Protein AF-A0A9D8SFH2-F1 (afdb_monomer_lite)

pLDDT: mean 76.09, std 24.06, range [21.73, 98.94]

Sequence (805 aa):
MVLLSCTTLFPWQAMAEDDLGEYIYNFTYDGSKYFDAIVLTPGQETEVGVTREFEAYEKKSFQEQALVYLGDITGKPKWDSPIILLAPADVKDFNASAYSPVDKVTANTEYGNYFIGSGVQDNNGEPIASITIDSAVDGYRWYADEYPILPLNGLDSDYPGAVVHEMVHAMGVGAYNIISINNVDVFPVEYNLKFTDGLYDALGRKLTTLTATGGYLPVESITKEEYVNLKNDNSLVSDDVFYVIKYEDVGTNGGVYFSGTNVQSVLGIGTKIAWPDEVDVEPVPGIPINCYEGDYLELSHLELQNSLMSHQMYRNWCTLMEAELALLQDIGYVVEREKFFGQSIYASGATSLNISDLANGSGASWNSNTDRAIGLHIYGSNNNVTLENGANITANGSYSMGVRVDGVGNDLTIASNININVGNEPTDKYNYGISVNYGKGHNVTISSGASVVAQGKESIGAIFDFGSNELSDAVEYRGSYIRGAYSDDAGSFENNEEELFGNELTDSGGPLGGALVENFIVNGTLQGEKAIYISPNTLVKTINVMDGATVEGDIISEWNPEGVEYFYTRDYGGENPYRGLNPNIPAGANLDNYRTNLNLAGNRTFTDNIIGPYGLIMNVNSGKLTTANASTEDSSYINVHSVNVGDGATYTVNNVLMANNGYGAINVMGNGSLALAEDTTNNSVGTILIAFNNEDGDGHITSGIINNDGAVNFQNGELALKPDGVYFEENTKVKILKKANDNDNGITDGEKFSGIWFVDMNGEKAQVAESDNDSYKITKTLTMTAEQGSGSESNFVSITTERSF

Structure (mmCIF, N/CA/C/O backbone):
data_AF-A0A9D8SFH2-F1
#
_entry.id   AF-A0A9D8SFH2-F1
#
loop_
_atom_site.group_PDB
_atom_site.id
_atom_site.type_symbol
_atom_site.label_atom_id
_atom_site.label_alt_id
_atom_site.label_comp_id
_atom_site.label_asym_id
_atom_site.label_entity_id
_atom_site.label_seq_id
_atom_site.pdbx_PDB_ins_code
_atom_site.Cartn_x
_atom_site.Cartn_y
_atom_site.Cartn_z
_atom_site.occupancy
_atom_site.B_iso_or_equiv
_atom_site.auth_seq_id
_atom_site.auth_comp_id
_atom_site.auth_asym_id
_atom_site.auth_atom_id
_atom_site.pdbx_PDB_model_num
ATOM 1 N N . MET A 1 1 ? -12.380 4.582 -20.769 1.00 24.84 1 MET A N 1
ATOM 2 C CA . MET A 1 1 ? -11.343 3.531 -20.699 1.00 24.84 1 MET A CA 1
ATOM 3 C C . MET A 1 1 ? -10.009 4.257 -20.675 1.00 24.84 1 MET A C 1
ATOM 5 O O . MET A 1 1 ? -9.545 4.660 -21.731 1.00 24.84 1 MET A O 1
ATOM 9 N N . VAL A 1 2 ? -9.516 4.559 -19.470 1.00 28.27 2 VAL A N 1
ATOM 10 C CA . VAL A 1 2 ? -8.232 5.239 -19.238 1.00 28.27 2 VAL A CA 1
ATOM 11 C C . VAL A 1 2 ? -7.153 4.223 -19.591 1.00 28.27 2 VAL A C 1
ATOM 13 O O . VAL A 1 2 ? -7.011 3.206 -18.914 1.00 28.27 2 VAL A O 1
ATOM 16 N N . LEU A 1 3 ? -6.510 4.411 -20.736 1.00 30.50 3 LEU A N 1
ATOM 17 C CA . LEU A 1 3 ? -5.452 3.535 -21.223 1.00 30.50 3 LEU A CA 1
ATOM 18 C C . LEU A 1 3 ? -4.159 4.328 -21.091 1.00 30.50 3 LEU A C 1
ATOM 20 O O . LEU A 1 3 ? -3.872 5.181 -21.922 1.00 30.50 3 LEU A O 1
ATOM 24 N N . LEU A 1 4 ? -3.401 4.053 -20.029 1.00 39.53 4 LEU A N 1
ATOM 25 C CA . LEU A 1 4 ? -2.047 4.576 -19.869 1.00 39.53 4 LEU A CA 1
ATOM 26 C C . LEU A 1 4 ? -1.181 3.987 -20.985 1.00 39.53 4 LEU A C 1
ATOM 28 O O . LEU A 1 4 ? -0.683 2.867 -20.846 1.00 39.53 4 LEU A O 1
ATOM 32 N N . SER A 1 5 ? -1.066 4.702 -22.105 1.00 33.62 5 SER A N 1
ATOM 33 C CA . SER A 1 5 ? -0.175 4.315 -23.192 1.00 33.62 5 SER A CA 1
ATOM 34 C C . SER A 1 5 ? 1.212 4.876 -22.945 1.00 33.62 5 SER A C 1
ATOM 36 O O . SER A 1 5 ? 1.412 6.087 -23.065 1.00 33.62 5 SER A O 1
ATOM 38 N N . CYS A 1 6 ? 2.167 4.004 -22.626 1.00 39.44 6 CYS A N 1
ATOM 39 C CA . CYS A 1 6 ? 3.556 4.400 -22.384 1.00 39.44 6 CYS A CA 1
ATOM 40 C C . CYS A 1 6 ? 4.473 4.085 -23.592 1.00 39.44 6 CYS A C 1
ATOM 42 O O . CYS A 1 6 ? 5.663 4.397 -23.596 1.00 39.44 6 CYS A O 1
ATOM 44 N N . THR A 1 7 ? 3.927 3.506 -24.672 1.00 34.44 7 THR A N 1
ATOM 45 C CA . THR A 1 7 ? 4.724 2.939 -25.779 1.00 34.44 7 THR A CA 1
ATOM 46 C C . THR A 1 7 ? 4.850 3.802 -27.033 1.00 34.44 7 THR A C 1
ATOM 48 O O . THR A 1 7 ? 5.344 3.322 -28.062 1.00 34.44 7 THR A O 1
ATOM 51 N N . THR A 1 8 ? 4.452 5.077 -27.023 1.00 32.34 8 THR A N 1
ATOM 52 C CA . THR A 1 8 ? 4.737 5.936 -28.181 1.00 32.34 8 THR A CA 1
ATOM 53 C C . THR A 1 8 ? 6.206 6.354 -28.174 1.00 32.34 8 THR A C 1
ATOM 55 O O . THR A 1 8 ? 6.606 7.329 -27.544 1.00 32.34 8 THR A O 1
ATOM 58 N N . LEU A 1 9 ? 7.013 5.572 -28.898 1.00 32.22 9 LEU A N 1
ATOM 59 C CA . LEU A 1 9 ? 8.356 5.915 -29.363 1.00 32.22 9 LEU A CA 1
ATOM 60 C C . LEU A 1 9 ? 8.371 7.355 -29.896 1.00 32.22 9 LEU A C 1
ATOM 62 O O . LEU A 1 9 ? 7.790 7.596 -30.949 1.00 32.22 9 LEU A O 1
ATOM 66 N N . PHE A 1 10 ? 9.091 8.259 -29.224 1.00 34.38 10 PHE A N 1
ATOM 67 C CA . PHE A 1 10 ? 9.448 9.585 -29.738 1.00 34.38 10 PHE A CA 1
ATOM 68 C C . PHE A 1 10 ? 10.603 9.479 -30.756 1.00 34.38 10 PHE A C 1
ATOM 70 O O . PHE A 1 10 ? 11.765 9.324 -30.358 1.00 34.38 10 PHE A O 1
ATOM 77 N N . PRO A 1 11 ? 10.391 9.624 -32.075 1.00 30.23 11 PRO A N 1
ATOM 78 C CA . PRO A 1 11 ? 11.449 10.052 -32.974 1.00 30.23 11 PRO A CA 1
ATOM 79 C C . PRO A 1 11 ? 11.669 11.562 -32.813 1.00 30.23 11 PRO A C 1
ATOM 81 O O . PRO A 1 11 ? 10.985 12.384 -33.417 1.00 30.23 11 PRO A O 1
ATOM 84 N N . TRP A 1 12 ? 12.690 11.937 -32.041 1.00 38.16 12 TRP A N 1
ATOM 85 C CA . TRP A 1 12 ? 13.155 13.322 -31.938 1.00 38.16 12 TRP A CA 1
ATOM 86 C C . TRP A 1 12 ? 13.510 13.882 -33.333 1.00 38.16 12 TRP A C 1
ATOM 88 O O . TRP A 1 12 ? 14.560 13.569 -33.902 1.00 38.16 12 TRP A O 1
ATOM 98 N N . GLN A 1 13 ? 12.636 14.712 -33.911 1.00 35.03 13 GLN A N 1
ATOM 99 C CA . GLN A 1 13 ? 13.021 15.671 -34.944 1.00 35.03 13 GLN A CA 1
ATOM 100 C C . GLN A 1 13 ? 13.340 16.986 -34.243 1.00 35.03 13 GLN A C 1
ATOM 102 O O . GLN A 1 13 ? 12.445 17.643 -33.724 1.00 35.03 13 GLN A O 1
ATOM 107 N N . ALA A 1 14 ? 14.631 17.324 -34.223 1.00 35.25 14 ALA A N 1
ATOM 108 C CA . ALA A 1 14 ? 15.198 18.543 -33.660 1.00 35.25 14 ALA A CA 1
ATOM 109 C C . ALA A 1 14 ? 14.273 19.761 -33.839 1.00 35.25 14 ALA A C 1
ATOM 111 O O . ALA A 1 14 ? 14.109 20.277 -34.951 1.00 35.25 14 ALA A O 1
ATOM 112 N N . MET A 1 15 ? 13.674 20.218 -32.739 1.00 38.62 15 MET A N 1
ATOM 113 C CA . MET A 1 15 ? 13.058 21.540 -32.683 1.00 38.62 15 MET A CA 1
ATOM 114 C C . MET A 1 15 ? 14.183 22.571 -32.824 1.00 38.62 15 MET A C 1
ATOM 116 O O . MET A 1 15 ? 15.246 22.424 -32.226 1.00 38.62 15 MET A O 1
ATOM 120 N N . ALA A 1 16 ? 13.994 23.581 -33.673 1.00 38.38 16 ALA A N 1
ATOM 121 C CA . ALA A 1 16 ? 15.014 24.599 -33.902 1.00 38.38 16 ALA A CA 1
ATOM 122 C C . ALA A 1 16 ? 15.282 25.405 -32.613 1.00 38.38 16 ALA A C 1
ATOM 124 O O . ALA A 1 16 ? 14.338 25.816 -31.942 1.00 38.38 16 ALA A O 1
ATOM 125 N N . GLU A 1 17 ? 16.564 25.670 -32.322 1.00 41.47 17 GLU A N 1
ATOM 126 C CA . GLU A 1 17 ? 17.086 26.424 -31.158 1.00 41.47 17 GLU A CA 1
ATOM 127 C C . GLU A 1 17 ? 16.397 27.783 -30.899 1.00 41.47 17 GLU A C 1
ATOM 129 O O . GLU A 1 17 ? 16.482 28.322 -29.796 1.00 41.47 17 GLU A O 1
ATOM 134 N N . ASP A 1 18 ? 15.714 28.349 -31.896 1.00 40.22 18 ASP A N 1
ATOM 135 C CA . ASP A 1 18 ? 15.265 29.742 -31.890 1.00 40.22 18 ASP A CA 1
ATOM 136 C C . ASP A 1 18 ? 13.994 30.013 -31.043 1.00 40.22 18 ASP A C 1
ATOM 138 O O . ASP A 1 18 ? 13.703 31.181 -30.784 1.00 40.22 18 ASP A O 1
ATOM 142 N N . ASP A 1 19 ? 13.287 28.981 -30.546 1.00 44.19 19 ASP A N 1
ATOM 143 C CA . ASP A 1 19 ? 12.035 29.121 -29.761 1.00 44.19 19 ASP A CA 1
ATOM 144 C C . ASP A 1 19 ? 12.124 28.639 -28.285 1.00 44.19 19 ASP A C 1
ATOM 146 O O . ASP A 1 19 ? 11.138 28.690 -27.550 1.00 44.19 19 ASP A O 1
ATOM 150 N N . LEU A 1 20 ? 13.296 28.208 -27.791 1.00 49.44 20 LEU A N 1
ATOM 151 C CA . LEU A 1 20 ? 13.468 27.609 -26.443 1.00 49.44 20 LEU A CA 1
ATOM 152 C C . LEU A 1 20 ? 13.637 28.637 -25.292 1.00 49.44 20 LEU A C 1
ATOM 154 O O . LEU A 1 20 ? 13.919 28.279 -24.147 1.00 49.44 20 LEU A O 1
ATOM 158 N N . GLY A 1 21 ? 13.517 29.934 -25.589 1.00 43.09 21 GLY A N 1
ATOM 159 C CA . GLY A 1 21 ? 14.156 31.006 -24.818 1.00 43.09 21 GLY A CA 1
ATOM 160 C C . GLY A 1 21 ? 13.431 31.617 -23.609 1.00 43.09 21 GLY A C 1
ATOM 161 O O . GLY A 1 21 ? 14.044 32.469 -22.967 1.00 43.09 21 GLY A O 1
ATOM 162 N N . GLU A 1 22 ? 12.188 31.257 -23.255 1.00 48.84 22 GLU A N 1
ATOM 163 C CA . GLU A 1 22 ? 11.445 32.004 -22.206 1.00 48.84 22 GLU A CA 1
ATOM 164 C C . GLU A 1 22 ? 10.964 31.225 -20.963 1.00 48.84 22 GLU A C 1
ATOM 166 O O . GLU A 1 22 ? 10.490 31.862 -20.022 1.00 48.84 22 GLU A O 1
ATOM 171 N N . TYR A 1 23 ? 11.173 29.905 -20.845 1.00 62.06 23 TYR A N 1
ATOM 172 C CA . TYR A 1 23 ? 10.651 29.133 -19.696 1.00 62.06 23 TYR A CA 1
ATOM 173 C C . TYR A 1 23 ? 11.607 28.051 -19.166 1.00 62.06 23 TYR A C 1
ATOM 175 O O . TYR A 1 23 ? 11.234 26.886 -19.035 1.00 62.06 23 TYR A O 1
ATOM 183 N N . ILE A 1 24 ? 12.844 28.438 -18.822 1.00 71.25 24 ILE A N 1
ATOM 184 C CA . ILE A 1 24 ? 13.760 27.559 -18.074 1.00 71.25 24 ILE A CA 1
ATOM 185 C C . ILE A 1 24 ? 13.422 27.618 -16.581 1.00 71.25 24 ILE A C 1
ATOM 187 O O . ILE A 1 24 ? 13.571 28.660 -15.932 1.00 71.25 24 ILE A O 1
ATOM 191 N N . TYR A 1 25 ? 13.018 26.484 -16.019 1.00 75.44 25 TYR A N 1
ATOM 192 C CA . TYR A 1 25 ? 12.816 26.307 -14.586 1.00 75.44 25 TYR A CA 1
ATOM 193 C C . TYR A 1 25 ? 13.999 25.588 -13.959 1.00 75.44 25 TYR A C 1
ATOM 195 O O . TYR A 1 25 ? 14.426 24.537 -14.421 1.00 75.44 25 TYR A O 1
ATOM 203 N N . ASN A 1 26 ? 14.516 26.170 -12.880 1.00 78.56 26 ASN A N 1
ATOM 204 C CA . ASN A 1 26 ? 15.574 25.557 -12.091 1.00 78.56 26 ASN A CA 1
ATOM 205 C C . ASN A 1 26 ? 14.905 24.746 -10.983 1.00 78.56 26 ASN A C 1
ATOM 207 O O . ASN A 1 26 ? 14.332 25.333 -10.060 1.00 78.56 26 ASN A O 1
ATOM 211 N N . PHE A 1 27 ? 14.987 23.423 -11.060 1.00 77.38 27 PHE A N 1
ATOM 212 C CA . PHE A 1 27 ? 14.502 22.550 -10.001 1.00 77.38 27 PHE A CA 1
ATOM 213 C C . PHE A 1 27 ? 15.630 22.258 -9.018 1.00 77.38 27 PHE A C 1
ATOM 215 O O . PHE A 1 27 ? 16.783 22.066 -9.409 1.00 77.38 27 PHE A O 1
ATOM 222 N N . THR A 1 28 ? 15.320 22.263 -7.723 1.00 76.75 28 THR A N 1
ATOM 223 C CA . THR A 1 28 ? 16.318 22.116 -6.657 1.00 76.75 28 THR A CA 1
ATOM 224 C C . THR A 1 28 ? 15.928 21.029 -5.671 1.00 76.75 28 THR A C 1
ATOM 226 O O . THR A 1 28 ? 14.774 20.978 -5.261 1.00 76.75 28 THR A O 1
ATOM 229 N N . TYR A 1 29 ? 16.912 20.256 -5.219 1.00 80.38 29 TYR A N 1
ATOM 230 C CA . TYR A 1 29 ? 16.804 19.269 -4.149 1.00 80.38 29 TYR A CA 1
ATOM 231 C C . TYR A 1 29 ? 17.853 19.583 -3.073 1.00 80.38 29 TYR A C 1
ATOM 233 O O . TYR A 1 29 ? 19.031 19.793 -3.390 1.00 80.38 29 TYR A O 1
ATOM 241 N N . ASP A 1 30 ? 17.432 19.672 -1.806 1.00 78.00 30 ASP A N 1
ATOM 242 C CA . ASP A 1 30 ? 18.300 20.040 -0.671 1.00 78.00 30 ASP A CA 1
ATOM 243 C C . ASP A 1 30 ? 19.113 21.333 -0.945 1.00 78.00 30 ASP A C 1
ATOM 245 O O . ASP A 1 30 ? 20.346 21.396 -0.878 1.00 78.00 30 ASP A O 1
ATOM 249 N N . GLY A 1 31 ? 18.406 22.369 -1.414 1.00 75.19 31 GLY A N 1
ATOM 250 C CA . GLY A 1 31 ? 18.967 23.689 -1.733 1.00 75.19 31 GLY A CA 1
ATOM 251 C C . GLY A 1 31 ? 19.983 23.723 -2.885 1.00 75.19 31 GLY A C 1
ATOM 252 O O . GLY A 1 31 ? 20.558 24.776 -3.159 1.00 75.19 31 GLY A O 1
ATOM 253 N N . SER A 1 32 ? 20.225 22.597 -3.559 1.00 74.94 32 SER A N 1
ATOM 254 C CA . SER A 1 32 ? 21.150 22.464 -4.690 1.00 74.94 32 SER A CA 1
ATOM 255 C C . SER A 1 32 ? 20.369 22.205 -5.973 1.00 74.94 32 SER A C 1
ATOM 257 O O . SER A 1 32 ? 19.292 21.617 -5.919 1.00 74.94 32 SER A O 1
ATOM 259 N N . LYS A 1 33 ? 20.889 22.626 -7.131 1.00 76.44 33 LYS A N 1
ATOM 260 C CA . LYS A 1 33 ? 20.223 22.350 -8.411 1.00 76.44 33 LYS A CA 1
ATOM 261 C C . LYS A 1 33 ? 20.142 20.834 -8.640 1.00 76.44 33 LYS A C 1
ATOM 263 O O . LYS A 1 33 ? 21.126 20.125 -8.441 1.00 76.44 33 LYS A O 1
ATOM 268 N N . TYR A 1 34 ? 18.952 20.370 -9.004 1.00 80.81 34 TYR A N 1
ATOM 269 C CA . TYR A 1 34 ? 18.651 18.989 -9.354 1.00 80.81 34 TYR A CA 1
ATOM 270 C C . TYR A 1 34 ? 18.726 18.851 -10.879 1.00 80.81 34 TYR A C 1
ATOM 272 O O . TYR A 1 34 ? 19.696 18.293 -11.380 1.00 80.81 34 TYR A O 1
ATOM 280 N N . PHE A 1 35 ? 17.837 19.512 -11.622 1.00 81.56 35 PHE A N 1
ATOM 281 C CA . PHE A 1 35 ? 17.909 19.660 -13.081 1.00 81.56 35 PHE A CA 1
ATOM 282 C C . PHE A 1 35 ? 17.368 21.025 -13.532 1.00 81.56 35 PHE A C 1
ATOM 284 O O . PHE A 1 35 ? 16.713 21.733 -12.761 1.00 81.56 35 PHE A O 1
ATOM 291 N N . ASP A 1 36 ? 17.642 21.384 -14.782 1.00 83.19 36 ASP A N 1
ATOM 292 C CA . ASP A 1 36 ? 16.937 22.448 -15.492 1.00 83.19 36 ASP A CA 1
ATOM 293 C C . ASP A 1 36 ? 15.816 21.837 -16.332 1.00 83.19 36 ASP A C 1
ATOM 295 O O . ASP A 1 36 ? 15.985 20.774 -16.922 1.00 83.19 36 ASP A O 1
ATOM 299 N N . ALA A 1 37 ? 14.659 22.486 -16.385 1.00 82.56 37 ALA A N 1
ATOM 300 C CA . ALA A 1 37 ? 13.592 22.073 -17.284 1.00 82.56 37 ALA A CA 1
ATOM 301 C C . ALA A 1 37 ? 13.240 23.181 -18.254 1.00 82.56 37 ALA A C 1
ATOM 303 O O . ALA A 1 37 ? 13.034 24.323 -17.842 1.00 82.56 37 ALA A O 1
ATOM 304 N N . ILE A 1 38 ? 13.099 22.818 -19.518 1.00 82.06 38 ILE A N 1
ATOM 305 C CA . ILE A 1 38 ? 12.474 23.660 -20.525 1.00 82.06 38 ILE A CA 1
ATOM 306 C C . ILE A 1 38 ? 11.001 23.266 -20.566 1.00 82.06 38 ILE A C 1
ATOM 308 O O . ILE A 1 38 ? 10.680 22.121 -20.876 1.00 82.06 38 ILE A O 1
ATOM 312 N N . VAL A 1 39 ? 10.105 24.194 -20.230 1.00 80.25 39 VAL A N 1
ATOM 313 C CA . VAL A 1 39 ? 8.662 23.980 -20.409 1.00 80.25 39 VAL A CA 1
ATOM 314 C C . VAL A 1 39 ? 8.261 24.483 -21.789 1.00 80.25 39 VAL A C 1
ATOM 316 O O . VAL A 1 39 ? 8.528 25.639 -22.124 1.00 80.25 39 VAL A O 1
ATOM 319 N N . LEU A 1 40 ? 7.635 23.616 -22.585 1.00 75.00 40 LEU A N 1
ATOM 320 C CA . LEU A 1 40 ? 7.153 23.987 -23.913 1.00 75.00 40 LEU A CA 1
ATOM 321 C C . LEU A 1 40 ? 6.071 25.070 -23.828 1.00 75.00 40 LEU A C 1
ATOM 323 O O . LEU A 1 40 ? 5.231 25.075 -22.927 1.00 75.00 40 LEU A O 1
ATOM 327 N N . THR A 1 41 ? 6.094 25.999 -24.784 1.00 74.19 41 THR A N 1
ATOM 328 C CA . THR A 1 41 ? 5.122 27.100 -24.830 1.00 74.19 41 THR A CA 1
ATOM 329 C C . THR A 1 41 ? 3.759 26.592 -25.294 1.00 74.19 41 THR A C 1
ATOM 331 O O . THR A 1 41 ? 3.730 25.705 -26.146 1.00 74.19 41 THR A O 1
ATOM 334 N N . PRO A 1 42 ? 2.636 27.135 -24.789 1.00 80.19 42 PRO A N 1
ATOM 335 C CA . PRO A 1 42 ? 1.300 26.737 -25.230 1.00 80.19 42 PRO A CA 1
ATOM 336 C C . PRO A 1 42 ? 1.100 26.939 -26.736 1.00 80.19 42 PRO A C 1
ATOM 338 O O . PRO A 1 42 ? 1.522 27.955 -27.294 1.00 80.19 42 PRO A O 1
ATOM 341 N N . GLY A 1 43 ? 0.394 26.015 -27.387 1.00 73.56 43 GLY A N 1
ATOM 342 C CA . GLY A 1 43 ? 0.117 26.077 -28.824 1.00 73.56 43 GLY A CA 1
ATOM 343 C C . GLY A 1 43 ? 1.197 25.459 -29.718 1.00 73.56 43 GLY A C 1
ATOM 344 O O . GLY A 1 43 ? 1.075 25.544 -30.940 1.00 73.56 43 GLY A O 1
ATOM 345 N N . GLN A 1 44 ? 2.233 24.844 -29.142 1.00 72.81 44 GLN A N 1
ATOM 346 C CA . GLN A 1 44 ? 3.203 24.030 -29.875 1.00 72.81 44 GLN A CA 1
ATOM 347 C C . GLN A 1 44 ? 2.627 22.630 -30.117 1.00 72.81 44 GLN A C 1
ATOM 349 O O . GLN A 1 44 ? 2.008 22.043 -29.233 1.00 72.81 44 GLN A O 1
ATOM 354 N N . GLU A 1 45 ? 2.808 22.097 -31.324 1.00 68.56 45 GLU A N 1
ATOM 355 C CA . GLU A 1 45 ? 2.432 20.715 -31.632 1.00 68.56 45 GLU A CA 1
ATOM 356 C C . GLU A 1 45 ? 3.486 19.752 -31.066 1.00 68.56 45 GLU A C 1
ATOM 358 O O . GLU A 1 45 ? 4.682 19.912 -31.318 1.00 68.56 45 GLU A O 1
ATOM 363 N N . THR A 1 46 ? 3.032 18.752 -30.315 1.00 63.25 46 THR A N 1
ATOM 364 C CA . THR A 1 46 ? 3.794 17.564 -29.909 1.00 63.25 46 THR A CA 1
ATOM 365 C C . THR A 1 46 ? 3.175 16.324 -30.560 1.00 63.25 46 THR A C 1
ATOM 367 O O . THR A 1 46 ? 2.141 16.411 -31.223 1.00 63.25 46 THR A O 1
ATOM 370 N N . GLU A 1 47 ? 3.792 15.152 -30.395 1.00 56.06 47 GLU A N 1
ATOM 371 C CA . GLU A 1 47 ? 3.225 13.893 -30.908 1.00 56.06 47 GLU A CA 1
ATOM 372 C C . GLU A 1 47 ? 1.928 13.485 -30.200 1.00 56.06 47 GLU A C 1
ATOM 374 O O . GLU A 1 47 ? 1.083 12.823 -30.799 1.00 56.06 47 GLU A O 1
ATOM 379 N N . VAL A 1 48 ? 1.763 13.915 -28.948 1.00 56.88 48 VAL A N 1
ATOM 380 C CA . VAL A 1 48 ? 0.632 13.549 -28.087 1.00 56.88 48 VAL A CA 1
ATOM 381 C C . VAL A 1 48 ? -0.506 14.560 -28.229 1.00 56.88 48 VAL A C 1
ATOM 383 O O . VAL A 1 48 ? -1.677 14.199 -28.199 1.00 56.88 48 VAL A O 1
ATOM 386 N N . GLY A 1 49 ? -0.190 15.833 -28.482 1.00 66.62 49 GLY A N 1
ATOM 387 C CA . GLY A 1 49 ? -1.200 16.852 -28.726 1.00 66.62 49 GLY A CA 1
ATOM 388 C C . GLY A 1 49 ? -0.633 18.260 -28.807 1.00 66.62 49 GLY A C 1
ATOM 389 O O . GLY A 1 49 ? 0.558 18.479 -29.002 1.00 66.62 49 GLY A O 1
ATOM 390 N N . VAL A 1 50 ? -1.506 19.249 -28.661 1.00 75.56 50 VAL A N 1
ATOM 391 C CA . VAL A 1 50 ? -1.078 20.646 -28.571 1.00 75.56 50 VAL A CA 1
ATOM 392 C C . VAL A 1 50 ? -0.743 20.957 -27.117 1.00 75.56 50 VAL A C 1
ATOM 394 O O . VAL A 1 50 ? -1.498 20.600 -26.208 1.00 75.56 50 VAL A O 1
ATOM 397 N N . THR A 1 51 ? 0.387 21.617 -26.888 1.00 80.44 51 THR A N 1
ATOM 398 C CA . THR A 1 51 ? 0.795 22.037 -25.549 1.00 80.44 51 THR A CA 1
ATOM 399 C C . THR A 1 51 ? -0.159 23.078 -24.969 1.00 80.44 51 THR A C 1
ATOM 401 O O . THR A 1 51 ? -0.678 23.953 -25.673 1.00 80.44 51 THR A O 1
ATOM 404 N N . ARG A 1 52 ? -0.344 23.025 -23.651 1.00 86.31 52 ARG A N 1
ATOM 405 C CA . ARG A 1 52 ? -1.149 23.973 -22.872 1.00 86.31 52 ARG A CA 1
ATOM 406 C C . ARG A 1 52 ? -0.293 24.749 -21.876 1.00 86.31 52 ARG A C 1
ATOM 408 O O . ARG A 1 52 ? 0.904 24.517 -21.738 1.00 86.31 52 ARG A O 1
ATOM 415 N N . GLU A 1 53 ? -0.911 25.683 -21.160 1.00 83.56 53 GLU A N 1
ATOM 416 C CA . GLU A 1 53 ? -0.266 26.271 -19.987 1.00 83.56 53 GLU A CA 1
ATOM 417 C C . GLU A 1 53 ? -0.203 25.250 -18.845 1.00 83.56 53 GLU A C 1
ATOM 419 O O . GLU A 1 53 ? -1.162 24.525 -18.571 1.00 83.56 53 GLU A O 1
ATOM 424 N N . PHE A 1 54 ? 0.947 25.218 -18.174 1.00 80.38 54 PHE A N 1
ATOM 425 C CA . PHE A 1 54 ? 1.141 24.466 -16.941 1.00 80.38 54 PHE A CA 1
ATOM 426 C C . PHE A 1 54 ? 0.348 25.141 -15.818 1.00 80.38 54 PHE A C 1
ATOM 428 O O . PHE A 1 54 ? 0.569 26.328 -15.541 1.00 80.38 54 PHE A O 1
ATOM 435 N N . GLU A 1 55 ? 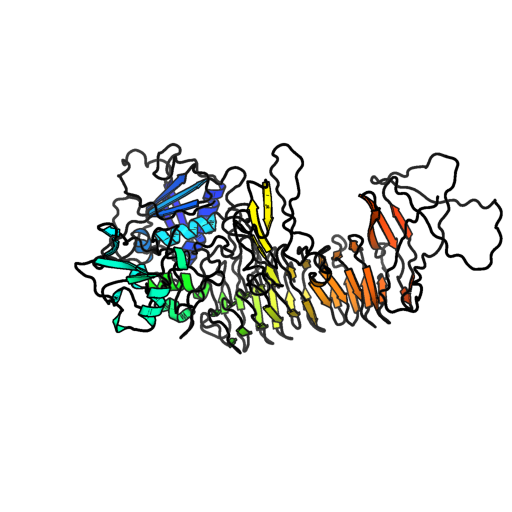-0.553 24.424 -15.147 1.00 84.75 55 GLU A N 1
ATOM 436 C CA . GLU A 1 55 ? -1.327 25.032 -14.070 1.00 84.75 55 GLU A CA 1
ATOM 437 C C . GLU A 1 55 ? -0.437 25.266 -12.839 1.00 84.75 55 GLU A C 1
ATOM 439 O O . GLU A 1 55 ? 0.504 24.527 -12.542 1.00 84.75 55 GLU A O 1
ATOM 444 N N . ALA A 1 56 ? -0.701 26.344 -12.095 1.00 84.31 56 ALA A N 1
ATOM 445 C CA . ALA A 1 56 ? 0.191 26.755 -11.009 1.00 84.31 56 ALA A CA 1
ATOM 446 C C . ALA A 1 56 ? 0.327 25.692 -9.899 1.00 84.31 56 ALA A C 1
ATOM 448 O O . ALA A 1 56 ? 1.398 25.576 -9.299 1.00 84.31 56 ALA A O 1
ATOM 449 N N . TYR A 1 57 ? -0.740 24.934 -9.626 1.00 86.50 57 TYR A N 1
ATOM 450 C CA . TYR A 1 57 ? -0.739 23.884 -8.605 1.00 86.50 57 TYR A CA 1
ATOM 451 C C . TYR A 1 57 ? -0.039 22.609 -9.092 1.00 86.50 57 TYR A C 1
ATOM 453 O O . TYR A 1 57 ? 0.769 22.069 -8.343 1.00 86.50 57 TYR A O 1
ATOM 461 N N . GLU A 1 58 ? -0.243 22.198 -10.350 1.00 87.69 58 GLU A N 1
ATOM 462 C CA . GLU A 1 58 ? 0.492 21.091 -10.981 1.00 87.69 58 GLU A CA 1
ATOM 463 C C . GLU A 1 58 ? 1.995 21.358 -10.877 1.00 87.69 58 GLU A C 1
ATOM 465 O O . GLU A 1 58 ? 2.786 20.502 -10.485 1.00 87.69 58 GLU A O 1
ATOM 470 N N . LYS A 1 59 ? 2.410 22.596 -11.184 1.00 83.31 59 LYS A N 1
ATOM 471 C CA . LYS A 1 59 ? 3.828 22.966 -11.194 1.00 83.31 59 LYS A CA 1
ATOM 472 C C . LYS A 1 59 ? 4.431 22.885 -9.802 1.00 83.31 59 LYS A C 1
ATOM 474 O O . LYS A 1 59 ? 5.569 22.448 -9.629 1.00 83.31 59 LYS A O 1
ATOM 479 N N . LYS A 1 60 ? 3.666 23.346 -8.814 1.00 86.81 60 LYS A N 1
ATOM 480 C CA . LYS A 1 60 ? 4.047 23.283 -7.410 1.00 86.81 60 LYS A CA 1
ATOM 481 C C . LYS A 1 60 ? 4.166 21.828 -6.951 1.00 86.81 60 LYS A C 1
ATOM 483 O O . LYS A 1 60 ? 5.192 21.487 -6.377 1.00 86.81 60 LYS A O 1
ATOM 488 N N . SER A 1 61 ? 3.173 20.983 -7.234 1.00 89.88 61 SER A N 1
ATOM 489 C CA . SER A 1 61 ? 3.193 19.560 -6.867 1.00 89.88 61 SER A CA 1
ATOM 490 C C . SER A 1 61 ? 4.354 18.821 -7.537 1.00 89.88 61 SER A C 1
ATOM 492 O O . SER A 1 61 ? 5.118 18.143 -6.851 1.00 89.88 61 SER A O 1
ATOM 494 N N . PHE A 1 62 ? 4.599 19.063 -8.829 1.00 87.69 62 PHE A N 1
ATOM 495 C CA . PHE A 1 62 ? 5.772 18.537 -9.532 1.00 87.69 62 PHE A CA 1
ATOM 496 C C . PHE A 1 62 ? 7.064 18.877 -8.769 1.00 87.69 62 PHE A C 1
ATOM 498 O O . PHE A 1 62 ? 7.842 17.991 -8.419 1.00 87.69 62 PHE A O 1
ATOM 505 N N . GLN A 1 63 ? 7.266 20.160 -8.442 1.00 85.12 63 GLN A N 1
ATOM 506 C CA . GLN A 1 63 ? 8.478 20.641 -7.777 1.00 85.12 63 GLN A CA 1
ATOM 507 C C . GLN A 1 63 ? 8.638 20.152 -6.333 1.00 85.12 63 GLN A C 1
ATOM 509 O O . GLN A 1 63 ? 9.739 19.785 -5.931 1.00 85.12 63 GLN A O 1
ATOM 514 N N . GLU A 1 64 ? 7.577 20.244 -5.537 1.00 88.50 64 GLU A N 1
ATOM 515 C CA . GLU A 1 64 ? 7.631 20.104 -4.079 1.00 88.50 64 GLU A CA 1
ATOM 516 C C . GLU A 1 64 ? 7.301 18.684 -3.602 1.00 88.50 64 GLU A C 1
ATOM 518 O O . GLU A 1 64 ? 7.572 18.367 -2.446 1.00 88.50 64 GLU A O 1
ATOM 523 N N . GLN A 1 65 ? 6.737 17.828 -4.462 1.00 92.06 65 GLN A N 1
ATOM 524 C CA . GLN A 1 65 ? 6.319 16.470 -4.102 1.00 92.06 65 GLN A CA 1
ATOM 525 C C . GLN A 1 65 ? 7.045 15.423 -4.955 1.00 92.06 65 GLN A C 1
ATOM 527 O O . GLN A 1 65 ? 7.936 14.749 -4.437 1.00 92.06 65 GLN A O 1
ATOM 532 N N . ALA A 1 66 ? 6.733 15.326 -6.254 1.00 91.75 66 ALA A N 1
ATOM 533 C CA . ALA A 1 66 ? 7.283 14.291 -7.137 1.00 91.75 66 ALA A CA 1
ATOM 534 C C . ALA A 1 66 ? 8.822 14.326 -7.188 1.00 91.75 66 ALA A C 1
ATOM 536 O O . ALA A 1 66 ? 9.497 13.321 -6.951 1.00 91.75 66 ALA A O 1
ATOM 537 N N . LEU A 1 67 ? 9.401 15.510 -7.418 1.00 87.62 67 LEU A N 1
ATOM 538 C CA . LEU A 1 67 ? 10.856 15.656 -7.502 1.00 87.62 67 LEU A CA 1
ATOM 539 C C . LEU A 1 67 ? 11.576 15.538 -6.166 1.00 87.62 67 LEU A C 1
ATOM 541 O O . LEU A 1 67 ? 12.713 15.071 -6.136 1.00 87.62 67 LEU A O 1
ATOM 545 N N . VAL A 1 68 ? 10.951 15.979 -5.073 1.00 90.44 68 VAL A N 1
ATOM 546 C CA . VAL A 1 68 ? 11.535 15.814 -3.737 1.00 90.44 68 VAL A CA 1
ATOM 547 C C . VAL A 1 68 ? 11.641 14.329 -3.416 1.00 90.44 68 VAL A C 1
ATOM 549 O O . VAL A 1 68 ? 12.715 13.878 -3.031 1.00 90.44 68 VAL A O 1
ATOM 552 N N . TYR A 1 69 ? 10.582 13.562 -3.687 1.00 94.44 69 TYR A N 1
ATOM 553 C CA . TYR A 1 69 ? 10.572 12.116 -3.491 1.00 94.44 69 TYR A CA 1
ATOM 554 C C . TYR A 1 69 ? 11.632 11.394 -4.336 1.00 94.44 69 TYR A C 1
ATOM 556 O O . TYR A 1 69 ? 12.421 10.615 -3.803 1.00 94.44 69 TYR A O 1
ATOM 564 N N . LEU A 1 70 ? 11.715 11.691 -5.638 1.00 92.94 70 LEU A N 1
ATOM 565 C CA . LEU A 1 70 ? 12.762 11.122 -6.495 1.00 92.94 70 LEU A CA 1
ATOM 566 C C . LEU A 1 70 ? 14.163 11.526 -6.023 1.00 92.94 70 LEU A C 1
ATOM 568 O O . LEU A 1 70 ? 15.060 10.688 -5.977 1.00 92.94 70 LEU A O 1
ATOM 572 N N . GLY A 1 71 ? 14.341 12.784 -5.612 1.00 91.06 71 GLY A N 1
ATOM 573 C CA . GLY A 1 71 ? 15.594 13.280 -5.052 1.00 91.06 71 GLY A CA 1
ATOM 574 C C . GLY A 1 71 ? 15.999 12.573 -3.757 1.00 91.06 71 GLY A C 1
ATOM 575 O O . GLY A 1 71 ? 17.185 12.301 -3.574 1.00 91.06 71 GLY A O 1
ATOM 576 N N . ASP A 1 72 ? 15.045 12.211 -2.894 1.00 92.12 72 ASP A N 1
ATOM 577 C CA . ASP A 1 72 ? 15.302 11.412 -1.688 1.00 92.12 72 ASP A CA 1
ATOM 578 C C . ASP A 1 72 ? 15.781 9.991 -2.025 1.00 92.12 72 ASP A C 1
ATOM 580 O O . ASP A 1 72 ? 16.588 9.420 -1.286 1.00 92.12 72 ASP A O 1
ATOM 584 N N . ILE A 1 73 ? 15.330 9.428 -3.152 1.00 94.19 73 ILE A N 1
ATOM 585 C CA . ILE A 1 73 ? 15.730 8.097 -3.629 1.00 94.19 73 ILE A CA 1
ATOM 586 C C . ILE A 1 73 ? 17.109 8.130 -4.287 1.00 94.19 73 ILE A C 1
ATOM 588 O O . ILE A 1 73 ? 17.977 7.315 -3.964 1.00 94.19 73 ILE A O 1
ATOM 592 N N . THR A 1 74 ? 17.313 9.032 -5.247 1.00 90.56 74 THR A N 1
ATOM 593 C CA . THR A 1 74 ? 18.509 9.029 -6.103 1.00 90.56 74 THR A CA 1
ATOM 594 C C . THR A 1 74 ? 19.642 9.887 -5.551 1.00 90.56 74 THR A C 1
ATOM 596 O O . THR A 1 74 ? 20.793 9.758 -5.979 1.00 90.56 74 THR A O 1
ATOM 599 N N . GLY A 1 75 ? 19.329 10.806 -4.637 1.00 87.94 75 GLY A N 1
ATOM 600 C CA . GLY A 1 75 ? 20.204 11.912 -4.284 1.00 87.94 75 GLY A CA 1
ATOM 601 C C . GLY A 1 75 ? 20.458 12.844 -5.471 1.00 87.94 75 GLY A C 1
ATOM 602 O O . GLY A 1 75 ? 19.813 12.778 -6.517 1.00 87.94 75 GLY A O 1
ATOM 603 N N . LYS A 1 76 ? 21.450 13.725 -5.318 1.00 83.00 76 LYS A N 1
ATOM 604 C CA . LYS A 1 76 ? 21.848 14.683 -6.361 1.00 83.00 76 LYS A CA 1
ATOM 605 C C . LYS A 1 76 ? 22.487 13.955 -7.561 1.00 83.00 76 LYS A C 1
ATOM 607 O O . LYS A 1 76 ? 23.246 13.002 -7.333 1.00 83.00 76 LYS A O 1
ATOM 612 N N . PRO A 1 77 ? 22.273 14.436 -8.803 1.00 83.00 77 PRO A N 1
ATOM 613 C CA . PRO A 1 77 ? 22.995 13.936 -9.969 1.00 83.00 77 PRO A CA 1
ATOM 614 C C . PRO A 1 77 ? 24.514 13.973 -9.758 1.00 83.00 77 PRO A C 1
ATOM 616 O O . PRO A 1 77 ? 25.045 14.826 -9.041 1.00 83.00 77 PRO A O 1
ATOM 619 N N . LYS A 1 78 ? 25.236 13.034 -10.376 1.00 85.00 78 LYS A N 1
ATOM 620 C CA . LYS A 1 78 ? 26.705 12.943 -10.277 1.00 85.00 78 LYS A CA 1
ATOM 621 C C . LYS A 1 78 ? 27.418 13.983 -11.132 1.00 85.00 78 LYS A C 1
ATOM 623 O O . LYS A 1 78 ? 28.582 14.285 -10.864 1.00 85.00 78 LYS A O 1
ATOM 628 N N . TRP A 1 79 ? 26.739 14.502 -12.146 1.00 80.25 79 TRP A N 1
ATOM 629 C CA . TRP A 1 79 ? 27.228 15.546 -13.038 1.00 80.25 79 TRP A CA 1
ATOM 630 C C . TRP A 1 79 ? 26.370 16.799 -12.929 1.00 80.25 79 TRP A C 1
ATOM 632 O O . TRP A 1 79 ? 25.349 16.796 -12.241 1.00 80.25 79 TRP A O 1
ATOM 642 N N . ASP A 1 80 ? 26.808 17.873 -13.587 1.00 76.81 80 ASP A N 1
ATOM 643 C CA . ASP A 1 80 ? 26.038 19.113 -13.642 1.00 76.81 80 ASP A CA 1
ATOM 644 C C . ASP A 1 80 ? 24.608 18.825 -14.111 1.00 76.81 80 ASP A C 1
ATOM 646 O O . ASP A 1 80 ? 24.388 18.028 -15.021 1.00 76.81 80 ASP A O 1
ATOM 650 N N . SER A 1 81 ? 23.657 19.451 -13.424 1.00 70.94 81 SER A N 1
ATOM 651 C CA . SER A 1 81 ? 22.217 19.268 -13.571 1.00 70.94 81 SER A CA 1
ATOM 652 C C . SER A 1 81 ? 21.772 19.097 -15.028 1.00 70.94 81 SER A C 1
ATOM 654 O O . SER A 1 81 ? 22.004 20.011 -15.824 1.00 70.94 81 SER A O 1
ATOM 656 N N . PRO A 1 82 ? 21.130 17.966 -15.381 1.00 80.31 82 PRO A N 1
ATOM 657 C CA . PRO A 1 82 ? 20.684 17.737 -16.747 1.00 80.31 82 PRO A CA 1
ATOM 658 C C . PRO A 1 82 ? 19.587 18.723 -17.148 1.00 80.31 82 PRO A C 1
ATOM 660 O O . PRO A 1 82 ? 18.954 19.333 -16.287 1.00 80.31 82 PRO A O 1
ATOM 663 N N . ILE A 1 83 ? 19.349 18.862 -18.451 1.00 83.38 83 ILE A N 1
ATOM 664 C CA . ILE A 1 83 ? 18.178 19.570 -18.973 1.00 83.38 83 ILE A CA 1
ATOM 665 C C . ILE A 1 83 ? 17.123 18.524 -19.335 1.00 83.38 83 ILE A C 1
ATOM 667 O O . ILE A 1 83 ? 17.445 17.544 -20.005 1.00 83.38 83 ILE A O 1
ATOM 671 N N . ILE A 1 84 ? 15.876 18.718 -18.913 1.00 86.12 84 ILE A N 1
ATOM 672 C CA . ILE A 1 84 ? 14.732 17.919 -19.373 1.00 86.12 84 ILE A CA 1
ATOM 673 C C . ILE A 1 84 ? 13.685 18.804 -20.047 1.00 86.12 84 ILE A C 1
ATOM 675 O O . ILE A 1 84 ? 13.621 20.011 -19.810 1.00 86.12 84 ILE A O 1
ATOM 679 N N . LEU A 1 85 ? 12.848 18.202 -20.880 1.00 85.19 85 LEU A N 1
ATOM 680 C CA . LEU A 1 85 ? 11.700 18.846 -21.499 1.00 85.19 85 LEU A CA 1
ATOM 681 C C . LEU A 1 85 ? 10.431 18.503 -20.717 1.00 85.19 85 LEU A C 1
ATOM 683 O O . LEU A 1 85 ? 10.185 17.336 -20.426 1.00 85.19 85 LEU A O 1
ATOM 687 N N . LEU A 1 86 ? 9.615 19.508 -20.408 1.00 85.75 86 LEU A N 1
ATOM 688 C CA . LEU A 1 86 ? 8.291 19.334 -19.816 1.00 85.75 86 LEU A CA 1
ATOM 689 C C . LEU A 1 86 ? 7.230 19.849 -20.788 1.00 85.75 86 LEU A C 1
ATOM 691 O O . LEU A 1 86 ? 7.259 21.013 -21.196 1.00 85.75 86 LEU A O 1
ATOM 695 N N . ALA A 1 87 ? 6.292 18.982 -21.145 1.00 84.50 87 ALA A N 1
ATOM 696 C CA . ALA A 1 87 ? 5.272 19.241 -22.148 1.00 84.50 87 ALA A CA 1
ATOM 697 C C . ALA A 1 87 ? 3.871 18.974 -21.572 1.00 84.50 87 ALA A C 1
ATOM 699 O O . ALA A 1 87 ? 3.339 17.879 -21.736 1.00 84.50 87 ALA A O 1
ATOM 700 N N . PRO A 1 88 ? 3.239 19.942 -20.889 1.00 86.50 88 PRO A N 1
ATOM 701 C CA . PRO A 1 88 ? 1.832 19.803 -20.530 1.00 86.50 88 PRO A CA 1
ATOM 702 C C . PRO A 1 88 ? 0.981 19.809 -21.811 1.00 86.50 88 PRO A C 1
ATOM 704 O O . PRO A 1 88 ? 1.052 20.759 -22.595 1.00 86.50 88 PRO A O 1
ATOM 707 N N . ALA A 1 89 ? 0.184 18.768 -22.037 1.00 84.00 89 ALA A N 1
ATOM 708 C CA . ALA A 1 89 ? -0.642 18.585 -23.228 1.00 84.00 89 ALA A CA 1
ATOM 709 C C . ALA A 1 89 ? -2.136 18.804 -22.929 1.00 84.00 89 ALA A C 1
ATOM 711 O O . ALA A 1 89 ? -2.617 18.585 -21.813 1.00 84.00 89 ALA A O 1
ATOM 712 N N . ASP A 1 90 ? -2.893 19.263 -23.930 1.00 83.81 90 ASP A N 1
ATOM 713 C CA . ASP A 1 90 ? -4.348 19.478 -23.815 1.00 83.81 90 ASP A CA 1
ATOM 714 C C . ASP A 1 90 ? -5.185 18.197 -24.036 1.00 83.81 90 ASP A C 1
ATOM 716 O O . ASP A 1 90 ? -6.416 18.242 -24.062 1.00 83.81 90 ASP A O 1
ATOM 720 N N . VAL A 1 91 ? -4.531 17.039 -24.181 1.00 83.06 91 VAL A N 1
ATOM 721 C CA . VAL A 1 91 ? -5.187 15.722 -24.246 1.00 83.06 91 VAL A CA 1
ATOM 722 C C . VAL A 1 91 ? -5.897 15.446 -22.922 1.00 83.06 91 VAL A C 1
ATOM 724 O O . VAL A 1 91 ? -5.355 15.749 -21.868 1.00 83.06 91 VAL A O 1
ATOM 727 N N . LYS A 1 92 ? -7.123 14.924 -22.959 1.00 82.81 92 LYS A N 1
ATOM 728 C CA . LYS A 1 92 ? -7.961 14.677 -21.775 1.00 82.81 92 LYS A CA 1
ATOM 729 C C . LYS A 1 92 ? -7.915 13.188 -21.429 1.00 82.81 92 LYS A C 1
ATOM 731 O O . LYS A 1 92 ? -8.752 12.453 -21.943 1.00 82.81 92 LYS A O 1
ATOM 736 N N . ASP A 1 93 ? -6.960 12.760 -20.600 1.00 74.31 93 ASP A N 1
ATOM 737 C CA . ASP A 1 93 ? -6.777 11.320 -20.311 1.00 74.31 93 ASP A CA 1
ATOM 738 C C . ASP A 1 93 ? -6.182 10.970 -18.934 1.00 74.31 93 ASP A C 1
ATOM 740 O O . ASP A 1 93 ? -5.994 9.800 -18.637 1.00 74.31 93 ASP A O 1
ATOM 744 N N . PHE A 1 94 ? -5.872 11.941 -18.062 1.00 75.12 94 PHE A N 1
ATOM 745 C CA . PHE A 1 94 ? -5.181 11.643 -16.788 1.00 75.12 94 PHE A CA 1
ATOM 746 C C . PHE A 1 94 ? -3.894 10.822 -16.935 1.00 75.12 94 PHE A C 1
ATOM 748 O O . PHE A 1 94 ? -3.504 10.075 -16.041 1.00 75.12 94 PHE A O 1
ATOM 755 N N . ASN A 1 95 ? -3.217 10.985 -18.065 1.00 79.12 95 ASN A N 1
ATOM 756 C CA . ASN A 1 95 ? -2.027 10.229 -18.382 1.00 79.12 95 ASN A CA 1
ATOM 757 C C . ASN A 1 95 ? -0.781 11.122 -18.319 1.00 79.12 95 ASN A C 1
ATOM 759 O O . ASN A 1 95 ? -0.840 12.355 -18.411 1.00 79.12 95 ASN A O 1
ATOM 763 N N . ALA A 1 96 ? 0.367 10.490 -18.159 1.00 85.62 96 ALA A N 1
ATOM 764 C CA . ALA A 1 96 ? 1.657 11.099 -18.386 1.00 85.62 96 ALA A CA 1
ATOM 765 C C . ALA A 1 96 ? 2.507 10.116 -19.195 1.00 85.62 96 ALA A C 1
ATOM 767 O O . ALA A 1 96 ? 2.217 8.933 -19.277 1.00 85.62 96 ALA A O 1
ATOM 768 N N . SER A 1 97 ? 3.559 10.614 -19.827 1.00 85.62 97 SER A N 1
ATOM 769 C CA . SER A 1 97 ? 4.525 9.758 -20.515 1.00 85.62 97 SER A CA 1
ATOM 770 C C . SER A 1 97 ? 5.913 10.326 -20.307 1.00 85.62 97 SER A C 1
ATOM 772 O O . SER A 1 97 ? 6.075 11.551 -20.388 1.00 85.62 97 SER A O 1
ATOM 774 N N . ALA A 1 98 ? 6.923 9.485 -20.122 1.00 88.56 98 ALA A N 1
ATOM 775 C CA . ALA A 1 98 ? 8.303 9.934 -20.208 1.00 88.56 98 ALA A CA 1
ATOM 776 C C . ALA A 1 98 ? 9.148 9.125 -21.184 1.00 88.56 98 ALA A C 1
ATOM 778 O O . ALA A 1 98 ? 9.011 7.920 -21.360 1.00 88.56 98 ALA A O 1
ATOM 779 N N . TYR A 1 99 ? 10.108 9.822 -21.781 1.00 86.25 99 TYR A N 1
ATOM 780 C CA . TYR A 1 99 ? 11.093 9.233 -22.666 1.00 86.25 99 TYR A CA 1
ATOM 781 C C . TYR A 1 99 ? 12.480 9.764 -22.337 1.00 86.25 99 TYR A C 1
ATOM 783 O O . TYR A 1 99 ? 12.671 10.956 -22.094 1.00 86.25 99 TYR A O 1
ATOM 791 N N . SER A 1 100 ? 13.471 8.880 -22.377 1.00 88.81 100 SER A N 1
ATOM 792 C CA . SER A 1 100 ? 14.879 9.253 -22.381 1.00 88.81 100 SER A CA 1
ATOM 793 C C . SER A 1 100 ? 15.626 8.365 -23.377 1.00 88.81 100 SER A C 1
ATOM 795 O O . SER A 1 100 ? 15.441 7.144 -23.349 1.00 88.81 100 SER A O 1
ATOM 797 N N . PRO A 1 101 ? 16.465 8.934 -24.263 1.00 86.94 101 PRO A N 1
ATOM 798 C CA . PRO A 1 101 ? 17.220 8.144 -25.224 1.00 86.94 101 PRO A CA 1
ATOM 799 C C . PRO A 1 101 ? 18.095 7.087 -24.548 1.00 86.94 101 PRO A C 1
ATOM 801 O O . PRO A 1 101 ? 18.654 7.301 -23.473 1.00 86.94 101 PRO A O 1
ATOM 804 N N . VAL A 1 102 ? 18.250 5.942 -25.209 1.00 86.38 102 VAL A N 1
ATOM 805 C CA . VAL A 1 102 ? 19.134 4.869 -24.745 1.00 86.38 102 VAL A CA 1
ATOM 806 C C . VAL A 1 102 ? 20.577 5.151 -25.159 1.00 86.38 102 VAL A C 1
ATOM 808 O O . VAL A 1 102 ? 20.905 5.170 -26.349 1.00 86.38 102 VAL A O 1
ATOM 811 N N . ASP A 1 103 ? 21.471 5.240 -24.176 1.00 86.19 103 ASP A N 1
ATOM 812 C CA . ASP A 1 103 ? 22.910 5.184 -24.397 1.00 86.19 103 ASP A CA 1
ATOM 813 C C . ASP A 1 103 ? 23.374 3.720 -24.441 1.00 86.19 103 ASP A C 1
ATOM 815 O O . ASP A 1 103 ? 23.528 3.012 -23.439 1.00 86.19 103 ASP A O 1
ATOM 819 N N . LYS A 1 104 ? 23.652 3.277 -25.665 1.00 82.19 104 LYS A N 1
ATOM 820 C CA . LYS A 1 104 ? 24.111 1.922 -25.981 1.00 82.19 104 LYS A CA 1
ATOM 821 C C . LYS A 1 104 ? 25.459 1.562 -25.353 1.00 82.19 104 LYS A C 1
ATOM 823 O O . LYS A 1 104 ? 25.775 0.380 -25.259 1.00 82.19 104 LYS A O 1
ATOM 828 N N . VAL A 1 105 ? 26.279 2.542 -24.968 1.00 83.69 105 VAL A N 1
ATOM 829 C CA . VAL A 1 105 ? 27.600 2.297 -24.367 1.00 83.69 105 VAL A CA 1
ATOM 830 C C . VAL A 1 105 ? 27.466 1.951 -22.889 1.00 83.69 105 VAL A C 1
ATOM 832 O O . VAL A 1 105 ? 28.186 1.093 -22.379 1.00 83.69 105 VAL A O 1
ATOM 835 N N . THR A 1 106 ? 26.557 2.626 -22.197 1.00 86.38 106 THR A N 1
ATOM 836 C CA . THR A 1 106 ? 26.322 2.461 -20.757 1.00 86.38 106 THR A CA 1
ATOM 837 C C . THR A 1 106 ? 25.208 1.471 -20.439 1.00 86.38 106 THR A C 1
ATOM 839 O O . THR A 1 106 ? 25.059 1.106 -19.268 1.00 86.38 106 THR A O 1
ATOM 842 N N . ALA A 1 107 ? 24.477 1.007 -21.463 1.00 88.88 107 ALA A N 1
ATOM 843 C CA . ALA A 1 107 ? 23.336 0.102 -21.337 1.00 88.88 107 ALA A CA 1
ATOM 844 C C . ALA A 1 107 ? 22.223 0.692 -20.449 1.00 88.88 107 ALA A C 1
ATOM 846 O O . ALA A 1 107 ? 21.585 -0.024 -19.675 1.00 88.88 107 ALA A O 1
ATOM 847 N N . ASN A 1 108 ? 22.026 2.011 -20.516 1.00 90.88 108 ASN A N 1
ATOM 848 C CA . ASN A 1 108 ? 21.026 2.727 -19.730 1.00 90.88 108 ASN A CA 1
ATOM 849 C C . ASN A 1 108 ? 20.493 3.953 -20.488 1.00 90.88 108 ASN A C 1
ATOM 851 O O . ASN A 1 108 ? 21.023 4.311 -21.539 1.00 90.88 108 ASN A O 1
ATOM 855 N N . THR A 1 109 ? 19.465 4.607 -19.956 1.00 91.06 109 THR A N 1
ATOM 856 C CA . THR A 1 109 ? 18.969 5.878 -20.495 1.00 91.06 109 THR A CA 1
ATOM 857 C C . THR A 1 109 ? 19.939 7.028 -20.220 1.00 91.06 109 THR A C 1
ATOM 859 O O . THR A 1 109 ? 20.670 7.027 -19.224 1.00 91.06 109 THR A O 1
ATOM 862 N N . GLU A 1 110 ? 19.940 8.041 -21.087 1.00 89.25 110 GLU A N 1
ATOM 863 C CA . GLU A 1 110 ? 20.720 9.266 -20.896 1.00 89.25 110 GLU A CA 1
ATOM 864 C C . GLU A 1 110 ? 20.361 9.959 -19.578 1.00 89.25 110 GLU A C 1
ATOM 866 O O . GLU A 1 110 ? 21.258 10.346 -18.833 1.00 89.25 110 GLU A O 1
ATOM 871 N N . TYR A 1 111 ? 19.077 10.031 -19.223 1.00 89.50 111 TYR A N 1
ATOM 872 C CA . TYR A 1 111 ? 18.639 10.581 -17.941 1.00 89.50 111 TYR A CA 1
ATOM 873 C C . TYR A 1 111 ? 19.185 9.784 -16.760 1.00 89.50 111 TYR A C 1
ATOM 875 O O . TYR A 1 111 ? 19.787 10.359 -15.850 1.00 89.50 111 TYR A O 1
ATOM 883 N N . GLY A 1 112 ? 19.070 8.455 -16.798 1.00 91.50 112 GLY A N 1
ATOM 884 C CA . GLY A 1 112 ? 19.570 7.615 -15.718 1.00 91.50 112 GLY A CA 1
ATOM 885 C C . GLY A 1 112 ? 21.083 7.718 -15.531 1.00 91.50 112 GLY A C 1
ATOM 886 O O . GLY A 1 112 ? 21.577 7.753 -14.401 1.00 91.50 112 GLY A O 1
ATOM 887 N N . ASN A 1 113 ? 21.827 7.862 -16.627 1.00 90.31 113 ASN A N 1
ATOM 888 C CA . ASN A 1 113 ? 23.278 8.039 -16.639 1.00 90.31 113 ASN A CA 1
ATOM 889 C C . ASN A 1 113 ? 23.783 9.224 -15.803 1.00 90.31 113 ASN A C 1
ATOM 891 O O . ASN A 1 113 ? 24.822 9.095 -15.146 1.00 90.31 113 ASN A O 1
ATOM 895 N N . TYR A 1 114 ? 23.029 10.325 -15.727 1.00 88.44 114 TYR A N 1
ATOM 896 C CA . TYR A 1 114 ? 23.385 11.479 -14.890 1.00 88.44 114 TYR A CA 1
ATOM 897 C C . TYR A 1 114 ? 23.342 11.168 -13.387 1.00 88.44 114 TYR A C 1
ATOM 899 O O . TYR A 1 114 ? 24.111 11.748 -12.615 1.00 88.44 114 TYR A O 1
ATOM 907 N N . PHE A 1 115 ? 22.495 10.234 -12.952 1.00 88.44 115 PHE A N 1
ATOM 908 C CA . PHE A 1 115 ? 22.363 9.851 -11.540 1.00 88.44 115 PHE A CA 1
ATOM 909 C C . PHE A 1 115 ? 23.322 8.739 -11.128 1.00 88.44 115 PHE A C 1
ATOM 911 O O . PHE A 1 115 ? 23.832 8.736 -10.004 1.00 88.44 115 PHE A O 1
ATOM 918 N N . ILE A 1 116 ? 23.614 7.811 -12.037 1.00 90.19 116 ILE A N 1
ATOM 919 C CA . ILE A 1 116 ? 24.546 6.711 -11.765 1.00 90.19 116 ILE A CA 1
ATOM 920 C C . ILE A 1 116 ? 26.007 7.092 -12.058 1.00 90.19 116 ILE A C 1
ATOM 922 O O . ILE A 1 116 ? 26.926 6.457 -11.541 1.00 90.19 116 ILE A O 1
ATOM 926 N N . GLY A 1 117 ? 26.238 8.157 -12.835 1.00 85.19 117 GLY A N 1
ATOM 927 C CA . GLY A 1 117 ? 27.567 8.672 -13.170 1.00 85.19 117 GLY A CA 1
ATOM 928 C C . GLY A 1 117 ? 28.312 7.834 -14.213 1.00 85.19 117 GLY A C 1
ATOM 929 O O . GLY A 1 117 ? 29.531 7.676 -14.109 1.00 85.19 117 GLY A O 1
ATOM 930 N N . SER A 1 118 ? 27.602 7.281 -15.200 1.00 80.44 118 SER A N 1
ATOM 931 C CA . SER A 1 118 ? 28.179 6.520 -16.321 1.00 80.44 118 SER A CA 1
ATOM 932 C C . SER A 1 118 ? 27.807 7.145 -17.658 1.00 80.44 118 SER A C 1
ATOM 934 O O . SER A 1 118 ? 26.657 7.506 -17.822 1.00 80.44 118 SER A O 1
ATOM 936 N N . GLY A 1 119 ? 28.737 7.273 -18.614 1.00 73.31 119 GLY A N 1
ATOM 937 C CA . GLY A 1 119 ? 28.461 7.871 -19.939 1.00 73.31 119 GLY A CA 1
ATOM 938 C C . GLY A 1 119 ? 29.187 9.195 -20.201 1.00 73.31 119 GLY A C 1
ATOM 939 O O . GLY A 1 119 ? 30.161 9.519 -19.516 1.00 73.31 119 GLY A O 1
ATOM 940 N N . VAL A 1 120 ? 28.749 9.935 -21.225 1.00 64.62 120 VAL A N 1
ATOM 941 C CA . VAL A 1 120 ? 29.318 11.236 -21.622 1.00 64.62 120 VAL A CA 1
ATOM 942 C C . VAL A 1 120 ? 28.495 12.368 -20.999 1.00 64.62 120 VAL A C 1
ATOM 944 O O . VAL A 1 120 ? 27.278 12.354 -21.065 1.00 64.62 120 VAL A O 1
ATOM 947 N N . GLN A 1 121 ? 29.174 13.350 -20.400 1.00 66.81 121 GLN A N 1
ATOM 948 C CA . GLN A 1 121 ? 28.566 14.497 -19.703 1.00 66.81 121 GLN A CA 1
ATOM 949 C C . GLN A 1 121 ? 27.955 15.554 -20.654 1.00 66.81 121 GLN A C 1
ATOM 951 O O . GLN A 1 121 ? 27.247 16.454 -20.206 1.00 66.81 121 GLN A O 1
ATOM 956 N N . ASP A 1 122 ? 28.295 15.505 -21.944 1.00 60.22 122 ASP A N 1
ATOM 957 C CA . ASP A 1 122 ? 28.088 16.599 -22.896 1.00 60.22 122 ASP A CA 1
ATOM 958 C C . ASP A 1 122 ? 26.954 16.310 -23.884 1.00 60.22 122 ASP A C 1
ATOM 960 O O . ASP A 1 122 ? 27.165 15.649 -24.902 1.00 60.22 122 ASP A O 1
ATOM 964 N N . ASN A 1 123 ? 25.778 16.870 -23.593 1.00 64.06 123 ASN A N 1
ATOM 965 C CA . ASN A 1 123 ? 24.638 16.907 -24.509 1.00 64.06 123 ASN A CA 1
ATOM 966 C C . ASN A 1 123 ? 24.508 18.257 -25.242 1.00 64.06 123 ASN A C 1
ATOM 968 O O . ASN A 1 123 ? 23.453 18.561 -25.781 1.00 64.06 123 ASN A O 1
ATOM 972 N N . ASN A 1 124 ? 25.554 19.097 -25.278 1.00 67.56 124 ASN A N 1
ATOM 973 C CA . ASN A 1 124 ? 25.558 20.412 -25.945 1.00 67.56 124 ASN A CA 1
ATOM 974 C C . ASN A 1 124 ? 24.411 21.374 -25.546 1.00 67.56 124 ASN A C 1
ATOM 976 O O . ASN A 1 124 ? 24.171 22.352 -26.247 1.00 67.56 124 ASN A O 1
ATOM 980 N N . GLY A 1 125 ? 23.731 21.139 -24.418 1.00 69.69 125 GLY A N 1
ATOM 981 C CA . GLY A 1 125 ? 22.561 21.919 -23.991 1.00 69.69 125 GLY A CA 1
ATOM 982 C C . GLY A 1 125 ? 21.205 21.356 -24.438 1.00 69.69 125 GLY A C 1
ATOM 983 O O . GLY A 1 125 ? 20.188 21.982 -24.153 1.00 69.69 125 GLY A O 1
ATOM 984 N N . GLU A 1 126 ? 21.174 20.188 -25.083 1.00 76.69 126 GLU A N 1
ATOM 985 C CA . GLU A 1 126 ? 19.938 19.506 -25.478 1.00 76.69 126 GLU A CA 1
ATOM 986 C C . GLU A 1 126 ? 19.262 18.798 -24.288 1.00 76.69 126 GLU A C 1
ATOM 988 O O . GLU A 1 126 ? 19.959 18.261 -23.415 1.00 76.69 126 GLU A O 1
ATOM 993 N N . PRO A 1 127 ? 17.915 18.750 -24.243 1.00 82.38 127 PRO A N 1
ATOM 994 C CA . PRO A 1 127 ? 17.186 17.946 -23.270 1.00 82.38 127 PRO A CA 1
ATOM 995 C C . PRO A 1 127 ? 17.511 16.452 -23.382 1.00 82.38 127 PRO A C 1
ATOM 997 O O . PRO A 1 127 ? 17.539 15.892 -24.474 1.00 82.38 127 PRO A O 1
ATOM 1000 N N . ILE A 1 128 ? 17.697 15.792 -22.240 1.00 84.81 128 ILE A N 1
ATOM 1001 C CA . ILE A 1 128 ? 18.111 14.376 -22.153 1.00 84.81 128 ILE A CA 1
ATOM 1002 C C . ILE A 1 128 ? 16.949 13.432 -21.802 1.00 84.81 128 ILE A C 1
ATOM 1004 O O . ILE A 1 128 ? 17.091 12.208 -21.756 1.00 84.81 128 ILE A O 1
ATOM 1008 N N . ALA A 1 129 ? 15.801 14.022 -21.487 1.00 88.25 129 ALA A N 1
ATOM 1009 C CA . ALA A 1 129 ? 14.526 13.358 -21.288 1.00 88.25 129 ALA A CA 1
ATOM 1010 C C . ALA A 1 129 ? 13.391 14.330 -21.606 1.00 88.25 129 ALA A C 1
ATOM 1012 O O . ALA A 1 129 ? 13.564 15.549 -21.515 1.00 88.25 129 ALA A O 1
ATOM 1013 N N . SER A 1 130 ? 12.228 13.782 -21.926 1.00 86.12 130 SER A N 1
ATOM 1014 C CA . SER A 1 130 ? 10.974 14.510 -22.075 1.00 86.12 130 SER A CA 1
ATOM 1015 C C . SER A 1 130 ? 9.898 13.867 -21.221 1.00 86.12 130 SER A C 1
ATOM 1017 O O . SER A 1 130 ? 9.799 12.645 -21.194 1.00 86.12 130 SER A O 1
ATOM 1019 N N . ILE A 1 131 ? 9.093 14.692 -20.558 1.00 87.00 131 ILE A N 1
ATOM 1020 C CA . ILE A 1 131 ? 7.904 14.268 -19.823 1.00 87.00 131 ILE A CA 1
ATOM 1021 C C . ILE A 1 131 ? 6.717 15.029 -20.406 1.00 87.00 131 ILE A C 1
ATOM 1023 O O . ILE A 1 131 ? 6.699 16.265 -20.386 1.00 87.00 131 ILE A O 1
ATOM 1027 N N . THR A 1 132 ? 5.741 14.293 -20.924 1.00 86.38 132 THR A N 1
ATOM 1028 C CA . THR A 1 132 ? 4.436 14.831 -21.311 1.00 86.38 132 THR A CA 1
ATOM 1029 C C . THR A 1 132 ? 3.456 14.576 -20.183 1.00 86.38 132 THR A C 1
ATOM 1031 O O . THR A 1 132 ? 3.464 13.495 -19.603 1.00 86.38 132 THR A O 1
ATOM 1034 N N . ILE A 1 133 ? 2.633 15.570 -19.865 1.00 87.12 133 ILE A N 1
ATOM 1035 C CA . ILE A 1 133 ? 1.599 15.449 -18.838 1.00 87.12 133 ILE A CA 1
ATOM 1036 C C . ILE A 1 133 ? 0.284 15.894 -19.450 1.00 87.12 133 ILE A C 1
ATOM 1038 O O . ILE A 1 133 ? 0.133 17.063 -19.819 1.00 87.12 133 ILE A O 1
ATOM 1042 N N . ASP A 1 134 ? -0.662 14.977 -19.556 1.00 87.25 134 ASP A N 1
ATOM 1043 C CA . ASP A 1 134 ? -1.951 15.271 -20.148 1.00 87.25 134 ASP A CA 1
ATOM 1044 C C . ASP A 1 134 ? -2.798 16.135 -19.211 1.00 87.25 134 ASP A C 1
ATOM 1046 O O . ASP A 1 134 ? -2.499 16.396 -18.039 1.00 87.25 134 ASP A O 1
ATOM 1050 N N . SER A 1 135 ? -3.870 16.677 -19.758 1.00 84.75 135 SER A N 1
ATOM 1051 C CA . SER A 1 135 ? -4.889 17.328 -18.958 1.00 84.75 135 SER A CA 1
ATOM 1052 C C . SER A 1 135 ? -5.756 16.297 -18.252 1.00 84.75 135 SER A C 1
ATOM 1054 O O . SER A 1 135 ? -6.029 15.208 -18.764 1.00 84.75 135 SER A O 1
ATOM 1056 N N . ALA A 1 136 ? -6.292 16.719 -17.113 1.00 80.62 136 ALA A N 1
ATOM 1057 C CA . ALA A 1 136 ? -7.404 16.037 -16.482 1.00 80.62 136 ALA A CA 1
ATOM 1058 C C . ALA A 1 136 ? -8.583 15.867 -17.452 1.00 80.62 136 ALA A C 1
ATOM 1060 O O . ALA A 1 136 ? -8.857 16.766 -18.258 1.00 80.62 136 ALA A O 1
ATOM 1061 N N . VAL A 1 137 ? -9.288 14.735 -17.360 1.00 77.12 137 VAL A N 1
ATOM 1062 C CA . VAL A 1 137 ? -10.495 14.503 -18.165 1.00 77.12 137 VAL A CA 1
ATOM 1063 C C . VAL A 1 137 ? -11.607 15.490 -17.793 1.00 77.12 137 VAL A C 1
ATOM 1065 O O . VAL A 1 137 ? -11.658 16.013 -16.674 1.00 77.12 137 VAL A O 1
ATOM 1068 N N . ASP A 1 138 ? -12.509 15.769 -18.736 1.00 72.69 138 ASP A N 1
ATOM 1069 C CA . ASP A 1 138 ? -13.591 16.733 -18.529 1.00 72.69 138 ASP A CA 1
ATOM 1070 C C . ASP A 1 138 ? -14.422 16.378 -17.287 1.00 72.69 138 ASP A C 1
ATOM 1072 O O . ASP A 1 138 ? -14.977 15.291 -17.169 1.00 72.69 138 ASP A O 1
ATOM 1076 N N . GLY A 1 139 ? -14.539 17.329 -16.359 1.00 69.62 139 GLY A N 1
ATOM 1077 C CA . GLY A 1 139 ? -15.290 17.136 -15.115 1.00 69.62 139 GLY A CA 1
ATOM 1078 C C . GLY A 1 139 ? -14.432 16.819 -13.891 1.00 69.62 139 GLY A C 1
ATOM 1079 O O . GLY A 1 139 ? -14.897 17.092 -12.783 1.00 69.62 139 GLY A O 1
ATOM 1080 N N . TYR A 1 140 ? -13.170 16.436 -14.072 1.00 76.56 140 TYR A N 1
ATOM 1081 C CA . TYR A 1 140 ? -12.252 16.059 -12.995 1.00 76.56 140 TYR A CA 1
ATOM 1082 C C . TYR A 1 140 ? -11.004 16.960 -12.963 1.00 76.56 140 TYR A C 1
ATOM 1084 O O . TYR A 1 140 ? -10.878 17.888 -13.773 1.00 76.56 140 TYR A O 1
ATOM 1092 N N . ARG A 1 141 ? -10.112 16.753 -11.988 1.00 83.38 141 ARG A N 1
ATOM 1093 C CA . ARG A 1 141 ? -8.833 17.467 -11.849 1.00 83.38 141 ARG A CA 1
ATOM 1094 C C . ARG A 1 141 ? -7.698 16.511 -11.509 1.00 83.38 141 ARG A C 1
ATOM 1096 O O . ARG A 1 141 ? -7.913 15.382 -11.089 1.00 83.38 141 ARG A O 1
ATOM 1103 N N . TRP A 1 142 ? -6.476 16.991 -11.687 1.00 89.88 142 TRP A N 1
ATOM 11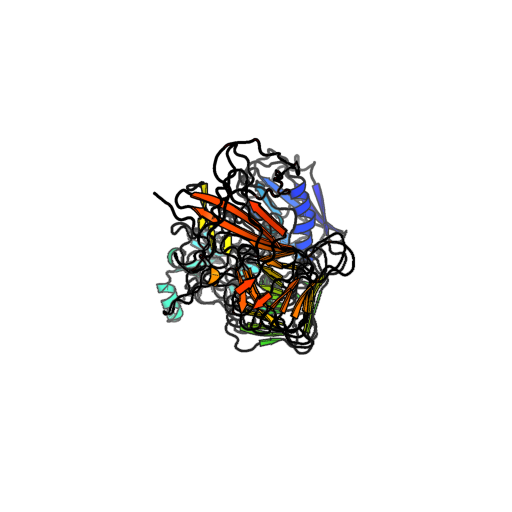04 C CA . TRP A 1 142 ? -5.299 16.372 -11.098 1.00 89.88 142 TRP A CA 1
ATOM 1105 C C . TRP A 1 142 ? -5.295 16.636 -9.587 1.00 89.88 142 TRP A C 1
ATOM 1107 O O . TRP A 1 142 ? -5.354 17.793 -9.159 1.00 89.88 142 TRP A O 1
ATOM 1117 N N . TYR A 1 143 ? -5.221 15.582 -8.778 1.00 92.12 143 TYR A N 1
ATOM 1118 C CA . TYR A 1 143 ? -4.987 15.698 -7.344 1.00 92.12 143 TYR A CA 1
ATOM 1119 C C . TYR A 1 143 ? -3.510 15.998 -7.106 1.00 92.12 143 TYR A C 1
ATOM 1121 O O . TYR A 1 143 ? -2.642 15.212 -7.469 1.00 92.12 143 TYR A O 1
ATOM 1129 N N . ALA A 1 144 ? -3.221 17.159 -6.522 1.00 92.31 144 ALA A N 1
ATOM 1130 C CA . ALA A 1 144 ? -1.852 17.648 -6.336 1.00 92.31 144 ALA A CA 1
ATOM 1131 C C . ALA A 1 144 ? -1.632 18.285 -4.950 1.00 92.31 144 ALA A C 1
ATOM 1133 O O . ALA A 1 144 ? -0.628 18.967 -4.711 1.00 92.31 144 ALA A O 1
ATOM 1134 N N . ASP A 1 145 ? -2.582 18.094 -4.032 1.00 89.88 145 ASP A N 1
ATOM 1135 C CA . ASP A 1 145 ? -2.558 18.720 -2.710 1.00 89.88 145 ASP A CA 1
ATOM 1136 C C . ASP A 1 145 ? -1.546 18.035 -1.786 1.00 89.88 145 ASP A C 1
ATOM 1138 O O . ASP A 1 145 ? -0.749 18.707 -1.119 1.00 89.88 145 ASP A O 1
ATOM 1142 N N . GLU A 1 146 ? -1.532 16.703 -1.790 1.00 90.06 146 GLU A N 1
ATOM 1143 C CA . GLU A 1 146 ? -0.642 15.879 -0.981 1.00 90.06 146 GLU A CA 1
ATOM 1144 C C . GLU A 1 146 ? -0.090 14.697 -1.774 1.00 90.06 146 GLU A C 1
ATOM 1146 O O . GLU A 1 146 ? -0.568 14.387 -2.855 1.00 90.06 146 GLU A O 1
ATOM 1151 N N . TYR A 1 147 ? 0.935 14.043 -1.227 1.00 93.44 147 TYR A N 1
ATOM 1152 C CA . TYR A 1 147 ? 1.541 12.865 -1.845 1.00 93.44 147 TYR A CA 1
ATOM 1153 C C . TYR A 1 147 ? 1.895 11.828 -0.770 1.00 93.44 147 TYR A C 1
ATOM 1155 O O . TYR A 1 147 ? 3.072 11.686 -0.431 1.00 93.44 147 TYR A O 1
ATOM 1163 N N . PRO A 1 148 ? 0.903 11.210 -0.112 1.00 93.50 148 PRO A N 1
ATOM 1164 C CA . PRO A 1 148 ? 1.108 10.146 0.875 1.00 93.50 148 PRO A CA 1
ATOM 1165 C C . PRO A 1 148 ? 1.555 8.822 0.228 1.00 93.50 148 PRO A C 1
ATOM 1167 O O . PRO A 1 148 ? 1.636 8.713 -0.986 1.00 93.50 148 PRO A O 1
ATOM 1170 N N . ILE A 1 149 ? 1.843 7.792 1.035 1.00 95.06 149 ILE A N 1
ATOM 1171 C CA . ILE A 1 149 ? 2.030 6.416 0.525 1.00 95.06 149 ILE A CA 1
ATOM 1172 C C . ILE A 1 149 ? 0.689 5.836 0.044 1.00 95.06 149 ILE A C 1
ATOM 1174 O O . ILE A 1 149 ? 0.624 5.205 -1.010 1.00 95.06 149 ILE A O 1
ATOM 1178 N N . LEU A 1 150 ? -0.357 6.008 0.863 1.00 93.88 150 LEU A N 1
ATOM 1179 C CA . LEU A 1 150 ? -1.713 5.539 0.595 1.00 93.88 150 LEU A CA 1
ATOM 1180 C C . LEU A 1 150 ? -2.500 6.670 -0.089 1.00 93.88 150 LEU A C 1
ATOM 1182 O O . LEU A 1 150 ? -2.649 7.711 0.550 1.00 93.88 150 LEU A O 1
ATOM 1186 N N . PRO A 1 151 ? -2.983 6.498 -1.329 1.00 93.12 151 PRO A N 1
ATOM 1187 C CA . PRO A 1 151 ? -3.719 7.529 -2.071 1.00 93.12 151 PRO A CA 1
ATOM 1188 C C . PRO A 1 151 ? -4.951 8.067 -1.331 1.00 93.12 151 PRO A C 1
ATOM 1190 O O . PRO A 1 151 ? -5.691 7.306 -0.705 1.00 93.12 151 PRO A O 1
ATOM 1193 N N . LEU A 1 152 ? -5.181 9.380 -1.466 1.00 90.12 152 LEU A N 1
ATOM 1194 C CA . LEU A 1 152 ? -6.295 10.145 -0.871 1.00 90.12 152 LEU A CA 1
ATOM 1195 C C . LEU A 1 152 ? -7.039 11.008 -1.912 1.00 90.12 152 LEU A C 1
ATOM 1197 O O . LEU A 1 152 ? -7.758 11.947 -1.567 1.00 90.12 152 LEU A O 1
ATOM 1201 N N . ASN A 1 153 ? -6.812 10.740 -3.196 1.00 90.56 153 ASN A N 1
ATOM 1202 C CA . ASN A 1 153 ? -7.233 11.571 -4.323 1.00 90.56 153 ASN A CA 1
ATOM 1203 C C . ASN A 1 153 ? -8.720 11.428 -4.690 1.00 90.56 153 ASN A C 1
ATOM 1205 O O . ASN A 1 153 ? -9.249 12.260 -5.431 1.00 90.56 153 ASN A O 1
ATOM 1209 N N . GLY A 1 154 ? -9.426 10.432 -4.148 1.00 88.12 154 GLY A N 1
ATOM 1210 C CA . GLY A 1 154 ? -10.843 10.236 -4.423 1.00 88.12 154 GLY A CA 1
ATOM 1211 C C . GLY A 1 154 ? -11.105 10.050 -5.918 1.00 88.12 154 GLY A C 1
ATOM 1212 O O . GLY A 1 154 ? -10.512 9.204 -6.578 1.00 88.12 154 GLY A O 1
ATOM 1213 N N . LEU A 1 155 ? -11.990 10.884 -6.468 1.00 84.19 155 LEU A N 1
ATOM 1214 C CA . LEU A 1 155 ? -12.360 10.861 -7.887 1.00 84.19 155 LEU A CA 1
ATOM 1215 C C . LEU A 1 155 ? -11.335 11.523 -8.821 1.00 84.19 155 LEU A C 1
ATOM 1217 O O . LEU A 1 155 ? -11.441 11.366 -10.035 1.00 84.19 155 LEU A O 1
ATOM 1221 N N . ASP A 1 156 ? -10.384 12.286 -8.299 1.00 86.88 156 ASP A N 1
ATOM 1222 C CA . ASP A 1 156 ? -9.310 12.884 -9.099 1.00 86.88 156 ASP A CA 1
ATOM 1223 C C . ASP A 1 156 ? -8.177 11.850 -9.292 1.00 86.88 156 ASP A C 1
ATOM 1225 O O . ASP A 1 156 ? -8.155 10.860 -8.575 1.00 86.88 156 ASP A O 1
ATOM 1229 N N . SER A 1 157 ? -7.251 12.022 -10.242 1.00 89.38 157 SER A N 1
ATOM 1230 C CA . SER A 1 157 ? -6.061 11.139 -10.369 1.00 89.38 157 SER A CA 1
ATOM 1231 C C . SER A 1 157 ? -4.860 11.736 -9.637 1.00 89.38 157 SER A C 1
ATOM 1233 O O . SER A 1 157 ? -4.733 12.962 -9.592 1.00 89.38 157 SER A O 1
ATOM 1235 N N . ASP A 1 158 ? -3.980 10.912 -9.068 1.00 93.12 158 ASP A N 1
ATOM 1236 C CA . ASP A 1 158 ? -2.813 11.377 -8.310 1.00 93.12 158 ASP A CA 1
ATOM 1237 C C . ASP A 1 158 ? -1.711 11.894 -9.244 1.00 93.12 158 ASP A C 1
ATOM 1239 O O . ASP A 1 158 ? -0.968 11.151 -9.878 1.00 93.12 158 ASP A O 1
ATOM 1243 N N . TYR A 1 159 ? -1.588 13.215 -9.323 1.00 93.69 159 TYR A N 1
ATOM 1244 C CA . TYR A 1 159 ? -0.597 13.876 -10.165 1.00 93.69 159 TYR A CA 1
ATOM 1245 C C . TYR A 1 159 ? 0.858 13.535 -9.811 1.00 93.69 159 TYR A C 1
ATOM 1247 O O . TYR A 1 159 ? 1.634 13.216 -10.718 1.00 93.69 159 TYR A O 1
ATOM 1255 N N . PRO A 1 160 ? 1.297 13.637 -8.539 1.00 94.31 160 PRO A N 1
ATOM 1256 C CA . PRO A 1 160 ? 2.685 13.349 -8.201 1.00 94.31 160 PRO A CA 1
ATOM 1257 C C . PRO A 1 160 ? 3.050 11.876 -8.436 1.00 94.31 160 PRO A C 1
ATOM 1259 O O . PRO A 1 160 ? 4.152 11.632 -8.930 1.00 94.31 160 PRO A O 1
ATOM 1262 N N . GLY A 1 161 ? 2.155 10.926 -8.147 1.00 94.88 161 GLY A N 1
ATOM 1263 C CA . GLY A 1 161 ? 2.328 9.503 -8.439 1.00 94.88 161 GLY A CA 1
ATOM 1264 C C . GLY A 1 161 ? 2.519 9.244 -9.927 1.00 94.88 161 GLY A C 1
ATOM 1265 O O . GLY A 1 161 ? 3.562 8.707 -10.309 1.00 94.88 161 GLY A O 1
ATOM 1266 N N . ALA A 1 162 ? 1.605 9.736 -10.768 1.00 93.19 162 ALA A N 1
ATOM 1267 C CA . ALA A 1 162 ? 1.692 9.599 -12.222 1.00 93.19 162 ALA A CA 1
ATOM 1268 C C . ALA A 1 162 ? 3.012 10.161 -12.782 1.00 93.19 162 ALA A C 1
ATOM 1270 O O . ALA A 1 162 ? 3.692 9.525 -13.584 1.00 93.19 162 ALA A O 1
ATOM 1271 N N . VAL A 1 163 ? 3.453 11.329 -12.306 1.00 92.81 163 VAL A N 1
ATOM 1272 C CA . VAL A 1 163 ? 4.751 11.897 -12.706 1.00 92.81 163 VAL A CA 1
ATOM 1273 C C . VAL A 1 163 ? 5.918 11.007 -12.273 1.00 92.81 163 VAL A C 1
ATOM 1275 O O . VAL A 1 163 ? 6.862 10.814 -13.040 1.00 92.81 163 VAL A O 1
ATOM 1278 N N . VAL A 1 164 ? 5.900 10.491 -11.042 1.00 95.62 164 VAL A N 1
ATOM 1279 C CA . VAL A 1 164 ? 6.972 9.628 -10.528 1.00 95.62 164 VAL A CA 1
ATOM 1280 C C . VAL A 1 164 ? 7.038 8.316 -11.302 1.00 95.62 164 VAL A C 1
ATOM 1282 O O . VAL A 1 164 ? 8.145 7.907 -11.651 1.00 95.62 164 VAL A O 1
ATOM 1285 N N . HIS A 1 165 ? 5.892 7.706 -11.609 1.00 95.25 165 HIS A N 1
ATOM 1286 C CA . HIS A 1 165 ? 5.784 6.513 -12.450 1.00 95.25 165 HIS A CA 1
ATOM 1287 C C . HIS A 1 165 ? 6.553 6.702 -13.764 1.00 95.25 165 HIS A C 1
ATOM 1289 O O . HIS A 1 165 ? 7.504 5.978 -14.067 1.00 95.25 165 HIS A O 1
ATOM 1295 N N . GLU A 1 166 ? 6.236 7.775 -14.482 1.00 92.88 166 GLU A N 1
ATOM 1296 C CA . GLU A 1 166 ? 6.868 8.089 -15.759 1.00 92.88 166 GLU A CA 1
ATOM 1297 C C . GLU A 1 166 ? 8.353 8.434 -15.618 1.00 92.88 166 GLU A C 1
ATOM 1299 O O . GLU A 1 166 ? 9.213 7.997 -16.385 1.00 92.88 166 GLU A O 1
ATOM 1304 N N . MET A 1 167 ? 8.733 9.179 -14.586 1.00 92.62 167 MET A N 1
ATOM 1305 C CA . MET A 1 167 ? 10.145 9.485 -14.369 1.00 92.62 167 MET A CA 1
ATOM 1306 C C . MET A 1 167 ? 10.985 8.237 -14.061 1.00 92.62 167 MET A C 1
ATOM 1308 O O . MET A 1 167 ? 12.161 8.202 -14.429 1.00 92.62 167 MET A O 1
ATOM 1312 N N . VAL A 1 168 ? 10.408 7.196 -13.453 1.00 95.62 168 VAL A N 1
ATOM 1313 C CA . VAL A 1 168 ? 11.085 5.905 -13.238 1.00 95.62 168 VAL A CA 1
ATOM 1314 C C . VAL A 1 168 ? 11.340 5.176 -14.566 1.00 95.62 168 VAL A C 1
ATOM 1316 O O . VAL A 1 168 ? 12.408 4.577 -14.742 1.00 95.62 168 VAL A O 1
ATOM 1319 N N . HIS A 1 169 ? 10.445 5.310 -15.545 1.00 94.44 169 HIS A N 1
ATOM 1320 C CA . HIS A 1 169 ? 10.690 4.878 -16.923 1.00 94.44 169 HIS A CA 1
ATOM 1321 C C . HIS A 1 169 ? 11.884 5.619 -17.544 1.00 94.44 169 HIS A C 1
ATOM 1323 O O . HIS A 1 169 ? 12.866 4.997 -17.968 1.00 94.44 169 HIS A O 1
ATOM 1329 N N . ALA A 1 170 ? 11.908 6.954 -17.464 1.00 92.50 170 ALA A N 1
ATOM 1330 C CA . ALA A 1 170 ? 13.055 7.748 -17.921 1.00 92.50 170 ALA A CA 1
ATOM 1331 C C . ALA A 1 170 ? 14.366 7.395 -17.189 1.00 92.50 170 ALA A C 1
ATOM 1333 O O . ALA A 1 170 ? 15.449 7.531 -17.760 1.00 92.50 170 ALA A O 1
ATOM 1334 N N . MET A 1 171 ? 14.301 6.900 -15.951 1.00 93.06 171 MET A N 1
ATOM 1335 C CA . MET A 1 171 ? 15.448 6.398 -15.182 1.00 93.06 171 MET A CA 1
ATOM 1336 C C . MET A 1 171 ? 16.010 5.055 -15.689 1.00 93.06 171 MET A C 1
ATOM 1338 O O . MET A 1 171 ? 17.080 4.638 -15.231 1.00 93.06 171 MET A O 1
ATOM 1342 N N . GLY A 1 172 ? 15.352 4.400 -16.647 1.00 93.56 172 GLY A N 1
ATOM 1343 C CA . GLY A 1 172 ? 15.835 3.183 -17.301 1.00 93.56 172 GLY A CA 1
ATOM 1344 C C . GLY A 1 172 ? 15.157 1.895 -16.845 1.00 93.56 172 GLY A C 1
ATOM 1345 O O . GLY A 1 172 ? 15.697 0.814 -17.085 1.00 93.56 172 GLY A O 1
ATOM 1346 N N . VAL A 1 173 ? 13.995 1.990 -16.194 1.00 95.38 173 VAL A N 1
ATOM 1347 C CA . VAL A 1 173 ? 13.120 0.841 -15.931 1.00 95.38 173 VAL A CA 1
ATOM 1348 C C . VAL A 1 173 ? 12.202 0.660 -17.136 1.00 95.38 173 VAL A C 1
ATOM 1350 O O . VAL A 1 173 ? 11.211 1.362 -17.266 1.00 95.38 173 VAL A O 1
ATOM 1353 N N . GLY A 1 174 ? 12.553 -0.249 -18.039 1.00 92.00 174 GLY A N 1
ATOM 1354 C CA . GLY A 1 174 ? 11.751 -0.528 -19.229 1.00 92.00 174 GLY A CA 1
ATOM 1355 C C . GLY A 1 174 ? 12.531 -1.274 -20.305 1.00 92.00 174 GLY A C 1
ATOM 1356 O O . GLY A 1 174 ? 13.767 -1.236 -20.344 1.00 92.00 174 GLY A O 1
ATOM 1357 N N . ALA A 1 175 ? 11.817 -1.975 -21.184 1.00 89.69 175 ALA A N 1
ATOM 1358 C CA . ALA A 1 175 ? 12.401 -2.790 -22.248 1.00 89.69 175 ALA A CA 1
ATOM 1359 C C . ALA A 1 175 ? 12.534 -2.031 -23.587 1.00 89.69 175 ALA A C 1
ATOM 1361 O O . ALA A 1 175 ? 12.264 -2.572 -24.658 1.00 89.69 175 ALA A O 1
ATOM 1362 N N . TYR A 1 176 ? 13.036 -0.788 -23.552 1.00 82.62 176 TYR A N 1
ATOM 1363 C CA . TYR A 1 176 ? 13.100 0.135 -24.707 1.00 82.62 176 TYR A CA 1
ATOM 1364 C C . TYR A 1 176 ? 13.947 -0.329 -25.903 1.00 82.62 176 TYR A C 1
ATOM 1366 O O . TYR A 1 176 ? 13.997 0.337 -26.937 1.00 82.62 176 TYR A O 1
ATOM 1374 N N . ASN A 1 177 ? 14.696 -1.419 -25.760 1.00 85.50 177 ASN A N 1
ATOM 1375 C CA . ASN A 1 177 ? 15.538 -1.966 -26.817 1.00 85.50 177 ASN A CA 1
ATOM 1376 C C . ASN A 1 177 ? 14.831 -3.031 -27.668 1.00 85.50 177 ASN A C 1
ATOM 1378 O O . ASN A 1 177 ? 15.431 -3.473 -28.649 1.00 85.50 177 ASN A O 1
ATOM 1382 N N . ILE A 1 178 ? 13.602 -3.442 -27.334 1.00 87.81 178 ILE A N 1
ATOM 1383 C CA . ILE A 1 178 ? 12.824 -4.369 -28.166 1.00 87.81 178 ILE A CA 1
ATOM 1384 C C . ILE A 1 178 ? 12.481 -3.692 -29.494 1.00 87.81 178 ILE A C 1
ATOM 1386 O O . ILE A 1 178 ? 12.045 -2.544 -29.545 1.00 87.81 178 ILE A O 1
ATOM 1390 N N . ILE A 1 179 ? 12.700 -4.412 -30.593 1.00 87.81 179 ILE A N 1
ATOM 1391 C CA . ILE A 1 179 ? 12.358 -3.959 -31.943 1.00 87.81 179 ILE A CA 1
ATOM 1392 C C . ILE A 1 179 ? 11.676 -5.083 -32.716 1.00 87.81 179 ILE A C 1
ATOM 1394 O O . ILE A 1 179 ? 11.950 -6.256 -32.475 1.00 87.81 179 ILE A O 1
ATOM 1398 N N . SER A 1 180 ? 10.866 -4.731 -33.713 1.00 88.81 180 SER A N 1
ATOM 1399 C CA . SER A 1 180 ? 10.242 -5.716 -34.598 1.00 88.81 180 SER A CA 1
ATOM 1400 C C . SER A 1 180 ? 11.019 -5.864 -35.910 1.00 88.81 180 SER A C 1
ATOM 1402 O O . SER A 1 180 ? 11.238 -4.893 -36.642 1.00 88.81 180 SER A O 1
ATOM 1404 N N . ILE A 1 181 ? 11.440 -7.089 -36.241 1.00 87.06 181 ILE A N 1
ATOM 1405 C CA . ILE A 1 181 ? 12.106 -7.436 -37.505 1.00 87.06 181 ILE A CA 1
ATOM 1406 C C . ILE A 1 181 ? 11.279 -8.505 -38.217 1.00 87.06 181 ILE A C 1
ATOM 1408 O O . ILE A 1 181 ? 11.156 -9.627 -37.743 1.00 87.06 181 ILE A O 1
ATOM 1412 N N . ASN A 1 182 ? 10.756 -8.185 -39.406 1.00 87.06 182 ASN A N 1
ATOM 1413 C CA . ASN A 1 182 ? 9.882 -9.082 -40.179 1.00 87.06 182 ASN A CA 1
ATOM 1414 C C . ASN A 1 182 ? 8.667 -9.594 -39.373 1.00 87.06 182 ASN A C 1
ATOM 1416 O O . ASN A 1 182 ? 8.304 -10.762 -39.503 1.00 87.06 182 ASN A O 1
ATOM 1420 N N . ASN A 1 183 ? 8.041 -8.715 -38.580 1.00 85.81 183 ASN A N 1
ATOM 1421 C CA . ASN A 1 183 ? 6.918 -9.018 -37.680 1.00 85.81 183 ASN A CA 1
ATOM 1422 C C . ASN A 1 183 ? 7.261 -10.021 -36.565 1.00 85.81 183 ASN A C 1
ATOM 1424 O O . ASN A 1 183 ? 6.401 -10.789 -36.141 1.00 85.81 183 ASN A O 1
ATOM 1428 N N . VAL A 1 184 ? 8.521 -10.049 -36.134 1.00 88.50 184 VAL A N 1
ATOM 1429 C CA . VAL A 1 184 ? 8.971 -10.800 -34.962 1.00 88.50 184 VAL A CA 1
ATOM 1430 C C . VAL A 1 184 ? 9.658 -9.819 -34.034 1.00 88.50 184 VAL A C 1
ATOM 1432 O O . VAL A 1 184 ? 10.596 -9.136 -34.456 1.00 88.50 184 VAL A O 1
ATOM 1435 N N . ASP A 1 185 ? 9.204 -9.761 -32.790 1.00 92.56 185 ASP A N 1
ATOM 1436 C CA . ASP A 1 185 ? 9.835 -8.937 -31.769 1.00 92.56 185 ASP A CA 1
ATOM 1437 C C . ASP A 1 185 ? 11.131 -9.597 -31.309 1.00 92.56 185 ASP A C 1
ATOM 1439 O O . ASP A 1 185 ? 11.210 -10.813 -31.113 1.00 92.56 185 ASP A O 1
ATOM 1443 N N . VAL A 1 186 ? 12.192 -8.802 -31.214 1.00 92.31 186 VAL A N 1
ATOM 1444 C CA . VAL A 1 186 ? 13.533 -9.290 -30.904 1.00 92.31 186 VAL A CA 1
ATOM 1445 C C . VAL A 1 186 ? 14.241 -8.372 -29.916 1.00 92.31 186 VAL A C 1
ATOM 1447 O O . VAL A 1 186 ? 14.153 -7.146 -30.004 1.00 92.31 186 VAL A O 1
ATOM 1450 N N . PHE A 1 187 ? 15.041 -8.972 -29.036 1.00 92.50 187 PHE A N 1
ATOM 1451 C CA . PHE A 1 187 ? 16.061 -8.267 -28.269 1.00 92.50 187 PHE A CA 1
ATOM 1452 C C . PHE A 1 187 ? 17.364 -8.181 -29.078 1.00 92.50 187 PHE A C 1
ATOM 1454 O O . PHE A 1 187 ? 17.918 -9.215 -29.473 1.00 92.50 187 PHE A O 1
ATOM 1461 N N . PRO A 1 188 ? 17.910 -6.982 -29.327 1.00 86.75 188 PRO A N 1
ATOM 1462 C CA . PRO A 1 188 ? 19.225 -6.824 -29.927 1.00 86.75 188 PRO A CA 1
ATOM 1463 C C . PRO A 1 188 ? 20.315 -7.033 -28.866 1.00 86.75 188 PRO A C 1
ATOM 1465 O O . PRO A 1 188 ? 20.596 -6.140 -28.070 1.00 86.75 188 PRO A O 1
ATOM 1468 N N . VAL A 1 189 ? 20.990 -8.186 -28.877 1.00 76.94 189 VAL A N 1
ATOM 1469 C CA . VAL A 1 189 ? 21.966 -8.531 -27.819 1.00 76.94 189 VAL A CA 1
ATOM 1470 C C . VAL A 1 189 ? 23.262 -7.725 -27.862 1.00 76.94 189 VAL A C 1
ATOM 1472 O O . VAL A 1 189 ? 24.042 -7.753 -26.915 1.00 76.94 189 VAL A O 1
ATOM 1475 N N . GLU A 1 190 ? 23.515 -6.995 -28.951 1.00 72.50 190 GLU A N 1
ATOM 1476 C CA . GLU A 1 190 ? 24.616 -6.028 -29.006 1.00 72.50 190 GLU A CA 1
ATOM 1477 C C . GLU A 1 190 ? 24.350 -4.793 -28.121 1.00 72.50 190 GLU A C 1
ATOM 1479 O O . GLU A 1 190 ? 25.292 -4.060 -27.819 1.00 72.50 190 GLU A O 1
ATOM 1484 N N . TYR A 1 191 ? 23.095 -4.570 -27.698 1.00 75.56 191 TYR A N 1
ATOM 1485 C CA . TYR A 1 191 ? 22.637 -3.366 -26.997 1.00 75.56 191 TYR A CA 1
ATOM 1486 C C . TYR A 1 191 ? 21.571 -3.687 -25.932 1.00 75.56 191 TYR A C 1
ATOM 1488 O O . TYR A 1 191 ? 20.473 -3.125 -25.950 1.00 75.56 191 TYR A O 1
ATOM 1496 N N . ASN A 1 192 ? 21.866 -4.605 -25.010 1.00 82.31 192 ASN A N 1
ATOM 1497 C CA . ASN A 1 192 ? 20.978 -4.830 -23.871 1.00 82.31 192 ASN A CA 1
ATOM 1498 C C . ASN A 1 192 ? 21.008 -3.649 -22.901 1.00 82.31 192 ASN A C 1
ATOM 1500 O O . ASN A 1 192 ? 22.059 -3.057 -22.666 1.00 82.31 192 ASN A O 1
ATOM 1504 N N . LEU A 1 193 ? 19.854 -3.351 -22.311 1.00 90.44 193 LEU A N 1
ATOM 1505 C CA . LEU A 1 193 ? 19.740 -2.470 -21.156 1.00 90.44 193 LEU A CA 1
ATOM 1506 C C . LEU A 1 193 ? 20.018 -3.256 -19.877 1.00 90.44 193 LEU A C 1
ATOM 1508 O O . LEU A 1 193 ? 19.669 -4.436 -19.786 1.00 90.44 193 LEU A O 1
ATOM 1512 N N . LYS A 1 194 ? 20.541 -2.586 -18.846 1.00 93.12 194 LYS A N 1
ATOM 1513 C CA . LYS A 1 194 ? 20.705 -3.179 -17.507 1.00 93.12 194 LYS A CA 1
ATOM 1514 C C . LYS A 1 194 ? 19.398 -3.748 -16.954 1.00 93.12 194 LYS A C 1
ATOM 1516 O O . LYS A 1 194 ? 19.424 -4.778 -16.287 1.00 93.12 194 LYS A O 1
ATOM 1521 N N . PHE A 1 195 ? 18.271 -3.103 -17.258 1.00 95.62 195 PHE A N 1
ATOM 1522 C CA . PHE A 1 195 ? 16.944 -3.620 -16.940 1.00 95.62 195 PHE A CA 1
ATOM 1523 C C . PHE A 1 195 ? 16.675 -4.955 -17.652 1.00 95.62 195 PHE A C 1
ATOM 1525 O O . PHE A 1 195 ? 16.458 -5.971 -16.994 1.00 95.62 195 PHE A O 1
ATOM 1532 N N . THR A 1 196 ? 16.798 -4.995 -18.985 1.00 94.00 196 THR A N 1
ATOM 1533 C CA . THR A 1 196 ? 16.572 -6.225 -19.767 1.00 94.00 196 THR A CA 1
ATOM 1534 C C . THR A 1 196 ? 17.542 -7.358 -19.430 1.00 94.00 196 THR A C 1
ATOM 1536 O O . THR A 1 196 ? 17.165 -8.526 -19.465 1.00 94.00 196 THR A O 1
ATOM 1539 N N . ASP A 1 197 ? 18.769 -7.040 -19.011 1.00 93.88 197 ASP A N 1
ATOM 1540 C CA . ASP A 1 197 ? 19.737 -8.035 -18.541 1.00 93.88 197 ASP A CA 1
ATOM 1541 C C . ASP A 1 197 ? 19.269 -8.778 -17.281 1.00 93.88 197 ASP A C 1
ATOM 1543 O O . ASP A 1 197 ? 19.718 -9.902 -17.024 1.00 93.88 197 ASP A O 1
ATOM 1547 N N . GLY A 1 198 ? 18.392 -8.159 -16.486 1.00 96.12 198 GLY A N 1
ATOM 1548 C CA . GLY A 1 198 ? 17.772 -8.740 -15.299 1.00 96.12 198 GLY A CA 1
ATOM 1549 C C . GLY A 1 198 ? 16.496 -9.540 -15.573 1.00 96.12 198 GLY A C 1
ATOM 1550 O O . GLY A 1 198 ? 15.980 -10.146 -14.633 1.00 96.12 198 GLY A O 1
ATOM 1551 N N . LEU A 1 199 ? 16.004 -9.581 -16.817 1.00 97.62 199 LEU A N 1
ATOM 1552 C CA . LEU A 1 199 ? 14.776 -10.295 -17.169 1.00 97.62 199 LEU A CA 1
ATOM 1553 C C . LEU A 1 199 ? 14.985 -11.806 -17.298 1.00 97.62 199 LEU A C 1
ATOM 1555 O O . LEU A 1 199 ? 16.012 -12.299 -17.782 1.00 97.62 199 LEU A O 1
ATOM 1559 N N . TYR A 1 200 ? 13.956 -12.534 -16.883 1.00 98.00 200 TYR A N 1
ATOM 1560 C CA . TYR A 1 200 ? 13.809 -13.973 -17.023 1.00 98.00 200 TYR A CA 1
ATOM 1561 C C . TYR A 1 200 ? 12.525 -14.272 -17.779 1.00 98.00 200 TYR A C 1
ATOM 1563 O O . TYR A 1 200 ? 11.487 -13.683 -17.492 1.00 98.00 200 TYR A O 1
ATOM 1571 N N . ASP A 1 201 ? 12.603 -15.196 -18.727 1.00 97.69 201 ASP A N 1
ATOM 1572 C CA . ASP A 1 201 ? 11.456 -15.602 -19.531 1.00 97.69 201 ASP A CA 1
ATOM 1573 C C . ASP A 1 201 ? 10.433 -16.426 -18.726 1.00 97.69 201 ASP A C 1
ATOM 1575 O O . ASP A 1 201 ? 10.672 -16.790 -17.570 1.00 97.69 201 ASP A O 1
ATOM 1579 N N . ALA A 1 202 ? 9.309 -16.782 -19.354 1.00 96.44 202 ALA A N 1
ATOM 1580 C CA . ALA A 1 202 ? 8.254 -17.573 -18.715 1.00 96.44 202 ALA A CA 1
ATOM 1581 C C . ALA A 1 202 ? 8.742 -18.931 -18.168 1.00 96.44 202 ALA A C 1
ATOM 1583 O O . ALA A 1 202 ? 8.159 -19.481 -17.229 1.00 96.44 202 ALA A O 1
ATOM 1584 N N . LEU A 1 203 ? 9.827 -19.483 -18.728 1.00 96.56 203 LEU A N 1
ATOM 1585 C CA . LEU A 1 203 ? 10.441 -20.743 -18.299 1.00 96.56 203 LEU A CA 1
ATOM 1586 C C . LEU A 1 203 ? 11.491 -20.557 -17.186 1.00 96.56 203 LEU A C 1
ATOM 1588 O O . LEU A 1 203 ? 12.069 -21.542 -16.721 1.00 96.56 203 LEU A O 1
ATOM 1592 N N . GLY A 1 204 ? 11.735 -19.325 -16.734 1.00 96.25 204 GLY A N 1
ATOM 1593 C CA . GLY A 1 204 ? 12.695 -19.001 -15.681 1.00 96.25 204 GLY A CA 1
ATOM 1594 C C . GLY A 1 204 ? 14.149 -18.972 -16.152 1.00 96.25 204 GLY A C 1
ATOM 1595 O O . GLY A 1 204 ? 15.062 -19.215 -15.357 1.00 96.25 204 GLY A O 1
ATOM 1596 N N . ARG A 1 205 ? 14.393 -18.687 -17.435 1.00 96.75 205 ARG A N 1
ATOM 1597 C CA . ARG A 1 205 ? 15.735 -18.576 -18.023 1.00 96.75 205 ARG A CA 1
ATOM 1598 C C . ARG A 1 205 ? 16.119 -17.112 -18.167 1.00 96.75 205 ARG A C 1
ATOM 1600 O O . ARG A 1 205 ? 15.364 -16.313 -18.711 1.00 96.75 205 ARG A O 1
ATOM 1607 N N . LYS A 1 206 ? 17.314 -16.758 -17.696 1.00 96.50 206 LYS A N 1
ATOM 1608 C CA . LYS A 1 206 ? 17.810 -15.379 -17.749 1.00 96.50 206 LYS A CA 1
ATOM 1609 C C . LYS A 1 206 ? 18.115 -14.982 -19.191 1.00 96.50 206 LYS A C 1
ATOM 1611 O O . LYS A 1 206 ? 18.843 -15.715 -19.863 1.00 96.50 206 LYS A O 1
ATOM 1616 N N . LEU A 1 207 ? 17.672 -13.802 -19.623 1.00 94.88 207 LEU A N 1
ATOM 1617 C CA . LEU A 1 207 ? 17.875 -13.293 -20.986 1.00 94.88 207 LEU A CA 1
ATOM 1618 C C . LEU A 1 207 ? 19.337 -13.411 -21.445 1.00 94.88 207 LEU A C 1
ATOM 1620 O O . LEU A 1 207 ? 19.628 -13.949 -22.509 1.00 94.88 207 LEU A O 1
ATOM 1624 N N . THR A 1 208 ? 20.280 -13.003 -20.593 1.00 93.12 208 THR A N 1
ATOM 1625 C CA . THR A 1 208 ? 21.731 -13.021 -20.876 1.00 93.12 208 THR A CA 1
ATOM 1626 C C . THR A 1 208 ? 22.366 -14.413 -20.947 1.00 93.12 208 THR A C 1
ATOM 1628 O O . THR A 1 208 ? 23.546 -14.533 -21.274 1.00 93.12 208 THR A O 1
ATOM 1631 N N . THR A 1 209 ? 21.617 -15.473 -20.636 1.00 93.75 209 THR A N 1
ATOM 1632 C CA . THR A 1 209 ? 22.079 -16.867 -20.761 1.00 93.75 209 THR A CA 1
ATOM 1633 C C . THR A 1 209 ? 21.643 -17.527 -22.067 1.00 93.75 209 THR A C 1
ATOM 1635 O O . THR A 1 209 ? 22.127 -18.613 -22.383 1.00 93.75 209 THR A O 1
ATOM 1638 N N . LEU A 1 210 ? 20.768 -16.868 -22.831 1.00 94.38 210 LEU A N 1
ATOM 1639 C CA . LEU A 1 210 ? 20.251 -17.347 -24.109 1.00 94.38 210 LEU A CA 1
ATOM 1640 C C . LEU A 1 210 ? 21.218 -17.023 -25.259 1.00 94.38 210 LEU A C 1
ATOM 1642 O O . LEU A 1 210 ? 22.040 -16.107 -25.188 1.00 94.38 210 LEU A O 1
ATOM 1646 N N . THR A 1 211 ? 21.137 -17.802 -26.336 1.00 92.94 211 THR A N 1
ATOM 1647 C CA . THR A 1 211 ? 22.023 -17.701 -27.500 1.00 92.94 211 THR A CA 1
ATOM 1648 C C . THR A 1 211 ? 21.365 -16.887 -28.604 1.00 92.94 211 THR A C 1
ATOM 1650 O O . THR A 1 211 ? 20.502 -17.380 -29.316 1.00 92.94 211 THR A O 1
ATOM 1653 N N . ALA A 1 212 ? 21.810 -15.653 -28.819 1.00 88.50 212 ALA A N 1
ATOM 1654 C CA . ALA A 1 212 ? 21.317 -14.864 -29.943 1.00 88.50 212 ALA A CA 1
ATOM 1655 C C . ALA A 1 212 ? 21.805 -15.392 -31.297 1.00 88.50 212 ALA A C 1
ATOM 1657 O O . ALA A 1 212 ? 22.990 -15.700 -31.479 1.00 88.50 212 ALA A O 1
ATOM 1658 N N . THR A 1 213 ? 20.918 -15.374 -32.289 1.00 83.81 213 THR A N 1
ATOM 1659 C CA . THR A 1 213 ? 21.242 -15.720 -33.674 1.00 83.81 213 THR A CA 1
ATOM 1660 C C . THR A 1 213 ? 21.348 -14.446 -34.505 1.00 83.81 213 THR A C 1
ATOM 1662 O O . THR A 1 213 ? 20.391 -13.697 -34.668 1.00 83.81 213 THR A O 1
ATOM 1665 N N . GLY A 1 214 ? 22.538 -14.176 -35.051 1.00 83.50 214 GLY A N 1
ATOM 1666 C CA . GLY A 1 214 ? 22.761 -12.995 -35.895 1.00 83.50 214 GLY A CA 1
ATOM 1667 C C . GLY A 1 214 ? 22.674 -11.654 -35.154 1.00 83.50 214 GLY A C 1
ATOM 1668 O O . GLY A 1 214 ? 22.371 -10.651 -35.789 1.00 83.50 214 GLY A O 1
ATOM 1669 N N . GLY A 1 215 ? 22.931 -11.641 -33.841 1.00 87.69 215 GLY A N 1
ATOM 1670 C CA . GLY A 1 215 ? 22.875 -10.434 -33.005 1.00 87.69 215 GLY A CA 1
ATOM 1671 C C . GLY A 1 215 ? 21.490 -10.124 -32.428 1.00 87.69 215 GLY A C 1
ATOM 1672 O O . GLY A 1 215 ? 21.349 -9.147 -31.696 1.00 87.69 215 GLY A O 1
ATOM 1673 N N . TYR A 1 216 ? 20.493 -10.970 -32.698 1.00 91.88 216 TYR A N 1
ATOM 1674 C CA . TYR A 1 216 ? 19.122 -10.807 -32.221 1.00 91.88 216 TYR A CA 1
ATOM 1675 C C . TYR A 1 216 ? 18.637 -12.068 -31.502 1.00 91.88 216 TYR A C 1
ATOM 1677 O O . TYR A 1 216 ? 18.958 -13.188 -31.907 1.00 91.88 216 TYR A O 1
ATOM 1685 N N . LEU A 1 217 ? 17.868 -11.874 -30.436 1.00 94.56 217 LEU A N 1
ATOM 1686 C CA . LEU A 1 217 ? 17.188 -12.923 -29.689 1.00 94.56 217 LEU A CA 1
ATOM 1687 C C . LEU A 1 217 ? 15.671 -12.747 -29.879 1.00 94.56 217 LEU A C 1
ATOM 1689 O O . LEU A 1 217 ? 15.128 -11.766 -29.373 1.00 94.56 217 LEU A O 1
ATOM 1693 N N . PRO A 1 218 ? 14.989 -13.628 -30.628 1.00 95.50 218 PRO A N 1
ATOM 1694 C CA . PRO A 1 218 ? 13.547 -13.543 -30.827 1.00 95.50 218 PRO A CA 1
ATOM 1695 C C . PRO A 1 218 ? 12.756 -13.763 -29.539 1.00 95.50 218 PRO A C 1
ATOM 1697 O O . PRO A 1 218 ? 13.125 -14.594 -28.706 1.00 95.50 218 PRO A O 1
ATOM 1700 N N . VAL A 1 219 ? 11.645 -13.039 -29.427 1.00 95.38 219 VAL A N 1
ATOM 1701 C CA . VAL A 1 219 ? 10.604 -13.256 -28.427 1.00 95.38 219 VAL A CA 1
ATOM 1702 C C . VAL A 1 219 ? 9.489 -14.075 -29.064 1.00 95.38 219 VAL A C 1
ATOM 1704 O O . VAL A 1 219 ? 8.926 -13.686 -30.086 1.00 95.38 219 VAL A O 1
ATOM 1707 N N . GLU A 1 220 ? 9.176 -15.227 -28.479 1.00 95.50 220 GLU A N 1
ATOM 1708 C CA . GLU A 1 220 ? 8.116 -16.109 -28.965 1.00 95.50 220 GLU A CA 1
ATOM 1709 C C . GLU A 1 220 ? 6.962 -16.136 -27.965 1.00 95.50 220 GLU A C 1
ATOM 1711 O O . GLU A 1 220 ? 7.126 -16.553 -26.815 1.00 95.50 220 GLU A O 1
ATOM 1716 N N . SER A 1 221 ? 5.789 -15.692 -28.425 1.00 94.62 221 SER A N 1
ATOM 1717 C CA . SER A 1 221 ? 4.536 -15.828 -27.683 1.00 94.62 221 SER A CA 1
ATOM 1718 C C . SER A 1 221 ? 3.975 -17.232 -27.874 1.00 94.62 221 SER A C 1
ATOM 1720 O O . SER A 1 221 ? 3.615 -17.614 -28.987 1.00 94.62 221 SER A O 1
ATOM 1722 N N . ILE A 1 222 ? 3.898 -17.992 -26.786 1.00 95.81 222 ILE A N 1
ATOM 1723 C CA . ILE A 1 222 ? 3.445 -19.385 -26.762 1.00 95.81 222 ILE A CA 1
ATOM 1724 C C . ILE A 1 222 ? 2.106 -19.512 -26.039 1.00 95.81 222 ILE A C 1
ATOM 1726 O O . ILE A 1 222 ? 1.789 -18.755 -25.123 1.00 95.81 222 ILE A O 1
ATOM 1730 N N . THR A 1 223 ? 1.310 -20.502 -26.426 1.00 96.19 223 THR A N 1
ATOM 1731 C CA . THR A 1 223 ? 0.099 -20.869 -25.684 1.00 96.19 223 THR A CA 1
ATOM 1732 C C . THR A 1 223 ? 0.447 -21.415 -24.297 1.00 96.19 223 THR A C 1
ATOM 1734 O O . THR A 1 223 ? 1.532 -21.953 -24.057 1.00 96.19 223 THR A O 1
ATOM 1737 N N . LYS A 1 224 ? -0.509 -21.367 -23.372 1.00 93.56 224 LYS A N 1
ATOM 1738 C CA . LYS A 1 224 ? -0.395 -21.967 -22.041 1.00 93.56 224 LYS A CA 1
ATOM 1739 C C . LYS A 1 224 ? -0.190 -23.484 -22.099 1.00 93.56 224 LYS A C 1
ATOM 1741 O O . LYS A 1 224 ? 0.521 -24.039 -21.265 1.00 93.56 224 LYS A O 1
ATOM 1746 N N . GLU A 1 225 ? -0.756 -24.162 -23.099 1.00 95.00 225 GLU A N 1
ATOM 1747 C CA . GLU A 1 225 ? -0.502 -25.590 -23.337 1.00 95.00 225 GLU A CA 1
ATOM 1748 C C . GLU A 1 225 ? 0.961 -25.843 -23.740 1.00 95.00 225 GLU A C 1
ATOM 1750 O O . GLU A 1 225 ? 1.615 -26.732 -23.189 1.00 95.00 225 GLU A O 1
ATOM 1755 N N . GLU A 1 226 ? 1.507 -25.040 -24.655 1.00 96.44 226 GLU A N 1
ATOM 1756 C CA . GLU A 1 226 ? 2.919 -25.112 -25.052 1.00 96.44 226 GLU A CA 1
ATOM 1757 C C . GLU A 1 226 ? 3.852 -24.798 -23.884 1.00 96.44 226 GLU A C 1
ATOM 1759 O O . GLU A 1 226 ? 4.812 -25.538 -23.672 1.00 96.44 226 GLU A O 1
ATOM 1764 N N . TYR A 1 227 ? 3.536 -23.785 -23.074 1.00 95.19 227 TYR A N 1
ATOM 1765 C CA . TYR A 1 227 ? 4.261 -23.475 -21.840 1.00 95.19 227 TYR A CA 1
ATOM 1766 C C . TYR A 1 227 ? 4.361 -24.696 -20.916 1.00 95.19 227 TYR A C 1
ATOM 1768 O O . TYR A 1 227 ? 5.457 -25.080 -20.493 1.00 95.19 227 TYR A O 1
ATOM 1776 N N . VAL A 1 228 ? 3.233 -25.362 -20.648 1.00 94.12 228 VAL A N 1
ATOM 1777 C CA . VAL A 1 228 ? 3.193 -26.575 -19.817 1.00 94.12 228 VAL A CA 1
ATOM 1778 C C . VAL A 1 228 ? 4.023 -27.704 -20.438 1.00 94.12 228 VAL A C 1
ATOM 1780 O O . VAL A 1 228 ? 4.728 -28.416 -19.718 1.00 94.12 228 VAL A O 1
ATOM 1783 N N . ASN A 1 229 ? 3.981 -27.877 -21.760 1.00 95.56 229 ASN A N 1
ATOM 1784 C CA . ASN A 1 229 ? 4.764 -28.901 -22.454 1.00 95.56 229 ASN A CA 1
ATOM 1785 C C . ASN A 1 229 ? 6.276 -28.625 -22.378 1.00 95.56 229 ASN A C 1
ATOM 1787 O O . ASN A 1 229 ? 7.036 -29.517 -21.997 1.00 95.56 229 ASN A O 1
ATOM 1791 N N . LEU A 1 230 ? 6.706 -27.394 -22.669 1.00 95.31 230 LEU A N 1
ATOM 1792 C CA . LEU A 1 230 ? 8.109 -26.962 -22.625 1.00 95.31 230 LEU A CA 1
ATOM 1793 C C . LEU A 1 230 ? 8.704 -27.099 -21.221 1.00 95.31 230 LEU A C 1
ATOM 1795 O O . LEU A 1 230 ? 9.830 -27.565 -21.055 1.00 95.31 230 LEU A O 1
ATOM 1799 N N . LYS A 1 231 ? 7.924 -26.760 -20.193 1.00 92.81 231 LYS A N 1
ATOM 1800 C CA . LYS A 1 231 ? 8.344 -26.891 -18.797 1.00 92.81 231 LYS A CA 1
ATOM 1801 C C . LYS A 1 231 ? 8.537 -28.344 -18.357 1.00 92.81 231 LYS A C 1
ATOM 1803 O O . LYS A 1 231 ? 9.408 -28.631 -17.536 1.00 92.81 231 LYS A O 1
ATOM 1808 N N . ASN A 1 232 ? 7.725 -29.258 -18.886 1.00 94.00 232 ASN A N 1
ATOM 1809 C CA . ASN A 1 232 ? 7.783 -30.682 -18.549 1.00 94.00 232 ASN A CA 1
ATOM 1810 C C . ASN A 1 232 ? 8.826 -31.458 -19.369 1.00 94.00 232 ASN A C 1
ATOM 1812 O O . ASN A 1 232 ? 9.304 -32.497 -18.908 1.00 94.00 232 ASN A O 1
ATOM 1816 N N . ASP A 1 233 ? 9.191 -30.972 -20.556 1.00 93.31 233 ASP A N 1
ATOM 1817 C CA . ASP A 1 233 ? 10.187 -31.592 -21.427 1.00 93.31 233 ASP A CA 1
ATOM 1818 C C . ASP A 1 233 ? 11.192 -30.559 -21.955 1.00 93.31 233 ASP A C 1
ATOM 1820 O O . ASP A 1 233 ? 11.030 -29.961 -23.019 1.00 93.31 233 ASP A O 1
ATOM 1824 N N . ASN A 1 234 ? 12.304 -30.420 -21.232 1.00 88.88 234 ASN A N 1
ATOM 1825 C CA . ASN A 1 234 ? 13.390 -29.507 -21.588 1.00 88.88 234 ASN A CA 1
ATOM 1826 C C . ASN A 1 234 ? 14.071 -29.851 -22.932 1.00 88.88 234 ASN A C 1
ATOM 1828 O O . ASN A 1 234 ? 14.912 -29.085 -23.390 1.00 88.88 234 ASN A O 1
ATOM 1832 N N . SER A 1 235 ? 13.771 -30.993 -23.568 1.00 90.75 235 SER A N 1
ATOM 1833 C CA . SER A 1 235 ? 14.274 -31.292 -24.919 1.00 90.75 235 SER A CA 1
ATOM 1834 C C . SER A 1 235 ? 13.555 -30.513 -26.025 1.00 90.75 235 SER A C 1
ATOM 1836 O O . SER A 1 235 ? 14.057 -30.455 -27.147 1.00 90.75 235 SER A O 1
ATOM 1838 N N . LEU A 1 236 ? 12.407 -29.908 -25.704 1.00 89.56 236 LEU A N 1
ATOM 1839 C CA . LEU A 1 236 ? 11.621 -29.062 -26.601 1.00 89.56 236 LEU A CA 1
ATOM 1840 C C . LEU A 1 236 ? 12.018 -27.578 -26.521 1.00 89.56 236 LEU A C 1
ATOM 1842 O O . LEU A 1 236 ? 11.626 -26.798 -27.383 1.00 89.56 236 LEU A O 1
ATOM 1846 N N . VAL A 1 237 ? 12.778 -27.190 -25.493 1.00 93.38 237 VAL A N 1
ATOM 1847 C CA . VAL A 1 237 ? 13.154 -25.800 -25.210 1.00 93.38 237 VAL A CA 1
ATOM 1848 C C . VAL A 1 237 ? 14.313 -25.375 -26.107 1.00 93.38 237 VAL A C 1
ATOM 1850 O O . VAL A 1 237 ? 15.369 -26.010 -26.095 1.00 93.38 237 VAL A O 1
ATOM 1853 N N . SER A 1 238 ? 14.132 -24.285 -26.856 1.00 93.62 238 SER A N 1
ATOM 1854 C CA . SER A 1 238 ? 15.209 -23.697 -27.653 1.00 93.62 238 SER A CA 1
ATOM 1855 C C . SER A 1 238 ? 15.981 -22.649 -26.858 1.00 93.62 238 SER A C 1
ATOM 1857 O O . SER A 1 238 ? 15.387 -21.739 -26.283 1.00 93.62 238 SER A O 1
ATOM 1859 N N . ASP A 1 239 ? 17.311 -22.741 -26.843 1.00 93.00 239 ASP A N 1
ATOM 1860 C CA . ASP A 1 239 ? 18.181 -21.783 -26.143 1.00 93.00 239 ASP A CA 1
ATOM 1861 C C . ASP A 1 239 ? 18.344 -20.450 -26.893 1.00 93.00 239 ASP A C 1
ATOM 1863 O O . ASP A 1 239 ? 18.968 -19.534 -26.365 1.00 93.00 239 ASP A O 1
ATOM 1867 N N . ASP A 1 240 ? 17.808 -20.325 -28.109 1.00 94.69 240 ASP A N 1
ATOM 1868 C CA . ASP A 1 240 ? 17.886 -19.130 -28.960 1.00 94.69 240 ASP A CA 1
ATOM 1869 C C . ASP A 1 240 ? 16.570 -18.345 -29.062 1.00 94.69 240 ASP A C 1
ATOM 1871 O O . ASP A 1 240 ? 16.417 -17.519 -29.958 1.00 94.69 240 ASP A O 1
ATOM 1875 N N . VAL A 1 241 ? 15.641 -18.577 -28.131 1.00 95.19 241 VAL A N 1
ATOM 1876 C CA . VAL A 1 241 ? 14.337 -17.906 -28.048 1.00 95.19 241 VAL A CA 1
ATOM 1877 C C . VAL A 1 241 ? 14.067 -17.466 -26.612 1.00 95.19 241 VAL A C 1
ATOM 1879 O O . VAL A 1 241 ? 14.387 -18.201 -25.677 1.00 95.19 241 VAL A O 1
ATOM 1882 N N . PHE A 1 242 ? 13.450 -16.298 -26.433 1.00 96.50 242 PHE A N 1
ATOM 1883 C CA . PHE A 1 242 ? 12.886 -15.825 -25.168 1.00 96.50 242 PHE A CA 1
ATOM 1884 C C . PHE A 1 242 ? 11.366 -16.064 -25.162 1.00 96.50 242 PHE A C 1
ATOM 1886 O O . PHE A 1 242 ? 10.660 -15.513 -26.003 1.00 96.50 242 PHE A O 1
ATOM 1893 N N . TYR A 1 243 ? 10.850 -16.893 -24.252 1.00 97.44 243 TYR A N 1
ATOM 1894 C CA . TYR A 1 243 ? 9.429 -17.272 -24.260 1.00 97.44 243 TYR A CA 1
ATOM 1895 C C . TYR A 1 243 ? 8.560 -16.372 -23.377 1.00 97.44 243 TYR A C 1
ATOM 1897 O O . TYR A 1 243 ? 8.886 -16.126 -22.214 1.00 97.44 243 TYR A O 1
ATOM 1905 N N . VAL A 1 244 ? 7.398 -15.984 -23.898 1.00 96.69 244 VAL A N 1
ATOM 1906 C CA . VAL A 1 244 ? 6.316 -15.324 -23.150 1.00 96.69 244 VAL A CA 1
ATOM 1907 C C . VAL A 1 244 ? 5.003 -16.076 -23.363 1.00 96.69 244 VAL A C 1
ATOM 1909 O O . VAL A 1 244 ? 4.769 -16.622 -24.439 1.00 96.69 244 VAL A O 1
ATOM 1912 N N . ILE A 1 245 ? 4.148 -16.162 -22.346 1.00 95.44 245 ILE A N 1
ATOM 1913 C CA . ILE A 1 245 ? 2.818 -16.772 -22.487 1.00 95.44 245 ILE A CA 1
ATOM 1914 C C . ILE A 1 245 ? 1.889 -15.742 -23.127 1.00 95.44 245 ILE A C 1
ATOM 1916 O O . ILE A 1 245 ? 1.806 -14.623 -22.636 1.00 95.44 245 ILE A O 1
ATOM 1920 N N . LYS A 1 246 ? 1.199 -16.121 -24.204 1.00 93.44 246 LYS A N 1
ATOM 1921 C CA . LYS A 1 246 ? 0.391 -15.210 -25.023 1.00 93.44 246 LYS A CA 1
ATOM 1922 C C . LYS A 1 246 ? -0.752 -14.539 -24.248 1.00 93.44 246 LYS A C 1
ATOM 1924 O O . LYS A 1 246 ? -1.388 -15.159 -23.390 1.00 93.44 246 LYS A O 1
ATOM 1929 N N . TYR A 1 247 ? -1.061 -13.308 -24.648 1.00 91.06 247 TYR A N 1
ATOM 1930 C CA . TYR A 1 247 ? -2.079 -12.459 -24.033 1.00 91.06 247 TYR A CA 1
ATOM 1931 C C . TYR A 1 247 ? -3.449 -13.139 -23.889 1.00 91.06 247 TYR A C 1
ATOM 1933 O O . TYR A 1 247 ? -4.090 -13.040 -22.847 1.00 91.06 247 TYR A O 1
ATOM 1941 N N . GLU A 1 248 ? -3.895 -13.907 -24.887 1.00 90.69 248 GLU A N 1
ATOM 1942 C CA . GLU A 1 248 ? -5.242 -14.495 -24.876 1.00 90.69 248 GLU A CA 1
ATOM 1943 C C . GLU A 1 248 ? -5.439 -15.574 -23.804 1.00 90.69 248 GLU A C 1
ATOM 1945 O O . GLU A 1 248 ? -6.581 -15.914 -23.495 1.00 90.69 248 GLU A O 1
ATOM 1950 N N . ASP A 1 249 ? -4.355 -16.135 -23.258 1.00 90.56 249 ASP A N 1
ATOM 1951 C CA . ASP A 1 249 ? -4.435 -17.179 -22.232 1.00 90.56 249 ASP A CA 1
ATOM 1952 C C . ASP A 1 249 ? -4.252 -16.637 -20.805 1.00 90.56 249 ASP A C 1
ATOM 1954 O O . ASP A 1 249 ? -4.689 -17.294 -19.857 1.00 90.56 249 ASP A O 1
ATOM 1958 N N . VAL A 1 250 ? -3.565 -15.498 -20.631 1.00 88.50 250 VAL A N 1
ATOM 1959 C CA . VAL A 1 250 ? -3.125 -15.003 -19.307 1.00 88.50 250 VAL A CA 1
ATOM 1960 C C . VAL A 1 250 ? -3.274 -13.488 -19.109 1.00 88.50 250 VAL A C 1
ATOM 1962 O O . VAL A 1 250 ? -2.822 -12.954 -18.095 1.00 88.50 250 VAL A O 1
ATOM 1965 N N . GLY A 1 251 ? -3.893 -12.785 -20.060 1.00 88.62 251 GLY A N 1
ATOM 1966 C CA . GLY A 1 251 ? -3.934 -11.326 -20.075 1.00 88.62 251 GLY A CA 1
ATOM 1967 C C . GLY A 1 251 ? -2.524 -10.748 -20.161 1.00 88.62 251 GLY A C 1
ATOM 1968 O O . GLY A 1 251 ? -1.678 -11.229 -20.911 1.00 88.62 251 GLY A O 1
ATOM 1969 N N . THR A 1 252 ? -2.233 -9.730 -19.361 1.00 88.69 252 THR A N 1
ATOM 1970 C CA . THR A 1 252 ? -0.928 -9.062 -19.399 1.00 88.69 252 THR A CA 1
ATOM 1971 C C . THR A 1 252 ? 0.194 -9.830 -18.674 1.00 88.69 252 THR A C 1
ATOM 1973 O O . THR A 1 252 ? 1.374 -9.513 -18.837 1.00 88.69 252 THR A O 1
ATOM 1976 N N . ASN A 1 253 ? -0.134 -10.905 -17.948 1.00 90.69 253 ASN A N 1
ATOM 1977 C CA . ASN A 1 253 ? 0.773 -11.647 -17.064 1.00 90.69 253 ASN A CA 1
ATOM 1978 C C . ASN A 1 253 ? 1.509 -12.795 -17.780 1.00 90.69 253 ASN A C 1
ATOM 1980 O O . ASN A 1 253 ? 1.391 -13.966 -17.420 1.00 90.69 253 ASN A O 1
ATOM 1984 N N . GLY A 1 254 ? 2.303 -12.468 -18.801 1.00 92.81 254 GLY A N 1
ATOM 1985 C CA . GLY A 1 254 ? 2.971 -13.430 -19.695 1.00 92.81 254 GLY A CA 1
ATOM 1986 C C . GLY A 1 254 ? 4.079 -14.306 -19.080 1.00 92.81 254 GLY A C 1
ATOM 1987 O O . GLY A 1 254 ? 4.774 -15.011 -19.813 1.00 92.81 254 GLY A O 1
ATOM 1988 N N . GLY A 1 255 ? 4.278 -14.293 -17.759 1.00 94.75 255 GLY A N 1
ATOM 1989 C CA . GLY A 1 255 ? 5.245 -15.154 -17.065 1.00 94.75 255 GLY A CA 1
ATOM 1990 C C . GLY A 1 255 ? 6.660 -14.577 -16.912 1.00 94.75 255 GLY A C 1
ATOM 1991 O O . GLY A 1 255 ? 7.500 -15.221 -16.283 1.00 94.75 255 GLY A O 1
ATOM 1992 N N . VAL A 1 256 ? 6.937 -13.388 -17.454 1.00 97.00 256 VAL A N 1
ATOM 1993 C CA . VAL A 1 256 ? 8.255 -12.734 -17.362 1.00 97.00 256 VAL A CA 1
ATOM 1994 C C . VAL A 1 256 ? 8.454 -12.090 -15.995 1.00 97.00 256 VAL A C 1
ATOM 1996 O O . VAL A 1 256 ? 7.522 -11.554 -15.404 1.00 97.00 256 VAL A O 1
ATOM 1999 N N . TYR A 1 257 ? 9.683 -12.110 -15.486 1.00 98.25 257 TYR A N 1
ATOM 2000 C CA . TYR A 1 257 ? 10.014 -11.440 -14.231 1.00 98.25 257 TYR A CA 1
ATOM 2001 C C . TYR A 1 257 ? 11.417 -10.833 -14.240 1.00 98.25 257 TYR A C 1
ATOM 2003 O O . TYR A 1 257 ? 12.321 -11.322 -14.920 1.00 98.25 257 TYR A O 1
ATOM 2011 N N . PHE A 1 258 ? 11.624 -9.794 -13.435 1.00 98.44 258 PHE A N 1
ATOM 2012 C CA . PHE A 1 258 ? 12.939 -9.226 -13.160 1.00 98.44 258 PHE A CA 1
ATOM 2013 C C . PHE A 1 258 ? 13.542 -9.841 -11.896 1.00 98.44 258 PHE A C 1
ATOM 2015 O O . PHE A 1 258 ? 12.886 -9.966 -10.857 1.00 98.44 258 PHE A O 1
ATOM 2022 N N . SER A 1 259 ? 14.828 -10.190 -11.945 1.00 97.88 259 SER A N 1
ATOM 2023 C CA . SER A 1 259 ? 15.562 -10.633 -10.761 1.00 97.88 259 SER A CA 1
ATOM 2024 C C . SER A 1 259 ? 17.043 -10.247 -10.812 1.00 97.88 259 SER A C 1
ATOM 2026 O O . SER A 1 259 ? 17.784 -10.608 -11.732 1.00 97.88 259 SER A O 1
ATOM 2028 N N . GLY A 1 260 ? 17.487 -9.545 -9.769 1.00 96.81 260 GLY A N 1
ATOM 2029 C CA . GLY A 1 260 ? 18.870 -9.130 -9.547 1.00 96.81 260 GLY A CA 1
ATOM 2030 C C . GLY A 1 260 ? 19.334 -9.398 -8.112 1.00 96.81 260 GLY A C 1
ATOM 2031 O O . GLY A 1 260 ? 18.638 -10.034 -7.321 1.00 96.81 260 GLY A O 1
ATOM 2032 N N . THR A 1 261 ? 20.550 -8.969 -7.773 1.00 96.56 261 THR A N 1
ATOM 2033 C CA . THR A 1 261 ? 21.157 -9.308 -6.472 1.00 96.56 261 THR A CA 1
ATOM 2034 C C . THR A 1 261 ? 20.448 -8.592 -5.323 1.00 96.56 261 THR A C 1
ATOM 2036 O O . THR A 1 261 ? 20.212 -9.198 -4.277 1.00 96.56 261 THR A O 1
ATOM 2039 N N . ASN A 1 262 ? 20.092 -7.323 -5.520 1.00 97.31 262 ASN A N 1
ATOM 2040 C CA . ASN A 1 262 ? 19.425 -6.499 -4.518 1.00 97.31 262 ASN A CA 1
ATOM 2041 C C . ASN A 1 262 ? 17.935 -6.834 -4.410 1.00 97.31 262 ASN A C 1
ATOM 2043 O O . ASN A 1 262 ? 17.400 -6.867 -3.303 1.00 97.31 262 ASN A O 1
ATOM 2047 N N . VAL A 1 263 ? 17.269 -7.146 -5.526 1.00 97.88 263 VAL A N 1
ATOM 2048 C CA . VAL A 1 263 ? 15.893 -7.669 -5.495 1.00 97.88 263 VAL A CA 1
ATOM 2049 C C . VAL A 1 263 ? 15.841 -8.962 -4.683 1.00 97.88 263 VAL A C 1
ATOM 2051 O O . VAL A 1 263 ? 15.061 -9.070 -3.740 1.00 97.88 263 VAL A O 1
ATOM 2054 N N . GLN A 1 264 ? 16.721 -9.928 -4.968 1.00 96.56 264 GLN A N 1
ATOM 2055 C CA . GLN A 1 264 ? 16.736 -11.197 -4.232 1.00 96.56 264 GLN A CA 1
ATOM 2056 C C . GLN A 1 264 ? 17.085 -11.038 -2.747 1.00 96.56 264 GLN A C 1
ATOM 2058 O O . GLN A 1 264 ? 16.606 -11.826 -1.929 1.00 96.56 264 GLN A O 1
ATOM 2063 N N . SER A 1 265 ? 17.887 -10.033 -2.374 1.00 93.94 265 SER A N 1
ATOM 2064 C CA . SER A 1 265 ? 18.189 -9.781 -0.960 1.00 93.94 265 SER A CA 1
ATOM 2065 C C . SER A 1 265 ? 16.965 -9.322 -0.166 1.00 93.94 265 SER A C 1
ATOM 2067 O O . SER A 1 265 ? 16.896 -9.621 1.024 1.00 93.94 265 SER A O 1
ATOM 2069 N N . VAL A 1 266 ? 15.989 -8.682 -0.819 1.00 94.69 266 VAL A N 1
ATOM 2070 C CA . VAL A 1 266 ? 14.745 -8.227 -0.181 1.00 94.69 266 VAL A CA 1
ATOM 2071 C C . VAL A 1 266 ? 13.601 -9.212 -0.280 1.00 94.69 266 VAL A C 1
ATOM 2073 O O . VAL A 1 266 ? 12.892 -9.403 0.705 1.00 94.69 266 VAL A O 1
ATOM 2076 N N . LEU A 1 267 ? 13.435 -9.897 -1.412 1.00 95.38 267 LEU A N 1
ATOM 2077 C CA . LEU A 1 267 ? 12.401 -10.931 -1.501 1.00 95.38 267 LEU A CA 1
ATOM 2078 C C . LEU A 1 267 ? 12.670 -12.076 -0.512 1.00 95.38 267 LEU A C 1
ATOM 2080 O O . LEU A 1 267 ? 11.737 -12.678 0.021 1.00 95.38 267 LEU A O 1
ATOM 2084 N N . GLY A 1 268 ? 13.946 -12.361 -0.244 1.00 89.88 268 GLY A N 1
ATOM 2085 C CA . GLY A 1 268 ? 14.378 -13.489 0.569 1.00 89.88 268 GLY A CA 1
ATOM 2086 C C . GLY A 1 268 ? 14.567 -14.761 -0.260 1.00 89.88 268 GLY A C 1
ATOM 2087 O O . GLY A 1 268 ? 13.982 -14.955 -1.326 1.00 89.88 268 GLY A O 1
ATOM 2088 N N . ILE A 1 269 ? 15.432 -15.649 0.233 1.00 86.44 269 ILE A N 1
ATOM 2089 C CA . ILE A 1 269 ? 15.847 -16.853 -0.497 1.00 86.44 269 ILE A CA 1
ATOM 2090 C C . ILE A 1 269 ? 14.644 -17.761 -0.770 1.00 86.44 269 ILE A C 1
ATOM 2092 O O . ILE A 1 269 ? 14.000 -18.249 0.155 1.00 86.44 269 ILE A O 1
ATOM 2096 N N . GLY A 1 270 ? 14.416 -18.063 -2.050 1.00 89.06 270 GLY A N 1
ATOM 2097 C CA . GLY A 1 270 ? 13.385 -19.007 -2.483 1.00 89.06 270 GLY A CA 1
ATOM 2098 C C . GLY A 1 270 ? 11.962 -18.448 -2.455 1.00 89.06 270 GLY A C 1
ATOM 2099 O O . GLY A 1 270 ? 11.034 -19.185 -2.788 1.00 89.06 270 GLY A O 1
ATOM 2100 N N . THR A 1 271 ? 11.788 -17.173 -2.097 1.00 95.56 271 THR A N 1
ATOM 2101 C CA . THR A 1 271 ? 10.503 -16.485 -2.194 1.00 95.56 271 THR A CA 1
ATOM 2102 C C . THR A 1 271 ? 10.061 -16.414 -3.650 1.00 95.56 271 THR A C 1
ATOM 2104 O O . THR A 1 271 ? 10.852 -16.113 -4.546 1.00 95.56 271 THR A O 1
ATOM 2107 N N . LYS A 1 272 ? 8.778 -16.695 -3.876 1.00 95.81 272 LYS A N 1
ATOM 2108 C CA . LYS A 1 272 ? 8.110 -16.504 -5.158 1.00 95.81 272 LYS A CA 1
ATOM 2109 C C . LYS A 1 272 ? 6.931 -15.562 -4.977 1.00 95.81 272 LYS A C 1
ATOM 2111 O O . LYS A 1 272 ? 6.202 -15.693 -3.995 1.00 95.81 272 LYS A O 1
ATOM 2116 N N . ILE A 1 273 ? 6.754 -14.657 -5.926 1.00 96.12 273 ILE A N 1
ATOM 2117 C CA . ILE A 1 273 ? 5.701 -13.648 -5.936 1.00 96.12 273 ILE A CA 1
ATOM 2118 C C . ILE A 1 273 ? 4.580 -14.137 -6.840 1.00 96.12 273 ILE A C 1
ATOM 2120 O O . ILE A 1 273 ? 4.829 -14.534 -7.979 1.00 96.12 273 ILE A O 1
ATOM 2124 N N . ALA A 1 274 ? 3.369 -14.189 -6.291 1.00 92.38 274 ALA A N 1
ATOM 2125 C CA . ALA A 1 274 ? 2.170 -14.457 -7.069 1.00 92.38 274 ALA A CA 1
ATOM 2126 C C . ALA A 1 274 ? 1.835 -13.241 -7.936 1.00 92.38 274 ALA A C 1
ATOM 2128 O O . ALA A 1 274 ? 2.139 -12.109 -7.560 1.00 92.38 274 ALA A O 1
ATOM 2129 N N . TRP A 1 275 ? 1.211 -13.499 -9.079 1.00 91.19 275 TRP A N 1
ATOM 2130 C CA . TRP A 1 275 ? 0.689 -12.445 -9.936 1.00 91.19 275 TRP A CA 1
ATOM 2131 C C . TRP A 1 275 ? -0.505 -11.756 -9.267 1.00 91.19 275 TRP A C 1
ATOM 2133 O O . TRP A 1 275 ? -1.191 -12.399 -8.461 1.00 91.19 275 TRP A O 1
ATOM 2143 N N . PRO A 1 276 ? -0.757 -10.478 -9.584 1.00 88.25 276 PRO A N 1
ATOM 2144 C CA . PRO A 1 276 ? -1.909 -9.764 -9.057 1.00 88.25 276 PRO A CA 1
ATOM 2145 C C . PRO A 1 276 ? -3.235 -10.460 -9.378 1.00 88.25 276 PRO A C 1
ATOM 2147 O O . PRO A 1 276 ? -3.342 -11.164 -10.383 1.00 88.25 276 PRO A O 1
ATOM 2150 N N . ASP A 1 277 ? -4.240 -10.250 -8.525 1.00 81.88 277 ASP A N 1
ATOM 2151 C CA . ASP A 1 277 ? -5.644 -10.629 -8.765 1.00 81.88 277 ASP A CA 1
ATOM 2152 C C . ASP A 1 277 ? -5.865 -12.120 -9.118 1.00 81.88 277 ASP A C 1
ATOM 2154 O O . ASP A 1 277 ? -6.806 -12.485 -9.817 1.00 81.88 277 ASP A O 1
ATOM 2158 N N . GLU A 1 278 ? -5.002 -12.994 -8.582 1.00 68.38 278 GLU A N 1
ATOM 2159 C CA . GLU A 1 278 ? -5.104 -14.463 -8.651 1.00 68.38 278 GLU A CA 1
ATOM 2160 C C . GLU A 1 278 ? -5.086 -15.058 -10.073 1.00 68.38 278 GLU A C 1
ATOM 2162 O O . GLU A 1 278 ? -5.691 -16.100 -10.337 1.00 68.38 278 GLU A O 1
ATOM 2167 N N . VAL A 1 279 ? -4.337 -14.446 -10.996 1.00 75.62 279 VAL A N 1
ATOM 2168 C CA . VAL A 1 279 ? -4.160 -15.001 -12.347 1.00 75.62 279 VAL A CA 1
ATOM 2169 C C . VAL A 1 279 ? -3.507 -16.391 -12.301 1.00 75.62 279 VAL A C 1
ATOM 2171 O O . VAL A 1 279 ? -2.539 -16.626 -11.577 1.00 75.62 279 VAL A O 1
ATOM 2174 N N . ASP A 1 280 ? -4.024 -17.322 -13.115 1.00 81.75 280 ASP A N 1
ATOM 2175 C CA . ASP A 1 280 ? -3.561 -18.715 -13.214 1.00 81.75 280 ASP A CA 1
ATOM 2176 C C . ASP A 1 280 ? -2.231 -18.828 -13.989 1.00 81.75 280 ASP A C 1
ATOM 2178 O O . ASP A 1 280 ? -2.137 -19.434 -15.064 1.00 81.75 280 ASP A O 1
ATOM 2182 N N . VAL A 1 281 ? -1.196 -18.196 -13.438 1.00 86.25 281 VAL A N 1
ATOM 2183 C CA . VAL A 1 281 ? 0.209 -18.273 -13.837 1.00 86.25 281 VAL A CA 1
ATOM 2184 C C . VAL A 1 281 ? 1.026 -18.553 -12.582 1.00 86.25 281 VAL A C 1
ATOM 2186 O O . VAL A 1 281 ? 0.758 -18.030 -11.500 1.00 86.25 281 VAL A O 1
ATOM 2189 N N . GLU A 1 282 ? 2.031 -19.420 -12.698 1.00 90.44 282 GLU A N 1
ATOM 2190 C CA . GLU A 1 282 ? 2.820 -19.793 -11.530 1.00 90.44 282 GLU A CA 1
ATOM 2191 C C . GLU A 1 282 ? 3.575 -18.596 -10.922 1.00 90.44 282 GLU A C 1
ATOM 2193 O O . GLU A 1 282 ? 4.152 -17.793 -11.661 1.00 90.44 282 GLU A O 1
ATOM 2198 N N . PRO A 1 283 ? 3.668 -18.525 -9.579 1.00 94.38 283 PRO A N 1
ATOM 2199 C CA . PRO A 1 283 ? 4.489 -17.535 -8.897 1.00 94.38 283 PRO A CA 1
ATOM 2200 C C . PRO A 1 283 ? 5.965 -17.575 -9.319 1.00 94.38 283 PRO A C 1
ATOM 2202 O O . PRO A 1 283 ? 6.572 -18.650 -9.450 1.00 94.38 283 PRO A O 1
ATOM 2205 N N . VAL A 1 284 ? 6.568 -16.394 -9.441 1.00 96.06 284 VAL A N 1
ATOM 2206 C CA . VAL A 1 284 ? 7.908 -16.184 -10.011 1.00 96.06 284 VAL A CA 1
ATOM 2207 C C . VAL A 1 284 ? 8.942 -15.776 -8.952 1.00 96.06 284 VAL A C 1
ATOM 2209 O O . VAL A 1 284 ? 8.605 -15.072 -8.003 1.00 96.06 284 VAL A O 1
ATOM 2212 N N . PRO A 1 285 ? 10.218 -16.198 -9.060 1.00 96.69 285 PRO A N 1
ATOM 2213 C CA . PRO A 1 285 ? 11.273 -15.867 -8.095 1.00 96.69 285 PRO A CA 1
ATOM 2214 C C . PRO A 1 285 ? 11.896 -14.482 -8.367 1.00 96.69 285 PRO A C 1
ATOM 2216 O O . PRO A 1 285 ? 13.114 -14.346 -8.520 1.00 96.69 285 PRO A O 1
ATOM 2219 N N . GLY A 1 286 ? 11.064 -13.448 -8.456 1.00 97.50 286 GLY A N 1
ATOM 2220 C CA . GLY A 1 286 ? 11.454 -12.081 -8.792 1.00 97.50 286 GLY A CA 1
ATOM 2221 C C . GLY A 1 286 ? 10.251 -11.142 -8.810 1.00 97.50 286 GLY A C 1
ATOM 2222 O O . GLY A 1 286 ? 9.163 -11.532 -8.394 1.00 97.50 286 GLY A O 1
ATOM 2223 N N . ILE A 1 287 ? 10.459 -9.918 -9.290 1.00 98.31 287 ILE A N 1
ATOM 2224 C CA . ILE A 1 287 ? 9.384 -8.946 -9.517 1.00 98.31 287 ILE A CA 1
ATOM 2225 C C . ILE A 1 287 ? 8.668 -9.351 -10.812 1.00 98.31 287 ILE A C 1
ATOM 2227 O O . ILE A 1 287 ? 9.342 -9.396 -11.845 1.00 98.31 287 ILE A O 1
ATOM 2231 N N . PRO A 1 288 ? 7.366 -9.690 -10.787 1.00 97.25 288 PRO A N 1
ATOM 2232 C CA . PRO A 1 288 ? 6.622 -9.998 -12.006 1.00 97.25 288 PRO A CA 1
ATOM 2233 C C . PRO A 1 288 ? 6.629 -8.795 -12.961 1.00 97.25 288 PRO A C 1
ATOM 2235 O O . PRO A 1 288 ? 6.696 -7.657 -12.506 1.00 97.25 288 PRO A O 1
ATOM 2238 N N . ILE A 1 289 ? 6.619 -9.033 -14.272 1.00 96.88 289 ILE A N 1
ATOM 2239 C CA . ILE A 1 289 ? 6.667 -7.975 -15.291 1.00 96.88 289 ILE A CA 1
ATOM 2240 C C . ILE A 1 289 ? 5.432 -8.060 -16.178 1.00 96.88 289 ILE A C 1
ATOM 2242 O O . ILE A 1 289 ? 5.120 -9.125 -16.722 1.00 96.88 289 ILE A O 1
ATOM 2246 N N . ASN A 1 290 ? 4.777 -6.918 -16.368 1.00 93.25 290 ASN A N 1
ATOM 2247 C CA . ASN A 1 290 ? 3.687 -6.776 -17.318 1.00 93.25 290 ASN A CA 1
ATOM 2248 C C . ASN A 1 290 ? 4.208 -7.015 -18.734 1.00 93.25 290 ASN A C 1
ATOM 2250 O O . ASN A 1 290 ? 5.021 -6.246 -19.248 1.00 93.25 290 ASN A O 1
ATOM 2254 N N . CYS A 1 291 ? 3.753 -8.082 -19.376 1.00 92.31 291 CYS A N 1
ATOM 2255 C CA . CYS A 1 291 ? 4.252 -8.451 -20.693 1.00 92.31 291 CYS A CA 1
ATOM 2256 C C . CYS A 1 291 ? 3.591 -7.662 -21.812 1.00 92.31 291 CYS A C 1
ATOM 2258 O O . CYS A 1 291 ? 4.251 -7.415 -22.817 1.00 92.31 291 CYS A O 1
ATOM 2260 N N . TYR A 1 292 ? 2.333 -7.258 -21.638 1.00 88.88 292 TYR A N 1
ATOM 2261 C CA . TYR A 1 292 ? 1.524 -6.736 -22.732 1.00 88.88 292 TYR A CA 1
ATOM 2262 C C . TYR A 1 292 ? 0.805 -5.440 -22.383 1.00 88.88 292 TYR A C 1
ATOM 2264 O O . TYR A 1 292 ? 0.268 -5.303 -21.287 1.00 88.88 292 TYR A O 1
ATOM 2272 N N . GLU A 1 293 ? 0.729 -4.538 -23.355 1.00 82.94 293 GLU A N 1
ATOM 2273 C CA . GLU A 1 293 ? -0.216 -3.425 -23.368 1.00 82.94 293 GLU A CA 1
ATOM 2274 C C . GLU A 1 293 ? -1.195 -3.661 -24.529 1.00 82.94 293 GLU A C 1
ATOM 2276 O O . GLU A 1 293 ? -0.840 -3.573 -25.706 1.00 82.94 293 GLU A O 1
ATOM 2281 N N . GLY A 1 294 ? -2.420 -4.086 -24.210 1.00 79.12 294 GLY A N 1
ATOM 2282 C CA . GLY A 1 294 ? -3.293 -4.705 -25.213 1.00 79.12 294 GLY A CA 1
ATOM 2283 C C . GLY A 1 294 ? -2.702 -6.024 -25.725 1.00 79.12 294 GLY A C 1
ATOM 2284 O O . GLY A 1 294 ? -2.275 -6.853 -24.928 1.00 79.12 294 GLY A O 1
ATOM 2285 N N . ASP A 1 295 ? -2.674 -6.232 -27.043 1.00 74.56 295 ASP A N 1
ATOM 2286 C CA . ASP A 1 295 ? -2.053 -7.397 -27.690 1.00 74.56 295 ASP A CA 1
ATOM 2287 C C . ASP A 1 295 ? -0.591 -7.156 -28.126 1.00 74.56 295 ASP A C 1
ATOM 2289 O O . ASP A 1 295 ? 0.016 -8.018 -28.768 1.00 74.56 295 ASP A O 1
ATOM 2293 N N . TYR A 1 296 ? -0.003 -6.012 -27.754 1.00 84.06 296 TYR A N 1
ATOM 2294 C CA . TYR A 1 296 ? 1.382 -5.651 -28.064 1.00 84.06 296 TYR A CA 1
ATOM 2295 C C . TYR A 1 296 ? 2.315 -5.977 -26.900 1.00 84.06 296 TYR A C 1
ATOM 2297 O O . TYR A 1 296 ? 1.987 -5.740 -25.739 1.00 84.06 296 TYR A O 1
ATOM 2305 N N . LEU A 1 297 ? 3.494 -6.517 -27.211 1.00 87.69 297 LEU A N 1
ATOM 2306 C CA . LEU A 1 297 ? 4.532 -6.797 -26.224 1.00 87.69 297 LEU A CA 1
ATOM 2307 C C . LEU A 1 297 ? 5.169 -5.488 -25.735 1.00 87.69 297 LEU A C 1
ATOM 2309 O O . LEU A 1 297 ? 5.650 -4.718 -26.562 1.00 87.69 297 LEU A O 1
ATOM 2313 N N . GLU A 1 298 ? 5.227 -5.292 -24.415 1.00 86.19 298 GLU A N 1
ATOM 2314 C CA . GLU A 1 298 ? 5.807 -4.089 -23.804 1.00 86.19 298 GLU A CA 1
ATOM 2315 C C . GLU A 1 298 ? 6.936 -4.371 -22.799 1.00 86.19 298 GLU A C 1
ATOM 2317 O O . GLU A 1 298 ? 8.049 -3.884 -22.965 1.00 86.19 298 GLU A O 1
ATOM 2322 N N . LEU A 1 299 ? 6.710 -5.219 -21.786 1.00 92.50 299 LEU A N 1
ATOM 2323 C CA . LEU A 1 299 ? 7.742 -5.646 -20.819 1.00 92.50 299 LEU A CA 1
ATOM 2324 C C . LEU A 1 299 ? 8.373 -4.531 -19.955 1.00 92.50 299 LEU A C 1
ATOM 2326 O O . LEU A 1 299 ? 9.491 -4.712 -19.464 1.00 92.50 299 LEU A O 1
ATOM 2330 N N . SER A 1 300 ? 7.670 -3.419 -19.719 1.00 90.44 300 SER A N 1
ATOM 2331 C CA . SER A 1 300 ? 8.229 -2.269 -18.980 1.00 90.44 300 SER A CA 1
ATOM 2332 C C . SER A 1 300 ? 7.642 -1.998 -17.591 1.00 90.44 300 SER A C 1
ATOM 2334 O O . SER A 1 300 ? 8.301 -1.315 -16.810 1.00 90.44 300 SER A O 1
ATOM 2336 N N . HIS A 1 301 ? 6.479 -2.553 -17.232 1.00 93.50 301 HIS A N 1
ATOM 2337 C CA . HIS A 1 301 ? 5.843 -2.297 -15.927 1.00 93.50 301 HIS A CA 1
ATOM 2338 C C . HIS A 1 301 ? 6.173 -3.379 -14.889 1.00 93.50 301 HIS A C 1
ATOM 2340 O O . HIS A 1 301 ? 6.309 -4.565 -15.218 1.00 93.50 301 HIS A O 1
ATOM 2346 N N . LEU A 1 302 ? 6.324 -2.957 -13.630 1.00 96.31 302 LEU A N 1
ATOM 2347 C CA . LEU A 1 302 ? 6.640 -3.820 -12.492 1.00 96.31 302 LEU A CA 1
ATOM 2348 C C . LEU A 1 302 ? 5.338 -4.269 -11.829 1.00 96.31 302 LEU A C 1
ATOM 2350 O O . LEU A 1 302 ? 4.671 -3.503 -11.146 1.00 96.31 302 LEU A O 1
ATOM 2354 N N . GLU A 1 303 ? 4.995 -5.538 -11.988 1.00 94.25 303 GLU A N 1
ATOM 2355 C CA . GLU A 1 303 ? 3.650 -6.050 -11.733 1.00 94.25 303 GLU A CA 1
ATOM 2356 C C . GLU A 1 303 ? 3.507 -6.627 -10.314 1.00 94.25 303 GLU A C 1
ATOM 2358 O O . GLU A 1 303 ? 3.057 -7.755 -10.100 1.00 94.25 303 GLU A O 1
ATOM 2363 N N . LEU A 1 304 ? 3.944 -5.849 -9.316 1.00 96.81 304 LEU A N 1
ATOM 2364 C CA . LEU A 1 304 ? 3.627 -6.104 -7.907 1.00 96.81 304 LEU A CA 1
ATOM 2365 C C . LEU A 1 304 ? 2.167 -5.707 -7.632 1.00 96.81 304 LEU A C 1
ATOM 2367 O O . LEU A 1 304 ? 1.640 -4.783 -8.247 1.00 96.81 304 LEU A O 1
ATOM 2371 N N . GLN A 1 305 ? 1.500 -6.393 -6.700 1.00 95.44 305 GLN A N 1
ATOM 2372 C CA . GLN A 1 305 ? 0.086 -6.144 -6.396 1.00 95.44 305 GLN A CA 1
ATOM 2373 C C . GLN A 1 305 ? -0.134 -4.681 -5.972 1.00 95.44 305 GLN A C 1
ATOM 2375 O O . GLN A 1 305 ? 0.415 -4.231 -4.964 1.00 95.44 305 GLN A O 1
ATOM 2380 N N . ASN A 1 306 ? -0.976 -3.980 -6.731 1.00 95.38 306 ASN A N 1
ATOM 2381 C CA . ASN A 1 306 ? -1.397 -2.588 -6.579 1.00 95.38 306 ASN A CA 1
ATOM 2382 C C . ASN A 1 306 ? -0.252 -1.558 -6.517 1.00 95.38 306 ASN A C 1
ATOM 2384 O O . ASN A 1 306 ? -0.446 -0.486 -5.934 1.00 95.38 306 ASN A O 1
ATOM 2388 N N . SER A 1 307 ? 0.945 -1.878 -7.024 1.00 96.69 307 SER A N 1
ATOM 2389 C CA . SER A 1 307 ? 2.098 -0.976 -6.920 1.00 96.69 307 SER A CA 1
ATOM 2390 C C . SER A 1 307 ? 1.994 0.214 -7.868 1.00 96.69 307 SER A C 1
ATOM 2392 O O . SER A 1 307 ? 1.303 0.151 -8.887 1.00 96.69 307 SER A O 1
ATOM 2394 N N . LEU A 1 308 ? 2.738 1.281 -7.553 1.00 96.44 308 LEU A N 1
ATOM 2395 C CA . LEU A 1 308 ? 2.822 2.470 -8.398 1.00 96.44 308 LEU A CA 1
ATOM 2396 C C . LEU A 1 308 ? 3.259 2.117 -9.824 1.00 96.44 308 LEU A C 1
ATOM 2398 O O . LEU A 1 308 ? 2.672 2.625 -10.765 1.00 96.44 308 LEU A O 1
ATOM 2402 N N . MET A 1 309 ? 4.269 1.252 -9.985 1.00 95.62 309 MET A N 1
ATOM 2403 C CA . MET A 1 309 ? 4.853 0.901 -11.291 1.00 95.62 309 MET A CA 1
ATOM 2404 C C . MET A 1 309 ? 4.122 -0.226 -12.029 1.00 95.62 309 MET A C 1
ATOM 2406 O O . MET A 1 309 ? 4.623 -0.691 -13.055 1.00 95.62 309 MET A O 1
ATOM 2410 N N . SER A 1 310 ? 2.993 -0.699 -11.506 1.00 93.88 310 SER A N 1
ATOM 2411 C CA . SER A 1 310 ? 2.194 -1.743 -12.149 1.00 93.88 310 SER A CA 1
ATOM 2412 C C . SER A 1 310 ? 1.292 -1.174 -13.238 1.00 93.88 310 SER A C 1
ATOM 2414 O O . SER A 1 310 ? 0.992 0.017 -13.228 1.00 93.88 310 SER A O 1
ATOM 2416 N N . HIS A 1 311 ? 0.804 -2.018 -14.150 1.00 87.25 311 HIS A N 1
ATOM 2417 C CA . HIS A 1 311 ? -0.253 -1.645 -15.105 1.00 87.25 311 HIS A CA 1
ATOM 2418 C C . HIS A 1 311 ? -1.652 -2.087 -14.633 1.00 87.25 311 HIS A C 1
ATOM 2420 O O . HIS A 1 311 ? -2.572 -2.288 -15.421 1.00 87.25 311 HIS A O 1
ATOM 2426 N N . GLN A 1 312 ? -1.840 -2.228 -13.318 1.00 90.56 312 GLN A N 1
ATOM 2427 C CA . GLN A 1 312 ? -3.139 -2.554 -12.727 1.00 90.56 312 GLN A CA 1
ATOM 2428 C C . GLN A 1 312 ? -4.094 -1.361 -12.747 1.00 90.56 312 GLN A C 1
ATOM 2430 O O . GLN A 1 312 ? -3.671 -0.212 -12.615 1.00 90.56 312 GLN A O 1
ATOM 2435 N N . MET A 1 313 ? -5.392 -1.662 -12.849 1.00 88.00 313 MET A N 1
ATOM 2436 C CA . MET A 1 313 ? -6.477 -0.673 -12.807 1.00 88.00 313 MET A CA 1
ATOM 2437 C C . MET A 1 313 ? -6.715 -0.113 -11.405 1.00 88.00 313 MET A C 1
ATOM 2439 O O . MET A 1 313 ? -7.218 0.997 -11.286 1.00 88.00 313 MET A O 1
ATOM 2443 N N . TYR A 1 314 ? -6.324 -0.848 -10.360 1.00 92.75 314 TYR A N 1
ATOM 2444 C CA . TYR A 1 314 ? -6.356 -0.395 -8.974 1.00 92.75 314 TYR A CA 1
ATOM 2445 C C . TYR A 1 314 ? -4.949 -0.362 -8.385 1.00 92.75 314 TYR A C 1
ATOM 2447 O O . TYR A 1 314 ? -4.282 -1.394 -8.281 1.00 92.75 314 TYR A O 1
ATOM 2455 N N . ARG A 1 315 ? -4.516 0.821 -7.951 1.00 95.06 315 ARG A N 1
ATOM 2456 C CA . ARG A 1 315 ? -3.203 1.047 -7.343 1.00 95.06 315 ARG A CA 1
ATOM 2457 C C . ARG A 1 315 ? -3.379 1.820 -6.050 1.00 95.06 315 ARG A C 1
ATOM 2459 O O . ARG A 1 315 ? -3.768 2.983 -6.057 1.00 95.06 315 ARG A O 1
ATOM 2466 N N . ASN A 1 316 ? -3.063 1.179 -4.929 1.00 95.81 316 ASN A N 1
ATOM 2467 C CA . ASN A 1 316 ? -3.121 1.798 -3.603 1.00 95.81 316 ASN A CA 1
ATOM 2468 C C . ASN A 1 316 ? -1.728 2.094 -3.028 1.00 95.81 316 ASN A C 1
ATOM 2470 O O . ASN A 1 316 ? -1.488 2.057 -1.812 1.00 95.81 316 ASN A O 1
ATOM 2474 N N . TRP A 1 317 ? -0.808 2.372 -3.944 1.00 97.19 317 TRP A N 1
ATOM 2475 C CA . TRP A 1 317 ? 0.531 2.863 -3.692 1.00 97.19 317 TRP A CA 1
ATOM 2476 C C . TRP A 1 317 ? 0.786 4.056 -4.600 1.00 97.19 317 TRP A C 1
ATOM 2478 O O . TRP A 1 317 ? 0.847 3.908 -5.814 1.00 97.19 317 TRP A O 1
ATOM 2488 N N . CYS A 1 318 ? 1.019 5.213 -3.993 1.00 94.50 318 CYS A N 1
ATOM 2489 C CA . CYS A 1 318 ? 1.531 6.385 -4.699 1.00 94.50 318 CYS A CA 1
ATOM 2490 C C . CYS A 1 318 ? 3.066 6.389 -4.761 1.00 94.50 318 CYS A C 1
ATOM 2492 O O . CYS A 1 318 ? 3.651 7.275 -5.355 1.00 94.50 318 CYS A O 1
ATOM 2494 N N . THR A 1 319 ? 3.752 5.433 -4.123 1.00 96.56 319 THR A N 1
ATOM 2495 C CA . THR A 1 319 ? 5.218 5.409 -3.972 1.00 96.56 319 THR A CA 1
ATOM 2496 C C . THR A 1 319 ? 5.798 4.051 -4.350 1.00 96.56 319 THR A C 1
ATOM 2498 O O . THR A 1 319 ? 5.099 3.042 -4.277 1.00 96.56 319 THR A O 1
ATOM 2501 N N . LEU A 1 320 ? 7.102 3.995 -4.633 1.00 98.25 320 LEU A N 1
ATOM 2502 C CA . LEU A 1 320 ? 7.809 2.741 -4.895 1.00 98.25 320 LEU A CA 1
ATOM 2503 C C . LEU A 1 320 ? 7.891 1.845 -3.648 1.00 98.25 320 LEU A C 1
ATOM 2505 O O . LEU A 1 320 ? 8.218 2.307 -2.550 1.00 98.25 320 LEU A O 1
ATOM 2509 N N . MET A 1 321 ? 7.672 0.546 -3.837 1.00 98.31 321 MET A N 1
ATOM 2510 C CA . MET A 1 321 ? 7.913 -0.492 -2.835 1.00 98.31 321 MET A CA 1
ATOM 2511 C C . MET A 1 321 ? 9.413 -0.806 -2.691 1.00 98.31 321 MET A C 1
ATOM 2513 O O . MET A 1 321 ? 10.224 -0.553 -3.586 1.00 98.31 321 MET A O 1
ATOM 2517 N N . GLU A 1 322 ? 9.811 -1.446 -1.583 1.00 98.00 322 GLU A N 1
ATOM 2518 C CA . GLU A 1 322 ? 11.224 -1.769 -1.316 1.00 98.00 322 GLU A CA 1
ATOM 2519 C C . GLU A 1 322 ? 11.886 -2.606 -2.428 1.00 98.00 322 GLU A C 1
ATOM 2521 O O . GLU A 1 322 ? 13.074 -2.425 -2.717 1.00 98.00 322 GLU A O 1
ATOM 2526 N N . ALA A 1 323 ? 11.138 -3.524 -3.052 1.00 98.12 323 ALA A N 1
ATOM 2527 C CA . ALA A 1 323 ? 11.627 -4.349 -4.154 1.00 98.12 323 ALA A CA 1
ATOM 2528 C C . ALA A 1 323 ? 11.880 -3.522 -5.428 1.00 98.12 323 ALA A C 1
ATOM 2530 O O . ALA A 1 323 ? 12.871 -3.758 -6.117 1.00 98.12 323 ALA A O 1
ATOM 2531 N N . GLU A 1 324 ? 11.057 -2.512 -5.706 1.00 98.56 324 GLU A N 1
ATOM 2532 C CA . GLU A 1 324 ? 11.230 -1.600 -6.846 1.00 98.56 324 GLU A CA 1
ATOM 2533 C C . GLU A 1 324 ? 12.452 -0.692 -6.619 1.00 98.56 324 GLU A C 1
ATOM 2535 O O . GLU A 1 324 ? 13.293 -0.537 -7.506 1.00 98.56 324 GLU A O 1
ATOM 2540 N N . LEU A 1 325 ? 12.666 -0.217 -5.384 1.00 98.19 325 LEU A N 1
ATOM 2541 C CA . LEU A 1 325 ? 13.919 0.453 -5.010 1.00 98.19 325 LEU A CA 1
ATOM 2542 C C . LEU A 1 325 ? 15.141 -0.479 -5.138 1.00 98.19 325 LEU A C 1
ATOM 2544 O O . LEU A 1 325 ? 16.244 -0.034 -5.463 1.00 98.19 325 LEU A O 1
ATOM 2548 N N . ALA A 1 326 ? 14.974 -1.777 -4.866 1.00 98.06 326 ALA A N 1
ATOM 2549 C CA . ALA A 1 326 ? 16.026 -2.782 -5.029 1.00 98.06 326 ALA A CA 1
ATOM 2550 C C . ALA A 1 326 ? 16.419 -2.957 -6.497 1.00 98.06 326 ALA A C 1
ATOM 2552 O O . ALA A 1 326 ? 17.600 -3.080 -6.820 1.00 98.06 326 ALA A O 1
ATOM 2553 N N . LEU A 1 327 ? 15.424 -2.949 -7.383 1.00 98.44 327 LEU A N 1
ATOM 2554 C CA . LEU A 1 327 ? 15.632 -3.005 -8.821 1.00 98.44 327 LEU A CA 1
ATOM 2555 C C . LEU A 1 327 ? 16.445 -1.798 -9.291 1.00 98.44 327 LEU A C 1
ATOM 2557 O O . LEU A 1 327 ? 17.408 -1.982 -10.037 1.00 98.44 327 LEU A O 1
ATOM 2561 N N . LEU A 1 328 ? 16.148 -0.592 -8.789 1.00 98.12 328 LEU A N 1
ATOM 2562 C CA . LEU A 1 328 ? 16.967 0.593 -9.070 1.00 98.12 328 LEU A CA 1
ATOM 2563 C C . LEU A 1 328 ? 18.442 0.370 -8.678 1.00 98.12 328 LEU A C 1
ATOM 2565 O O . LEU A 1 328 ? 19.345 0.704 -9.449 1.00 98.12 328 LEU A O 1
ATOM 2569 N N . GLN A 1 329 ? 18.718 -0.263 -7.531 1.00 97.12 329 GLN A N 1
ATOM 2570 C CA . GLN A 1 329 ? 20.093 -0.638 -7.165 1.00 97.12 329 GLN A CA 1
ATOM 2571 C C . GLN A 1 329 ? 20.713 -1.643 -8.148 1.00 97.12 329 GLN A C 1
ATOM 2573 O O . GLN A 1 329 ? 21.879 -1.501 -8.520 1.00 97.12 329 GLN A O 1
ATOM 2578 N N . ASP A 1 330 ? 19.948 -2.642 -8.597 1.00 97.69 330 ASP A N 1
ATOM 2579 C CA . ASP A 1 330 ? 20.414 -3.645 -9.561 1.00 97.69 330 ASP A CA 1
ATOM 2580 C C . ASP A 1 330 ? 20.741 -3.048 -10.943 1.00 97.69 330 ASP A C 1
ATOM 2582 O O . ASP A 1 330 ? 21.676 -3.518 -11.595 1.00 97.69 330 ASP A O 1
ATOM 2586 N N . ILE A 1 331 ? 20.063 -1.972 -11.359 1.00 95.94 331 ILE A N 1
ATOM 2587 C CA . ILE A 1 331 ? 20.385 -1.234 -12.598 1.00 95.94 331 ILE A CA 1
ATOM 2588 C C . ILE A 1 331 ? 21.415 -0.102 -12.389 1.00 95.94 331 ILE A C 1
ATOM 2590 O O . ILE A 1 331 ? 21.821 0.575 -13.338 1.00 95.94 331 ILE A O 1
ATOM 2594 N N . GLY A 1 332 ? 21.943 0.051 -11.170 1.00 94.31 332 GLY A N 1
ATOM 2595 C CA . GLY A 1 332 ? 23.148 0.836 -10.879 1.00 94.31 332 GLY A CA 1
ATOM 2596 C C . GLY A 1 332 ? 22.947 2.127 -10.088 1.00 94.31 332 GLY A C 1
ATOM 2597 O O . GLY A 1 332 ? 23.916 2.872 -9.927 1.00 94.31 332 GLY A O 1
ATOM 2598 N N . TYR A 1 333 ? 21.743 2.403 -9.584 1.00 95.56 333 TYR A N 1
ATOM 2599 C CA . TYR A 1 333 ? 21.507 3.534 -8.686 1.00 95.56 333 TYR A CA 1
ATOM 2600 C C . TYR A 1 333 ? 22.068 3.271 -7.289 1.00 95.56 333 TYR A C 1
ATOM 2602 O O . TYR A 1 333 ? 22.086 2.148 -6.787 1.00 95.56 333 TYR A O 1
ATOM 2610 N N . VAL A 1 334 ? 22.509 4.340 -6.627 1.00 93.25 334 VAL A N 1
ATOM 2611 C CA . VAL A 1 334 ? 22.887 4.293 -5.212 1.00 93.25 334 VAL A CA 1
ATOM 2612 C C . VAL A 1 334 ? 21.680 4.736 -4.397 1.00 93.25 334 VAL A C 1
ATOM 2614 O O . VAL A 1 334 ? 21.486 5.929 -4.199 1.00 93.25 334 VAL A O 1
ATOM 2617 N N . VAL A 1 335 ? 20.879 3.767 -3.957 1.00 93.56 335 VAL A N 1
ATOM 2618 C CA . VAL A 1 335 ? 19.678 3.996 -3.140 1.00 93.56 335 VAL A CA 1
ATOM 2619 C C . VAL A 1 335 ? 19.944 3.539 -1.708 1.00 93.56 335 VAL A C 1
ATOM 2621 O O . VAL A 1 335 ? 20.396 2.414 -1.504 1.00 93.56 335 VAL A O 1
ATOM 2624 N N . GLU A 1 336 ? 19.644 4.378 -0.721 1.00 92.19 336 GLU A N 1
ATOM 2625 C CA . GLU A 1 336 ? 19.694 4.032 0.710 1.00 92.19 336 GLU A CA 1
ATOM 2626 C C . GLU A 1 336 ? 18.308 3.544 1.167 1.00 92.19 336 GLU A C 1
ATOM 2628 O O . GLU A 1 336 ? 17.562 4.260 1.836 1.00 92.19 336 GLU A O 1
ATOM 2633 N N . ARG A 1 337 ? 17.929 2.331 0.744 1.00 92.81 337 ARG A N 1
ATOM 2634 C CA . ARG A 1 337 ? 16.587 1.754 0.969 1.00 92.81 337 ARG A CA 1
ATOM 2635 C C . ARG A 1 337 ? 16.222 1.656 2.443 1.00 92.81 337 ARG A C 1
ATOM 2637 O O . ARG A 1 337 ? 15.058 1.810 2.793 1.00 92.81 337 ARG A O 1
ATOM 2644 N N . GLU A 1 338 ? 17.220 1.487 3.302 1.00 91.69 338 GLU A N 1
ATOM 2645 C CA . GLU A 1 338 ? 17.087 1.468 4.753 1.00 91.69 338 GLU A CA 1
ATOM 2646 C C . GLU A 1 338 ? 16.469 2.731 5.354 1.00 91.69 338 GLU A C 1
ATOM 2648 O O . GLU A 1 338 ? 15.941 2.684 6.464 1.00 91.69 338 GLU A O 1
ATOM 2653 N N . LYS A 1 339 ? 16.518 3.862 4.645 1.00 92.25 339 LYS A N 1
ATOM 2654 C CA . LYS A 1 339 ? 15.843 5.090 5.071 1.00 92.25 339 LYS A CA 1
ATOM 2655 C C . LYS A 1 339 ? 14.333 5.009 4.877 1.00 92.25 339 LYS A C 1
ATOM 2657 O O . LYS A 1 339 ? 13.597 5.630 5.636 1.00 92.25 339 LYS A O 1
ATOM 2662 N N . PHE A 1 340 ? 13.885 4.246 3.887 1.00 95.12 340 PHE A N 1
ATOM 2663 C CA . PHE A 1 340 ? 12.480 4.121 3.515 1.00 95.12 340 PHE A CA 1
ATOM 2664 C C . PHE A 1 340 ? 11.835 2.873 4.102 1.00 95.12 340 PHE A C 1
ATOM 2666 O O . PHE A 1 340 ? 10.663 2.923 4.432 1.00 95.12 340 PHE A O 1
ATOM 2673 N N . PHE A 1 341 ? 12.573 1.774 4.261 1.00 96.25 341 PHE A N 1
ATOM 2674 C CA . PHE A 1 341 ? 12.021 0.504 4.731 1.00 96.25 341 PHE A CA 1
ATOM 2675 C C . PHE A 1 341 ? 12.890 -0.110 5.827 1.00 96.25 341 PHE A C 1
ATOM 2677 O O . PHE A 1 341 ? 14.072 -0.378 5.606 1.00 96.25 341 PHE A O 1
ATOM 2684 N N . GLY A 1 342 ? 12.307 -0.390 6.995 1.00 95.12 342 GLY A N 1
ATOM 2685 C CA . GLY A 1 342 ? 12.991 -1.135 8.058 1.00 95.12 342 GLY A CA 1
ATOM 2686 C C . GLY A 1 342 ? 13.095 -2.630 7.755 1.00 95.12 342 GLY A C 1
ATOM 2687 O O . GLY A 1 342 ? 14.161 -3.226 7.938 1.00 95.12 342 GLY A O 1
ATOM 2688 N N . GLN A 1 343 ? 12.009 -3.224 7.258 1.00 93.25 343 GLN A N 1
ATOM 2689 C CA . GLN A 1 343 ? 11.967 -4.581 6.717 1.00 93.25 343 GLN A CA 1
ATOM 2690 C C . GLN A 1 343 ? 10.687 -4.816 5.902 1.00 93.25 343 GLN A C 1
ATOM 2692 O O . GLN A 1 343 ? 9.610 -4.416 6.338 1.00 93.25 343 GLN A O 1
ATOM 2697 N N . SER A 1 344 ? 10.782 -5.565 4.800 1.00 95.50 344 SER A N 1
ATOM 2698 C CA . SER A 1 344 ? 9.617 -6.090 4.073 1.00 95.50 344 SER A CA 1
ATOM 2699 C C . SER A 1 344 ? 9.556 -7.620 4.081 1.00 95.50 344 SER A C 1
ATOM 2701 O O . SER A 1 344 ? 10.577 -8.306 4.021 1.00 95.50 344 SER A O 1
ATOM 2703 N N . ILE A 1 345 ? 8.343 -8.172 4.133 1.00 96.25 345 ILE A N 1
ATOM 2704 C CA . ILE A 1 345 ? 8.053 -9.609 4.090 1.00 96.25 345 ILE A CA 1
ATOM 2705 C C . ILE A 1 345 ? 7.231 -9.899 2.833 1.00 96.25 345 ILE A C 1
ATOM 2707 O O . ILE A 1 345 ? 6.008 -9.769 2.824 1.00 96.25 345 ILE A O 1
ATOM 2711 N N . TYR A 1 346 ? 7.915 -10.323 1.771 1.00 96.75 346 TYR A N 1
ATOM 2712 C CA . TYR A 1 346 ? 7.287 -10.712 0.502 1.00 96.75 346 TYR A CA 1
ATOM 2713 C C . TYR A 1 346 ? 6.811 -12.172 0.474 1.00 96.75 346 TYR A C 1
ATOM 2715 O O . TYR A 1 346 ? 5.938 -12.534 -0.313 1.00 96.75 346 TYR A O 1
ATOM 2723 N N . ALA A 1 347 ? 7.383 -13.027 1.325 1.00 94.69 347 ALA A N 1
ATOM 2724 C CA . ALA A 1 347 ? 7.018 -14.438 1.401 1.00 94.69 347 ALA A CA 1
ATOM 2725 C C . ALA A 1 347 ? 5.572 -14.633 1.882 1.00 94.69 347 ALA A C 1
ATOM 2727 O O . ALA A 1 347 ? 5.055 -13.837 2.660 1.00 94.69 347 ALA A O 1
ATOM 2728 N N . SER A 1 348 ? 4.945 -15.727 1.445 1.00 95.06 348 SER A N 1
ATOM 2729 C CA . SER A 1 348 ? 3.600 -16.135 1.864 1.00 95.06 348 SER A CA 1
ATOM 2730 C C . SER A 1 348 ? 3.620 -17.504 2.551 1.00 95.06 348 SER A C 1
ATOM 2732 O O . SER A 1 348 ? 4.458 -18.352 2.235 1.00 95.06 348 SER A O 1
ATOM 2734 N N . GLY A 1 349 ? 2.668 -17.744 3.453 1.00 95.69 349 GLY A N 1
ATOM 2735 C CA . GLY A 1 349 ? 2.449 -19.033 4.114 1.00 95.69 349 GLY A CA 1
ATOM 2736 C C . GLY A 1 349 ? 3.416 -19.340 5.258 1.00 95.69 349 GLY A C 1
ATOM 2737 O O . GLY A 1 349 ? 3.556 -20.502 5.652 1.00 95.69 349 GLY A O 1
ATOM 2738 N N . ALA A 1 350 ? 4.123 -18.339 5.786 1.00 92.50 350 ALA A N 1
ATOM 2739 C CA . ALA A 1 350 ? 5.058 -18.559 6.874 1.00 92.50 350 ALA A CA 1
ATOM 2740 C C . ALA A 1 350 ? 4.315 -18.787 8.200 1.00 92.50 350 ALA A C 1
ATOM 2742 O O . ALA A 1 350 ? 3.655 -17.898 8.730 1.00 92.50 350 ALA A O 1
ATOM 2743 N N . THR A 1 351 ? 4.468 -19.975 8.788 1.00 90.00 351 THR A N 1
ATOM 2744 C CA . THR A 1 351 ? 3.755 -20.354 10.022 1.00 90.00 351 THR A CA 1
ATOM 2745 C C . THR A 1 351 ? 4.248 -19.638 11.282 1.00 90.00 351 THR A C 1
ATOM 2747 O O . THR A 1 351 ? 3.585 -19.706 12.311 1.00 90.00 351 THR A O 1
ATOM 2750 N N . SER A 1 352 ? 5.442 -19.038 11.241 1.00 91.31 352 SER A N 1
ATOM 2751 C CA . SER A 1 352 ? 6.003 -18.194 12.304 1.00 91.31 352 SER A CA 1
ATOM 2752 C C . SER A 1 352 ? 7.218 -17.435 11.767 1.00 91.31 352 SER A C 1
ATOM 2754 O O . SER A 1 352 ? 8.195 -18.047 11.331 1.00 91.31 352 SER A O 1
ATOM 2756 N N . LEU A 1 353 ? 7.153 -16.108 11.813 1.00 91.69 353 LEU A N 1
ATOM 2757 C CA . LEU A 1 353 ? 8.226 -15.172 11.503 1.00 91.69 353 LEU A CA 1
ATOM 2758 C C . LEU A 1 353 ? 8.419 -14.256 12.708 1.00 91.69 353 LEU A C 1
ATOM 2760 O O . LEU A 1 353 ? 7.641 -13.333 12.932 1.00 91.69 353 LEU A O 1
ATOM 2764 N N . ASN A 1 354 ? 9.460 -14.524 13.488 1.00 91.12 354 ASN A N 1
ATOM 2765 C CA . ASN A 1 354 ? 9.803 -13.711 14.647 1.00 91.12 354 ASN A CA 1
ATOM 2766 C C . ASN A 1 354 ? 10.837 -12.669 14.233 1.00 91.12 354 ASN A C 1
ATOM 2768 O O . ASN A 1 354 ? 12.004 -12.990 13.992 1.00 91.12 354 ASN A O 1
ATOM 2772 N N . ILE A 1 355 ? 10.393 -11.425 14.126 1.00 91.19 355 ILE A N 1
ATOM 2773 C CA . ILE A 1 355 ? 11.218 -10.286 13.757 1.00 91.19 355 ILE A CA 1
ATOM 2774 C C . ILE A 1 355 ? 11.847 -9.730 15.029 1.00 91.19 355 ILE A C 1
ATOM 2776 O O . ILE A 1 355 ? 11.243 -8.952 15.763 1.00 91.19 355 ILE A O 1
ATOM 2780 N N . SER A 1 356 ? 13.064 -10.192 15.310 1.00 86.50 356 SER A N 1
ATOM 2781 C CA . SER A 1 356 ? 13.886 -9.727 16.434 1.00 86.50 356 SER A CA 1
ATOM 2782 C C . SER A 1 356 ? 14.914 -8.666 16.043 1.00 86.50 356 SER A C 1
ATOM 2784 O O . SER A 1 356 ? 15.603 -8.127 16.906 1.00 86.50 356 SER A O 1
ATOM 2786 N N . ASP A 1 357 ? 15.082 -8.452 14.742 1.00 80.12 357 ASP A N 1
ATOM 2787 C CA . ASP A 1 357 ? 16.029 -7.518 14.152 1.00 80.12 357 ASP A CA 1
ATOM 2788 C C . ASP A 1 357 ? 15.448 -7.030 12.826 1.00 80.12 357 ASP A C 1
ATOM 2790 O O . ASP A 1 357 ? 15.004 -7.846 12.015 1.00 80.12 357 ASP A O 1
ATOM 2794 N N . LEU A 1 358 ? 15.428 -5.715 12.628 1.00 77.94 358 LEU A N 1
ATOM 2795 C CA . LEU A 1 358 ? 14.967 -5.101 11.390 1.00 77.94 358 LEU A CA 1
ATOM 2796 C C . LEU A 1 358 ? 16.197 -4.960 10.494 1.00 77.94 358 LEU A C 1
ATOM 2798 O O . LEU A 1 358 ? 17.061 -4.115 10.725 1.00 77.94 358 LEU A O 1
ATOM 2802 N N . ALA A 1 359 ? 16.317 -5.862 9.517 1.00 58.97 359 ALA A N 1
ATOM 2803 C CA . ALA A 1 359 ? 17.558 -6.128 8.785 1.00 58.97 359 ALA A CA 1
ATOM 2804 C C . ALA A 1 359 ? 18.098 -4.946 7.955 1.00 58.97 359 ALA A C 1
ATOM 2806 O O . ALA A 1 359 ? 19.263 -4.979 7.555 1.00 58.97 359 ALA A O 1
ATOM 2807 N N . ASN A 1 360 ? 17.315 -3.881 7.765 1.00 62.38 360 ASN A N 1
ATOM 2808 C CA . ASN A 1 360 ? 17.790 -2.644 7.146 1.00 62.38 360 ASN A CA 1
ATOM 2809 C C . ASN A 1 360 ? 18.262 -1.596 8.178 1.00 62.38 360 ASN A C 1
ATOM 2811 O O . ASN A 1 360 ? 18.761 -0.544 7.813 1.00 62.38 360 ASN A O 1
ATOM 2815 N N . GLY A 1 361 ? 18.168 -1.869 9.483 1.00 53.56 361 GLY A N 1
ATOM 2816 C CA . GLY A 1 361 ? 18.480 -0.946 10.581 1.00 53.56 361 GLY A CA 1
ATOM 2817 C C . GLY A 1 361 ? 19.768 -1.230 11.362 1.00 53.56 361 GLY A C 1
ATOM 2818 O O . GLY A 1 361 ? 19.936 -0.685 12.442 1.00 53.56 361 GLY A O 1
ATOM 2819 N N . SER A 1 362 ? 20.704 -2.059 10.881 1.00 52.06 362 SER A N 1
ATOM 2820 C CA . SER A 1 362 ? 22.002 -2.388 11.536 1.00 52.06 362 SER A CA 1
ATOM 2821 C C . SER A 1 362 ? 21.951 -2.865 13.008 1.00 52.06 362 SER A C 1
ATOM 2823 O O . SER A 1 362 ? 22.996 -3.009 13.654 1.00 52.06 362 SER A O 1
ATOM 2825 N N . GLY A 1 363 ? 20.760 -3.125 13.543 1.00 67.06 363 GLY A N 1
ATOM 2826 C CA . GLY A 1 363 ? 20.514 -3.497 14.926 1.00 67.06 363 GLY A CA 1
ATOM 2827 C C . GLY A 1 363 ? 19.022 -3.605 15.223 1.00 67.06 363 GLY A C 1
ATOM 2828 O O . GLY A 1 363 ? 18.193 -3.169 14.431 1.00 67.06 363 GLY A O 1
ATOM 2829 N N . ALA A 1 364 ? 18.713 -4.143 16.409 1.00 81.00 364 ALA A N 1
ATOM 2830 C CA . ALA A 1 364 ? 17.368 -4.586 16.770 1.00 81.00 364 ALA A CA 1
ATOM 2831 C C . ALA A 1 364 ? 16.269 -3.569 16.415 1.00 81.00 364 ALA A C 1
ATOM 2833 O O . ALA A 1 364 ? 15.295 -3.947 15.784 1.00 81.00 364 ALA A O 1
ATOM 2834 N N . SER A 1 365 ? 16.437 -2.287 16.766 1.00 90.44 365 SER A N 1
ATOM 2835 C CA . SER A 1 365 ? 15.469 -1.222 16.464 1.00 90.44 365 SER A CA 1
ATOM 2836 C C . SER A 1 365 ? 15.811 -0.448 15.187 1.00 90.44 365 SER A C 1
ATOM 2838 O O . SER A 1 365 ? 16.973 -0.119 14.953 1.00 90.44 365 SER A O 1
ATOM 2840 N N . TRP A 1 366 ? 14.787 -0.027 14.448 1.00 94.50 366 TRP A N 1
ATOM 2841 C CA . TRP A 1 366 ? 14.916 0.810 13.255 1.00 94.50 366 TRP A CA 1
ATOM 2842 C C . TRP A 1 366 ? 14.405 2.233 13.505 1.00 94.50 366 TRP A C 1
ATOM 2844 O O . TRP A 1 366 ? 13.416 2.436 14.211 1.00 94.50 366 TRP A O 1
ATOM 2854 N N . ASN A 1 367 ? 15.096 3.230 12.943 1.00 93.50 367 ASN A N 1
ATOM 2855 C CA . ASN A 1 367 ? 14.728 4.637 13.070 1.00 93.50 367 ASN A CA 1
ATOM 2856 C C . ASN A 1 367 ? 14.965 5.372 11.747 1.00 93.50 367 ASN A C 1
ATOM 2858 O O . ASN A 1 367 ? 16.074 5.310 11.214 1.00 93.50 367 ASN A O 1
ATOM 2862 N N . SER A 1 368 ? 13.977 6.133 11.284 1.00 92.56 368 SER A N 1
ATOM 2863 C CA . SER A 1 368 ? 14.092 6.999 10.112 1.00 92.56 368 SER A CA 1
ATOM 2864 C C . SER A 1 368 ? 13.417 8.354 10.334 1.00 92.56 368 SER A C 1
ATOM 2866 O O . SER A 1 368 ? 12.440 8.468 11.071 1.00 92.56 368 SER A O 1
ATOM 2868 N N . ASN A 1 369 ? 13.960 9.389 9.689 1.00 92.06 369 ASN A N 1
ATOM 2869 C CA . ASN A 1 369 ? 13.342 10.716 9.571 1.00 92.06 369 ASN A CA 1
ATOM 2870 C C . ASN A 1 369 ? 12.954 11.032 8.116 1.00 92.06 369 ASN A C 1
ATOM 2872 O O . ASN A 1 369 ? 12.655 12.180 7.808 1.00 92.06 369 ASN A O 1
ATOM 2876 N N . THR A 1 370 ? 13.047 10.050 7.222 1.00 92.31 370 THR A N 1
ATOM 2877 C CA . THR A 1 370 ? 12.674 10.194 5.815 1.00 92.31 370 THR A CA 1
ATOM 2878 C C . THR A 1 370 ? 11.157 10.158 5.694 1.00 92.31 370 THR A C 1
ATOM 2880 O O . THR A 1 370 ? 10.508 9.353 6.360 1.00 92.31 370 THR A O 1
ATOM 2883 N N . ASP A 1 371 ? 10.595 11.049 4.879 1.00 93.12 371 ASP A N 1
ATOM 2884 C CA . ASP A 1 371 ? 9.166 11.042 4.570 1.00 93.12 371 ASP A CA 1
ATOM 2885 C C . ASP A 1 371 ? 8.776 9.730 3.877 1.00 93.12 371 ASP A C 1
ATOM 2887 O O . ASP A 1 371 ? 9.572 9.154 3.134 1.00 93.12 371 ASP A O 1
ATOM 2891 N N . ARG A 1 372 ? 7.532 9.280 4.079 1.00 94.44 372 ARG A N 1
ATOM 2892 C CA . ARG A 1 372 ? 6.981 8.049 3.485 1.00 94.44 372 ARG A CA 1
ATOM 2893 C C . ARG A 1 372 ? 7.786 6.799 3.855 1.00 94.44 372 ARG A C 1
ATOM 2895 O O . ARG A 1 372 ? 7.863 5.850 3.078 1.00 94.44 372 ARG A O 1
ATOM 2902 N N . ALA A 1 373 ? 8.403 6.791 5.035 1.00 95.38 373 ALA A N 1
ATOM 2903 C CA . ALA A 1 373 ? 9.140 5.632 5.505 1.00 95.38 373 ALA A CA 1
ATOM 2904 C C . ALA A 1 373 ? 8.199 4.619 6.179 1.00 95.38 373 ALA A C 1
ATOM 2906 O O . ALA A 1 373 ? 7.258 4.995 6.877 1.00 95.38 373 ALA A O 1
ATOM 2907 N N . ILE A 1 374 ? 8.471 3.329 5.990 1.00 97.62 374 ILE A N 1
ATOM 2908 C CA . ILE A 1 374 ? 7.717 2.195 6.518 1.00 97.62 374 ILE A CA 1
ATOM 2909 C C . ILE A 1 374 ? 8.636 1.343 7.396 1.00 97.62 374 ILE A C 1
ATOM 2911 O O . ILE A 1 374 ? 9.643 0.809 6.935 1.00 97.62 374 ILE A O 1
ATOM 2915 N N . GLY A 1 375 ? 8.296 1.171 8.672 1.00 96.81 375 GLY A N 1
ATOM 2916 C CA . GLY A 1 375 ? 9.098 0.337 9.573 1.00 96.81 375 GLY A CA 1
ATOM 2917 C C . GLY A 1 375 ? 9.049 -1.150 9.222 1.00 96.81 375 GLY A C 1
ATOM 2918 O O . GLY A 1 375 ? 10.090 -1.785 9.056 1.00 96.81 375 GLY A O 1
ATOM 2919 N N . LEU A 1 376 ? 7.844 -1.699 9.085 1.00 97.81 376 LEU A N 1
ATOM 2920 C CA . LEU A 1 376 ? 7.605 -3.084 8.681 1.00 97.81 376 LEU A CA 1
ATOM 2921 C C . LEU A 1 376 ? 6.527 -3.141 7.597 1.00 97.81 376 LEU A C 1
ATOM 2923 O O . LEU A 1 376 ? 5.413 -2.677 7.815 1.00 97.81 376 LEU A O 1
ATOM 2927 N N . HIS A 1 377 ? 6.827 -3.769 6.465 1.00 98.19 377 HIS A N 1
ATOM 2928 C CA . HIS A 1 377 ? 5.857 -4.057 5.409 1.00 98.19 377 HIS A CA 1
ATOM 2929 C C . HIS A 1 377 ? 5.602 -5.563 5.310 1.00 98.19 377 HIS A C 1
ATOM 2931 O O . HIS A 1 377 ? 6.531 -6.349 5.141 1.00 98.19 377 HIS A O 1
ATOM 2937 N N . ILE A 1 378 ? 4.347 -5.991 5.412 1.00 98.50 378 ILE A N 1
ATOM 2938 C CA . ILE A 1 378 ? 3.924 -7.370 5.146 1.00 98.50 378 ILE A CA 1
ATOM 2939 C C . ILE A 1 378 ? 3.186 -7.370 3.810 1.00 98.50 378 ILE A C 1
ATOM 2941 O O . ILE A 1 378 ? 2.021 -6.999 3.759 1.00 98.50 378 ILE A O 1
ATOM 2945 N N . TYR A 1 379 ? 3.877 -7.772 2.744 1.00 97.81 379 TYR A N 1
ATOM 2946 C CA . TYR A 1 379 ? 3.320 -7.863 1.391 1.00 97.81 379 TYR A CA 1
ATOM 2947 C C . TYR A 1 379 ? 2.630 -9.213 1.153 1.00 97.81 379 TYR A C 1
ATOM 2949 O O . TYR A 1 379 ? 1.547 -9.288 0.579 1.00 97.81 379 TYR A O 1
ATOM 2957 N N . GLY A 1 380 ? 3.278 -10.305 1.572 1.00 95.75 380 GLY A N 1
ATOM 2958 C CA . GLY A 1 380 ? 2.783 -11.657 1.324 1.00 95.75 380 GLY A CA 1
ATOM 2959 C C . GLY A 1 380 ? 1.564 -12.028 2.172 1.00 95.75 380 GLY A C 1
ATOM 2960 O O . GLY A 1 380 ? 1.171 -11.313 3.087 1.00 95.75 380 GLY A O 1
ATOM 2961 N N . SER A 1 381 ? 0.982 -13.191 1.892 1.00 96.44 381 SER A N 1
ATOM 2962 C CA . SER A 1 381 ? -0.270 -13.665 2.495 1.00 96.44 381 SER A CA 1
ATOM 2963 C C . SER A 1 381 ? -0.070 -14.840 3.455 1.00 96.44 381 SER A C 1
ATOM 2965 O O . SER A 1 381 ? 0.869 -15.620 3.309 1.00 96.44 381 SER A O 1
ATOM 2967 N N . ASN A 1 382 ? -1.011 -15.048 4.374 1.00 97.56 382 ASN A N 1
ATOM 2968 C CA . ASN A 1 382 ? -1.089 -16.186 5.293 1.00 97.56 382 ASN A CA 1
ATOM 2969 C C . ASN A 1 382 ? 0.171 -16.360 6.157 1.00 97.56 382 ASN A C 1
ATOM 2971 O O . ASN A 1 382 ? 0.637 -17.480 6.387 1.00 97.56 382 ASN A O 1
ATOM 2975 N N . ASN A 1 383 ? 0.755 -15.246 6.592 1.00 98.12 383 ASN A N 1
ATOM 2976 C CA . ASN A 1 383 ? 1.924 -15.229 7.457 1.00 98.12 383 ASN A CA 1
ATOM 2977 C C . ASN A 1 383 ? 1.529 -15.014 8.916 1.00 98.12 383 ASN A C 1
ATOM 2979 O O . ASN A 1 383 ? 0.675 -14.187 9.214 1.00 98.12 383 ASN A O 1
ATOM 2983 N N . ASN A 1 384 ? 2.226 -15.686 9.828 1.00 98.38 384 ASN A N 1
ATOM 2984 C CA . ASN A 1 384 ? 2.196 -15.385 11.253 1.00 98.38 384 ASN A CA 1
ATOM 2985 C C . ASN A 1 384 ? 3.473 -14.629 11.631 1.00 98.38 384 ASN A C 1
ATOM 2987 O O . ASN A 1 384 ? 4.555 -15.216 11.672 1.00 98.38 384 ASN A O 1
ATOM 2991 N N . VAL A 1 385 ? 3.351 -13.327 11.867 1.00 98.31 385 VAL A N 1
ATOM 2992 C CA . VAL A 1 385 ? 4.456 -12.396 12.103 1.00 98.31 385 VAL A CA 1
ATOM 2993 C C . VAL A 1 385 ? 4.403 -11.886 13.538 1.00 98.31 385 VAL A C 1
ATOM 2995 O O . VAL A 1 385 ? 3.388 -11.363 13.989 1.00 98.31 385 VAL A O 1
ATOM 2998 N N . THR A 1 386 ? 5.516 -11.996 14.257 1.00 98.25 386 THR A N 1
ATOM 2999 C CA . THR A 1 386 ? 5.680 -11.429 15.599 1.00 98.25 386 THR A CA 1
ATOM 3000 C C . THR A 1 386 ? 6.857 -10.462 15.613 1.00 98.25 386 THR A C 1
ATOM 3002 O O . THR A 1 386 ? 7.991 -10.876 15.392 1.00 98.25 386 THR A O 1
ATOM 3005 N N . LEU A 1 387 ? 6.606 -9.182 15.893 1.00 96.25 387 LEU A N 1
ATOM 3006 C CA . LEU A 1 387 ? 7.649 -8.181 16.132 1.00 96.25 387 LEU A CA 1
ATOM 3007 C C . LEU A 1 387 ? 8.063 -8.243 17.608 1.00 96.25 387 LEU A C 1
ATOM 3009 O O . LEU A 1 387 ? 7.213 -8.061 18.481 1.00 96.25 387 LEU A O 1
ATOM 3013 N N . GLU A 1 388 ? 9.333 -8.538 17.905 1.00 94.81 388 GLU A N 1
ATOM 3014 C CA . GLU A 1 388 ? 9.794 -8.873 19.261 1.00 94.81 388 GLU A CA 1
ATOM 3015 C C . GLU A 1 388 ? 11.256 -8.479 19.563 1.00 94.81 388 GLU A C 1
ATOM 3017 O O . GLU A 1 388 ? 11.937 -7.840 18.771 1.00 94.81 388 GLU A O 1
ATOM 3022 N N . ASN A 1 389 ? 11.742 -8.822 20.764 1.00 88.44 389 ASN A N 1
ATOM 3023 C CA . ASN A 1 389 ? 13.152 -8.717 21.181 1.00 88.44 389 ASN A CA 1
ATOM 3024 C C . ASN A 1 389 ? 13.823 -7.339 20.986 1.00 88.44 389 ASN A C 1
ATOM 3026 O O . ASN A 1 389 ? 15.029 -7.254 20.767 1.00 88.44 389 ASN A O 1
ATOM 3030 N N . GLY A 1 390 ? 13.066 -6.251 21.150 1.00 85.62 390 GLY A N 1
ATOM 3031 C CA . GLY A 1 390 ? 13.588 -4.887 21.026 1.00 85.62 390 GLY A CA 1
ATOM 3032 C C . GLY A 1 390 ? 13.594 -4.349 19.596 1.00 85.62 390 GLY A C 1
ATOM 3033 O O . GLY A 1 390 ? 14.227 -3.319 19.352 1.00 85.62 390 GLY A O 1
ATOM 3034 N N . ALA A 1 391 ? 12.867 -4.994 18.679 1.00 93.31 391 ALA A N 1
ATOM 3035 C CA . ALA A 1 391 ? 12.589 -4.494 17.339 1.00 93.31 391 ALA A CA 1
ATOM 3036 C C . ALA A 1 391 ? 11.614 -3.307 17.317 1.00 93.31 391 ALA A C 1
ATOM 3038 O O . ALA A 1 391 ? 10.527 -3.369 16.753 1.00 93.31 391 ALA A O 1
ATOM 3039 N N . ASN A 1 392 ? 11.998 -2.222 17.995 1.00 95.75 392 ASN A N 1
ATOM 3040 C CA . ASN A 1 392 ? 11.254 -0.966 17.998 1.00 95.75 392 ASN A CA 1
ATOM 3041 C C . ASN A 1 392 ? 11.348 -0.275 16.636 1.00 95.75 392 ASN A C 1
ATOM 3043 O O . ASN A 1 392 ? 12.363 -0.386 15.945 1.00 95.75 392 ASN A O 1
ATOM 3047 N N . ILE A 1 393 ? 10.317 0.496 16.309 1.00 96.75 393 ILE A N 1
ATOM 3048 C CA . ILE A 1 393 ? 10.205 1.266 15.072 1.00 96.75 393 ILE A CA 1
ATOM 3049 C C . ILE A 1 393 ? 10.016 2.735 15.442 1.00 96.75 393 ILE A C 1
ATOM 3051 O O . ILE A 1 393 ? 9.138 3.064 16.241 1.00 96.75 393 ILE A O 1
ATOM 3055 N N . THR A 1 394 ? 10.814 3.612 14.837 1.00 95.50 394 THR A N 1
ATOM 3056 C CA . THR A 1 394 ? 10.599 5.063 14.870 1.00 95.50 394 THR A CA 1
ATOM 3057 C C . THR A 1 394 ? 10.590 5.609 13.443 1.00 95.50 394 THR A C 1
ATOM 3059 O O . THR A 1 394 ? 11.629 5.584 12.787 1.00 95.50 394 THR A O 1
ATOM 3062 N N . ALA A 1 395 ? 9.459 6.118 12.959 1.00 94.12 395 ALA A N 1
ATOM 3063 C CA . ALA A 1 395 ? 9.328 6.678 11.609 1.00 94.12 395 ALA A CA 1
ATOM 3064 C C . ALA A 1 395 ? 8.821 8.126 11.683 1.00 94.12 395 ALA A C 1
ATOM 3066 O O . ALA A 1 395 ? 7.624 8.370 11.773 1.00 94.12 395 ALA A O 1
ATOM 3067 N N . ASN A 1 396 ? 9.735 9.092 11.708 1.00 92.06 396 ASN A N 1
ATOM 3068 C CA . ASN A 1 396 ? 9.424 10.485 12.045 1.00 92.06 396 ASN A CA 1
ATOM 3069 C C . ASN A 1 396 ? 9.134 11.395 10.842 1.00 92.06 396 ASN A C 1
ATOM 3071 O O . ASN A 1 396 ? 8.782 12.554 11.055 1.00 92.06 396 ASN A O 1
ATOM 3075 N N . GLY A 1 397 ? 9.373 10.935 9.611 1.00 91.38 397 GLY A N 1
ATOM 3076 C CA . GLY A 1 397 ? 9.078 11.733 8.419 1.00 91.38 397 GLY A CA 1
ATOM 3077 C C . GLY A 1 397 ? 7.576 11.829 8.165 1.00 91.38 397 GLY A C 1
ATOM 3078 O O . GLY A 1 397 ? 6.809 11.018 8.676 1.00 91.38 397 GLY A O 1
ATOM 3079 N N . SER A 1 398 ? 7.153 12.787 7.352 1.00 90.69 398 SER A N 1
ATOM 3080 C CA . SER A 1 398 ? 5.750 12.977 6.962 1.00 90.69 398 SER A CA 1
ATOM 3081 C C . SER A 1 398 ? 5.212 11.768 6.194 1.00 90.69 398 SER A C 1
ATOM 3083 O O . SER A 1 398 ? 5.954 11.158 5.423 1.00 90.69 398 SER A O 1
ATOM 3085 N N . TYR A 1 399 ? 3.922 11.448 6.340 1.00 92.31 399 TYR A N 1
ATOM 3086 C CA . TYR A 1 399 ? 3.269 10.325 5.648 1.00 92.31 399 TYR A CA 1
ATOM 3087 C C . TYR A 1 399 ? 3.889 8.956 5.959 1.00 92.31 399 TYR A C 1
ATOM 3089 O O . TYR A 1 399 ? 3.775 8.030 5.156 1.00 92.31 399 TYR A O 1
ATOM 3097 N N . SER A 1 400 ? 4.580 8.823 7.095 1.00 94.81 400 SER A N 1
ATOM 3098 C CA . SER A 1 400 ? 5.259 7.580 7.462 1.00 94.81 400 SER A CA 1
ATOM 3099 C C . SER A 1 400 ? 4.307 6.575 8.101 1.00 94.81 400 SER A C 1
ATOM 3101 O O . SER A 1 400 ? 3.310 6.929 8.737 1.00 94.81 400 SER A O 1
ATOM 3103 N N . MET A 1 401 ? 4.663 5.298 7.973 1.00 97.06 401 MET A N 1
ATOM 3104 C CA . MET A 1 401 ? 3.944 4.174 8.556 1.00 97.06 401 MET A CA 1
ATOM 3105 C C . MET A 1 401 ? 4.858 3.369 9.478 1.00 97.06 401 MET A C 1
ATOM 3107 O O . MET A 1 401 ? 6.010 3.072 9.165 1.00 97.06 401 MET A O 1
ATOM 3111 N N . GLY A 1 402 ? 4.342 2.956 10.628 1.00 97.81 402 GLY A N 1
ATOM 3112 C CA . GLY A 1 402 ? 5.065 2.054 11.516 1.00 97.81 402 GLY A CA 1
ATOM 3113 C C . GLY A 1 402 ? 5.039 0.653 10.929 1.00 97.81 402 GLY A C 1
ATOM 3114 O O . GLY A 1 402 ? 6.081 0.052 10.670 1.00 97.81 402 GLY A O 1
ATOM 3115 N N . VAL A 1 403 ? 3.829 0.168 10.657 1.00 98.62 403 VAL A N 1
ATOM 3116 C CA . VAL A 1 403 ? 3.578 -1.112 9.996 1.00 98.62 403 VAL A CA 1
ATOM 3117 C C . VAL A 1 403 ? 2.567 -0.929 8.870 1.00 98.62 403 VAL A C 1
ATOM 3119 O O . VAL A 1 403 ? 1.536 -0.299 9.090 1.00 98.62 403 VAL A O 1
ATOM 3122 N N . ARG A 1 404 ? 2.830 -1.528 7.706 1.00 98.56 404 ARG A N 1
ATOM 3123 C CA . ARG A 1 404 ? 1.870 -1.711 6.612 1.00 98.56 404 ARG A CA 1
ATOM 3124 C C . ARG A 1 404 ? 1.610 -3.199 6.381 1.00 98.56 404 ARG A C 1
ATOM 3126 O O . ARG A 1 404 ? 2.560 -3.980 6.313 1.00 98.56 404 ARG A O 1
ATOM 3133 N N . VAL A 1 405 ? 0.346 -3.591 6.248 1.00 98.81 405 VAL A N 1
ATOM 3134 C CA . VAL A 1 405 ? -0.078 -4.975 5.993 1.00 98.81 405 VAL A CA 1
ATOM 3135 C C . VAL A 1 405 ? -0.966 -5.030 4.754 1.00 98.81 405 VAL A C 1
ATOM 3137 O O . VAL A 1 405 ? -2.024 -4.407 4.722 1.00 98.81 405 VAL A O 1
ATOM 3140 N N . ASP A 1 406 ? -0.541 -5.815 3.773 1.00 98.12 406 ASP A N 1
ATOM 3141 C CA . ASP A 1 406 ? -1.278 -6.165 2.560 1.00 98.12 406 ASP A CA 1
ATOM 3142 C C . ASP A 1 406 ? -1.472 -7.705 2.503 1.00 98.12 406 ASP A C 1
ATOM 3144 O O . ASP A 1 406 ? -1.219 -8.421 3.482 1.00 98.12 406 ASP A O 1
ATOM 3148 N N . GLY A 1 407 ? -1.911 -8.234 1.356 1.00 95.94 407 GLY A N 1
ATOM 3149 C CA . GLY A 1 407 ? -2.130 -9.671 1.139 1.00 95.94 407 GLY A CA 1
ATOM 3150 C C . GLY A 1 407 ? -3.416 -10.187 1.791 1.00 95.94 407 GLY A C 1
ATOM 3151 O O . GLY A 1 407 ? -4.337 -9.431 2.034 1.00 95.94 407 GLY A O 1
ATOM 3152 N N . VAL A 1 408 ? -3.522 -11.485 2.082 1.00 96.31 408 VAL A N 1
ATOM 3153 C CA . VAL A 1 408 ? -4.699 -12.071 2.757 1.00 96.31 408 VAL A CA 1
ATOM 3154 C C . VAL A 1 408 ? -4.292 -12.896 3.971 1.00 96.31 408 VAL A C 1
ATOM 3156 O O . VAL A 1 408 ? -3.245 -13.536 3.964 1.00 96.31 408 VAL A O 1
ATOM 3159 N N . GLY A 1 409 ? -5.114 -12.919 5.019 1.00 97.69 409 GLY A N 1
ATOM 3160 C CA . GLY A 1 409 ? -5.009 -13.897 6.108 1.00 97.69 409 GLY A CA 1
ATOM 3161 C C . GLY A 1 409 ? -3.759 -13.782 6.987 1.00 97.69 409 GLY A C 1
ATOM 3162 O O . GLY A 1 409 ? -3.328 -14.779 7.560 1.00 97.69 409 GLY A O 1
ATOM 3163 N N . ASN A 1 410 ? -3.130 -12.607 7.063 1.00 98.69 410 ASN A N 1
ATOM 3164 C CA . ASN A 1 410 ? -1.949 -12.409 7.912 1.00 98.69 410 ASN A CA 1
ATOM 3165 C C . ASN A 1 410 ? -2.316 -12.241 9.395 1.00 98.69 410 ASN A C 1
ATOM 3167 O O . ASN A 1 410 ? -3.208 -11.464 9.731 1.00 98.69 410 ASN A O 1
ATOM 3171 N N . ASP A 1 411 ? -1.561 -12.899 10.273 1.00 98.75 411 ASP A N 1
ATOM 3172 C CA . ASP A 1 411 ? -1.585 -12.720 11.723 1.00 98.75 411 ASP A CA 1
ATOM 3173 C C . ASP A 1 411 ? -0.368 -11.889 12.156 1.00 98.75 411 ASP A C 1
ATOM 3175 O O . ASP A 1 411 ? 0.766 -12.360 12.094 1.00 98.75 411 ASP A O 1
ATOM 3179 N N . LEU A 1 412 ? -0.584 -10.664 12.631 1.00 98.81 412 LEU A N 1
ATOM 3180 C CA . LEU A 1 412 ? 0.454 -9.779 13.160 1.00 98.81 412 LEU A CA 1
ATOM 3181 C C . LEU A 1 412 ? 0.344 -9.662 14.682 1.00 98.81 412 LEU A C 1
ATOM 3183 O O . LEU A 1 412 ? -0.699 -9.297 15.222 1.00 98.81 412 LEU A O 1
ATOM 3187 N N . THR A 1 413 ? 1.452 -9.884 15.385 1.00 98.81 413 THR A N 1
ATOM 3188 C CA . THR A 1 413 ? 1.579 -9.631 16.823 1.00 98.81 413 THR A CA 1
ATOM 3189 C C . THR A 1 413 ? 2.708 -8.645 17.105 1.00 98.81 413 THR A C 1
ATOM 3191 O O . THR A 1 413 ? 3.872 -8.914 16.817 1.00 98.81 413 THR A O 1
ATOM 3194 N N . ILE A 1 414 ? 2.382 -7.522 17.743 1.00 98.75 414 ILE A N 1
ATOM 3195 C CA . ILE A 1 414 ? 3.364 -6.622 18.353 1.00 98.75 414 ILE A CA 1
ATOM 3196 C C . ILE A 1 414 ? 3.595 -7.110 19.784 1.00 98.75 414 ILE A C 1
ATOM 3198 O O . ILE A 1 414 ? 2.690 -7.042 20.624 1.00 98.75 414 ILE A O 1
ATOM 3202 N N . ALA A 1 415 ? 4.771 -7.678 20.054 1.00 98.25 415 ALA A N 1
ATOM 3203 C CA . ALA A 1 415 ? 5.076 -8.292 21.342 1.00 98.25 415 ALA A CA 1
ATOM 3204 C C . ALA A 1 415 ? 5.310 -7.253 22.452 1.00 98.25 415 ALA A C 1
ATOM 3206 O O . ALA A 1 415 ? 5.551 -6.071 22.208 1.00 98.25 415 ALA A O 1
ATOM 3207 N N . SER A 1 416 ? 5.270 -7.710 23.707 1.00 97.19 416 SER A N 1
ATOM 3208 C CA . SER A 1 416 ? 5.569 -6.872 24.876 1.00 97.19 416 SER A CA 1
ATOM 3209 C C . SER A 1 416 ? 6.942 -6.198 24.755 1.00 97.19 416 SER A C 1
ATOM 3211 O O . SER A 1 416 ? 7.919 -6.830 24.356 1.00 97.19 416 SER A O 1
ATOM 3213 N N . ASN A 1 417 ? 7.043 -4.958 25.242 1.00 95.19 417 ASN A N 1
ATOM 3214 C CA . ASN A 1 417 ? 8.241 -4.105 25.217 1.00 95.19 417 ASN A CA 1
ATOM 3215 C C . ASN A 1 417 ? 8.677 -3.633 23.821 1.00 95.19 417 ASN A C 1
ATOM 3217 O O . ASN A 1 417 ? 9.811 -3.177 23.669 1.00 95.19 417 ASN A O 1
ATOM 3221 N N . ILE A 1 418 ? 7.795 -3.725 22.825 1.00 97.81 418 ILE A N 1
ATOM 3222 C CA . ILE A 1 418 ? 7.984 -3.096 21.520 1.00 97.81 418 ILE A CA 1
ATOM 3223 C C . ILE A 1 418 ? 7.264 -1.755 21.487 1.00 97.81 418 ILE A C 1
ATOM 3225 O O . ILE A 1 418 ? 6.113 -1.645 21.908 1.00 97.81 418 ILE A O 1
ATOM 3229 N N . ASN A 1 419 ? 7.965 -0.749 20.977 1.00 97.75 419 ASN A N 1
ATOM 3230 C CA . ASN A 1 419 ? 7.460 0.594 20.759 1.00 97.75 419 ASN A CA 1
ATOM 3231 C C . ASN A 1 419 ? 7.495 0.892 19.262 1.00 97.75 419 ASN A C 1
ATOM 3233 O O . ASN A 1 419 ? 8.549 0.785 18.632 1.00 97.75 419 ASN A O 1
ATOM 3237 N N . ILE A 1 420 ? 6.347 1.275 18.722 1.00 98.38 420 ILE A N 1
ATOM 3238 C CA . ILE A 1 420 ? 6.195 1.826 17.383 1.00 98.38 420 ILE A CA 1
ATOM 3239 C C . ILE A 1 420 ? 5.816 3.290 17.575 1.00 98.38 420 ILE A C 1
ATOM 3241 O O . ILE A 1 420 ? 4.753 3.578 18.119 1.00 98.38 420 ILE A O 1
ATOM 3245 N N . ASN A 1 421 ? 6.699 4.198 17.172 1.00 96.94 421 ASN A N 1
ATOM 3246 C CA . ASN A 1 421 ? 6.467 5.637 17.219 1.00 96.94 421 ASN A CA 1
ATOM 3247 C C . ASN A 1 421 ? 6.530 6.186 15.799 1.00 96.94 421 ASN A C 1
ATOM 3249 O O . ASN A 1 421 ? 7.511 5.951 15.092 1.00 96.94 421 ASN A O 1
ATOM 3253 N N . VAL A 1 422 ? 5.500 6.903 15.374 1.00 95.44 422 VAL A N 1
ATOM 3254 C CA . VAL A 1 422 ? 5.451 7.490 14.034 1.00 95.44 422 VAL A CA 1
ATOM 3255 C C . VAL A 1 422 ? 5.049 8.950 14.091 1.00 95.44 422 VAL A C 1
ATOM 3257 O O . VAL A 1 422 ? 4.241 9.346 14.930 1.00 95.44 422 VAL A O 1
ATOM 3260 N N . GLY A 1 423 ? 5.617 9.737 13.186 1.00 89.69 423 GLY A N 1
ATOM 3261 C CA . GLY A 1 423 ? 5.516 11.187 13.198 1.00 89.69 423 GLY A CA 1
ATOM 3262 C C . GLY A 1 423 ? 6.323 11.837 14.323 1.00 89.69 423 GLY A C 1
ATOM 3263 O O . GLY A 1 423 ? 6.776 11.203 15.278 1.00 89.69 423 GLY A O 1
ATOM 3264 N N . ASN A 1 424 ? 6.518 13.144 14.196 1.00 78.50 424 ASN A N 1
ATOM 3265 C CA . ASN A 1 424 ? 7.006 14.002 15.266 1.00 78.50 424 ASN A CA 1
ATOM 3266 C C . ASN A 1 424 ? 6.267 15.347 15.218 1.00 78.50 424 ASN A C 1
ATOM 3268 O O . ASN A 1 424 ? 5.688 15.716 14.200 1.00 78.50 424 ASN A O 1
ATOM 3272 N N . GLU A 1 425 ? 6.274 16.098 16.314 1.00 58.88 425 GLU A N 1
ATOM 3273 C CA . GLU A 1 425 ? 5.832 17.493 16.280 1.00 58.88 425 GLU A CA 1
ATOM 3274 C C . GLU A 1 425 ? 6.968 18.397 15.763 1.00 58.88 425 GLU A C 1
ATOM 3276 O O . GLU A 1 425 ? 8.104 18.263 16.240 1.00 58.88 425 GLU A O 1
ATOM 3281 N N . PRO A 1 426 ? 6.699 19.365 14.865 1.00 56.94 426 PRO A N 1
ATOM 3282 C CA . PRO A 1 426 ? 5.399 19.751 14.315 1.00 56.94 426 PRO A CA 1
ATOM 3283 C C . PRO A 1 426 ? 5.222 19.259 12.868 1.00 56.94 426 PRO A C 1
ATOM 3285 O O . PRO A 1 426 ? 5.312 20.056 11.935 1.00 56.94 426 PRO A O 1
ATOM 3288 N N . THR A 1 427 ? 5.011 17.963 12.638 1.00 62.50 427 THR A N 1
ATOM 3289 C CA . THR A 1 427 ? 4.523 17.510 11.325 1.00 62.50 427 THR A CA 1
ATOM 3290 C C . THR A 1 427 ? 3.025 17.793 11.247 1.00 62.50 427 THR A C 1
ATOM 3292 O O . THR A 1 427 ? 2.234 17.324 12.064 1.00 62.50 427 THR A O 1
ATOM 3295 N N . ASP A 1 428 ? 2.619 18.603 10.273 1.00 67.50 428 ASP A N 1
ATOM 3296 C CA . ASP A 1 428 ? 1.217 18.916 9.980 1.00 67.50 428 ASP A CA 1
ATOM 3297 C C . ASP A 1 428 ? 0.571 17.879 9.044 1.00 67.50 428 ASP A C 1
ATOM 3299 O O . ASP A 1 428 ? -0.462 18.161 8.434 1.00 67.50 428 ASP A O 1
ATOM 3303 N N . LYS A 1 429 ? 1.190 16.697 8.927 1.00 82.38 429 LYS A N 1
ATOM 3304 C CA . LYS A 1 429 ? 0.882 15.643 7.959 1.00 82.38 429 LYS A CA 1
ATOM 3305 C C . LYS A 1 429 ? 0.528 14.326 8.641 1.00 82.38 429 LYS A C 1
ATOM 3307 O O . LYS A 1 429 ? 1.028 14.027 9.724 1.00 82.38 429 LYS A O 1
ATOM 3312 N N . TYR A 1 430 ? -0.267 13.527 7.933 1.00 85.75 430 TYR A N 1
ATOM 3313 C CA . TYR A 1 430 ? -0.716 12.200 8.343 1.00 85.75 430 TYR A CA 1
ATOM 3314 C C . TYR A 1 430 ? 0.464 11.277 8.662 1.00 85.75 430 TYR A C 1
ATOM 3316 O O . TYR A 1 430 ? 1.456 11.259 7.938 1.00 85.75 430 TYR A O 1
ATOM 3324 N N . ASN A 1 431 ? 0.340 10.480 9.721 1.00 93.00 431 ASN A N 1
ATOM 3325 C CA . ASN A 1 431 ? 1.266 9.402 10.071 1.00 93.00 431 ASN A CA 1
ATOM 3326 C C . ASN A 1 431 ? 0.474 8.249 10.684 1.00 93.00 431 ASN A C 1
ATOM 3328 O O . ASN A 1 431 ? -0.455 8.494 11.458 1.00 93.00 431 ASN A O 1
ATOM 3332 N N . TYR A 1 432 ? 0.848 7.008 10.370 1.00 96.56 432 TYR A N 1
ATOM 3333 C CA . TYR A 1 432 ? 0.054 5.830 10.733 1.00 96.56 432 TYR A CA 1
ATOM 3334 C C . TYR A 1 432 ? 0.858 4.817 11.543 1.00 96.56 432 TYR A C 1
ATOM 3336 O O . TYR A 1 432 ? 1.897 4.333 11.095 1.00 96.56 432 TYR A O 1
ATOM 3344 N N . GLY A 1 433 ? 0.406 4.484 12.753 1.00 98.25 433 GLY A N 1
ATOM 3345 C CA . GLY A 1 433 ? 1.104 3.518 13.605 1.00 98.25 433 GLY A CA 1
ATOM 3346 C C . GLY A 1 433 ? 1.064 2.115 12.998 1.00 98.25 433 GLY A C 1
ATOM 3347 O O . GLY A 1 433 ? 2.102 1.538 12.666 1.00 98.25 433 GLY A O 1
ATOM 3348 N N . ILE A 1 434 ? -0.145 1.588 12.813 1.00 98.75 434 ILE A N 1
ATOM 3349 C CA . ILE A 1 434 ? -0.424 0.351 12.075 1.00 98.75 434 ILE A CA 1
ATOM 3350 C C . ILE A 1 434 ? -1.424 0.663 10.963 1.00 98.75 434 ILE A C 1
ATOM 3352 O O . ILE A 1 434 ? -2.470 1.246 11.224 1.00 98.75 434 ILE A O 1
ATOM 3356 N N . SER A 1 435 ? -1.117 0.229 9.748 1.00 98.44 435 SER A N 1
ATOM 3357 C CA . SER A 1 435 ? -1.947 0.389 8.561 1.00 98.44 435 SER A CA 1
ATOM 3358 C C . SER A 1 435 ? -2.202 -0.979 7.931 1.00 98.44 435 SER A C 1
ATOM 3360 O O . SER A 1 435 ? -1.256 -1.717 7.653 1.00 98.44 435 SER A O 1
ATOM 3362 N N . VAL A 1 436 ? -3.467 -1.355 7.745 1.00 98.88 436 VAL A N 1
ATOM 3363 C CA . VAL A 1 436 ? -3.855 -2.558 6.985 1.00 98.88 436 VAL A CA 1
ATOM 3364 C C . VAL A 1 436 ? -4.592 -2.081 5.744 1.00 98.88 436 VAL A C 1
ATOM 3366 O O . VAL A 1 436 ? -5.561 -1.335 5.886 1.00 98.88 436 VAL A O 1
ATOM 3369 N N . ASN A 1 437 ? -4.110 -2.463 4.558 1.00 98.25 437 ASN A N 1
ATOM 3370 C CA . ASN A 1 437 ? -4.446 -1.752 3.323 1.00 98.25 437 ASN A CA 1
ATOM 3371 C C . ASN A 1 437 ? -4.899 -2.613 2.148 1.00 98.25 437 ASN A C 1
ATOM 3373 O O . ASN A 1 437 ? -5.326 -2.063 1.138 1.00 98.25 437 ASN A O 1
ATOM 3377 N N . TYR A 1 438 ? -4.823 -3.938 2.216 1.00 97.75 438 TYR A N 1
ATOM 3378 C CA . TYR A 1 438 ? -5.338 -4.751 1.119 1.00 97.75 438 TYR A CA 1
ATOM 3379 C C . TYR A 1 438 ? -5.708 -6.157 1.558 1.00 97.75 438 TYR A C 1
ATOM 3381 O O . TYR A 1 438 ? -5.105 -6.683 2.483 1.00 97.75 438 TYR A O 1
ATOM 3389 N N . GLY A 1 439 ? -6.663 -6.747 0.838 1.00 97.19 439 GLY A N 1
ATOM 3390 C CA . GLY A 1 439 ? -7.135 -8.117 0.987 1.00 97.19 439 GLY A CA 1
ATOM 3391 C C . GLY A 1 439 ? -8.137 -8.320 2.121 1.00 97.19 439 GLY A C 1
ATOM 3392 O O . GLY A 1 439 ? -9.027 -7.498 2.337 1.00 97.19 439 GLY A O 1
ATOM 3393 N N . LYS A 1 440 ? -8.054 -9.465 2.809 1.00 97.62 440 LYS A N 1
ATOM 3394 C CA . LYS A 1 440 ? -9.042 -9.871 3.820 1.00 97.62 440 LYS A CA 1
ATOM 3395 C C . LYS A 1 440 ? -8.480 -10.816 4.862 1.00 97.62 440 LYS A C 1
ATOM 3397 O O . LYS A 1 440 ? -7.514 -11.538 4.618 1.00 97.62 440 LYS A O 1
ATOM 3402 N N . GLY A 1 441 ? -9.178 -10.922 5.987 1.00 98.31 441 GLY A N 1
ATOM 3403 C CA . GLY A 1 441 ? -8.945 -11.992 6.952 1.00 98.31 441 GLY A CA 1
ATOM 3404 C C . GLY A 1 441 ? -7.772 -11.756 7.901 1.00 98.31 441 GLY A C 1
ATOM 3405 O O . GLY A 1 441 ? -7.301 -12.714 8.509 1.00 98.31 441 GLY A O 1
ATOM 3406 N N . HIS A 1 442 ? -7.270 -10.525 8.019 1.00 98.88 442 HIS A N 1
ATOM 3407 C CA . HIS A 1 442 ? -6.122 -10.235 8.876 1.00 98.88 442 HIS A CA 1
ATOM 3408 C C . HIS A 1 442 ? -6.483 -10.286 10.364 1.00 98.88 442 HIS A C 1
ATOM 3410 O O . HIS A 1 442 ? -7.594 -9.931 10.765 1.00 98.88 442 HIS A O 1
ATOM 3416 N N . ASN A 1 443 ? -5.519 -10.655 11.205 1.00 98.88 443 ASN A N 1
ATOM 3417 C CA . ASN A 1 443 ? -5.609 -10.497 12.653 1.00 98.88 443 ASN A CA 1
ATOM 3418 C C . ASN A 1 443 ? -4.417 -9.684 13.146 1.00 98.88 443 ASN A C 1
ATOM 3420 O O . ASN A 1 443 ? -3.276 -9.955 12.783 1.00 98.88 443 ASN A O 1
ATOM 3424 N N . VAL A 1 444 ? -4.666 -8.696 13.999 1.00 98.88 444 VAL A N 1
ATOM 3425 C CA . VAL A 1 444 ? -3.627 -7.806 14.522 1.00 98.88 444 VAL A CA 1
ATOM 3426 C C . VAL A 1 444 ? -3.751 -7.732 16.038 1.00 98.88 444 VAL A C 1
ATOM 3428 O O . VAL A 1 444 ? -4.817 -7.425 16.567 1.00 98.88 444 VAL A O 1
ATOM 3431 N N . THR A 1 445 ? -2.661 -8.004 16.754 1.00 98.94 445 THR A N 1
ATOM 3432 C CA . THR A 1 445 ? -2.608 -7.977 18.221 1.00 98.94 445 THR A CA 1
ATOM 3433 C C . THR A 1 445 ? -1.510 -7.047 18.721 1.00 98.94 445 THR A C 1
ATOM 3435 O O . THR A 1 445 ? -0.329 -7.275 18.472 1.00 98.94 445 THR A O 1
ATOM 3438 N N . ILE A 1 446 ? -1.886 -6.047 19.518 1.00 98.88 446 ILE A N 1
ATOM 3439 C CA . ILE A 1 446 ? -0.967 -5.241 20.327 1.00 98.88 446 ILE A CA 1
ATOM 3440 C C . ILE A 1 446 ? -0.921 -5.869 21.720 1.00 98.88 446 ILE A C 1
ATOM 3442 O O . ILE A 1 446 ? -1.909 -5.838 22.459 1.00 98.88 446 ILE A O 1
ATOM 3446 N N . SER A 1 447 ? 0.203 -6.490 22.075 1.00 98.69 447 SER A N 1
ATOM 3447 C CA . SER A 1 447 ? 0.351 -7.214 23.343 1.00 98.69 447 SER A CA 1
ATOM 3448 C C . SER A 1 447 ? 0.418 -6.274 24.547 1.00 98.69 447 SER A C 1
ATOM 3450 O O . SER A 1 447 ? 0.770 -5.102 24.432 1.00 98.69 447 SER A O 1
ATOM 3452 N N . SER A 1 448 ? 0.129 -6.802 25.739 1.00 98.00 448 SER A N 1
ATOM 3453 C CA . SER A 1 448 ? 0.338 -6.051 26.981 1.00 98.00 448 SER A CA 1
ATOM 3454 C C . SER A 1 448 ? 1.805 -5.626 27.092 1.00 98.00 448 SER A C 1
ATOM 3456 O O . SER A 1 448 ? 2.701 -6.423 26.815 1.00 98.00 448 SER A O 1
ATOM 3458 N N . GLY A 1 449 ? 2.048 -4.365 27.453 1.00 97.38 449 GLY A N 1
ATOM 3459 C CA . GLY A 1 449 ? 3.391 -3.784 27.506 1.00 97.38 449 GLY A CA 1
ATOM 3460 C C . GLY A 1 449 ? 3.989 -3.398 26.147 1.00 97.38 449 GLY A C 1
ATOM 3461 O O . GLY A 1 449 ? 5.142 -2.976 26.119 1.00 97.38 449 GLY A O 1
ATOM 3462 N N . ALA A 1 450 ? 3.261 -3.555 25.037 1.00 98.56 450 ALA A N 1
ATOM 3463 C CA . ALA A 1 450 ? 3.598 -2.948 23.749 1.00 98.56 450 ALA A CA 1
ATOM 3464 C C . ALA A 1 450 ? 2.963 -1.552 23.620 1.00 98.56 450 ALA A C 1
ATOM 3466 O O . ALA A 1 450 ? 1.939 -1.282 24.254 1.00 98.56 450 ALA A O 1
ATOM 3467 N N . SER A 1 451 ? 3.546 -0.688 22.789 1.00 98.56 451 SER A N 1
ATOM 3468 C CA . SER A 1 451 ? 3.058 0.672 22.546 1.00 98.56 451 SER A CA 1
ATOM 3469 C C . SER A 1 451 ? 3.087 1.023 21.062 1.00 98.56 451 SER A C 1
ATOM 3471 O O . SER A 1 451 ? 4.112 0.840 20.409 1.00 98.56 451 SER A O 1
ATOM 3473 N N . VAL A 1 452 ? 1.982 1.564 20.552 1.00 98.75 452 VAL A N 1
ATOM 3474 C CA . VAL A 1 452 ? 1.856 2.130 19.203 1.00 98.75 452 VAL A CA 1
ATOM 3475 C C . VAL A 1 452 ? 1.374 3.567 19.344 1.00 98.75 452 VAL A C 1
ATOM 3477 O O . VAL A 1 452 ? 0.276 3.798 19.844 1.00 98.75 452 VAL A O 1
ATOM 3480 N N . VAL A 1 453 ? 2.207 4.525 18.948 1.00 97.56 453 VAL A N 1
ATOM 3481 C CA . VAL A 1 453 ? 1.947 5.959 19.106 1.00 97.56 453 VAL A CA 1
ATOM 3482 C C . VAL A 1 453 ? 2.170 6.655 17.772 1.00 97.56 453 VAL A C 1
ATOM 3484 O O . VAL A 1 453 ? 3.284 6.651 17.247 1.00 97.56 453 VAL A O 1
ATOM 3487 N N . ALA A 1 454 ? 1.117 7.269 17.248 1.00 95.38 454 ALA A N 1
ATOM 3488 C CA . ALA A 1 454 ? 1.181 8.182 16.122 1.00 95.38 454 ALA A CA 1
ATOM 3489 C C . ALA A 1 454 ? 1.070 9.629 16.621 1.00 95.38 454 ALA A C 1
ATOM 3491 O O . ALA A 1 454 ? 0.251 9.932 17.487 1.00 95.38 454 ALA A O 1
ATOM 3492 N N . GLN A 1 455 ? 1.949 10.498 16.128 1.00 89.94 455 GLN A N 1
ATOM 3493 C CA . GLN A 1 455 ? 2.031 11.914 16.487 1.00 89.94 455 GLN A CA 1
ATOM 3494 C C . GLN A 1 455 ? 1.943 12.789 15.234 1.00 89.94 455 GLN A C 1
ATOM 3496 O O . GLN A 1 455 ? 2.238 12.336 14.125 1.00 89.94 455 GLN A O 1
ATOM 3501 N N . GLY A 1 456 ? 1.582 14.057 15.424 1.00 80.62 456 GLY A N 1
ATOM 3502 C CA . GLY A 1 456 ? 1.323 15.001 14.341 1.00 80.62 456 GLY A CA 1
ATOM 3503 C C . GLY A 1 456 ? -0.164 15.130 14.020 1.00 80.62 456 GLY A C 1
ATOM 3504 O O . GLY A 1 456 ? -1.008 14.382 14.527 1.00 80.62 456 GLY A O 1
ATOM 3505 N N . LYS A 1 457 ? -0.477 16.108 13.175 1.00 80.50 457 LYS A N 1
ATOM 3506 C CA . LYS A 1 457 ? -1.847 16.425 12.760 1.00 80.50 457 LYS A CA 1
ATOM 3507 C C . LYS A 1 457 ? -2.443 15.295 11.908 1.00 80.50 457 LYS A C 1
ATOM 3509 O O . LYS A 1 457 ? -1.770 14.775 11.025 1.00 80.50 457 LYS A O 1
ATOM 3514 N N . GLU A 1 458 ? -3.703 14.946 12.156 1.00 83.69 458 GLU A N 1
ATOM 3515 C CA . GLU A 1 458 ? -4.437 13.843 11.520 1.00 83.69 458 GLU A CA 1
ATOM 3516 C C . GLU A 1 458 ? -3.760 12.468 11.682 1.00 83.69 458 GLU A C 1
ATOM 3518 O O . GLU A 1 458 ? -4.038 11.532 10.931 1.00 83.69 458 GLU A O 1
ATOM 3523 N N . SER A 1 459 ? -2.852 12.321 12.651 1.00 91.12 459 SER A N 1
ATOM 3524 C CA . SER A 1 459 ? -2.140 11.064 12.884 1.00 91.12 459 SER A CA 1
ATOM 3525 C C . SER A 1 459 ? -3.059 9.989 13.466 1.00 91.12 459 SER A C 1
ATOM 3527 O O . SER A 1 459 ? -3.941 10.263 14.288 1.00 91.12 459 SER A O 1
A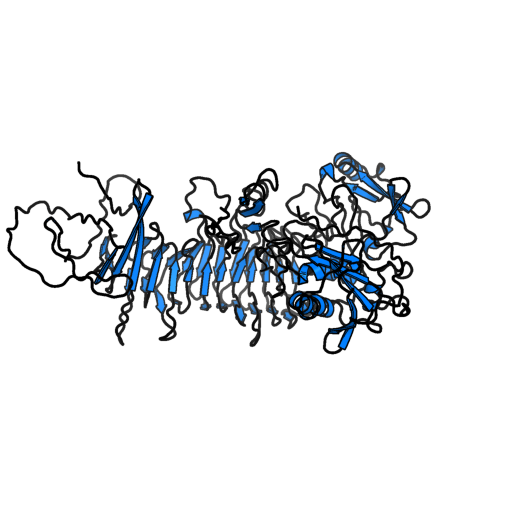TOM 3529 N N . ILE A 1 460 ? -2.856 8.744 13.033 1.00 96.88 460 ILE A N 1
ATOM 3530 C CA . ILE A 1 460 ? -3.754 7.633 13.347 1.00 96.88 460 ILE A CA 1
ATOM 3531 C C . ILE A 1 460 ? -2.968 6.483 13.968 1.00 96.88 460 ILE A C 1
ATOM 3533 O O . ILE A 1 460 ? -2.014 5.974 13.379 1.00 96.88 460 ILE A O 1
ATOM 3537 N N . GLY A 1 461 ? -3.383 6.040 15.156 1.00 98.12 461 GLY A N 1
ATOM 3538 C CA . GLY A 1 461 ? -2.772 4.898 15.834 1.00 98.12 461 GLY A CA 1
ATOM 3539 C C . GLY A 1 461 ? -2.899 3.615 15.006 1.00 98.12 461 GLY A C 1
ATOM 3540 O O . GLY A 1 461 ? -1.895 2.966 14.705 1.00 98.12 461 GLY A O 1
ATOM 3541 N N . ALA A 1 462 ? -4.127 3.267 14.616 1.00 98.81 462 ALA A N 1
ATOM 3542 C CA . ALA A 1 462 ? -4.432 2.173 13.697 1.00 98.81 462 ALA A CA 1
ATOM 3543 C C . ALA A 1 462 ? -5.430 2.612 12.612 1.00 98.81 462 ALA A C 1
ATOM 3545 O O . ALA A 1 462 ? -6.539 3.041 12.931 1.00 98.81 462 ALA A O 1
ATOM 3546 N N . ILE A 1 463 ? -5.044 2.476 11.344 1.00 98.31 463 ILE A N 1
ATOM 3547 C CA . ILE A 1 463 ? -5.884 2.741 10.172 1.00 98.31 463 ILE A CA 1
ATOM 3548 C C . ILE A 1 463 ? -6.179 1.437 9.425 1.00 98.31 463 ILE A C 1
ATOM 3550 O O . ILE A 1 463 ? -5.295 0.609 9.189 1.00 98.31 463 ILE A O 1
ATOM 3554 N N . PHE A 1 464 ? -7.444 1.269 9.058 1.00 98.75 464 PHE A N 1
ATOM 3555 C CA . PHE A 1 464 ? -7.941 0.172 8.241 1.00 98.75 464 PHE A CA 1
ATOM 3556 C C . PHE A 1 464 ? -8.580 0.782 7.005 1.00 98.75 464 PHE A C 1
ATOM 3558 O O . PHE A 1 464 ? -9.678 1.337 7.091 1.00 98.75 464 PHE A O 1
ATOM 3565 N N . ASP A 1 465 ? -7.844 0.749 5.899 1.00 97.56 465 ASP A N 1
ATOM 3566 C CA . ASP A 1 465 ? -8.220 1.494 4.707 1.00 97.56 465 ASP A CA 1
ATOM 3567 C C . ASP A 1 465 ? -7.573 0.918 3.453 1.00 97.56 465 ASP A C 1
ATOM 3569 O O . ASP A 1 465 ? -6.346 0.855 3.371 1.00 97.56 465 ASP A O 1
ATOM 3573 N N . PHE A 1 466 ? -8.376 0.554 2.454 1.00 97.12 466 PHE A N 1
ATOM 3574 C CA . PHE A 1 466 ? -7.837 0.153 1.156 1.00 97.12 466 PHE A CA 1
ATOM 3575 C C . PHE A 1 466 ? -7.157 1.310 0.411 1.00 97.12 466 PHE A C 1
ATOM 3577 O O . PHE A 1 466 ? -6.316 1.042 -0.453 1.00 97.12 466 PHE A O 1
ATOM 3584 N N . GLY A 1 467 ? -7.459 2.556 0.792 1.00 94.56 467 GLY A N 1
ATOM 3585 C CA . GLY A 1 467 ? -7.064 3.785 0.114 1.00 94.56 467 GLY A CA 1
ATOM 3586 C C . GLY A 1 467 ? -8.001 4.134 -1.037 1.00 94.56 467 GLY A C 1
ATOM 3587 O O . GLY A 1 467 ? -8.908 3.368 -1.376 1.00 94.56 467 GLY A O 1
ATOM 3588 N N . SER A 1 468 ? -7.760 5.296 -1.643 1.00 93.25 468 SER A N 1
ATOM 3589 C CA . SER A 1 468 ? -8.243 5.576 -2.996 1.00 93.25 468 SER A CA 1
ATOM 3590 C C . SER A 1 468 ? -7.447 4.770 -4.035 1.00 93.25 468 SER A C 1
ATOM 3592 O O . SER A 1 468 ? -6.590 3.944 -3.711 1.00 93.25 468 SER A O 1
ATOM 3594 N N . ASN A 1 469 ? -7.729 5.003 -5.306 1.00 93.25 469 ASN A N 1
ATOM 3595 C CA . ASN A 1 469 ? -6.945 4.505 -6.422 1.00 93.25 469 ASN A CA 1
ATOM 3596 C C . ASN A 1 469 ? -6.109 5.636 -7.022 1.00 93.25 469 ASN A C 1
ATOM 3598 O O . ASN A 1 469 ? -6.669 6.661 -7.390 1.00 93.25 469 ASN A O 1
ATOM 3602 N N . GLU A 1 470 ? -4.799 5.447 -7.173 1.00 93.88 470 GLU A N 1
ATOM 3603 C CA . GLU A 1 470 ? -3.873 6.405 -7.807 1.00 93.88 470 GLU A CA 1
ATOM 3604 C C . GLU A 1 470 ? -4.390 6.903 -9.173 1.00 93.88 470 GLU A C 1
ATOM 3606 O O . GLU A 1 470 ? -4.278 8.089 -9.478 1.00 93.88 470 GLU A O 1
ATOM 3611 N N . LEU A 1 471 ? -5.091 6.043 -9.921 1.00 89.69 471 LEU A N 1
ATOM 3612 C CA . LEU A 1 471 ? -5.700 6.355 -11.220 1.00 89.69 471 LEU A CA 1
ATOM 3613 C C . LEU A 1 471 ? -7.070 7.043 -11.171 1.00 89.69 471 LEU A C 1
ATOM 3615 O O . LEU A 1 471 ? -7.648 7.262 -12.231 1.00 89.69 471 LEU A O 1
ATOM 3619 N N . SER A 1 472 ? -7.586 7.375 -9.983 1.00 89.06 472 SER A N 1
ATOM 3620 C CA . SER A 1 472 ? -8.978 7.747 -9.662 1.00 89.06 472 SER A CA 1
ATOM 3621 C C . SER A 1 472 ? -9.857 6.581 -9.212 1.00 89.06 472 SER A C 1
ATOM 3623 O O . SER A 1 472 ? -9.948 5.538 -9.863 1.00 89.06 472 SER A O 1
ATOM 3625 N N . ASP A 1 473 ? -10.631 6.817 -8.150 1.00 87.44 473 ASP A N 1
ATOM 3626 C CA . ASP A 1 473 ? -11.702 5.922 -7.698 1.00 87.44 473 ASP A CA 1
ATOM 3627 C C . ASP A 1 473 ? -12.767 5.703 -8.788 1.00 87.44 473 ASP A C 1
ATOM 3629 O O . ASP A 1 473 ? -13.478 4.702 -8.759 1.00 87.44 473 ASP A O 1
ATOM 3633 N N . ALA A 1 474 ? -12.876 6.604 -9.776 1.00 81.44 474 ALA A N 1
ATOM 3634 C CA . ALA A 1 474 ? -13.758 6.429 -10.929 1.00 81.44 474 ALA A CA 1
ATOM 3635 C C . ALA A 1 474 ? -13.288 5.324 -11.890 1.00 81.44 474 ALA A C 1
ATOM 3637 O O . ALA A 1 474 ? -14.130 4.752 -12.583 1.00 81.44 474 ALA A O 1
ATOM 3638 N N . VAL A 1 475 ? -11.985 5.017 -11.931 1.00 83.19 475 VAL A N 1
ATOM 3639 C CA . VAL A 1 475 ? -11.420 3.941 -12.766 1.00 83.19 475 VAL A CA 1
ATOM 3640 C C . VAL A 1 475 ? -11.685 2.581 -12.139 1.00 83.19 475 VAL A C 1
ATOM 3642 O O . VAL A 1 475 ? -12.212 1.685 -12.792 1.00 83.19 475 VAL A O 1
ATOM 3645 N N . GLU A 1 476 ? -11.336 2.434 -10.867 1.00 87.81 476 GLU A N 1
ATOM 3646 C CA . GLU A 1 476 ? -11.660 1.266 -10.056 1.00 87.81 476 GLU A CA 1
ATOM 3647 C C . GLU A 1 476 ? -11.562 1.660 -8.580 1.00 87.81 476 GLU A C 1
ATOM 3649 O O . GLU A 1 476 ? -10.652 2.382 -8.178 1.00 87.81 476 GLU A O 1
ATOM 3654 N N . TYR A 1 477 ? -12.467 1.139 -7.763 1.00 89.81 477 TYR A N 1
ATOM 3655 C CA . TYR A 1 477 ? -12.477 1.293 -6.320 1.00 89.81 477 TYR A CA 1
ATOM 3656 C C . TYR A 1 477 ? -12.673 -0.058 -5.653 1.00 89.81 477 TYR A C 1
ATOM 3658 O O . TYR A 1 477 ? -13.578 -0.813 -6.018 1.00 89.81 477 TYR A O 1
ATOM 3666 N N . ARG A 1 478 ? -11.838 -0.368 -4.660 1.00 92.75 478 ARG A N 1
ATOM 3667 C CA . ARG A 1 478 ? -11.842 -1.660 -3.969 1.00 92.75 478 ARG A CA 1
ATOM 3668 C C . ARG A 1 478 ? -12.062 -1.492 -2.474 1.00 92.75 478 ARG A C 1
ATOM 3670 O O . ARG A 1 478 ? -11.793 -0.446 -1.893 1.00 92.75 478 ARG A O 1
ATOM 3677 N N . GLY A 1 479 ? -12.560 -2.553 -1.854 1.00 94.62 479 GLY A N 1
ATOM 3678 C CA . GLY A 1 479 ? -12.812 -2.590 -0.424 1.00 94.62 479 GLY A CA 1
ATOM 3679 C C . GLY A 1 479 ? -13.345 -3.930 0.059 1.00 94.62 479 GLY A C 1
ATOM 3680 O O . GLY A 1 479 ? -13.499 -4.876 -0.711 1.00 94.62 479 GLY A O 1
ATOM 3681 N N . SER A 1 480 ? -13.697 -4.007 1.340 1.00 95.38 480 SER A N 1
ATOM 3682 C CA . SER A 1 480 ? -14.415 -5.152 1.903 1.00 95.38 480 SER A CA 1
ATOM 3683 C C . SER A 1 480 ? -15.756 -5.337 1.192 1.00 95.38 480 SER A C 1
ATOM 3685 O O . SER A 1 480 ? -16.663 -4.522 1.332 1.00 95.38 480 SER A O 1
ATOM 3687 N N . TYR A 1 481 ? -15.880 -6.427 0.437 1.00 93.44 481 TYR A N 1
ATOM 3688 C CA . TYR A 1 481 ? -16.995 -6.723 -0.468 1.00 93.44 481 TYR A CA 1
ATOM 3689 C C . TYR A 1 481 ? -17.222 -5.663 -1.556 1.00 93.44 481 TYR A C 1
ATOM 3691 O O . TYR A 1 481 ? -18.296 -5.624 -2.145 1.00 93.44 481 TYR A O 1
ATOM 3699 N N . ILE A 1 482 ? -16.251 -4.797 -1.837 1.00 90.56 482 ILE A N 1
ATOM 3700 C CA . ILE A 1 482 ? -16.403 -3.709 -2.804 1.00 90.56 482 ILE A CA 1
ATOM 3701 C C . ILE A 1 482 ? -15.409 -3.908 -3.937 1.00 90.56 482 ILE A C 1
ATOM 3703 O O . ILE A 1 482 ? -14.212 -4.083 -3.707 1.00 90.56 482 ILE A O 1
ATOM 3707 N N . ARG A 1 483 ? -15.927 -3.838 -5.159 1.00 89.44 483 ARG A N 1
ATOM 3708 C CA . ARG A 1 483 ? -15.160 -3.627 -6.376 1.00 89.44 483 ARG A CA 1
ATOM 3709 C C . ARG A 1 483 ? -16.085 -2.945 -7.370 1.00 89.44 483 ARG A C 1
ATOM 3711 O O . ARG A 1 483 ? -17.025 -3.567 -7.861 1.00 89.44 483 ARG A O 1
ATOM 3718 N N . GLY A 1 484 ? -15.849 -1.673 -7.629 1.00 84.38 484 GLY A N 1
ATOM 3719 C CA . GLY A 1 484 ? -16.710 -0.883 -8.495 1.00 84.38 484 GLY A CA 1
ATOM 3720 C C . GLY A 1 484 ? -15.939 0.141 -9.298 1.00 84.38 484 GLY A C 1
ATOM 3721 O O . GLY A 1 484 ? -14.763 0.370 -9.047 1.00 84.38 484 GLY A O 1
ATOM 3722 N N . ALA A 1 485 ? -16.613 0.755 -10.257 1.00 81.75 485 ALA A N 1
ATOM 3723 C CA . ALA A 1 485 ? -16.093 1.875 -11.028 1.00 81.75 485 ALA A CA 1
ATOM 3724 C C . ALA A 1 485 ? -17.240 2.786 -11.457 1.00 81.75 485 ALA A C 1
ATOM 3726 O O . ALA A 1 485 ? -18.420 2.472 -11.259 1.00 81.75 485 ALA A O 1
ATOM 3727 N N . TYR A 1 486 ? -16.897 3.921 -12.054 1.00 76.94 486 TYR A N 1
ATOM 3728 C CA . TYR A 1 486 ? -17.880 4.792 -12.672 1.00 76.94 486 TYR A CA 1
ATOM 3729 C C . TYR A 1 486 ? -18.307 4.243 -14.041 1.00 76.94 486 TYR A C 1
ATOM 3731 O O . TYR A 1 486 ? -17.467 4.005 -14.907 1.00 76.94 486 TYR A O 1
ATOM 3739 N N . SER A 1 487 ? -19.617 4.080 -14.248 1.00 68.69 487 SER A N 1
ATOM 3740 C CA . SER A 1 487 ? -20.204 3.704 -15.537 1.00 68.69 487 SER A CA 1
ATOM 3741 C C . SER A 1 487 ? -20.826 4.929 -16.210 1.00 68.69 487 SER A C 1
ATOM 3743 O O . SER A 1 487 ? -21.791 5.515 -15.703 1.00 68.69 487 SER A O 1
ATOM 3745 N N . ASP A 1 488 ? -20.285 5.306 -17.374 1.00 65.56 488 ASP A N 1
ATOM 3746 C CA . ASP A 1 488 ? -20.813 6.394 -18.211 1.00 65.56 488 ASP A CA 1
ATOM 3747 C C . ASP A 1 488 ? -22.229 6.080 -18.725 1.00 65.56 488 ASP A C 1
ATOM 3749 O O . ASP A 1 488 ? -23.078 6.971 -18.803 1.00 65.56 488 ASP A O 1
ATOM 3753 N N . ASP A 1 489 ? -22.504 4.808 -19.033 1.00 60.94 489 ASP A N 1
ATOM 3754 C CA . ASP A 1 489 ? -23.801 4.349 -19.544 1.00 60.94 489 ASP A CA 1
ATOM 3755 C C . ASP A 1 489 ? -24.900 4.444 -18.475 1.00 60.94 489 ASP A C 1
ATOM 3757 O O . ASP A 1 489 ? -26.035 4.842 -18.768 1.00 60.94 489 ASP A O 1
ATOM 3761 N N . ALA A 1 490 ? -24.562 4.130 -17.222 1.00 57.03 490 ALA A N 1
ATOM 3762 C CA . ALA A 1 490 ? -25.467 4.262 -16.084 1.00 57.03 490 ALA A CA 1
ATOM 3763 C C . ALA A 1 490 ? -25.514 5.691 -15.507 1.00 57.03 490 ALA A C 1
ATOM 3765 O O . ALA A 1 490 ? -26.469 6.067 -14.813 1.00 57.03 490 ALA A O 1
ATOM 3766 N N . GLY A 1 491 ? -24.486 6.502 -15.783 1.00 63.75 491 GLY A N 1
ATOM 3767 C CA . GLY A 1 491 ? -24.264 7.797 -15.141 1.00 63.75 491 GLY A CA 1
ATOM 3768 C C . GLY A 1 491 ? -24.082 7.670 -13.624 1.00 63.75 491 GLY A C 1
ATOM 3769 O O . GLY A 1 491 ? -24.529 8.546 -12.869 1.00 63.75 491 GLY A O 1
ATOM 3770 N N . SER A 1 492 ? -23.513 6.549 -13.164 1.00 65.94 492 SER A N 1
ATOM 3771 C CA . SER A 1 492 ? -23.381 6.196 -11.750 1.00 65.94 492 SER A CA 1
ATOM 3772 C C . SER A 1 492 ? -22.223 5.248 -11.462 1.00 65.94 492 SER A C 1
ATOM 3774 O O . SER A 1 492 ? -21.773 4.520 -12.337 1.00 65.94 492 SER A O 1
ATOM 3776 N N . PHE A 1 493 ? -21.790 5.229 -10.201 1.00 71.38 493 PHE A N 1
ATOM 3777 C CA . PHE A 1 493 ? -20.920 4.185 -9.672 1.00 71.38 493 PHE A CA 1
ATOM 3778 C C . PHE A 1 493 ? -21.659 2.849 -9.605 1.00 71.38 493 PHE A C 1
ATOM 3780 O O . PHE A 1 493 ? -22.736 2.775 -9.009 1.00 71.38 493 PHE A O 1
ATOM 3787 N N . GLU A 1 494 ? -21.070 1.809 -10.185 1.00 69.56 494 GLU A N 1
ATOM 3788 C CA . GLU A 1 494 ? -21.612 0.453 -10.171 1.00 69.56 494 GLU A CA 1
ATOM 3789 C C . GLU A 1 494 ? -20.613 -0.526 -9.556 1.00 69.56 494 GLU A C 1
ATOM 3791 O O . GLU A 1 494 ? -19.405 -0.435 -9.777 1.00 69.56 494 GLU A O 1
ATOM 3796 N N . ASN A 1 495 ? -21.125 -1.464 -8.757 1.00 68.88 495 ASN A N 1
ATOM 3797 C CA . ASN A 1 495 ? -20.334 -2.558 -8.203 1.00 68.88 495 ASN A CA 1
ATOM 3798 C C . ASN A 1 495 ? -20.420 -3.775 -9.112 1.00 68.88 495 ASN A C 1
ATOM 3800 O O . ASN A 1 495 ? -21.518 -4.152 -9.521 1.00 68.88 495 ASN A O 1
ATOM 3804 N N . ASN A 1 496 ? -19.277 -4.430 -9.321 1.00 58.22 496 ASN A N 1
ATOM 3805 C CA . ASN A 1 496 ? -19.159 -5.710 -10.007 1.00 58.22 496 ASN A CA 1
ATOM 3806 C C . ASN A 1 496 ? -19.955 -5.769 -11.318 1.00 58.22 496 ASN A C 1
ATOM 3808 O O . ASN A 1 496 ? -20.669 -6.747 -11.563 1.00 58.22 496 ASN A O 1
ATOM 3812 N N . GLU A 1 497 ? -19.858 -4.731 -12.153 1.00 58.28 497 GLU A N 1
ATOM 3813 C CA . GLU A 1 497 ? -20.407 -4.807 -13.502 1.00 58.28 497 GLU A CA 1
ATOM 3814 C C . GLU A 1 497 ? -19.719 -5.990 -14.202 1.00 58.28 497 GLU A C 1
ATOM 3816 O O . GLU A 1 497 ? -18.502 -5.999 -14.410 1.00 58.28 497 GLU A O 1
ATOM 3821 N N . GLU A 1 498 ? -20.487 -7.055 -14.453 1.00 53.12 498 GLU A N 1
ATOM 3822 C CA . GLU A 1 498 ? -19.977 -8.356 -14.910 1.00 53.12 498 GLU A CA 1
ATOM 3823 C C . GLU A 1 498 ? -19.232 -8.221 -16.251 1.00 53.12 498 GLU A C 1
ATOM 3825 O O . GLU A 1 498 ? -18.343 -9.014 -16.547 1.00 53.12 498 GLU A O 1
ATOM 3830 N N . GLU A 1 499 ? -19.554 -7.176 -17.024 1.00 50.72 499 GLU A N 1
ATOM 3831 C CA . GLU A 1 499 ? -18.899 -6.825 -18.285 1.00 50.72 499 GLU A CA 1
ATOM 3832 C C . GLU A 1 499 ? -17.551 -6.096 -18.112 1.00 50.72 499 GLU A C 1
ATOM 3834 O O . GLU A 1 499 ? -16.710 -6.201 -19.004 1.00 50.72 499 GLU A O 1
ATOM 3839 N N . LEU A 1 500 ? -17.314 -5.397 -16.991 1.00 53.47 500 LEU A N 1
ATOM 3840 C CA . LEU A 1 500 ? -16.078 -4.632 -16.754 1.00 53.47 500 LEU A CA 1
ATOM 3841 C C . LEU A 1 500 ? -15.076 -5.358 -15.853 1.00 53.47 500 LEU A C 1
ATOM 3843 O O . LEU A 1 500 ? -13.872 -5.297 -16.100 1.00 53.47 500 LEU A O 1
ATOM 3847 N N . PHE A 1 501 ? -15.554 -6.032 -14.806 1.00 60.78 501 PHE A N 1
ATOM 3848 C CA . PHE A 1 501 ? -14.683 -6.511 -13.731 1.00 60.78 501 PHE A CA 1
ATOM 3849 C C . PHE A 1 501 ? -14.928 -7.971 -13.338 1.00 60.78 501 PHE A C 1
ATOM 3851 O O . PHE A 1 501 ? -13.965 -8.667 -13.021 1.00 60.78 501 PHE A O 1
ATOM 3858 N N . GLY A 1 502 ? -16.168 -8.465 -13.374 1.00 60.00 502 GLY A N 1
ATOM 3859 C CA . GLY A 1 502 ? -16.497 -9.783 -12.816 1.00 60.00 502 GLY A CA 1
ATOM 3860 C C . GLY A 1 502 ? -16.466 -9.813 -11.276 1.00 60.00 502 GLY A C 1
ATOM 3861 O O . GLY A 1 502 ? -16.036 -8.864 -10.615 1.00 60.00 502 GLY A O 1
ATOM 3862 N N . ASN A 1 503 ? -16.966 -10.905 -10.686 1.00 65.81 503 ASN A N 1
ATOM 3863 C CA . ASN A 1 503 ? -17.158 -11.034 -9.233 1.00 65.81 503 ASN A CA 1
ATOM 3864 C C . ASN A 1 503 ? -15.999 -11.730 -8.497 1.00 65.81 503 ASN A C 1
ATOM 3866 O O . ASN A 1 503 ? -16.021 -11.744 -7.264 1.00 65.81 503 ASN A O 1
ATOM 3870 N N . GLU A 1 504 ? -14.987 -12.281 -9.186 1.00 79.94 504 GLU A N 1
ATOM 3871 C CA . GLU A 1 504 ? -14.041 -13.232 -8.573 1.00 79.94 504 GLU A CA 1
ATOM 3872 C C . GLU A 1 504 ? -13.327 -12.663 -7.342 1.00 79.94 504 GLU A C 1
ATOM 3874 O O . GLU A 1 504 ? -13.146 -13.368 -6.349 1.00 79.94 504 GLU A O 1
ATOM 3879 N N . LEU A 1 505 ? -12.979 -11.372 -7.367 1.00 78.62 505 LEU A N 1
ATOM 3880 C CA . LEU A 1 505 ? -12.290 -10.735 -6.247 1.00 78.62 505 LEU A CA 1
ATOM 3881 C C . LEU A 1 505 ? -13.188 -10.544 -5.019 1.00 78.62 505 LEU A C 1
ATOM 3883 O O . LEU A 1 505 ? -12.700 -10.634 -3.893 1.00 78.62 505 LEU A O 1
ATOM 3887 N N . THR A 1 506 ? -14.488 -10.300 -5.213 1.00 79.12 506 THR A N 1
ATOM 3888 C CA . THR A 1 506 ? -15.455 -10.083 -4.116 1.00 79.12 506 THR A CA 1
ATOM 3889 C C . THR A 1 506 ? -16.163 -11.360 -3.671 1.00 79.12 506 THR A C 1
ATOM 3891 O O . THR A 1 506 ? -16.829 -11.369 -2.633 1.00 79.12 506 THR A O 1
ATOM 3894 N N . ASP A 1 507 ? -15.978 -12.460 -4.399 1.00 83.62 507 ASP A N 1
ATOM 3895 C CA . ASP A 1 507 ? -16.446 -13.772 -3.986 1.00 83.62 507 ASP A CA 1
ATOM 3896 C C . ASP A 1 507 ? -15.748 -14.240 -2.704 1.00 83.62 507 ASP A C 1
ATOM 3898 O O . ASP A 1 507 ? -14.634 -13.846 -2.355 1.00 83.62 507 ASP A O 1
ATOM 3902 N N . SER A 1 508 ? -16.388 -15.177 -1.999 1.00 78.31 508 SER A N 1
ATOM 3903 C CA . SER A 1 508 ? -15.844 -15.740 -0.752 1.00 78.31 508 SER A CA 1
ATOM 3904 C C . SER A 1 508 ? -14.434 -16.338 -0.888 1.00 78.31 508 SER A C 1
ATOM 3906 O O . SER A 1 508 ? -13.735 -16.457 0.120 1.00 78.31 508 SER A O 1
ATOM 3908 N N . GLY A 1 509 ? -14.004 -16.694 -2.104 1.00 80.88 509 GLY A N 1
ATOM 3909 C CA . GLY A 1 509 ? -12.646 -17.148 -2.409 1.00 80.88 509 GLY A CA 1
ATOM 3910 C C . GLY A 1 509 ? -11.643 -16.015 -2.640 1.00 80.88 509 GLY A C 1
ATOM 3911 O O . GLY A 1 509 ? -10.517 -16.148 -2.177 1.00 80.88 509 GLY A O 1
ATOM 3912 N N . GLY A 1 510 ? -12.058 -14.908 -3.261 1.00 88.06 510 GLY A N 1
ATOM 3913 C CA . GLY A 1 510 ? -11.165 -13.825 -3.676 1.00 88.06 510 GLY A CA 1
ATOM 3914 C C . GLY A 1 510 ? -10.754 -12.871 -2.551 1.00 88.06 510 GLY A C 1
ATOM 3915 O O . GLY A 1 510 ? -11.329 -12.906 -1.457 1.00 88.06 510 GLY A O 1
ATOM 3916 N N . PRO A 1 511 ? -9.774 -11.987 -2.788 1.00 91.25 511 PRO A N 1
ATOM 3917 C CA . PRO A 1 511 ? -9.138 -11.180 -1.748 1.00 91.25 511 PRO A CA 1
ATOM 3918 C C . PRO A 1 511 ? -10.050 -10.130 -1.102 1.00 91.25 511 PRO A C 1
ATOM 3920 O O . PRO A 1 511 ? -9.730 -9.673 -0.013 1.00 91.25 511 PRO A O 1
ATOM 3923 N N . LEU A 1 512 ? -11.185 -9.773 -1.707 1.00 94.25 512 LEU A N 1
ATOM 3924 C CA . LEU A 1 512 ? -12.085 -8.709 -1.239 1.00 94.25 512 LEU A CA 1
ATOM 3925 C C . LEU A 1 512 ? -13.377 -9.246 -0.610 1.00 94.25 512 LEU A C 1
ATOM 3927 O O . LEU A 1 512 ? -14.081 -8.509 0.072 1.00 94.25 512 LEU A O 1
ATOM 3931 N N . GLY A 1 513 ? -13.709 -10.527 -0.800 1.00 93.19 513 GLY A N 1
ATOM 3932 C CA . GLY A 1 513 ? -14.934 -11.143 -0.275 1.00 93.19 513 GLY A CA 1
ATOM 3933 C C . GLY A 1 513 ? -14.885 -11.458 1.220 1.00 93.19 513 GLY A C 1
ATOM 3934 O O . GLY A 1 513 ? -15.004 -12.625 1.611 1.00 93.19 513 GLY A O 1
ATOM 3935 N N . GLY A 1 514 ? -14.620 -10.455 2.056 1.00 95.56 514 GLY A N 1
ATOM 3936 C CA . GLY A 1 514 ? -14.494 -10.578 3.505 1.00 95.56 514 GLY A CA 1
ATOM 3937 C C . GLY A 1 514 ? -14.226 -9.243 4.198 1.00 95.56 514 GLY A C 1
ATOM 3938 O O . GLY A 1 514 ? -14.054 -8.213 3.553 1.00 95.56 514 GLY A O 1
ATOM 3939 N N . ALA A 1 515 ? -14.167 -9.278 5.530 1.00 98.12 515 ALA A N 1
ATOM 3940 C CA . ALA A 1 515 ? -13.625 -8.166 6.304 1.00 98.12 515 ALA A CA 1
ATOM 3941 C C . ALA A 1 515 ? -12.115 -8.054 6.056 1.00 98.12 515 ALA A C 1
ATOM 3943 O O . ALA A 1 515 ? -11.426 -9.080 6.040 1.00 98.12 515 ALA A O 1
ATOM 3944 N N . LEU A 1 516 ? -11.595 -6.830 5.934 1.00 98.81 516 LEU A N 1
ATOM 3945 C CA . LEU A 1 516 ? -10.152 -6.596 5.859 1.00 98.81 516 LEU A CA 1
ATOM 3946 C C . LEU A 1 516 ? -9.469 -7.205 7.090 1.00 98.81 516 LEU A C 1
ATOM 3948 O O . LEU A 1 516 ? -8.550 -8.013 6.980 1.00 98.81 516 LEU A O 1
ATOM 3952 N N . VAL A 1 517 ? -10.000 -6.900 8.276 1.00 98.88 517 VAL A N 1
ATOM 3953 C CA . VAL A 1 517 ? -9.509 -7.422 9.555 1.00 98.88 517 VAL A CA 1
ATOM 3954 C C . VAL A 1 517 ? -10.621 -8.182 10.267 1.00 98.88 517 VAL A C 1
ATOM 3956 O O . VAL A 1 517 ? -11.698 -7.647 10.531 1.00 98.88 517 VAL A O 1
ATOM 3959 N N . GLU A 1 518 ? -10.347 -9.432 10.625 1.00 98.69 518 GLU A N 1
ATOM 3960 C CA . GLU A 1 518 ? -11.253 -10.267 11.415 1.00 98.69 518 GLU A CA 1
ATOM 3961 C C . GLU A 1 518 ? -11.171 -9.902 12.897 1.00 98.69 518 GLU A C 1
ATOM 3963 O O . GLU A 1 518 ? -12.202 -9.729 13.548 1.00 98.69 518 GLU A O 1
ATOM 3968 N N . ASN A 1 519 ? -9.954 -9.743 13.430 1.00 98.81 519 ASN A N 1
ATOM 3969 C CA . ASN A 1 519 ? -9.739 -9.394 14.832 1.00 98.81 519 ASN A CA 1
ATOM 3970 C C . ASN A 1 519 ? -8.616 -8.369 14.993 1.00 98.81 519 ASN A C 1
ATOM 3972 O O . ASN A 1 519 ? -7.448 -8.673 14.751 1.00 98.81 519 ASN A O 1
ATOM 3976 N N . PHE A 1 520 ? -8.955 -7.192 15.512 1.00 98.94 520 PHE A N 1
ATOM 3977 C CA . PHE A 1 520 ? -7.990 -6.247 16.063 1.00 98.94 520 PHE A CA 1
ATOM 3978 C C . PHE A 1 520 ? -8.032 -6.302 17.590 1.00 98.94 520 PHE A C 1
ATOM 3980 O O . PHE A 1 520 ? -9.076 -6.071 18.194 1.00 98.94 520 PHE A O 1
ATOM 3987 N N . ILE A 1 521 ? -6.922 -6.647 18.239 1.00 98.88 521 ILE A N 1
ATOM 3988 C CA . ILE A 1 521 ? -6.853 -6.875 19.686 1.00 98.88 521 ILE A CA 1
ATOM 3989 C C . ILE A 1 521 ? -5.851 -5.904 20.308 1.00 98.88 521 ILE A C 1
ATOM 3991 O O . ILE A 1 521 ? -4.657 -5.960 20.023 1.00 98.88 521 ILE A O 1
ATOM 3995 N N . VAL A 1 522 ? -6.318 -5.065 21.231 1.00 98.75 522 VAL A N 1
ATOM 3996 C CA . VAL A 1 522 ? -5.498 -4.085 21.949 1.00 98.75 522 VAL A CA 1
ATOM 3997 C C . VAL A 1 522 ? -5.395 -4.484 23.420 1.00 98.75 522 VAL A C 1
ATOM 3999 O O . VAL A 1 522 ? -6.356 -4.360 24.177 1.00 98.75 522 VAL A O 1
ATOM 4002 N N . ASN A 1 523 ? -4.222 -4.974 23.830 1.00 98.31 523 ASN A N 1
ATOM 4003 C CA . ASN A 1 523 ? -3.852 -5.212 25.234 1.00 98.31 523 ASN A CA 1
ATOM 4004 C C . ASN A 1 523 ? -2.841 -4.182 25.769 1.00 98.31 523 ASN A C 1
ATOM 4006 O O . ASN A 1 523 ? -2.659 -4.089 26.983 1.00 98.31 523 ASN A O 1
ATOM 4010 N N . GLY A 1 524 ? -2.125 -3.494 24.877 1.00 98.12 524 GLY A N 1
ATOM 4011 C CA . GLY A 1 524 ? -1.102 -2.498 25.199 1.00 98.12 524 GLY A CA 1
ATOM 4012 C C . GLY A 1 524 ? -1.611 -1.063 25.072 1.00 98.12 524 GLY A C 1
ATOM 4013 O O . GLY A 1 524 ? -2.771 -0.782 25.378 1.00 98.12 524 GLY A O 1
ATOM 4014 N N . THR A 1 525 ? -0.733 -0.173 24.614 1.00 98.56 525 THR A N 1
ATOM 4015 C CA . THR A 1 525 ? -1.045 1.234 24.326 1.00 98.56 525 THR A CA 1
ATOM 4016 C C . THR A 1 525 ? -1.257 1.447 22.830 1.00 98.56 525 THR A C 1
ATOM 4018 O O . THR A 1 525 ? -0.442 0.993 22.024 1.00 98.56 525 THR A O 1
ATOM 4021 N N . LEU A 1 526 ? -2.318 2.170 22.477 1.00 98.56 526 LEU A N 1
ATOM 4022 C CA . LEU A 1 526 ? -2.610 2.664 21.134 1.00 98.56 526 LEU A CA 1
ATOM 4023 C C . LEU A 1 526 ? -2.978 4.149 21.214 1.00 98.56 526 LEU A C 1
ATOM 4025 O O . LEU A 1 526 ? -3.909 4.504 21.935 1.00 98.56 526 LEU A O 1
ATOM 4029 N N . GLN A 1 527 ? -2.257 5.000 20.490 1.00 96.81 527 GLN A N 1
ATOM 4030 C CA . GLN A 1 527 ? -2.450 6.448 20.533 1.00 96.81 527 GLN A CA 1
ATOM 4031 C C . GLN A 1 527 ? -2.327 7.090 19.149 1.00 96.81 527 GLN A C 1
ATOM 4033 O O . GLN A 1 527 ? -1.446 6.724 18.372 1.00 96.81 527 GLN A O 1
ATOM 4038 N N . GLY A 1 528 ? -3.180 8.077 18.888 1.00 94.62 528 GLY A N 1
ATOM 4039 C CA . GLY A 1 528 ? -3.121 9.009 17.760 1.00 94.62 528 GLY A CA 1
ATOM 4040 C C . GLY A 1 528 ? -4.090 10.167 17.995 1.00 94.62 528 GLY A C 1
ATOM 4041 O O . GLY A 1 528 ? -4.771 10.190 19.018 1.00 94.62 528 GLY A O 1
ATOM 4042 N N . GLU A 1 529 ? -4.201 11.106 17.056 1.00 92.06 529 GLU A N 1
ATOM 4043 C CA . GLU A 1 529 ? -5.353 12.023 17.047 1.00 92.06 529 GLU A CA 1
ATOM 4044 C C . GLU A 1 529 ? -6.649 11.218 16.874 1.00 92.06 529 GLU A C 1
ATOM 4046 O O . GLU A 1 529 ? -7.616 11.382 17.617 1.00 92.06 529 GLU A O 1
ATOM 4051 N N . LYS A 1 530 ? -6.602 10.241 15.962 1.00 95.00 530 LYS A N 1
ATOM 4052 C CA . LYS A 1 530 ? -7.537 9.117 15.922 1.00 95.00 530 LYS A CA 1
ATOM 4053 C C . LYS A 1 530 ? -6.799 7.885 16.435 1.00 95.00 530 LYS A C 1
ATOM 4055 O O . LYS A 1 530 ? -5.778 7.483 15.879 1.00 95.00 530 LYS A O 1
ATOM 4060 N N . ALA A 1 531 ? -7.289 7.253 17.492 1.00 97.38 531 ALA A N 1
ATOM 4061 C CA . ALA A 1 531 ? -6.731 5.982 17.933 1.00 97.38 531 ALA A CA 1
ATOM 4062 C C . ALA A 1 531 ? -6.991 4.890 16.888 1.00 97.38 531 ALA A C 1
ATOM 4064 O O . ALA A 1 531 ? -6.108 4.080 16.598 1.00 97.38 531 ALA A O 1
ATOM 4065 N N . ILE A 1 532 ? -8.209 4.874 16.336 1.00 98.69 532 ILE A N 1
ATOM 4066 C CA . ILE A 1 532 ? -8.668 3.894 15.352 1.00 98.69 532 ILE A CA 1
ATOM 4067 C C . ILE A 1 532 ? -9.493 4.604 14.279 1.00 98.69 532 ILE A C 1
ATOM 4069 O O . ILE A 1 532 ? -10.457 5.293 14.606 1.00 98.69 532 ILE A O 1
ATOM 4073 N N . TYR A 1 533 ? -9.169 4.372 13.010 1.00 98.31 533 TYR A N 1
ATOM 4074 C CA . TYR A 1 533 ? -9.975 4.811 11.871 1.00 98.31 533 TYR A CA 1
ATOM 4075 C C . TYR A 1 533 ? -10.263 3.636 10.930 1.00 98.31 533 TYR A C 1
ATOM 4077 O O . TYR A 1 533 ? -9.353 2.895 10.552 1.00 98.31 533 TYR A O 1
ATOM 4085 N N . ILE A 1 534 ? -11.535 3.458 10.578 1.00 98.56 534 ILE A N 1
ATOM 4086 C CA . ILE A 1 534 ? -12.015 2.501 9.577 1.00 98.56 534 ILE A CA 1
ATOM 4087 C C . ILE A 1 534 ? -12.650 3.309 8.449 1.00 98.56 534 ILE A C 1
ATOM 4089 O O . ILE A 1 534 ? -13.663 3.976 8.681 1.00 98.56 534 ILE A O 1
ATOM 4093 N N . SER A 1 535 ? -12.066 3.233 7.257 1.00 95.62 535 SER A N 1
ATOM 4094 C CA . SER A 1 535 ? -12.503 4.015 6.101 1.00 95.62 535 SER A CA 1
ATOM 4095 C C . SER A 1 535 ? -13.840 3.519 5.519 1.00 95.62 535 SER A C 1
ATOM 4097 O O . SER A 1 535 ? -14.311 2.427 5.870 1.00 95.62 535 SER A O 1
ATOM 4099 N N . PRO A 1 536 ? -14.474 4.289 4.613 1.00 92.94 536 PRO A N 1
ATOM 4100 C CA . PRO A 1 536 ? -15.768 3.932 4.034 1.00 92.94 536 PRO A CA 1
ATOM 4101 C C . PRO A 1 536 ? -15.773 2.596 3.282 1.00 92.94 536 PRO A C 1
ATOM 4103 O O . PRO A 1 536 ? -16.806 1.933 3.237 1.00 92.94 536 PRO A O 1
ATOM 4106 N N . ASN A 1 537 ? -14.634 2.166 2.728 1.00 93.38 537 ASN A N 1
ATOM 4107 C CA . ASN A 1 537 ? -14.514 0.920 1.964 1.00 93.38 537 ASN A CA 1
ATOM 4108 C C . ASN A 1 537 ? -14.072 -0.290 2.787 1.00 93.38 537 ASN A C 1
ATOM 4110 O O . ASN A 1 537 ? -13.841 -1.361 2.227 1.00 93.38 537 ASN A O 1
ATOM 4114 N N . THR A 1 538 ? -13.956 -0.155 4.106 1.00 96.12 538 THR A N 1
ATOM 4115 C CA . THR A 1 538 ? -13.326 -1.182 4.934 1.00 96.12 538 THR A CA 1
ATOM 4116 C C . THR A 1 538 ? -14.257 -1.713 6.009 1.00 96.12 538 THR A C 1
ATOM 4118 O O . THR A 1 538 ? -14.800 -0.962 6.805 1.00 96.12 538 THR A O 1
ATOM 4121 N N . LEU A 1 539 ? -14.356 -3.038 6.128 1.00 98.00 539 LEU A N 1
ATOM 4122 C CA . LEU A 1 539 ? -14.942 -3.692 7.294 1.00 98.00 539 LEU A CA 1
ATOM 4123 C C . LEU A 1 539 ? -13.835 -4.231 8.204 1.00 98.00 539 LEU A C 1
ATOM 4125 O O . LEU A 1 539 ? -13.030 -5.074 7.799 1.00 98.00 539 LEU A O 1
ATOM 4129 N N . VAL A 1 540 ? -13.866 -3.825 9.473 1.00 98.75 540 VAL A N 1
ATOM 4130 C CA . VAL A 1 540 ? -13.184 -4.529 10.566 1.00 98.75 540 VAL A CA 1
ATOM 4131 C C . VAL A 1 540 ? -14.237 -5.277 11.357 1.00 98.75 540 VAL A C 1
ATOM 4133 O O . VAL A 1 540 ? -15.096 -4.680 11.988 1.00 98.75 540 VAL A O 1
ATOM 4136 N N . LYS A 1 541 ? -14.198 -6.603 11.361 1.00 98.50 541 LYS A N 1
ATOM 4137 C CA . LYS A 1 541 ? -15.281 -7.384 11.962 1.00 98.50 541 LYS A CA 1
ATOM 4138 C C . LYS A 1 541 ? -15.347 -7.230 13.477 1.00 98.50 541 LYS A C 1
ATOM 4140 O O . LYS A 1 541 ? -16.431 -7.132 14.056 1.00 98.50 541 LYS A O 1
ATOM 4145 N N . THR A 1 542 ? -14.201 -7.261 14.152 1.00 98.69 542 THR A N 1
ATOM 4146 C CA . THR A 1 542 ? -14.148 -7.174 15.613 1.00 98.69 542 THR A CA 1
ATOM 4147 C C . THR A 1 542 ? -12.916 -6.416 16.088 1.00 98.69 542 THR A C 1
ATOM 4149 O O . THR A 1 542 ? -11.786 -6.745 15.734 1.00 98.69 542 THR A O 1
ATOM 4152 N N . ILE A 1 543 ? -13.144 -5.443 16.967 1.00 98.88 543 ILE A N 1
ATOM 4153 C CA . ILE A 1 543 ? -12.121 -4.738 17.736 1.00 98.88 543 ILE A CA 1
ATOM 4154 C C . ILE A 1 543 ? -12.290 -5.128 19.203 1.00 98.88 543 ILE A C 1
ATOM 4156 O O . ILE A 1 543 ? -13.365 -4.965 19.769 1.00 98.88 543 ILE A O 1
ATOM 4160 N N . ASN A 1 544 ? -11.234 -5.621 19.842 1.00 98.56 544 ASN A N 1
ATOM 4161 C CA . ASN A 1 544 ? -11.220 -6.016 21.246 1.00 98.56 544 ASN A CA 1
ATOM 4162 C C . ASN A 1 544 ? -10.242 -5.144 22.033 1.00 98.56 544 ASN A C 1
ATOM 4164 O O . ASN A 1 544 ? -9.030 -5.336 21.956 1.00 98.56 544 ASN A O 1
ATOM 4168 N N . VAL A 1 545 ? -10.767 -4.223 22.840 1.00 98.00 545 VAL A N 1
ATOM 4169 C CA . VAL A 1 545 ? -9.980 -3.438 23.795 1.00 98.00 545 VAL A CA 1
ATOM 4170 C C . VAL A 1 545 ? -10.014 -4.147 25.150 1.00 98.00 545 VAL A C 1
ATOM 4172 O O . VAL A 1 545 ? -11.048 -4.222 25.825 1.00 98.00 545 VAL A O 1
ATOM 4175 N N . MET A 1 546 ? -8.868 -4.703 25.542 1.00 96.88 546 MET A N 1
ATOM 4176 C CA . MET A 1 546 ? -8.713 -5.638 26.663 1.00 96.88 546 MET A CA 1
ATOM 4177 C C . MET A 1 546 ? -8.435 -4.912 27.978 1.00 96.88 546 MET A C 1
ATOM 4179 O O . MET A 1 546 ? -7.979 -3.767 27.975 1.00 96.88 546 MET A O 1
ATOM 4183 N N . ASP A 1 547 ? -8.809 -5.498 29.118 1.00 94.50 547 ASP A N 1
ATOM 4184 C CA . ASP A 1 547 ? -8.643 -4.849 30.430 1.00 94.50 547 ASP A CA 1
ATOM 4185 C C . ASP A 1 547 ? -7.174 -4.453 30.669 1.00 94.50 547 ASP A C 1
ATOM 4187 O O . ASP A 1 547 ? -6.263 -5.239 30.409 1.00 94.50 547 ASP A O 1
ATOM 4191 N N . GLY A 1 548 ? -6.948 -3.218 31.116 1.00 92.25 548 GLY A N 1
ATOM 4192 C CA . GLY A 1 548 ? -5.612 -2.631 31.267 1.00 92.25 548 GLY A CA 1
ATOM 4193 C C . GLY A 1 548 ? -4.987 -2.022 30.003 1.00 92.25 548 GLY A C 1
ATOM 4194 O O . GLY A 1 548 ? -3.927 -1.414 30.121 1.00 92.25 548 GLY A O 1
ATOM 4195 N N . ALA A 1 549 ? -5.618 -2.140 28.829 1.00 96.50 549 ALA A N 1
ATOM 4196 C CA . ALA A 1 549 ? -5.183 -1.434 27.620 1.00 96.50 549 ALA A CA 1
ATOM 4197 C C . ALA A 1 549 ? -5.436 0.082 27.705 1.00 96.50 549 ALA A C 1
ATOM 4199 O O . ALA A 1 549 ? -6.469 0.509 28.236 1.00 96.50 549 ALA A O 1
ATOM 4200 N N . THR A 1 550 ? -4.533 0.862 27.109 1.00 96.25 550 THR A N 1
ATOM 4201 C CA . THR A 1 550 ? -4.649 2.319 26.953 1.00 96.25 550 THR A CA 1
ATOM 4202 C C . THR A 1 550 ? -4.978 2.641 25.501 1.00 96.25 550 THR A C 1
ATOM 4204 O O . THR A 1 550 ? -4.251 2.229 24.601 1.00 96.25 550 THR A O 1
ATOM 4207 N N . VAL A 1 551 ? -6.066 3.375 25.283 1.00 96.00 551 VAL A N 1
ATOM 4208 C CA . VAL A 1 551 ? -6.481 3.874 23.967 1.00 96.00 551 VAL A CA 1
ATOM 4209 C C . VAL A 1 551 ? -6.734 5.369 24.118 1.00 96.00 551 VAL A C 1
ATOM 4211 O O . VAL A 1 551 ? -7.579 5.743 24.929 1.00 96.00 551 VAL A O 1
ATOM 4214 N N . GLU A 1 552 ? -5.973 6.191 23.399 1.00 94.50 552 GLU A N 1
ATOM 4215 C CA . GLU A 1 552 ? -6.062 7.660 23.416 1.00 94.50 552 GLU A CA 1
ATOM 4216 C C . GLU A 1 552 ? -6.238 8.180 21.983 1.00 94.50 552 GLU A C 1
ATOM 4218 O O . GLU A 1 552 ? -5.451 7.822 21.103 1.00 94.50 552 GLU A O 1
ATOM 4223 N N . GLY A 1 553 ? -7.263 9.003 21.759 1.00 93.19 553 GLY A N 1
ATOM 4224 C CA . GLY A 1 553 ? -7.689 9.486 20.444 1.00 93.19 553 GLY A CA 1
ATOM 4225 C C . GLY A 1 553 ? -9.030 8.904 19.990 1.00 93.19 553 GLY A C 1
ATOM 4226 O O . GLY A 1 553 ? -9.529 7.915 20.535 1.00 93.19 553 GLY A O 1
ATOM 4227 N N . ASP A 1 554 ? -9.603 9.512 18.953 1.00 93.00 554 ASP A N 1
ATOM 4228 C CA . ASP A 1 554 ? -10.935 9.162 18.450 1.00 93.00 554 ASP A CA 1
ATOM 4229 C C . ASP A 1 554 ? -10.992 7.736 17.865 1.00 93.00 554 ASP A C 1
ATOM 4231 O O . ASP A 1 554 ? -10.036 7.240 17.263 1.00 93.00 554 ASP A O 1
ATOM 4235 N N . ILE A 1 555 ? -12.143 7.076 18.009 1.00 96.06 555 ILE A N 1
ATOM 4236 C CA . ILE A 1 555 ? -12.471 5.816 17.330 1.00 96.06 555 ILE A CA 1
ATOM 4237 C C . ILE A 1 555 ? -13.550 6.111 16.294 1.00 96.06 555 ILE A C 1
ATOM 4239 O O . ILE A 1 555 ? -14.691 6.404 16.650 1.00 96.06 555 ILE A O 1
ATOM 4243 N N . ILE A 1 556 ? -13.205 6.013 15.014 1.00 95.44 556 ILE A N 1
ATOM 4244 C CA . ILE A 1 556 ? -14.089 6.392 13.911 1.00 95.44 556 ILE A CA 1
ATOM 4245 C C . ILE A 1 556 ? -14.259 5.223 12.941 1.00 95.44 556 ILE A C 1
ATOM 4247 O O . ILE A 1 556 ? -13.296 4.555 12.569 1.00 95.44 556 ILE A O 1
ATOM 4251 N N . SER A 1 557 ? -15.498 4.980 12.522 1.00 95.75 557 SER A N 1
ATOM 4252 C CA . SER A 1 557 ? -15.855 4.047 11.463 1.00 95.75 557 SER A CA 1
ATOM 4253 C C . SER A 1 557 ? -16.806 4.710 10.480 1.00 95.75 557 SER A C 1
ATOM 4255 O O . SER A 1 557 ? -17.945 5.025 10.819 1.00 95.75 557 SER A O 1
ATOM 4257 N N . GLU A 1 558 ? -16.335 4.890 9.252 1.00 93.69 558 GLU A N 1
ATOM 4258 C CA . GLU A 1 558 ? -17.127 5.423 8.139 1.00 93.69 558 GLU A CA 1
ATOM 4259 C C . GLU A 1 558 ? -17.742 4.314 7.279 1.00 93.69 558 GLU A C 1
ATOM 4261 O O . GLU A 1 558 ? -18.565 4.584 6.409 1.00 93.69 558 GLU A O 1
ATOM 4266 N N . TRP A 1 559 ? -17.385 3.058 7.559 1.00 93.56 559 TRP A N 1
ATOM 4267 C CA . TRP A 1 559 ? -18.001 1.880 6.963 1.00 93.56 559 TRP A CA 1
ATOM 4268 C C . TRP A 1 559 ? -19.526 1.934 7.042 1.00 93.56 559 TRP A C 1
ATOM 4270 O O . TRP A 1 559 ? -20.109 2.144 8.113 1.00 93.56 559 TRP A O 1
ATOM 4280 N N . ASN A 1 560 ? -20.173 1.649 5.917 1.00 90.75 560 ASN A N 1
ATOM 4281 C CA . ASN A 1 560 ? -21.614 1.508 5.851 1.00 90.75 560 ASN A CA 1
ATOM 4282 C C . ASN A 1 560 ? -21.995 0.245 5.061 1.00 90.75 560 ASN A C 1
ATOM 4284 O O . ASN A 1 560 ? -21.864 0.233 3.836 1.00 90.75 560 ASN A O 1
ATOM 4288 N N . PRO A 1 561 ? -22.526 -0.806 5.718 1.00 89.88 561 PRO A N 1
ATOM 4289 C CA . PRO A 1 561 ? -22.958 -2.015 5.019 1.00 89.88 561 PRO A CA 1
ATOM 4290 C C . PRO A 1 561 ? -24.204 -1.795 4.145 1.00 89.88 561 PRO A C 1
ATOM 4292 O O . PRO A 1 561 ? -24.582 -2.694 3.399 1.00 89.88 561 PRO A O 1
ATOM 4295 N N . GLU A 1 562 ? -24.858 -0.633 4.243 1.00 84.31 562 GLU A N 1
ATOM 4296 C CA . GLU A 1 562 ? -26.007 -0.252 3.411 1.00 84.31 562 GLU A CA 1
ATOM 4297 C C . GLU A 1 562 ? -25.591 0.485 2.129 1.00 84.31 562 GLU A C 1
ATOM 4299 O O . GLU A 1 562 ? -26.402 0.580 1.213 1.00 84.31 562 GLU A O 1
ATOM 4304 N N . GLY A 1 563 ? -24.346 0.971 2.046 1.00 80.75 563 GLY A N 1
ATOM 4305 C CA . GLY A 1 563 ? -23.819 1.677 0.878 1.00 80.75 563 GLY A CA 1
ATOM 4306 C C . GLY A 1 563 ? -22.776 2.736 1.226 1.00 80.75 563 GLY A C 1
ATOM 4307 O O . GLY A 1 563 ? -22.979 3.547 2.129 1.00 80.75 563 GLY A O 1
ATOM 4308 N N . VAL A 1 564 ? -21.666 2.750 0.488 1.00 75.38 564 VAL A N 1
ATOM 4309 C CA . VAL A 1 564 ? -20.647 3.804 0.569 1.00 75.38 564 VAL A CA 1
ATOM 4310 C C . VAL A 1 564 ? -21.172 5.040 -0.141 1.00 75.38 564 VAL A C 1
ATOM 4312 O O . VAL A 1 564 ? -21.442 4.993 -1.338 1.00 75.38 564 VAL A O 1
ATOM 4315 N N . GLU A 1 565 ? -21.327 6.149 0.574 1.00 65.88 565 GLU A N 1
ATOM 4316 C CA . GLU A 1 565 ? -21.767 7.404 -0.031 1.00 65.88 565 GLU A CA 1
ATOM 4317 C C . GLU A 1 565 ? -20.599 8.116 -0.719 1.00 65.88 565 GLU A C 1
ATOM 4319 O O . GLU A 1 565 ? -19.651 8.550 -0.069 1.00 65.88 565 GLU A O 1
ATOM 4324 N N . TYR A 1 566 ? -20.701 8.296 -2.038 1.00 61.66 566 TYR A N 1
ATOM 4325 C CA . TYR A 1 566 ? -19.825 9.198 -2.778 1.00 61.66 566 TYR A CA 1
ATOM 4326 C C . TYR A 1 566 ? -20.447 10.583 -2.892 1.00 61.66 566 TYR A C 1
ATOM 4328 O O . TYR A 1 566 ? -21.577 10.749 -3.363 1.00 61.66 566 TYR A O 1
ATOM 4336 N N . PHE A 1 567 ? -19.671 11.604 -2.541 1.00 50.62 567 PHE A N 1
ATOM 4337 C CA . PHE A 1 567 ? -20.022 12.985 -2.838 1.00 50.62 567 PHE A CA 1
ATOM 4338 C C . PHE A 1 567 ? -19.612 13.330 -4.272 1.00 50.62 567 PHE A C 1
ATOM 4340 O O . PHE A 1 567 ? -18.467 13.695 -4.530 1.00 50.62 567 PHE A O 1
ATOM 4347 N N . TYR A 1 568 ? -20.559 13.281 -5.212 1.00 50.06 568 TYR A N 1
ATOM 4348 C CA . TYR A 1 568 ? -20.351 13.820 -6.557 1.00 50.06 568 TYR A CA 1
ATOM 4349 C C . TYR A 1 568 ? -20.722 15.306 -6.589 1.00 50.06 568 TYR A C 1
ATOM 4351 O O . TYR A 1 568 ? -21.825 15.687 -6.963 1.00 50.06 568 TYR A O 1
ATOM 4359 N N . THR A 1 569 ? -19.814 16.191 -6.177 1.00 41.84 569 THR A N 1
ATOM 4360 C CA . THR A 1 569 ? -20.056 17.637 -6.315 1.00 41.84 569 THR A CA 1
ATOM 4361 C C . THR A 1 569 ? -19.565 18.141 -7.668 1.00 41.84 569 THR A C 1
ATOM 4363 O O . THR A 1 569 ? -18.536 18.804 -7.768 1.00 41.84 569 THR A O 1
ATOM 4366 N N . ARG A 1 570 ? -20.332 17.909 -8.740 1.00 49.03 570 ARG A N 1
ATOM 4367 C CA . ARG A 1 570 ? -20.251 18.837 -9.876 1.00 49.03 570 ARG A CA 1
ATOM 4368 C C . ARG A 1 570 ? -21.604 19.129 -10.505 1.00 49.03 570 ARG A C 1
ATOM 4370 O O . ARG A 1 570 ? -22.267 18.292 -11.104 1.00 49.03 570 ARG A O 1
ATOM 4377 N N . ASP A 1 571 ? -21.971 20.386 -10.312 1.00 45.19 571 ASP A N 1
ATOM 4378 C CA . ASP A 1 571 ? -23.213 21.052 -10.662 1.00 45.19 571 ASP A CA 1
ATOM 4379 C C . ASP A 1 571 ? -23.400 21.107 -12.192 1.00 45.19 571 ASP A C 1
ATOM 4381 O O . ASP A 1 571 ? -23.080 22.098 -12.847 1.00 45.19 571 ASP A O 1
ATOM 4385 N N . TYR A 1 572 ? -23.929 20.031 -12.782 1.00 41.06 572 TYR A N 1
ATOM 4386 C CA . TYR A 1 572 ? -24.591 20.071 -14.091 1.00 41.06 572 TYR A CA 1
ATOM 4387 C C . TYR A 1 572 ? -26.078 20.442 -13.922 1.00 41.06 572 TYR A C 1
ATOM 4389 O O . TYR A 1 572 ? -26.965 19.789 -14.461 1.00 41.06 572 TYR A O 1
ATOM 4397 N N . GLY A 1 573 ? -26.374 21.503 -13.160 1.00 39.81 573 GLY A N 1
ATOM 4398 C CA . GLY A 1 573 ? -27.678 22.179 -13.171 1.00 39.81 573 GLY A CA 1
ATOM 4399 C C . GLY A 1 573 ? -28.900 21.305 -12.856 1.00 39.81 573 GLY A C 1
ATOM 4400 O O . GLY A 1 573 ? -29.990 21.585 -13.359 1.00 39.81 573 GLY A O 1
ATOM 4401 N N . GLY A 1 574 ? -28.736 20.269 -12.037 1.00 39.91 574 GLY A N 1
ATOM 4402 C CA . GLY A 1 574 ? -29.792 19.357 -11.606 1.00 39.91 574 GLY A CA 1
ATOM 4403 C C . GLY A 1 574 ? -29.424 18.717 -10.270 1.00 39.91 574 GLY A C 1
ATOM 4404 O O . GLY A 1 574 ? -28.244 18.588 -9.966 1.00 39.91 574 GLY A O 1
ATOM 4405 N N . GLU A 1 575 ? -30.437 18.395 -9.463 1.00 41.22 575 GLU A N 1
ATOM 4406 C CA . GLU A 1 575 ? -30.333 17.844 -8.103 1.00 41.22 575 GLU A CA 1
ATOM 4407 C C . GLU A 1 575 ? -29.173 16.852 -7.947 1.00 41.22 575 GLU A C 1
ATOM 4409 O O . GLU A 1 575 ? -29.082 15.889 -8.700 1.00 41.22 575 GLU A O 1
ATOM 4414 N N . ASN A 1 576 ? -28.309 17.118 -6.965 1.00 45.91 576 ASN A N 1
ATOM 4415 C CA . ASN A 1 576 ? -27.128 16.341 -6.598 1.00 45.91 576 ASN A CA 1
ATOM 4416 C C . ASN A 1 576 ? -27.545 14.912 -6.187 1.00 45.91 576 ASN A C 1
ATOM 4418 O O . ASN A 1 576 ? -28.034 14.746 -5.064 1.00 45.91 576 ASN A O 1
ATOM 4422 N N . PRO A 1 577 ? -27.436 13.879 -7.047 1.00 46.22 577 PRO A N 1
ATOM 4423 C CA . PRO A 1 577 ? -27.811 12.543 -6.639 1.00 46.22 577 PRO A CA 1
ATOM 4424 C C . PRO A 1 577 ? -26.614 11.941 -5.910 1.00 46.22 577 PRO A C 1
ATOM 4426 O O . PRO A 1 577 ? -25.603 11.614 -6.528 1.00 46.22 577 PRO A O 1
ATOM 4429 N N . TYR A 1 578 ? -26.737 11.766 -4.595 1.00 49.16 578 TYR A N 1
ATOM 4430 C CA . TYR A 1 578 ? -25.936 10.771 -3.892 1.00 49.16 578 TYR A CA 1
ATOM 4431 C C . TYR A 1 578 ? -26.075 9.451 -4.649 1.00 49.16 578 TYR A C 1
ATOM 4433 O O . TYR A 1 578 ? -27.187 8.945 -4.828 1.00 49.16 578 TYR A O 1
ATOM 4441 N N . ARG A 1 579 ? -24.963 8.913 -5.140 1.00 56.97 579 ARG A N 1
ATOM 4442 C CA . ARG A 1 579 ? -24.945 7.596 -5.772 1.00 56.97 579 ARG A CA 1
ATOM 4443 C C . ARG A 1 579 ? -24.026 6.717 -4.950 1.00 56.97 579 ARG A C 1
ATOM 4445 O O . ARG A 1 579 ? -22.810 6.840 -5.026 1.00 56.97 579 ARG A O 1
ATOM 4452 N N . GLY A 1 580 ? -24.648 5.929 -4.079 1.00 63.94 580 GLY A N 1
ATOM 4453 C CA . GLY A 1 580 ? -23.939 5.044 -3.171 1.00 63.94 580 GLY A CA 1
ATOM 4454 C C . GLY A 1 580 ? -23.429 3.797 -3.887 1.00 63.94 580 GLY A C 1
ATOM 4455 O O . GLY A 1 580 ? -24.126 3.243 -4.737 1.00 63.94 580 GLY A O 1
ATOM 4456 N N . LEU A 1 581 ? -22.227 3.356 -3.530 1.00 77.44 581 LEU A N 1
ATOM 4457 C CA . LEU A 1 581 ? -21.663 2.085 -3.965 1.00 77.44 581 LEU A CA 1
ATOM 4458 C C . LEU A 1 581 ? -21.974 1.020 -2.906 1.00 77.44 581 LEU A C 1
ATOM 4460 O O . LEU A 1 581 ? -21.454 1.065 -1.792 1.00 77.44 581 LEU A O 1
ATOM 4464 N N . ASN A 1 582 ? -22.853 0.073 -3.230 1.00 83.25 582 ASN A N 1
ATOM 4465 C CA . ASN A 1 582 ? -23.373 -0.892 -2.255 1.00 83.25 582 ASN A CA 1
ATOM 4466 C C . ASN A 1 582 ? -22.503 -2.143 -2.170 1.00 83.25 582 ASN A C 1
ATOM 4468 O O . ASN A 1 582 ? -22.502 -2.887 -3.151 1.00 83.25 582 ASN A O 1
ATOM 4472 N N . PRO A 1 583 ? -21.834 -2.437 -1.039 1.00 88.31 583 PRO A N 1
ATOM 4473 C CA . PRO A 1 583 ? -21.006 -3.634 -0.909 1.00 88.31 583 PRO A CA 1
ATOM 4474 C C . PRO A 1 583 ? -21.740 -4.899 -1.384 1.00 88.31 583 PRO A C 1
ATOM 4476 O O . PRO A 1 583 ? -22.943 -5.034 -1.159 1.00 88.31 583 PRO A O 1
ATOM 4479 N N . ASN A 1 584 ? -21.022 -5.838 -2.006 1.00 88.12 584 ASN A N 1
ATOM 4480 C CA . ASN A 1 584 ? -21.523 -7.122 -2.508 1.00 88.12 584 ASN A CA 1
ATOM 4481 C C . ASN A 1 584 ? -21.854 -8.102 -1.362 1.00 88.12 584 ASN A C 1
ATOM 4483 O O . ASN A 1 584 ? -21.331 -9.212 -1.254 1.00 88.12 584 ASN A O 1
ATOM 4487 N N . ILE A 1 585 ? -22.708 -7.650 -0.449 1.00 87.31 585 ILE A N 1
ATOM 4488 C CA . ILE A 1 585 ? -23.260 -8.411 0.660 1.00 87.31 585 ILE A CA 1
ATOM 4489 C C . ILE A 1 585 ? -24.473 -9.193 0.132 1.00 87.31 585 ILE A C 1
ATOM 4491 O O . ILE A 1 585 ? -25.310 -8.623 -0.573 1.00 87.31 585 ILE A O 1
ATOM 4495 N N . PRO A 1 586 ? -24.625 -10.488 0.478 1.00 85.00 586 PRO A N 1
ATOM 4496 C CA . PRO A 1 586 ? -25.756 -11.284 0.016 1.00 85.00 586 PRO A CA 1
ATOM 4497 C C . PRO A 1 586 ? -27.109 -10.632 0.327 1.00 85.00 586 PRO A C 1
ATOM 4499 O O . PRO A 1 586 ? -27.386 -10.243 1.464 1.00 85.00 586 PRO A O 1
ATOM 4502 N N . ALA A 1 587 ? -27.989 -10.569 -0.675 1.00 82.38 587 ALA A N 1
ATOM 4503 C CA . ALA A 1 587 ? -29.318 -9.988 -0.521 1.00 82.38 587 ALA A CA 1
ATOM 4504 C C . ALA A 1 587 ? -30.112 -10.667 0.612 1.00 82.38 587 ALA A C 1
ATOM 4506 O O . ALA A 1 587 ? -30.212 -11.894 0.681 1.00 82.38 587 ALA A O 1
ATOM 4507 N N . GLY A 1 588 ? -30.701 -9.858 1.498 1.00 81.00 588 GLY A N 1
ATOM 4508 C CA . GLY A 1 588 ? -31.452 -10.338 2.662 1.00 81.00 588 GLY A CA 1
ATOM 4509 C C . GLY A 1 588 ? -30.586 -10.843 3.822 1.00 81.00 588 GLY A C 1
ATOM 4510 O O . GLY A 1 588 ? -31.134 -11.378 4.789 1.00 81.00 588 GLY A O 1
ATOM 4511 N N . ALA A 1 589 ? -29.259 -10.692 3.755 1.00 86.44 589 ALA A N 1
ATOM 4512 C CA . ALA A 1 589 ? -28.400 -10.939 4.902 1.00 86.44 589 ALA A CA 1
ATOM 4513 C C . ALA A 1 589 ? -28.728 -9.975 6.051 1.00 86.44 589 ALA A C 1
ATOM 4515 O O . ALA A 1 589 ? -29.109 -8.824 5.840 1.00 86.44 589 ALA A O 1
ATOM 4516 N N . ASN A 1 590 ? -28.551 -10.446 7.287 1.00 88.44 590 ASN A N 1
ATOM 4517 C CA . ASN A 1 590 ? -28.603 -9.558 8.441 1.00 88.44 590 ASN A CA 1
ATOM 4518 C C . ASN A 1 590 ? -27.366 -8.646 8.421 1.00 88.44 590 ASN A C 1
ATOM 4520 O O . ASN A 1 590 ? -26.253 -9.129 8.646 1.00 88.44 590 ASN A O 1
ATOM 4524 N N . LEU A 1 591 ? -27.576 -7.353 8.165 1.00 87.44 591 LEU A N 1
ATOM 4525 C CA . LEU A 1 591 ? -26.510 -6.356 8.052 1.00 87.44 591 LEU A CA 1
ATOM 4526 C C . LEU A 1 591 ? -25.719 -6.169 9.350 1.00 87.44 591 LEU A C 1
ATOM 4528 O O . LEU A 1 591 ? -24.552 -5.800 9.276 1.00 87.44 591 LEU A O 1
ATOM 4532 N N . ASP A 1 592 ? -26.267 -6.523 10.516 1.00 86.75 592 ASP A N 1
ATOM 4533 C CA . ASP A 1 592 ? -25.519 -6.489 11.782 1.00 86.75 592 ASP A CA 1
ATOM 4534 C C . ASP A 1 592 ? -24.308 -7.434 11.779 1.00 86.75 592 ASP A C 1
ATOM 4536 O O . ASP A 1 592 ? -23.316 -7.179 12.460 1.00 86.75 592 ASP A O 1
ATOM 4540 N N . ASN A 1 593 ? -24.336 -8.501 10.967 1.00 90.56 593 ASN A N 1
ATOM 4541 C CA . ASN A 1 593 ? -23.183 -9.391 10.780 1.00 90.56 593 ASN A CA 1
ATOM 4542 C C . ASN A 1 593 ? -22.052 -8.750 9.957 1.00 90.56 593 ASN A C 1
ATOM 4544 O O . ASN A 1 593 ? -20.957 -9.308 9.885 1.00 90.56 593 ASN A O 1
ATOM 4548 N N . TYR A 1 594 ? -22.328 -7.608 9.331 1.00 94.50 594 TYR A N 1
ATOM 4549 C CA . TYR A 1 594 ? -21.415 -6.825 8.503 1.00 94.50 594 TYR A CA 1
ATOM 4550 C C . TYR A 1 594 ? -21.146 -5.454 9.131 1.00 94.50 594 TYR A C 1
ATOM 4552 O O . TYR A 1 594 ? -20.702 -4.542 8.443 1.00 94.50 594 TYR A O 1
ATOM 4560 N N . ARG A 1 595 ? -21.409 -5.296 10.432 1.00 94.31 595 ARG A N 1
ATOM 4561 C CA . ARG A 1 595 ? -21.003 -4.132 11.223 1.00 94.31 595 ARG A CA 1
ATOM 4562 C C . ARG A 1 595 ? -19.838 -4.508 12.144 1.00 94.31 595 ARG A C 1
ATOM 4564 O O . ARG A 1 595 ? -19.719 -5.642 12.614 1.00 94.31 595 ARG A O 1
ATOM 4571 N N . THR A 1 596 ? -18.982 -3.536 12.415 1.00 97.88 596 THR A N 1
ATOM 4572 C CA . THR A 1 596 ? -17.844 -3.627 13.326 1.00 97.88 596 THR A CA 1
ATOM 4573 C C . THR A 1 596 ? -18.322 -3.795 14.762 1.00 97.88 596 THR A C 1
ATOM 4575 O O . THR A 1 596 ? -19.029 -2.940 15.294 1.00 97.88 596 THR A O 1
ATOM 4578 N N . ASN A 1 597 ? -17.883 -4.861 15.432 1.00 97.88 597 ASN A N 1
ATOM 4579 C CA . ASN A 1 597 ? -18.103 -5.036 16.867 1.00 97.88 597 ASN A CA 1
ATOM 4580 C C . ASN A 1 597 ? -16.948 -4.422 17.667 1.00 97.88 597 ASN A C 1
ATOM 4582 O O . ASN A 1 597 ? -15.854 -4.986 17.702 1.00 97.88 597 ASN A O 1
ATOM 4586 N N . LEU A 1 598 ? -17.192 -3.296 18.341 1.00 97.62 598 LEU A N 1
ATOM 4587 C CA . LEU A 1 598 ? -16.245 -2.658 19.257 1.00 97.62 598 LEU A CA 1
ATOM 4588 C C . LEU A 1 598 ? -16.460 -3.169 20.685 1.00 97.62 598 LEU A C 1
ATOM 4590 O O . LEU A 1 598 ? -17.351 -2.719 21.400 1.00 97.62 598 LEU A O 1
ATOM 4594 N N . ASN A 1 599 ? -15.619 -4.098 21.117 1.00 97.25 599 ASN A N 1
ATOM 4595 C CA . ASN A 1 599 ? -15.682 -4.744 22.421 1.00 97.25 599 ASN A CA 1
ATOM 4596 C C . ASN A 1 599 ? -14.773 -4.046 23.437 1.00 97.25 599 ASN A C 1
ATOM 4598 O O . ASN A 1 599 ? -13.548 -4.102 23.335 1.00 97.25 599 ASN A O 1
ATOM 4602 N N . LEU A 1 600 ? -15.372 -3.450 24.465 1.00 95.06 600 LEU A N 1
ATOM 4603 C CA . LEU A 1 600 ? -14.692 -2.730 25.538 1.00 95.06 600 LEU A CA 1
ATOM 4604 C C . LEU A 1 600 ? -14.825 -3.510 26.857 1.00 95.06 600 LEU A C 1
ATOM 4606 O O . LEU A 1 600 ? -15.927 -3.696 27.372 1.00 95.06 600 LEU A O 1
ATOM 4610 N N . ALA A 1 601 ? -13.707 -3.986 27.413 1.00 92.94 601 ALA A N 1
ATOM 4611 C CA . ALA A 1 601 ? -13.672 -4.671 28.720 1.00 92.94 601 ALA A CA 1
ATOM 4612 C C . ALA A 1 601 ? -13.234 -3.737 29.870 1.00 92.94 601 ALA A C 1
ATOM 4614 O O . ALA A 1 601 ? -12.749 -2.651 29.601 1.00 92.94 601 ALA A O 1
ATOM 4615 N N . GLY A 1 602 ? -13.296 -4.154 31.134 1.00 90.62 602 GLY A N 1
ATOM 4616 C CA . GLY A 1 602 ? -12.611 -3.460 32.239 1.00 90.62 602 GLY A CA 1
ATOM 4617 C C . GLY A 1 602 ? -13.140 -2.063 32.610 1.00 90.62 602 GLY A C 1
ATOM 4618 O O . GLY A 1 602 ? -14.142 -1.572 32.097 1.00 90.62 602 GLY A O 1
ATOM 4619 N N . ASN A 1 603 ? -12.476 -1.419 33.573 1.00 90.44 603 ASN A N 1
ATOM 4620 C CA . ASN A 1 603 ? -12.839 -0.067 34.009 1.00 90.44 603 ASN A CA 1
ATOM 4621 C C . ASN A 1 603 ? -12.106 0.971 33.162 1.00 90.44 603 ASN A C 1
ATOM 4623 O O . ASN A 1 603 ? -10.876 0.999 33.173 1.00 90.44 603 ASN A O 1
ATOM 4627 N N . ARG A 1 604 ? -12.844 1.840 32.469 1.00 87.69 604 ARG A N 1
ATOM 4628 C CA . ARG A 1 604 ? -12.276 2.837 31.559 1.00 87.69 604 ARG A CA 1
ATOM 4629 C C . ARG A 1 604 ? -12.999 4.165 31.624 1.00 87.69 604 ARG A C 1
ATOM 4631 O O . ARG A 1 604 ? -14.213 4.220 31.821 1.00 87.69 604 ARG A O 1
ATOM 4638 N N . THR A 1 605 ? -12.229 5.211 31.368 1.00 84.31 605 THR A N 1
ATOM 4639 C CA . THR A 1 605 ? -12.744 6.534 31.050 1.00 84.31 605 THR A CA 1
ATOM 4640 C C . THR A 1 605 ? -12.273 6.889 29.648 1.00 84.31 605 THR A C 1
ATOM 4642 O O . THR A 1 605 ? -11.069 6.947 29.435 1.00 84.31 605 THR A O 1
ATOM 4645 N N . PHE A 1 606 ? -13.201 7.101 28.720 1.00 80.44 606 PHE A N 1
ATOM 4646 C CA . PHE A 1 606 ? -12.907 7.626 27.388 1.00 80.44 606 PHE A CA 1
ATOM 4647 C C . PHE A 1 606 ? -13.215 9.120 27.364 1.00 80.44 606 PHE A C 1
ATOM 4649 O O . PHE A 1 606 ? -14.305 9.528 27.771 1.00 80.44 606 PHE A O 1
ATOM 4656 N N . THR A 1 607 ? -12.246 9.923 26.934 1.00 80.31 607 THR A N 1
ATOM 4657 C CA . THR A 1 607 ? -12.393 11.379 26.768 1.00 80.31 607 THR A CA 1
ATOM 4658 C C . THR A 1 607 ? -12.517 11.814 25.315 1.00 80.31 607 THR A C 1
ATOM 4660 O O . THR A 1 607 ? -12.852 12.969 25.075 1.00 80.31 607 THR A O 1
ATOM 4663 N N . ASP A 1 608 ? -12.298 10.886 24.389 1.00 86.38 608 ASP A N 1
ATOM 4664 C CA . ASP A 1 608 ? -12.323 11.083 22.941 1.00 86.38 608 ASP A CA 1
ATOM 4665 C C . ASP A 1 608 ? -13.646 10.575 22.336 1.00 86.38 608 ASP A C 1
ATOM 4667 O O . ASP A 1 608 ? -14.492 9.999 23.038 1.00 86.38 608 ASP A O 1
ATOM 4671 N N . ASN A 1 609 ? -13.851 10.804 21.040 1.00 85.69 609 ASN A N 1
ATOM 4672 C CA . ASN A 1 609 ? -15.085 10.457 20.339 1.00 85.69 609 ASN A CA 1
ATOM 4673 C C . ASN A 1 609 ? -15.136 8.977 19.937 1.00 85.69 609 ASN A C 1
ATOM 4675 O O . ASN A 1 609 ? -14.118 8.350 19.643 1.00 85.69 609 ASN A O 1
ATOM 4679 N N . ILE A 1 610 ? -16.353 8.427 19.862 1.00 89.19 610 ILE A N 1
ATOM 4680 C CA . ILE A 1 610 ? -16.617 7.129 19.223 1.00 89.19 610 ILE A CA 1
ATOM 4681 C C . ILE A 1 610 ? -17.736 7.328 18.205 1.00 89.19 610 ILE A C 1
ATOM 4683 O O . ILE A 1 610 ? -18.892 7.540 18.577 1.00 89.19 610 ILE A O 1
ATOM 4687 N N . ILE A 1 611 ? -17.389 7.269 16.922 1.00 87.06 611 ILE A N 1
ATOM 4688 C CA . ILE A 1 611 ? -18.273 7.633 15.814 1.00 87.06 611 ILE A CA 1
ATOM 4689 C C . ILE A 1 611 ? -18.339 6.476 14.818 1.00 87.06 611 ILE A C 1
ATOM 4691 O O . ILE A 1 611 ? -17.328 5.997 14.329 1.00 87.06 611 ILE A O 1
ATOM 4695 N N . GLY A 1 612 ? -19.544 6.019 14.511 1.00 88.50 612 GLY A N 1
ATOM 4696 C CA . GLY A 1 612 ? -19.832 4.973 13.538 1.00 88.50 612 GLY A CA 1
ATOM 4697 C C . GLY A 1 612 ? -21.331 4.693 13.467 1.00 88.50 612 GLY A C 1
ATOM 4698 O O . GLY A 1 612 ? -21.754 3.586 13.809 1.00 88.50 612 GLY A O 1
ATOM 4699 N N . PRO A 1 613 ? -22.151 5.691 13.078 1.00 81.19 613 PRO A N 1
ATOM 4700 C CA . PRO A 1 613 ? -23.615 5.597 13.107 1.00 81.19 613 PRO A CA 1
ATOM 4701 C C . PRO A 1 613 ? -24.166 4.456 12.245 1.00 81.19 613 PRO A C 1
ATOM 4703 O O . PRO A 1 613 ? -25.221 3.900 12.548 1.00 81.19 613 PRO A O 1
ATOM 4706 N N . TYR A 1 614 ? -23.439 4.088 11.191 1.00 84.12 614 TYR A N 1
ATOM 4707 C CA . TYR A 1 614 ? -23.766 2.958 10.334 1.00 84.12 614 TYR A CA 1
ATOM 4708 C C . TYR A 1 614 ? -22.906 1.748 10.703 1.00 84.12 614 TYR A C 1
ATOM 4710 O O . TYR A 1 614 ? -23.418 0.693 11.054 1.00 84.12 614 TYR A O 1
ATOM 4718 N N . GLY A 1 615 ? -21.585 1.876 10.673 1.00 87.44 615 GLY A N 1
ATOM 4719 C CA . GLY A 1 615 ? -20.698 0.719 10.731 1.00 87.44 615 GLY A CA 1
ATOM 4720 C C . GLY A 1 615 ? -20.456 0.100 12.103 1.00 87.44 615 GLY A C 1
ATOM 4721 O O . GLY A 1 615 ? -19.906 -0.994 12.129 1.00 87.44 615 GLY A O 1
ATOM 4722 N N . LEU A 1 616 ? -20.805 0.743 13.227 1.00 91.94 616 LEU A N 1
ATOM 4723 C CA . LEU A 1 616 ? -20.230 0.382 14.532 1.00 91.94 616 LEU A CA 1
ATOM 4724 C C . LEU A 1 616 ? -21.265 -0.009 15.593 1.00 91.94 616 LEU A C 1
ATOM 4726 O O . LEU A 1 616 ? -22.127 0.779 15.973 1.00 91.94 616 LEU A O 1
ATOM 4730 N N . ILE A 1 617 ? -21.107 -1.213 16.145 1.00 91.62 617 ILE A N 1
ATOM 4731 C CA . ILE A 1 617 ? -21.829 -1.727 17.315 1.00 91.62 617 ILE A CA 1
ATOM 4732 C C . ILE A 1 617 ? -20.885 -1.678 18.519 1.00 91.62 617 ILE A C 1
ATOM 4734 O O . ILE A 1 617 ? -19.862 -2.365 18.543 1.00 91.62 617 ILE A O 1
ATOM 4738 N N . MET A 1 618 ? -21.218 -0.882 19.537 1.00 91.75 618 MET A N 1
ATOM 4739 C CA . MET A 1 618 ? -20.403 -0.752 20.748 1.00 91.75 618 MET A CA 1
ATOM 4740 C C . MET A 1 618 ? -20.858 -1.736 21.829 1.00 91.75 618 MET A C 1
ATOM 4742 O O . MET A 1 618 ? -22.002 -1.703 22.267 1.00 91.75 618 MET A O 1
ATOM 4746 N N . ASN A 1 619 ? -19.945 -2.562 22.335 1.00 91.69 619 ASN A N 1
ATOM 4747 C CA . ASN A 1 619 ? -20.204 -3.554 23.373 1.00 91.69 619 ASN A CA 1
ATOM 4748 C C . ASN A 1 619 ? -19.387 -3.246 24.640 1.00 91.69 619 ASN A C 1
ATOM 4750 O O . ASN A 1 619 ? -18.163 -3.377 24.655 1.00 91.69 619 ASN A O 1
ATOM 4754 N N . VAL A 1 620 ? -20.054 -2.887 25.738 1.00 90.88 620 VAL A N 1
ATOM 4755 C CA . VAL A 1 620 ? -19.447 -2.750 27.071 1.00 90.88 620 VAL A CA 1
ATOM 4756 C C . VAL A 1 620 ? -19.520 -4.103 27.772 1.00 90.88 620 VAL A C 1
ATOM 4758 O O . VAL A 1 620 ? -20.498 -4.421 28.447 1.00 90.88 620 VAL A O 1
ATOM 4761 N N . ASN A 1 621 ? -18.499 -4.932 27.577 1.00 88.12 621 ASN A N 1
ATOM 4762 C CA . ASN A 1 621 ? -18.534 -6.348 27.947 1.00 88.12 621 ASN A CA 1
ATOM 4763 C C . ASN A 1 621 ? -18.359 -6.595 29.448 1.00 88.12 621 ASN A C 1
ATOM 4765 O O . ASN A 1 621 ? -18.923 -7.546 29.987 1.00 88.12 621 ASN A O 1
ATOM 4769 N N . SER A 1 622 ? -17.552 -5.782 30.129 1.00 86.50 622 SER A N 1
ATOM 4770 C CA . SER A 1 622 ? -17.291 -5.917 31.565 1.00 86.50 622 SER A CA 1
ATOM 4771 C C . SER A 1 622 ? -16.779 -4.609 32.160 1.00 86.50 622 SER A C 1
ATOM 4773 O O . SER A 1 622 ? -16.293 -3.745 31.438 1.00 86.50 622 SER A O 1
ATOM 4775 N N . GLY A 1 623 ? -16.859 -4.481 33.487 1.00 86.56 623 GLY A N 1
ATOM 4776 C CA . GLY A 1 623 ? -16.374 -3.299 34.199 1.00 86.56 623 GLY A CA 1
ATOM 4777 C C . GLY A 1 623 ? -17.238 -2.059 33.970 1.00 86.56 623 GLY A C 1
ATOM 4778 O O . GLY A 1 623 ? -18.411 -2.155 33.603 1.00 86.56 623 GLY A O 1
ATOM 4779 N N . LYS A 1 624 ? -16.672 -0.890 34.267 1.00 84.75 624 LYS A N 1
ATOM 4780 C CA . LYS A 1 624 ? -17.329 0.409 34.122 1.00 84.75 624 LYS A CA 1
ATOM 4781 C C . LYS A 1 624 ? -16.700 1.202 32.978 1.00 84.75 624 LYS A C 1
ATOM 4783 O O . LYS A 1 624 ? -15.574 1.667 33.127 1.00 84.75 624 LYS A O 1
ATOM 4788 N N . LEU A 1 625 ? -17.454 1.448 31.912 1.00 85.50 625 LEU A N 1
ATOM 4789 C CA . LEU A 1 625 ? -17.142 2.472 30.917 1.00 85.50 625 LEU A CA 1
ATOM 4790 C C . LEU A 1 625 ? -17.724 3.811 31.376 1.00 85.50 625 LEU A C 1
ATOM 4792 O O . LEU A 1 625 ? -18.904 3.894 31.701 1.00 85.50 625 LEU A O 1
ATOM 4796 N N . THR A 1 626 ? -16.911 4.858 31.395 1.00 79.38 626 THR A N 1
ATOM 4797 C CA . THR A 1 626 ? -17.352 6.244 31.592 1.00 79.38 626 THR A CA 1
ATOM 4798 C C . THR A 1 626 ? -16.918 7.053 30.381 1.00 79.38 626 THR A C 1
ATOM 4800 O O . THR A 1 626 ? -15.738 7.041 30.053 1.00 79.38 626 THR A O 1
ATOM 4803 N N . THR A 1 627 ? -17.821 7.768 29.722 1.00 72.75 627 THR A N 1
ATOM 4804 C CA . THR A 1 627 ? -17.416 8.778 28.733 1.00 72.75 627 THR A CA 1
ATOM 4805 C C . THR A 1 627 ? -17.369 10.120 29.438 1.00 72.75 627 THR A C 1
ATOM 4807 O O . THR A 1 627 ? -18.373 10.545 29.999 1.00 72.75 627 THR A O 1
ATOM 4810 N N . ALA A 1 628 ? -16.191 10.734 29.525 1.00 61.25 628 ALA A N 1
ATOM 4811 C CA . ALA A 1 628 ? -15.953 11.949 30.299 1.00 61.25 628 ALA A CA 1
ATOM 4812 C C . ALA A 1 628 ? -15.479 13.102 29.416 1.00 61.25 628 ALA A C 1
ATOM 4814 O O . ALA A 1 628 ? -15.005 12.900 28.306 1.00 61.25 628 ALA A O 1
ATOM 4815 N N . ASN A 1 629 ? -15.631 14.322 29.927 1.00 58.22 629 ASN A N 1
ATOM 4816 C CA . ASN A 1 629 ? -15.234 15.535 29.233 1.00 58.22 629 ASN A CA 1
ATOM 4817 C C . ASN A 1 629 ? -13.803 15.952 29.628 1.00 58.22 629 ASN A C 1
ATOM 4819 O O . ASN A 1 629 ? -13.480 15.942 30.820 1.00 58.22 629 ASN A O 1
ATOM 4823 N N . ALA A 1 630 ? -12.980 16.356 28.657 1.00 44.03 630 ALA A N 1
ATOM 4824 C CA . ALA A 1 630 ? -11.693 17.007 28.895 1.00 44.03 630 ALA A CA 1
ATOM 4825 C C . ALA A 1 630 ? -11.791 18.552 28.970 1.00 44.03 630 ALA A C 1
ATOM 4827 O O . ALA A 1 630 ? -10.939 19.165 29.615 1.00 44.03 630 ALA A O 1
ATOM 4828 N N . SER A 1 631 ? -12.814 19.211 28.397 1.00 40.34 631 SER A N 1
ATOM 4829 C CA . SER A 1 631 ? -12.976 20.674 28.489 1.00 40.34 631 SER A CA 1
ATOM 4830 C C . SER A 1 631 ? -14.396 21.191 28.181 1.00 40.34 631 SER A C 1
ATOM 4832 O O . SER A 1 631 ? -15.183 20.585 27.471 1.00 40.34 631 SER A O 1
ATOM 4834 N N . THR A 1 632 ? -14.758 22.353 28.723 1.00 43.22 632 THR A N 1
ATOM 4835 C CA . THR A 1 632 ? -16.110 22.946 28.648 1.00 43.22 632 THR A CA 1
ATOM 4836 C C . THR A 1 632 ? -16.544 23.461 27.266 1.00 43.22 632 THR A C 1
ATOM 4838 O O . THR A 1 632 ? -17.602 24.081 27.190 1.00 43.22 632 THR A O 1
ATOM 4841 N N . GLU A 1 633 ? -15.758 23.253 26.205 1.00 41.62 633 GLU A N 1
ATOM 4842 C CA . GLU A 1 633 ? -16.055 23.784 24.861 1.00 41.62 633 GLU A CA 1
ATOM 4843 C C . GLU A 1 633 ? -16.208 22.707 23.772 1.00 41.62 633 GLU A C 1
ATOM 4845 O O . GLU A 1 633 ? -16.978 22.943 22.847 1.00 41.62 633 GLU A O 1
ATOM 4850 N N . ASP A 1 634 ? -15.636 21.507 23.940 1.00 43.84 634 ASP A N 1
ATOM 4851 C CA . ASP A 1 634 ? -15.792 20.387 22.999 1.00 43.84 634 ASP A CA 1
ATOM 4852 C C . ASP A 1 634 ? -16.356 19.156 23.723 1.00 43.84 634 ASP A C 1
ATOM 4854 O O . ASP A 1 634 ? -15.749 18.602 24.641 1.00 43.84 634 ASP A O 1
ATOM 4858 N N . SER A 1 635 ? -17.569 18.740 23.359 1.00 48.84 635 SER A N 1
ATOM 4859 C CA . SER A 1 635 ? -18.214 17.560 23.936 1.00 48.84 635 SER A CA 1
ATOM 4860 C C . SER A 1 635 ? -17.669 16.284 23.297 1.00 48.84 635 SER A C 1
ATOM 4862 O O . SER A 1 635 ? -17.855 16.108 22.095 1.00 48.84 635 SER A O 1
ATOM 4864 N N . SER A 1 636 ? -17.105 15.362 24.090 1.00 53.47 636 SER A N 1
ATOM 4865 C CA . SER A 1 636 ? -16.903 13.984 23.627 1.00 53.47 636 SER A CA 1
ATOM 4866 C C . SER A 1 636 ? -18.245 13.387 23.197 1.00 53.47 636 SER A C 1
ATOM 4868 O O . SER A 1 636 ? -19.241 13.447 23.932 1.00 53.47 636 SER A O 1
ATOM 4870 N N . TYR A 1 637 ? -18.279 12.883 21.966 1.00 66.75 637 TYR A N 1
ATOM 4871 C CA . TYR A 1 637 ? -19.489 12.521 21.241 1.00 66.75 637 TYR A CA 1
ATOM 4872 C C . TYR A 1 637 ? -19.481 11.029 20.908 1.00 66.75 637 TYR A C 1
ATOM 4874 O O . TYR A 1 637 ? -18.564 10.518 20.262 1.00 66.75 637 TYR A O 1
ATOM 4882 N N . ILE A 1 638 ? -20.515 10.324 21.376 1.00 76.69 638 ILE A N 1
ATOM 4883 C CA . ILE A 1 638 ? -20.748 8.920 21.037 1.00 76.69 638 ILE A CA 1
ATOM 4884 C C . ILE A 1 638 ? -21.930 8.855 20.078 1.00 76.69 638 ILE A C 1
ATOM 4886 O O . ILE A 1 638 ? -23.063 9.162 20.463 1.00 76.69 638 ILE A O 1
ATOM 4890 N N . ASN A 1 639 ? -21.650 8.436 18.848 1.00 76.88 639 ASN A N 1
ATOM 4891 C CA . ASN A 1 639 ? -22.638 8.238 17.798 1.00 76.88 639 ASN A CA 1
ATOM 4892 C C . ASN A 1 639 ? -22.374 6.931 17.078 1.00 76.88 639 ASN A C 1
ATOM 4894 O O . ASN A 1 639 ? -21.510 6.854 16.213 1.00 76.88 639 ASN A O 1
ATOM 4898 N N . VAL A 1 640 ? -23.100 5.896 17.467 1.00 82.00 640 VAL A N 1
ATOM 4899 C CA . VAL A 1 640 ? -22.873 4.528 17.003 1.00 82.00 640 VAL A CA 1
ATOM 4900 C C . VAL A 1 640 ? -24.190 3.907 16.573 1.00 82.00 640 VAL A C 1
ATOM 4902 O O . VAL A 1 640 ? -25.257 4.366 16.987 1.00 82.00 640 VAL A O 1
ATOM 4905 N N . HIS A 1 641 ? -24.120 2.851 15.766 1.00 80.56 641 HIS A N 1
ATOM 4906 C CA . HIS A 1 641 ? -25.309 2.143 15.310 1.00 80.56 641 HIS A CA 1
ATOM 4907 C C . HIS A 1 641 ? -26.120 1.595 16.488 1.00 80.56 641 HIS A C 1
ATOM 4909 O O . HIS A 1 641 ? -27.322 1.822 16.589 1.00 80.56 641 HIS A O 1
ATOM 4915 N N . SER A 1 642 ? -25.468 0.895 17.418 1.00 78.56 642 SER A N 1
ATOM 4916 C CA . SER A 1 642 ? -26.116 0.377 18.625 1.00 78.56 642 SER A CA 1
ATOM 4917 C C . SER A 1 642 ? -25.133 0.208 19.780 1.00 78.56 642 SER A C 1
ATOM 4919 O O . SER A 1 642 ? -23.912 0.199 19.594 1.00 78.56 642 SER A O 1
ATOM 4921 N N . VAL A 1 643 ? -25.675 0.092 20.997 1.00 82.12 643 VAL A N 1
ATOM 4922 C CA . VAL A 1 643 ? -24.890 -0.103 22.222 1.00 82.12 643 VAL A CA 1
ATOM 4923 C C . VAL A 1 643 ? -25.405 -1.315 22.981 1.00 82.12 643 VAL A C 1
ATOM 4925 O O . VAL A 1 643 ? -26.572 -1.362 23.355 1.00 82.12 643 VAL A O 1
ATOM 4928 N N . ASN A 1 644 ? -24.525 -2.256 23.302 1.00 82.31 644 ASN A N 1
ATOM 4929 C CA . ASN A 1 644 ? -24.820 -3.386 24.172 1.00 82.31 644 ASN A CA 1
ATOM 4930 C C . ASN A 1 644 ? -24.028 -3.259 25.480 1.00 82.31 644 ASN A C 1
ATOM 4932 O O . ASN A 1 644 ? -22.813 -3.084 25.471 1.00 82.31 644 ASN A O 1
ATOM 4936 N N . VAL A 1 645 ? -24.698 -3.383 26.622 1.00 81.75 645 VAL A N 1
ATOM 4937 C CA . VAL A 1 645 ? -24.088 -3.402 27.957 1.00 81.75 645 VAL A CA 1
ATOM 4938 C C . VAL A 1 645 ? -24.233 -4.805 28.535 1.00 81.75 645 VAL A C 1
ATOM 4940 O O . VAL A 1 645 ? -25.345 -5.300 28.729 1.00 81.75 645 VAL A O 1
ATOM 4943 N N . GLY A 1 646 ? -23.097 -5.451 28.787 1.00 76.62 646 GLY A N 1
ATOM 4944 C CA . GLY A 1 646 ? -23.007 -6.814 29.294 1.00 76.62 646 GLY A CA 1
ATOM 4945 C C . GLY A 1 646 ? -23.544 -6.994 30.714 1.00 76.62 646 GLY A C 1
ATOM 4946 O O . GLY A 1 646 ? -23.688 -6.040 31.480 1.00 76.62 646 GLY A O 1
ATOM 4947 N N . ASP A 1 647 ? -23.805 -8.251 31.085 1.00 74.31 647 ASP A N 1
ATOM 4948 C CA . ASP A 1 647 ? -24.239 -8.619 32.437 1.00 74.31 647 ASP A CA 1
ATOM 4949 C C . ASP A 1 647 ? -23.206 -8.182 33.488 1.00 74.31 647 ASP A C 1
ATOM 4951 O O . ASP A 1 647 ? -22.045 -8.591 33.460 1.00 74.31 647 ASP A O 1
ATOM 4955 N N . GLY A 1 648 ? -23.632 -7.315 34.409 1.00 68.75 648 GLY A N 1
ATOM 4956 C CA . GLY A 1 648 ? -22.786 -6.743 35.456 1.00 68.75 648 GLY A CA 1
ATOM 4957 C C . GLY A 1 648 ? -21.839 -5.629 34.990 1.00 68.75 648 GLY A C 1
ATOM 4958 O O . GLY A 1 648 ? -21.093 -5.098 35.815 1.00 68.75 648 GLY A O 1
ATOM 4959 N N . ALA A 1 649 ? -21.861 -5.251 33.708 1.00 80.25 649 ALA A N 1
ATOM 4960 C CA . ALA A 1 649 ? -21.143 -4.086 33.204 1.00 80.25 649 ALA A CA 1
ATOM 4961 C C . ALA A 1 649 ? -21.913 -2.788 33.499 1.00 80.25 649 ALA A C 1
ATOM 4963 O O . ALA A 1 649 ? -23.126 -2.781 33.713 1.00 80.25 649 ALA A O 1
ATOM 4964 N N . THR A 1 650 ? -21.207 -1.663 33.534 1.00 78.44 650 THR A N 1
ATOM 4965 C CA . THR A 1 650 ? -21.807 -0.339 33.719 1.00 78.44 650 THR A CA 1
ATOM 4966 C C . THR A 1 650 ? -21.339 0.591 32.618 1.00 78.44 650 THR A C 1
ATOM 4968 O O . THR A 1 650 ? -20.138 0.747 32.423 1.00 78.44 650 THR A O 1
ATOM 4971 N N . TYR A 1 651 ? -22.269 1.264 31.951 1.00 80.19 651 TYR A N 1
ATOM 4972 C CA . TYR A 1 651 ? -21.956 2.373 31.062 1.00 80.19 651 TYR A CA 1
ATOM 4973 C C . TYR A 1 651 ? -22.450 3.678 31.684 1.00 80.19 651 TYR A C 1
ATOM 4975 O O . TYR A 1 651 ? -23.631 3.820 31.972 1.00 80.19 651 TYR A O 1
ATOM 4983 N N . THR A 1 652 ? -21.546 4.615 31.959 1.00 74.75 652 THR A N 1
ATOM 4984 C CA . THR A 1 652 ? -21.860 5.955 32.460 1.00 74.75 652 THR A CA 1
ATOM 4985 C C . THR A 1 652 ? -21.653 6.983 31.353 1.00 74.75 652 THR A C 1
ATOM 4987 O O . THR A 1 652 ? -20.533 7.145 30.871 1.00 74.75 652 THR A O 1
ATOM 4990 N N . VAL A 1 653 ? -22.726 7.676 30.977 1.00 69.50 653 VAL A N 1
ATOM 4991 C CA . VAL A 1 653 ? -22.725 8.749 29.978 1.00 69.50 653 VAL A CA 1
ATOM 4992 C C . VAL A 1 653 ? -22.657 10.089 30.707 1.00 69.50 653 VAL A C 1
ATOM 4994 O O . VAL A 1 653 ? -23.539 10.382 31.520 1.00 69.50 653 VAL A O 1
ATOM 4997 N N . ASN A 1 654 ? -21.634 10.907 30.438 1.00 61.22 654 ASN A N 1
ATOM 4998 C CA . ASN A 1 654 ? -21.534 12.227 31.075 1.00 61.22 654 ASN A CA 1
ATOM 4999 C C . ASN A 1 654 ? -22.187 13.358 30.266 1.00 61.22 654 ASN A C 1
ATOM 5001 O O . ASN A 1 654 ? -22.523 14.363 30.874 1.00 61.22 654 ASN A O 1
ATOM 5005 N N . ASN A 1 655 ? -22.394 13.202 28.951 1.00 58.22 655 ASN A N 1
ATOM 5006 C CA . ASN A 1 655 ? -22.996 14.221 28.076 1.00 58.22 655 ASN A CA 1
ATOM 5007 C C . ASN A 1 655 ? -23.995 13.596 27.085 1.00 58.22 655 ASN A C 1
ATOM 5009 O O . ASN A 1 655 ? -25.051 13.139 27.508 1.00 58.22 655 ASN A O 1
ATOM 5013 N N . VAL A 1 656 ? -23.681 13.581 25.786 1.00 52.88 656 VAL A N 1
ATOM 5014 C CA . VAL A 1 656 ? -24.608 13.220 24.710 1.00 52.88 656 VAL A CA 1
ATOM 5015 C C . VAL A 1 656 ? -24.305 11.819 24.195 1.00 52.88 656 VAL A C 1
ATOM 5017 O O . VAL A 1 656 ? -23.194 11.535 23.750 1.00 52.88 656 VAL A O 1
ATOM 5020 N N . LEU A 1 657 ? -25.318 10.958 24.231 1.00 56.59 657 LEU A N 1
ATOM 5021 C CA . LEU A 1 657 ? -25.332 9.688 23.513 1.00 56.59 657 LEU A CA 1
ATOM 5022 C C . LEU A 1 657 ? -26.384 9.776 22.408 1.00 56.59 657 LEU A C 1
ATOM 5024 O O . LEU A 1 657 ? -27.555 10.019 22.709 1.00 56.59 657 LEU A O 1
ATOM 5028 N N . MET A 1 658 ? -25.965 9.558 21.161 1.00 54.16 658 MET A N 1
ATOM 5029 C CA . MET A 1 658 ? -26.852 9.390 20.013 1.00 54.16 658 MET A CA 1
ATOM 5030 C C . MET A 1 658 ? -26.730 7.957 19.491 1.00 54.16 658 MET A C 1
ATOM 5032 O O . MET A 1 658 ? -25.648 7.505 19.132 1.00 54.16 658 MET A O 1
ATOM 5036 N N . ALA A 1 659 ? -27.846 7.236 19.460 1.00 52.81 659 ALA A N 1
ATOM 5037 C CA . ALA A 1 659 ? -27.983 6.004 18.690 1.00 52.81 659 ALA A CA 1
ATOM 5038 C C . ALA A 1 659 ? -29.021 6.302 17.605 1.00 52.81 659 ALA A C 1
ATOM 5040 O O . ALA A 1 659 ? -30.155 6.658 17.937 1.00 52.81 659 ALA A O 1
ATOM 5041 N N . ASN A 1 660 ? -28.607 6.287 16.336 1.00 44.97 660 ASN A N 1
ATOM 5042 C CA . ASN A 1 660 ? -29.403 6.806 15.222 1.00 44.97 660 ASN A CA 1
ATOM 5043 C C . ASN A 1 660 ? -29.920 5.687 14.293 1.00 44.97 660 ASN A C 1
ATOM 5045 O O . ASN A 1 660 ? -29.356 4.597 14.250 1.00 44.97 660 ASN A O 1
ATOM 5049 N N . ASN A 1 661 ? -30.972 6.009 13.527 1.00 40.59 661 ASN A N 1
ATOM 5050 C CA . ASN A 1 661 ? -31.544 5.277 12.377 1.00 40.59 661 ASN A CA 1
ATOM 5051 C C . ASN A 1 661 ? -32.628 4.213 12.610 1.00 40.59 661 ASN A C 1
ATOM 5053 O O . ASN A 1 661 ? -32.687 3.246 11.862 1.00 40.59 661 ASN A O 1
ATOM 5057 N N . GLY A 1 662 ? -33.532 4.353 13.585 1.00 37.75 662 GLY A N 1
ATOM 5058 C CA . GLY A 1 662 ? -34.736 3.490 13.657 1.00 37.75 662 GLY A CA 1
ATOM 5059 C C . GLY A 1 662 ? -34.494 2.000 13.981 1.00 37.75 662 GLY A C 1
ATOM 5060 O O . GLY A 1 662 ? -35.439 1.305 14.345 1.00 37.75 662 GLY A O 1
ATOM 5061 N N . TYR A 1 663 ? -33.237 1.543 13.943 1.00 38.91 663 TYR A N 1
ATOM 5062 C CA . TYR A 1 663 ? -32.768 0.194 14.279 1.00 38.91 663 TYR A CA 1
ATOM 5063 C C . TYR A 1 663 ? -31.799 0.173 15.479 1.00 38.91 663 TYR A C 1
ATOM 5065 O O . TYR A 1 663 ? -31.615 -0.870 16.108 1.00 38.91 663 TYR A O 1
ATOM 5073 N N . GLY A 1 664 ? -31.211 1.318 15.846 1.00 47.22 664 GLY A N 1
ATOM 5074 C CA . GLY A 1 664 ? -30.238 1.429 16.932 1.00 47.22 664 GLY A CA 1
ATOM 5075 C C . GLY A 1 664 ? -30.855 1.338 18.328 1.00 47.22 664 GLY A C 1
ATOM 5076 O O . GLY A 1 664 ? -31.457 2.290 18.821 1.00 47.22 664 GLY A O 1
ATOM 5077 N N . ALA A 1 665 ? -30.689 0.193 18.992 1.00 55.59 665 ALA A N 1
ATOM 5078 C CA . ALA A 1 665 ? -31.110 -0.022 20.376 1.00 55.59 665 ALA A CA 1
ATOM 5079 C C . ALA A 1 665 ? -29.933 0.114 21.359 1.00 55.59 665 ALA A C 1
ATOM 5081 O O . ALA A 1 665 ? -28.806 -0.293 21.069 1.00 55.59 665 ALA A O 1
ATOM 5082 N N . ILE A 1 666 ? -30.208 0.636 22.560 1.00 64.31 666 ILE A N 1
ATOM 5083 C CA . ILE A 1 666 ? -29.345 0.419 23.726 1.00 64.31 666 ILE A CA 1
ATOM 5084 C C . ILE A 1 666 ? -29.860 -0.831 24.441 1.00 64.31 666 ILE A C 1
ATOM 5086 O O . ILE A 1 666 ? -30.919 -0.800 25.070 1.00 64.31 666 ILE A O 1
ATOM 5090 N N . ASN A 1 667 ? -29.109 -1.925 24.364 1.00 60.88 667 ASN A N 1
ATOM 5091 C CA . ASN A 1 667 ? -29.449 -3.193 24.995 1.00 60.88 667 ASN A CA 1
ATOM 5092 C C . ASN A 1 667 ? -28.662 -3.362 26.295 1.00 60.88 667 ASN A C 1
ATOM 5094 O O . ASN A 1 667 ? -27.436 -3.375 26.284 1.00 60.88 667 ASN A O 1
ATOM 5098 N N . VAL A 1 668 ? -29.350 -3.547 27.421 1.00 55.81 668 VAL A N 1
ATOM 5099 C CA . VAL A 1 668 ? -28.712 -3.836 28.715 1.00 55.81 668 VAL A CA 1
ATOM 5100 C C . VAL A 1 668 ? -29.061 -5.254 29.146 1.00 55.81 668 VAL A C 1
ATOM 5102 O O . VAL A 1 668 ? -30.232 -5.595 29.316 1.00 55.81 668 VAL A O 1
ATOM 5105 N N . MET A 1 669 ? -28.041 -6.097 29.294 1.00 55.22 669 MET A N 1
ATOM 5106 C CA . MET A 1 669 ? -28.189 -7.523 29.575 1.00 55.22 669 MET A CA 1
ATOM 5107 C C . MET A 1 669 ? -28.033 -7.819 31.071 1.00 55.22 669 MET A C 1
ATOM 5109 O O . MET A 1 669 ? -27.189 -7.232 31.742 1.00 55.22 669 MET A O 1
ATOM 5113 N N . GLY A 1 670 ? -28.814 -8.769 31.597 1.00 56.22 670 GLY A N 1
ATOM 5114 C CA . GLY A 1 670 ? -28.672 -9.264 32.974 1.00 56.22 670 GLY A CA 1
ATOM 5115 C C . GLY A 1 670 ? -28.730 -8.160 34.042 1.00 56.22 670 GLY A C 1
ATOM 5116 O O . GLY A 1 670 ? -29.695 -7.402 34.105 1.00 56.22 670 GLY A O 1
ATOM 5117 N N . ASN A 1 671 ? -27.698 -8.097 34.887 1.00 56.31 671 ASN A N 1
ATOM 5118 C CA . ASN A 1 671 ? -27.466 -7.071 35.909 1.00 56.31 671 ASN A CA 1
ATOM 5119 C C . ASN A 1 671 ? -26.633 -5.881 35.393 1.00 56.31 671 ASN A C 1
ATOM 5121 O O . ASN A 1 671 ? -26.044 -5.155 36.198 1.00 56.31 671 ASN A O 1
ATOM 5125 N N . GLY A 1 672 ? -26.496 -5.713 34.075 1.00 54.34 672 GLY A N 1
ATOM 5126 C CA . GLY A 1 672 ? -25.856 -4.539 33.489 1.00 54.34 672 GLY A CA 1
ATOM 5127 C C . GLY A 1 672 ? -26.596 -3.247 33.850 1.00 54.34 672 GLY A C 1
ATOM 5128 O O . GLY A 1 672 ? -27.770 -3.268 34.226 1.00 54.34 672 GLY A O 1
ATOM 5129 N N . SER A 1 673 ? -25.921 -2.102 33.745 1.00 60.25 673 SER A N 1
ATOM 5130 C CA . SER A 1 673 ? -26.537 -0.803 34.036 1.00 60.25 673 SER A CA 1
ATOM 5131 C C . SER A 1 673 ? -26.065 0.311 33.106 1.00 60.25 673 SER A C 1
ATOM 5133 O O . SER A 1 673 ? -24.898 0.382 32.724 1.00 60.25 673 SER A O 1
ATOM 5135 N N . LEU A 1 674 ? -26.995 1.203 32.769 1.00 63.50 674 LEU A N 1
ATOM 5136 C CA . LEU A 1 674 ? -26.724 2.487 32.135 1.00 63.50 674 LEU A CA 1
ATOM 5137 C C . LEU A 1 674 ? -26.891 3.569 33.207 1.00 63.50 674 LEU A C 1
ATOM 5139 O O . LEU A 1 674 ? -27.861 3.557 33.955 1.00 63.50 674 LEU A O 1
ATOM 5143 N N . ALA A 1 675 ? -25.951 4.493 33.311 1.00 61.53 675 ALA A N 1
ATOM 5144 C CA . ALA A 1 675 ? -25.990 5.581 34.273 1.00 61.53 675 ALA A CA 1
ATOM 5145 C C . ALA A 1 675 ? -25.732 6.910 33.564 1.00 61.53 675 ALA A C 1
ATOM 5147 O O . ALA A 1 675 ? -24.943 6.983 32.628 1.00 61.53 675 ALA A O 1
ATOM 5148 N N . LEU A 1 676 ? -26.374 7.968 34.043 1.00 59.78 676 LEU A N 1
ATOM 5149 C CA . LEU A 1 676 ? -25.995 9.339 33.717 1.00 59.78 676 LEU A CA 1
ATOM 5150 C C . LEU A 1 676 ? -25.096 9.840 34.842 1.00 59.78 676 LEU A C 1
ATOM 5152 O O . LEU A 1 676 ? -25.386 9.560 36.011 1.00 59.78 676 LEU A O 1
ATOM 5156 N N . ALA A 1 677 ? -24.007 10.542 34.530 1.00 56.50 677 ALA A N 1
ATOM 5157 C CA . ALA A 1 677 ? -23.221 11.151 35.596 1.00 56.50 677 ALA A CA 1
ATOM 5158 C C . ALA A 1 677 ? -24.026 12.232 36.325 1.00 56.50 677 ALA A C 1
ATOM 5160 O O . ALA A 1 677 ? -24.681 13.073 35.713 1.00 56.50 677 ALA A O 1
ATOM 5161 N N . GLU A 1 678 ? -23.954 12.208 37.656 1.00 49.31 678 GLU A N 1
ATOM 5162 C CA . GLU A 1 678 ? -24.419 13.313 38.485 1.00 49.31 678 GLU A CA 1
ATOM 5163 C C . GLU A 1 678 ? -23.450 14.487 38.298 1.00 49.31 678 GLU A C 1
ATOM 5165 O O . GLU A 1 678 ? -22.332 14.466 38.818 1.00 49.31 678 GLU A O 1
ATOM 5170 N N . ASP A 1 679 ? -23.855 15.514 37.552 1.00 43.81 679 ASP A N 1
ATOM 5171 C CA . ASP A 1 679 ? -23.098 16.760 37.512 1.00 43.81 679 ASP A CA 1
ATOM 5172 C C . ASP A 1 679 ? -23.217 17.476 38.868 1.00 43.81 679 ASP A C 1
ATOM 5174 O O . ASP A 1 679 ? -24.252 18.043 39.228 1.00 43.81 679 ASP A O 1
ATOM 5178 N N . THR A 1 680 ? -22.143 17.436 39.657 1.00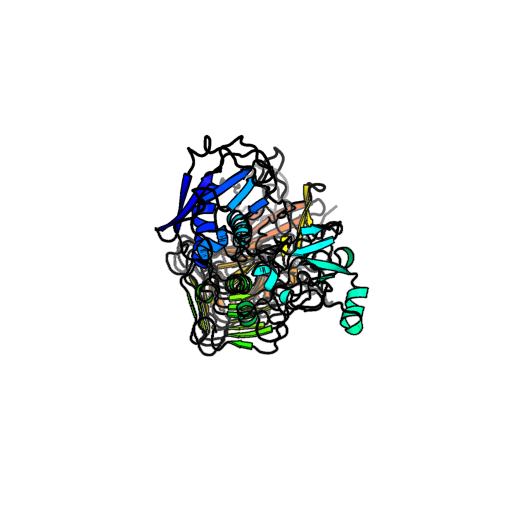 38.00 680 THR A N 1
ATOM 5179 C CA . THR A 1 680 ? -22.065 18.168 40.931 1.00 38.00 680 THR A CA 1
ATOM 5180 C C . THR A 1 680 ? -21.819 19.673 40.754 1.00 38.00 680 THR A C 1
ATOM 5182 O O . THR A 1 680 ? -21.850 20.406 41.746 1.00 38.00 680 THR A O 1
ATOM 5185 N N . THR A 1 681 ? -21.597 20.160 39.526 1.00 36.91 681 THR A N 1
ATOM 5186 C CA . THR A 1 681 ? -21.260 21.556 39.221 1.00 36.91 681 THR A CA 1
ATOM 5187 C C . THR A 1 681 ? -21.722 22.001 37.815 1.00 36.91 681 THR A C 1
ATOM 5189 O O . THR A 1 681 ? -20.904 22.086 36.907 1.00 36.91 681 THR A O 1
ATOM 5192 N N . ASN A 1 682 ? -22.979 22.463 37.716 1.00 33.72 682 ASN A N 1
ATOM 5193 C CA . ASN A 1 682 ? -23.598 23.241 36.614 1.00 33.72 682 ASN A CA 1
ATOM 5194 C C . ASN A 1 682 ? -24.295 22.492 35.451 1.00 33.72 682 ASN A C 1
ATOM 5196 O O . ASN A 1 682 ? -23.793 22.474 34.337 1.00 33.72 682 ASN A O 1
ATOM 5200 N N . ASN A 1 683 ? -25.574 22.142 35.658 1.00 34.41 683 ASN A N 1
ATOM 5201 C CA . ASN A 1 683 ? -26.688 22.242 34.690 1.00 34.41 683 ASN A CA 1
ATOM 5202 C C . ASN A 1 683 ? -26.522 21.702 33.246 1.00 34.41 683 ASN A C 1
ATOM 5204 O O . ASN A 1 683 ? -27.342 22.047 32.395 1.00 34.41 683 ASN A O 1
ATOM 5208 N N . SER A 1 684 ? -25.574 20.812 32.970 1.00 38.03 684 SER A N 1
ATOM 5209 C CA . SER A 1 684 ? -25.586 19.980 31.757 1.00 38.03 684 SER A CA 1
ATOM 5210 C C . SER A 1 684 ? -25.861 18.554 32.203 1.00 38.03 684 SER A C 1
ATOM 5212 O O . SER A 1 684 ? -24.959 17.802 32.557 1.00 38.03 684 SER A O 1
ATOM 5214 N N . VAL A 1 685 ? -27.143 18.215 32.299 1.00 39.94 685 VAL A N 1
ATOM 5215 C CA . VAL A 1 685 ? -27.552 16.840 32.567 1.00 39.94 685 VAL A CA 1
ATOM 5216 C C . VAL A 1 685 ? -27.203 16.015 31.330 1.00 39.94 685 VAL A C 1
ATOM 5218 O O . VAL A 1 685 ? -27.539 16.429 30.222 1.00 39.94 685 VAL A O 1
ATOM 5221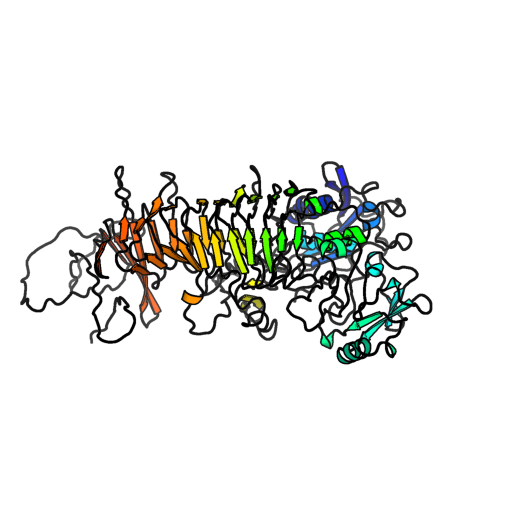 N N . GLY A 1 686 ? -26.507 14.886 31.498 1.00 44.62 686 GLY A N 1
ATOM 5222 C CA . GLY A 1 686 ? -26.234 13.969 30.392 1.00 44.62 686 GLY A CA 1
ATOM 5223 C C . GLY A 1 686 ? -27.532 13.649 29.645 1.00 44.62 686 GLY A C 1
ATOM 5224 O O . GLY A 1 686 ? -28.479 13.134 30.231 1.00 44.62 686 GLY A O 1
ATOM 5225 N N . THR A 1 687 ? -27.592 14.014 28.371 1.00 45.62 687 THR A N 1
ATOM 5226 C CA . THR A 1 687 ? -28.762 13.881 27.508 1.00 45.62 687 THR A CA 1
ATOM 5227 C C . THR A 1 687 ? -28.638 12.559 26.749 1.00 45.62 687 THR A C 1
ATOM 5229 O O . THR A 1 687 ? -27.768 12.403 25.891 1.00 45.62 687 THR A O 1
ATOM 5232 N N . ILE A 1 688 ? -29.507 11.588 27.038 1.00 50.31 688 ILE A N 1
ATOM 5233 C CA . ILE A 1 688 ? -29.694 10.442 26.134 1.00 50.31 688 ILE A CA 1
ATOM 5234 C C . ILE A 1 688 ? -30.687 10.882 25.064 1.00 50.31 688 ILE A C 1
ATOM 5236 O O . ILE A 1 688 ? -31.842 11.152 25.388 1.00 50.31 688 ILE A O 1
ATOM 5240 N N . LEU A 1 689 ? -30.233 10.944 23.813 1.00 46.66 689 LEU A N 1
ATOM 5241 C CA . LEU A 1 689 ? -31.066 11.221 22.648 1.00 46.66 689 LEU A CA 1
ATOM 5242 C C . LEU A 1 689 ? -31.306 9.896 21.926 1.00 46.66 689 LEU A C 1
ATOM 5244 O O . LEU A 1 689 ? -30.412 9.352 21.282 1.00 46.66 689 LEU A O 1
ATOM 5248 N N . ILE A 1 690 ? -32.522 9.365 22.052 1.00 48.34 690 ILE A N 1
ATOM 5249 C CA . ILE A 1 690 ? -32.957 8.215 21.252 1.00 48.34 690 ILE A CA 1
ATOM 5250 C C . ILE A 1 690 ? -33.652 8.778 20.020 1.00 48.34 690 ILE A C 1
ATOM 5252 O O . ILE A 1 690 ? -34.762 9.306 20.142 1.00 48.34 690 ILE A O 1
ATOM 5256 N N . ALA A 1 691 ? -32.986 8.686 18.870 1.00 40.66 691 ALA A N 1
ATOM 5257 C CA . ALA A 1 691 ? -33.567 9.006 17.576 1.00 40.66 691 ALA A CA 1
ATOM 5258 C C . ALA A 1 691 ? -34.180 7.734 16.983 1.00 40.66 691 ALA A C 1
ATOM 5260 O O . ALA A 1 691 ? -33.511 6.710 16.841 1.00 40.66 691 ALA A O 1
ATOM 5261 N N . PHE A 1 692 ? -35.466 7.783 16.652 1.00 45.75 692 PHE A N 1
ATOM 5262 C CA . PHE A 1 692 ? -36.150 6.692 15.964 1.00 45.75 692 PHE A CA 1
ATOM 5263 C C . PHE A 1 692 ? -36.734 7.203 14.653 1.00 45.75 692 PHE A C 1
ATOM 5265 O O . PHE A 1 692 ? -37.395 8.238 14.641 1.00 45.75 692 PHE A O 1
ATOM 5272 N N . ASN A 1 693 ? -36.513 6.436 13.586 1.00 39.25 693 ASN A N 1
ATOM 5273 C CA . ASN A 1 693 ? -37.141 6.619 12.286 1.00 39.25 693 ASN A CA 1
ATOM 5274 C C . ASN A 1 693 ? -38.091 5.445 12.080 1.00 39.25 693 ASN A C 1
ATOM 5276 O O . ASN A 1 693 ? -37.672 4.292 12.168 1.00 39.25 693 ASN A O 1
ATOM 5280 N N . ASN A 1 694 ? -39.367 5.732 11.850 1.00 39.28 694 ASN A N 1
ATOM 5281 C CA . ASN A 1 694 ? -40.345 4.712 11.493 1.00 39.28 694 ASN A CA 1
ATOM 5282 C C . ASN A 1 694 ? -40.917 5.078 10.124 1.00 39.28 694 ASN A C 1
ATOM 5284 O O . ASN A 1 694 ? -41.537 6.136 9.998 1.00 39.28 694 ASN A O 1
ATOM 5288 N N . GLU A 1 695 ? -40.679 4.239 9.118 1.00 34.06 695 GLU A N 1
ATOM 5289 C CA . GLU A 1 695 ? -41.369 4.337 7.833 1.00 34.06 695 GLU A CA 1
ATOM 5290 C C . GLU A 1 695 ? -42.740 3.684 7.972 1.00 34.06 695 GLU A C 1
ATOM 5292 O O . GLU A 1 695 ? -42.860 2.497 8.290 1.00 34.06 695 GLU A O 1
ATOM 5297 N N . ASP A 1 696 ? -43.800 4.457 7.753 1.00 37.75 696 ASP A N 1
ATOM 5298 C CA . ASP A 1 696 ? -45.105 3.850 7.538 1.00 37.75 696 ASP A CA 1
ATOM 5299 C C . ASP A 1 696 ? -45.189 3.224 6.134 1.00 37.75 696 ASP A C 1
ATOM 5301 O O . ASP A 1 696 ? -44.396 3.509 5.238 1.00 37.75 696 ASP A O 1
ATOM 5305 N N . GLY A 1 697 ? -46.157 2.325 5.925 1.00 29.38 697 GLY A N 1
ATOM 5306 C CA . GLY A 1 697 ? -46.317 1.580 4.665 1.00 29.38 697 GLY A CA 1
ATOM 5307 C C . GLY A 1 697 ? -46.616 2.431 3.418 1.00 29.38 697 GLY A C 1
ATOM 5308 O O . GLY A 1 697 ? -46.802 1.857 2.347 1.00 29.38 697 GLY A O 1
ATOM 5309 N N . ASP A 1 698 ? -46.658 3.760 3.560 1.00 30.45 698 ASP A N 1
ATOM 5310 C CA . ASP A 1 698 ? -46.845 4.749 2.499 1.00 30.45 698 ASP A CA 1
ATOM 5311 C C . ASP A 1 698 ? -45.582 5.628 2.286 1.00 30.45 698 ASP A C 1
ATOM 5313 O O . ASP A 1 698 ? -45.639 6.601 1.532 1.00 30.45 698 ASP A O 1
ATOM 5317 N N . GLY A 1 699 ? -44.448 5.305 2.929 1.00 30.20 699 GLY A N 1
ATOM 5318 C CA . GLY A 1 699 ? -43.149 5.960 2.727 1.00 30.20 699 GLY A CA 1
ATOM 5319 C C . GLY A 1 699 ? -42.948 7.282 3.479 1.00 30.20 699 GLY A C 1
ATOM 5320 O O . GLY A 1 699 ? -42.088 8.069 3.087 1.00 30.20 699 GLY A O 1
ATOM 5321 N N . HIS A 1 700 ? -43.731 7.570 4.525 1.00 34.00 700 HIS A N 1
ATOM 5322 C CA . HIS A 1 700 ? -43.490 8.729 5.387 1.00 34.00 700 HIS A CA 1
ATOM 5323 C C . HIS A 1 700 ? -42.602 8.324 6.565 1.00 34.00 700 HIS A C 1
ATOM 5325 O O . HIS A 1 700 ? -42.928 7.414 7.330 1.00 34.00 700 HIS A O 1
ATOM 5331 N N . ILE A 1 701 ? -41.493 9.041 6.736 1.00 35.50 701 ILE A N 1
ATOM 5332 C CA . ILE A 1 701 ? -40.586 8.874 7.870 1.00 35.50 701 ILE A CA 1
ATOM 5333 C C . ILE A 1 701 ? -41.125 9.706 9.030 1.00 35.50 701 ILE A C 1
ATOM 5335 O O . ILE A 1 701 ? -41.304 10.916 8.911 1.00 35.50 701 ILE A O 1
ATOM 5339 N N . THR A 1 702 ? -41.393 9.058 10.161 1.00 35.81 702 THR A N 1
ATOM 5340 C CA . THR A 1 702 ? -41.643 9.764 11.419 1.00 35.81 702 THR A CA 1
ATOM 5341 C C . THR A 1 702 ? -40.379 9.750 12.266 1.00 35.81 702 THR A C 1
ATOM 5343 O O . THR A 1 702 ? -40.002 8.689 12.769 1.00 35.81 702 THR A O 1
ATOM 5346 N N . SER A 1 703 ? -39.771 10.922 12.446 1.00 37.59 703 SER A N 1
ATOM 5347 C CA . SER A 1 703 ? -38.604 11.131 13.307 1.00 37.59 703 SER A CA 1
ATOM 5348 C C . SER A 1 703 ? -39.038 11.662 14.676 1.00 37.59 703 SER A C 1
ATOM 5350 O O . SER A 1 703 ? -39.872 12.571 14.775 1.00 37.59 703 SER A O 1
ATOM 5352 N N . GLY A 1 704 ? -38.477 11.123 15.756 1.00 38.75 704 GLY A N 1
ATOM 5353 C CA . GLY A 1 704 ? -38.713 11.646 17.101 1.00 38.75 704 GLY A CA 1
ATOM 5354 C C . GLY A 1 704 ? -37.502 11.520 18.013 1.00 38.75 704 GLY A C 1
ATOM 5355 O O . GLY A 1 704 ? -36.666 10.636 17.842 1.00 38.75 704 GLY A O 1
ATOM 5356 N N . ILE A 1 705 ? -37.423 12.426 18.990 1.00 42.12 705 ILE A N 1
ATOM 5357 C CA . ILE A 1 705 ? -36.341 12.495 19.975 1.00 42.12 705 ILE A CA 1
ATOM 5358 C C . ILE A 1 705 ? -36.941 12.348 21.373 1.00 42.12 705 ILE A C 1
ATOM 5360 O O . ILE A 1 705 ? -37.786 13.150 21.786 1.00 42.12 705 ILE A O 1
ATOM 5364 N N . ILE A 1 706 ? -36.479 11.348 22.127 1.00 46.97 706 ILE A N 1
ATOM 5365 C CA . ILE A 1 706 ? -36.746 11.253 23.570 1.00 46.97 706 ILE A CA 1
ATOM 5366 C C . ILE A 1 706 ? -35.581 11.907 24.300 1.00 46.97 706 ILE A C 1
ATOM 5368 O O . ILE A 1 706 ? -34.471 11.395 24.207 1.00 46.97 706 ILE A O 1
ATOM 5372 N N . ASN A 1 707 ? -35.840 12.995 25.034 1.00 45.84 707 ASN A N 1
ATOM 5373 C CA . ASN A 1 707 ? -34.858 13.560 25.955 1.00 45.84 707 ASN A CA 1
ATOM 5374 C C . ASN A 1 707 ? -35.121 13.063 27.383 1.00 45.84 707 ASN A C 1
ATOM 5376 O O . ASN A 1 707 ? -36.226 13.240 27.907 1.00 45.84 707 ASN A O 1
ATOM 5380 N N . ASN A 1 708 ? -34.119 12.466 28.027 1.00 48.19 708 ASN A N 1
ATOM 5381 C CA . ASN A 1 708 ? -34.214 11.982 29.399 1.00 48.19 708 ASN A CA 1
ATOM 5382 C C . ASN A 1 708 ? -33.039 12.472 30.260 1.00 48.19 708 ASN A C 1
ATOM 5384 O O . ASN A 1 708 ? -31.940 11.929 30.181 1.00 48.19 708 ASN A O 1
ATOM 5388 N N . ASP A 1 709 ? -33.347 13.406 31.160 1.00 47.25 709 ASP A N 1
ATOM 5389 C CA . ASP A 1 709 ? -32.414 14.075 32.076 1.00 47.25 709 ASP A CA 1
ATOM 5390 C C . ASP A 1 709 ? -32.361 13.379 33.467 1.00 47.25 709 ASP A C 1
ATOM 5392 O O . ASP A 1 709 ? -32.175 14.002 34.514 1.00 47.25 709 ASP A O 1
ATOM 5396 N N . GLY A 1 710 ? -32.577 12.057 33.536 1.00 41.19 710 GLY A N 1
ATOM 5397 C CA . GLY A 1 710 ? -32.618 11.301 34.800 1.00 41.19 710 GLY A CA 1
ATOM 5398 C C . GLY A 1 710 ? -32.048 9.884 34.698 1.00 41.19 710 GLY A C 1
ATOM 5399 O O . GLY A 1 710 ? -32.022 9.301 33.622 1.00 41.19 710 GLY A O 1
ATOM 5400 N N . ALA A 1 711 ? -31.591 9.305 35.816 1.00 39.19 711 ALA A N 1
ATOM 5401 C CA . ALA A 1 711 ? -30.971 7.973 35.826 1.00 39.19 711 ALA A CA 1
ATOM 5402 C C . ALA A 1 711 ? -31.865 6.905 35.159 1.00 39.19 711 ALA A C 1
ATOM 5404 O O . ALA A 1 711 ? -32.984 6.651 35.612 1.00 39.19 711 ALA A O 1
ATOM 5405 N N . VAL A 1 712 ? -31.350 6.271 34.100 1.00 42.66 712 VAL A N 1
ATOM 5406 C CA . VAL A 1 712 ? -32.031 5.198 33.363 1.00 42.66 712 VAL A CA 1
ATOM 5407 C C . VAL A 1 712 ? -31.732 3.865 34.034 1.00 42.66 712 VAL A C 1
ATOM 5409 O O . VAL A 1 712 ? -30.655 3.310 33.868 1.00 42.66 712 VAL A O 1
ATOM 5412 N N . ASN A 1 713 ? -32.678 3.328 34.802 1.00 41.09 713 ASN A N 1
ATOM 5413 C CA . ASN A 1 713 ? -32.504 2.012 35.414 1.00 41.09 713 ASN A CA 1
ATOM 5414 C C . ASN A 1 713 ? -33.160 0.927 34.565 1.00 41.09 713 ASN A C 1
ATOM 5416 O O . ASN A 1 713 ? -34.364 0.972 34.312 1.00 41.09 713 ASN A O 1
ATOM 5420 N N . PHE A 1 714 ? -32.366 -0.081 34.215 1.00 41.06 714 PHE A N 1
ATOM 5421 C CA . PHE A 1 714 ? -32.852 -1.346 33.687 1.00 41.06 714 PHE A CA 1
ATOM 5422 C C . PHE A 1 714 ? -32.982 -2.323 34.856 1.00 41.06 714 PHE A C 1
ATOM 5424 O O . PHE A 1 714 ? -31.990 -2.714 35.468 1.00 41.06 714 PHE A O 1
ATOM 5431 N N . GLN A 1 715 ? -34.209 -2.699 35.212 1.00 35.25 715 GLN A N 1
ATOM 5432 C CA . GLN A 1 715 ? -34.459 -3.797 36.148 1.00 35.25 715 GLN A CA 1
ATOM 5433 C C . GLN A 1 715 ? -35.350 -4.821 35.455 1.00 35.25 715 GLN A C 1
ATOM 5435 O O . GLN A 1 715 ? -36.415 -4.479 34.955 1.00 35.25 715 GLN A O 1
ATOM 5440 N N . ASN A 1 716 ? -34.917 -6.084 35.426 1.00 34.22 716 ASN A N 1
ATOM 5441 C CA . ASN A 1 716 ? -35.670 -7.202 34.841 1.00 34.22 716 ASN A CA 1
ATOM 5442 C C . ASN A 1 716 ? -36.043 -7.030 33.351 1.00 34.22 716 ASN A C 1
ATOM 5444 O O . ASN A 1 716 ? -37.090 -7.511 32.927 1.00 34.22 716 ASN A O 1
ATOM 5448 N N . GLY A 1 717 ? -35.204 -6.357 32.557 1.00 31.81 717 GLY A N 1
ATOM 5449 C CA . GLY A 1 717 ? -35.460 -6.134 31.126 1.00 31.81 717 GLY A CA 1
ATOM 5450 C C . GLY A 1 717 ? -36.485 -5.036 30.816 1.00 31.81 717 GLY A C 1
ATOM 5451 O O . GLY A 1 717 ? -36.854 -4.869 29.658 1.00 31.81 717 GLY A O 1
ATOM 5452 N N . GLU A 1 718 ? -36.939 -4.276 31.817 1.00 31.58 718 GLU A N 1
ATOM 5453 C CA . GLU A 1 718 ? -37.785 -3.097 31.616 1.00 31.58 718 GLU A CA 1
ATOM 5454 C C . GLU A 1 718 ? -36.932 -1.821 31.604 1.00 31.58 718 GLU A C 1
ATOM 5456 O O . GLU A 1 718 ? -36.164 -1.561 32.535 1.00 31.58 718 GLU A O 1
ATOM 5461 N N . LEU A 1 719 ? -37.091 -1.013 30.552 1.00 40.69 719 LEU A N 1
ATOM 5462 C CA . LEU A 1 719 ? -36.526 0.329 30.445 1.00 40.69 719 LEU A CA 1
ATOM 5463 C C . LEU A 1 719 ? -37.479 1.332 31.116 1.00 40.69 719 LEU A C 1
ATOM 5465 O O . LEU A 1 719 ? -38.599 1.553 30.643 1.00 40.69 719 LEU A O 1
ATOM 5469 N N . ALA A 1 720 ? -37.035 1.950 32.213 1.00 38.66 720 ALA A N 1
ATOM 5470 C CA . ALA A 1 720 ? -37.762 3.024 32.884 1.00 38.66 720 ALA A CA 1
ATOM 5471 C C . ALA A 1 720 ? -37.130 4.386 32.556 1.00 38.66 720 ALA A C 1
ATOM 5473 O O . ALA A 1 720 ? -36.131 4.776 33.160 1.00 38.66 720 ALA A O 1
ATOM 5474 N N . LEU A 1 721 ? -37.738 5.118 31.617 1.00 42.41 721 LEU A N 1
ATOM 5475 C CA . LEU A 1 721 ? -37.374 6.504 31.313 1.00 42.41 721 LEU A CA 1
ATOM 5476 C C . LEU A 1 721 ? -38.265 7.471 32.099 1.00 42.41 721 LEU A C 1
ATOM 5478 O O . LEU A 1 721 ? -39.480 7.269 32.239 1.00 42.41 721 LEU A O 1
ATOM 5482 N N . LYS A 1 722 ? -37.674 8.569 32.570 1.00 43.53 722 LYS A N 1
ATOM 5483 C CA . LYS A 1 722 ? -38.398 9.736 33.073 1.00 43.53 722 LYS A CA 1
ATOM 5484 C C . LYS A 1 722 ? -38.096 10.910 32.131 1.00 43.53 722 LYS A C 1
ATOM 5486 O O . LYS A 1 722 ? -37.341 11.797 32.514 1.00 43.53 722 LYS A O 1
ATOM 5491 N N . PRO A 1 723 ? -38.649 10.887 30.903 1.00 41.91 723 PRO A N 1
ATOM 5492 C CA . PRO A 1 723 ? -38.301 11.870 29.892 1.00 41.91 723 PRO A CA 1
ATOM 5493 C C . PRO A 1 723 ? -38.695 13.273 30.351 1.00 41.91 723 PRO A C 1
ATOM 5495 O O . PRO A 1 723 ? -39.816 13.480 30.827 1.00 41.91 723 PRO A O 1
ATOM 5498 N N . ASP A 1 724 ? -37.778 14.220 30.177 1.00 38.41 724 ASP A N 1
ATOM 5499 C CA . ASP A 1 724 ? -38.014 15.643 30.430 1.00 38.41 724 ASP A CA 1
ATOM 5500 C C . ASP A 1 724 ? -38.730 16.299 29.231 1.00 38.41 724 ASP A C 1
ATOM 5502 O O . ASP A 1 724 ? -39.416 17.311 29.390 1.00 38.41 724 ASP A O 1
ATOM 5506 N N . GLY A 1 725 ? -38.693 15.658 28.053 1.00 40.44 725 GLY A N 1
ATOM 5507 C CA . GLY A 1 725 ? -39.498 16.006 26.880 1.00 40.44 725 GLY A CA 1
ATOM 5508 C C . GLY A 1 725 ? -39.474 14.923 25.795 1.00 40.44 725 GLY A C 1
ATOM 5509 O O . GLY A 1 725 ? -38.552 14.111 25.731 1.00 40.44 725 GLY A O 1
ATOM 5510 N N . VAL A 1 726 ? -40.498 14.908 24.938 1.00 40.62 726 VAL A N 1
ATOM 5511 C CA . VAL A 1 726 ? -40.523 14.119 23.694 1.00 40.62 726 VAL A CA 1
ATOM 5512 C C . VAL A 1 726 ? -40.836 15.083 22.560 1.00 40.62 726 VAL A C 1
ATOM 5514 O O . VAL A 1 726 ? -41.838 15.799 22.629 1.00 40.62 726 VAL A O 1
ATOM 5517 N N . TYR A 1 727 ? -39.975 15.113 21.550 1.00 42.12 727 TYR A N 1
ATOM 5518 C CA . TYR A 1 727 ? -40.049 16.049 20.433 1.00 42.12 727 TYR A CA 1
ATOM 5519 C C . TYR A 1 727 ? -40.348 15.287 19.141 1.00 42.12 727 TYR A C 1
ATOM 5521 O O . TYR A 1 727 ? -39.807 14.203 18.922 1.00 42.12 727 TYR A O 1
ATOM 5529 N N . PHE A 1 728 ? -41.215 15.856 18.307 1.00 42.12 728 PHE A N 1
ATOM 5530 C CA . PHE A 1 728 ? -41.619 15.314 17.011 1.00 42.12 728 PHE A CA 1
ATOM 5531 C C . PHE A 1 728 ? -41.561 16.423 15.963 1.00 42.12 728 PHE A C 1
ATOM 5533 O O . PHE A 1 728 ? -41.719 17.598 16.306 1.00 42.12 728 PHE A O 1
ATOM 5540 N N . GLU A 1 729 ? -41.399 16.049 14.697 1.00 37.62 729 GLU A N 1
ATOM 5541 C CA . GLU A 1 729 ? -41.493 16.991 13.582 1.00 37.62 729 GLU A CA 1
ATOM 5542 C C . GLU A 1 729 ? -42.909 17.581 13.442 1.00 37.62 729 GLU A C 1
ATOM 5544 O O . GLU A 1 729 ? -43.920 16.971 13.820 1.00 37.62 729 GLU A O 1
ATOM 5549 N N . GLU A 1 730 ? -42.989 18.794 12.894 1.00 33.53 730 GLU A N 1
ATOM 5550 C CA . GLU A 1 730 ? -44.244 19.518 12.697 1.00 33.53 730 GLU A CA 1
ATOM 5551 C C . GLU A 1 730 ? -45.186 18.718 11.772 1.00 33.53 730 GLU A C 1
ATOM 5553 O O . GLU A 1 730 ? -44.797 18.298 10.687 1.00 33.53 730 GLU A O 1
ATOM 5558 N N . ASN A 1 731 ? -46.444 18.511 12.192 1.00 34.06 731 ASN A N 1
ATOM 5559 C CA . ASN A 1 731 ? -47.462 17.648 11.550 1.00 34.06 731 ASN A CA 1
ATOM 5560 C C . ASN A 1 731 ? -47.346 16.126 11.785 1.00 34.06 731 ASN A C 1
ATOM 5562 O O . ASN A 1 731 ? -48.114 15.360 11.194 1.00 34.06 731 ASN A O 1
ATOM 5566 N N . THR A 1 732 ? -46.493 15.673 12.707 1.00 35.75 732 THR A N 1
ATOM 5567 C CA . THR A 1 732 ? -46.440 14.258 13.114 1.00 35.75 732 THR A CA 1
ATOM 5568 C C . THR A 1 732 ? -47.724 13.808 13.833 1.00 35.75 732 THR A C 1
ATOM 5570 O O . THR A 1 732 ? -48.120 14.376 14.855 1.00 35.75 732 THR A O 1
ATOM 5573 N N . LYS A 1 733 ? -48.375 12.737 13.351 1.00 32.88 733 LYS A N 1
ATOM 5574 C CA . LYS A 1 733 ? -49.525 12.108 14.031 1.00 32.88 733 LYS A CA 1
ATOM 5575 C C . LYS A 1 733 ? -49.053 11.107 15.089 1.00 32.88 733 LYS A C 1
ATOM 5577 O O . LYS A 1 733 ? -48.651 9.997 14.763 1.00 32.88 733 LYS A O 1
ATOM 5582 N N . VAL A 1 734 ? -49.175 11.462 16.368 1.00 32.88 734 VAL A N 1
ATOM 5583 C CA . VAL A 1 734 ? -48.758 10.608 17.496 1.00 32.88 734 VAL A CA 1
ATOM 5584 C C . VAL A 1 734 ? -49.961 9.878 18.113 1.00 32.88 734 VAL A C 1
ATOM 5586 O O . VAL A 1 734 ? -50.925 10.514 18.538 1.00 32.88 734 VAL A O 1
ATOM 5589 N N . LYS A 1 735 ? -49.908 8.539 18.218 1.00 31.56 735 LYS A N 1
ATOM 5590 C CA . LYS A 1 735 ? -50.912 7.717 18.928 1.00 31.56 735 LYS A CA 1
ATOM 5591 C C . LYS A 1 735 ? -50.313 7.171 20.228 1.00 31.56 735 LYS A C 1
ATOM 5593 O O . LYS A 1 735 ? -49.382 6.377 20.200 1.00 31.56 735 LYS A O 1
ATOM 5598 N N . ILE A 1 736 ? -50.855 7.580 21.375 1.00 32.25 736 ILE A N 1
ATOM 5599 C CA . ILE A 1 736 ? -50.385 7.138 22.699 1.00 32.25 736 ILE A CA 1
ATOM 5600 C C . ILE A 1 736 ? -51.253 5.964 23.162 1.00 32.25 736 ILE A C 1
ATOM 5602 O O . ILE A 1 736 ? -52.439 6.141 23.447 1.00 32.25 736 ILE A O 1
ATOM 5606 N N . LEU A 1 737 ? -50.680 4.764 23.260 1.00 27.50 737 LEU A N 1
ATOM 5607 C CA . LEU A 1 737 ? -51.380 3.590 23.787 1.00 27.50 737 LEU A CA 1
ATOM 5608 C C . LEU A 1 737 ? -51.285 3.572 25.320 1.00 27.50 737 LEU A C 1
ATOM 5610 O O . LEU A 1 737 ? -50.202 3.542 25.901 1.00 27.50 737 LEU A O 1
ATOM 5614 N N . LYS A 1 738 ? -52.433 3.603 26.002 1.00 28.27 738 LYS A N 1
ATOM 5615 C CA . LYS A 1 738 ? -52.510 3.458 27.462 1.00 28.27 738 LYS A CA 1
ATOM 5616 C C . LYS A 1 738 ? -52.516 1.970 27.821 1.00 28.27 738 LYS A C 1
ATOM 5618 O O . LYS A 1 738 ? -53.319 1.221 27.272 1.00 28.27 738 LYS A O 1
ATOM 5623 N N . LYS A 1 739 ? -51.712 1.556 28.809 1.00 28.41 739 LYS A N 1
ATOM 5624 C CA . LYS A 1 739 ? -51.857 0.242 29.460 1.00 28.41 739 LYS A CA 1
ATOM 5625 C C . LYS A 1 739 ? -53.259 0.146 30.070 1.00 28.41 739 LYS A C 1
ATOM 5627 O O . LYS A 1 739 ? -53.606 0.936 30.955 1.00 28.41 739 LYS A O 1
ATOM 5632 N N . ALA A 1 740 ? -54.073 -0.784 29.580 1.00 23.47 740 ALA A N 1
ATOM 5633 C CA . ALA A 1 740 ? -55.324 -1.144 30.227 1.00 23.47 740 ALA A CA 1
ATOM 5634 C C . ALA A 1 740 ? -54.977 -1.803 31.569 1.00 23.47 740 ALA A C 1
ATOM 5636 O O . ALA A 1 740 ? -54.400 -2.884 31.607 1.00 23.47 740 ALA A O 1
ATOM 5637 N N . ASN A 1 741 ? -55.276 -1.126 32.676 1.00 30.70 741 ASN A N 1
ATOM 5638 C CA . ASN A 1 741 ? -55.385 -1.813 33.955 1.00 30.70 741 ASN A CA 1
ATOM 5639 C C . ASN A 1 741 ? -56.794 -2.400 34.022 1.00 30.70 741 ASN A C 1
ATOM 5641 O O . ASN A 1 741 ? -57.766 -1.680 33.801 1.00 30.70 741 ASN A O 1
ATOM 5645 N N . ASP A 1 742 ? -56.885 -3.683 34.358 1.00 33.53 742 ASP A N 1
ATOM 5646 C CA . ASP A 1 742 ? -58.086 -4.521 34.268 1.00 33.53 742 ASP A CA 1
ATOM 5647 C C . ASP A 1 742 ? -59.325 -4.070 35.065 1.00 33.53 742 ASP A C 1
ATOM 5649 O O . ASP A 1 742 ? -60.319 -4.781 35.049 1.00 33.53 742 ASP A O 1
ATOM 5653 N N . ASN A 1 743 ? -59.341 -2.930 35.766 1.00 39.50 743 ASN A N 1
ATOM 5654 C CA . ASN A 1 743 ? -60.502 -2.536 36.576 1.00 39.50 743 ASN A CA 1
ATOM 5655 C C . ASN A 1 743 ? -60.605 -1.026 36.853 1.00 39.50 743 ASN A C 1
ATOM 5657 O O . ASN A 1 743 ? -60.482 -0.631 38.007 1.00 39.50 743 ASN A O 1
ATOM 5661 N N . ASP A 1 744 ? -60.903 -0.167 35.873 1.00 30.11 744 ASP A N 1
ATOM 5662 C CA . ASP A 1 744 ? -61.428 1.160 36.240 1.00 30.11 744 ASP A CA 1
ATOM 5663 C C . ASP A 1 744 ? -62.508 1.691 35.292 1.00 30.11 744 ASP A C 1
ATOM 5665 O O . ASP A 1 744 ? -62.280 2.015 34.125 1.00 30.11 744 ASP A O 1
ATOM 5669 N N . ASN A 1 745 ? -63.709 1.792 35.861 1.00 33.22 745 ASN A N 1
ATOM 5670 C CA . ASN A 1 745 ? -64.855 2.508 35.329 1.00 33.22 745 ASN A CA 1
ATOM 5671 C C . ASN A 1 745 ? -64.619 4.019 35.489 1.00 33.22 745 ASN A C 1
ATOM 5673 O O . ASN A 1 745 ? -64.541 4.490 36.615 1.00 33.22 745 ASN A O 1
ATOM 5677 N N . GLY A 1 746 ? -64.575 4.746 34.367 1.00 33.28 746 GLY A N 1
ATOM 5678 C CA . GLY A 1 746 ? -64.945 6.163 34.189 1.00 33.28 746 GLY A CA 1
ATOM 5679 C C . GLY A 1 746 ? -64.462 7.214 35.205 1.00 33.28 746 GLY A C 1
ATOM 5680 O O . GLY A 1 746 ? -64.895 7.233 36.352 1.00 33.28 746 GLY A O 1
ATOM 5681 N N . ILE A 1 747 ? -63.710 8.215 34.729 1.00 25.67 747 ILE A N 1
ATOM 5682 C CA . ILE A 1 747 ? -63.515 9.489 35.442 1.00 25.67 747 ILE A CA 1
ATOM 5683 C C . ILE A 1 747 ? -64.126 10.635 34.625 1.00 25.67 747 ILE A C 1
ATOM 5685 O O . ILE A 1 747 ? -63.955 10.720 33.411 1.00 25.67 747 ILE A O 1
ATOM 5689 N N . THR A 1 748 ? -64.879 11.469 35.340 1.00 26.73 748 THR A N 1
ATOM 5690 C CA . THR A 1 748 ? -65.642 12.653 34.930 1.00 26.73 748 THR A CA 1
ATOM 5691 C C . THR A 1 748 ? -64.784 13.880 34.614 1.00 26.73 748 THR A C 1
ATOM 5693 O O . THR A 1 748 ? -63.758 14.118 35.245 1.00 26.73 748 THR A O 1
ATOM 5696 N N . ASP A 1 749 ? -65.302 14.677 33.682 1.00 26.19 749 ASP A N 1
ATOM 5697 C CA . ASP A 1 749 ? -64.858 15.993 33.209 1.00 26.19 749 ASP A CA 1
ATOM 5698 C C . ASP A 1 749 ? -64.623 17.014 34.350 1.00 26.19 749 ASP A C 1
ATOM 5700 O O . ASP A 1 749 ? -65.494 17.168 35.214 1.00 26.19 749 ASP A O 1
ATOM 5704 N N . GLY A 1 750 ? -63.473 17.717 34.371 1.00 29.08 750 GLY A N 1
ATOM 5705 C CA . GLY A 1 750 ? -63.302 18.876 35.268 1.00 29.08 750 GLY A CA 1
ATOM 5706 C C . GLY A 1 750 ? -61.931 19.279 35.843 1.00 29.08 750 GLY A C 1
ATOM 5707 O O . GLY A 1 750 ? -61.919 20.238 36.613 1.00 29.08 750 GLY A O 1
ATOM 5708 N N . GLU A 1 751 ? -60.783 18.668 35.518 1.00 24.38 751 GLU A N 1
ATOM 5709 C CA . GLU A 1 751 ? -59.478 19.143 36.041 1.00 24.38 751 GLU A CA 1
ATOM 5710 C C . GLU A 1 751 ? -58.582 19.766 34.953 1.00 24.38 751 GLU A C 1
ATOM 5712 O O . GLU A 1 751 ? -58.029 19.087 34.090 1.00 24.38 751 GLU A O 1
ATOM 5717 N N . LYS A 1 752 ? -58.433 21.100 35.006 1.00 24.98 752 LYS A N 1
ATOM 5718 C CA . LYS A 1 752 ? -57.515 21.879 34.159 1.00 24.98 752 LYS A CA 1
ATOM 5719 C C . LYS A 1 752 ? -56.062 21.635 34.559 1.00 24.98 752 LYS A C 1
ATOM 5721 O O . LYS A 1 752 ? -55.724 21.720 35.736 1.00 24.98 752 LYS A O 1
ATOM 5726 N N . PHE A 1 753 ? -55.186 21.502 33.566 1.00 27.03 753 PHE A N 1
ATOM 5727 C CA . PHE A 1 753 ? -53.742 21.585 33.761 1.00 27.03 753 PHE A CA 1
ATOM 5728 C C . PHE A 1 753 ? -53.117 22.683 32.901 1.00 27.03 753 PHE A C 1
ATOM 5730 O O . PHE A 1 753 ? -53.428 22.825 31.723 1.00 27.03 753 PHE A O 1
ATOM 5737 N N . SER A 1 754 ? -52.205 23.431 33.510 1.00 22.08 754 SER A N 1
ATOM 5738 C CA . SER A 1 754 ? -51.334 24.431 32.897 1.00 22.08 754 SER A CA 1
ATOM 5739 C C . SER A 1 754 ? -49.950 23.832 32.612 1.00 22.08 754 SER A C 1
ATOM 5741 O O . SER A 1 754 ? -49.351 23.293 33.542 1.00 22.08 754 SER A O 1
ATOM 5743 N N . GLY A 1 755 ? -49.421 23.991 31.387 1.00 25.69 755 GLY A N 1
ATOM 5744 C CA . GLY A 1 755 ? -47.970 23.935 31.124 1.00 25.69 755 GLY A CA 1
ATOM 5745 C C . GLY A 1 755 ? -47.446 22.897 30.120 1.00 25.69 755 GLY A C 1
ATOM 5746 O O . GLY A 1 755 ? -46.610 22.089 30.503 1.00 25.69 755 GLY A O 1
ATOM 5747 N N . ILE A 1 756 ? -47.857 22.946 28.847 1.00 29.16 756 ILE A N 1
ATOM 5748 C CA . ILE A 1 756 ? -47.143 22.291 27.726 1.00 29.16 756 ILE A CA 1
ATOM 5749 C C . ILE A 1 756 ? -46.918 23.351 26.636 1.00 29.16 756 ILE A C 1
ATOM 5751 O O . ILE A 1 756 ? -47.817 24.157 26.394 1.00 29.16 756 ILE A O 1
ATOM 5755 N N . TRP A 1 757 ? -45.733 23.376 26.019 1.00 29.64 757 TRP A N 1
ATOM 5756 C CA . TRP A 1 757 ? -45.355 24.317 24.956 1.00 29.64 757 TRP A CA 1
ATOM 5757 C C . TRP A 1 757 ? -44.872 23.547 23.724 1.00 29.64 757 TRP A C 1
ATOM 5759 O O . TRP A 1 757 ? -44.139 22.575 23.877 1.00 29.64 757 TRP A O 1
ATOM 5769 N N . PHE A 1 758 ? -45.252 24.009 22.532 1.00 30.97 758 PHE A N 1
ATOM 5770 C CA . PHE A 1 758 ? -44.640 23.616 21.262 1.00 30.97 758 PHE A CA 1
ATOM 5771 C C . PHE A 1 758 ? -43.616 24.690 20.889 1.00 30.97 758 PHE A C 1
ATOM 5773 O O . PHE A 1 758 ? -43.874 25.883 21.081 1.00 30.97 758 PHE A O 1
ATOM 5780 N N . VAL A 1 759 ? -42.448 24.273 20.417 1.00 29.84 759 VAL A N 1
ATOM 5781 C CA . VAL A 1 759 ? -41.366 25.171 20.002 1.00 29.84 759 VAL A CA 1
ATOM 5782 C C . VAL A 1 759 ? -40.987 24.769 18.586 1.00 29.84 759 VAL A C 1
ATOM 5784 O O . VAL A 1 759 ? -40.796 23.580 18.335 1.00 29.84 759 VAL A O 1
ATOM 5787 N N . ASP A 1 760 ? -40.957 25.729 17.666 1.00 30.69 760 ASP A N 1
ATOM 5788 C CA . ASP A 1 760 ? -40.507 25.476 16.297 1.00 30.69 760 ASP A CA 1
ATOM 5789 C C . ASP A 1 760 ? -38.973 25.321 16.235 1.00 30.69 760 ASP A C 1
ATOM 5791 O O . ASP A 1 760 ? -38.263 25.564 17.216 1.00 30.69 760 ASP A O 1
ATOM 5795 N N . MET A 1 761 ? -38.439 24.937 15.070 1.00 26.39 761 MET A N 1
ATOM 5796 C CA . MET A 1 761 ? -36.990 24.760 14.868 1.00 26.39 761 MET A CA 1
ATOM 5797 C C . MET A 1 761 ? -36.167 26.059 15.017 1.00 26.39 761 MET A C 1
ATOM 5799 O O . MET A 1 761 ? -34.942 26.003 14.987 1.00 26.39 761 MET A O 1
ATOM 5803 N N . ASN A 1 762 ? -36.808 27.218 15.218 1.00 28.48 762 ASN A N 1
ATOM 5804 C CA . ASN A 1 762 ? -36.156 28.506 15.473 1.00 28.48 762 ASN A CA 1
ATOM 5805 C C . ASN A 1 762 ? -36.198 28.923 16.955 1.00 28.48 762 ASN A C 1
ATOM 5807 O O . ASN A 1 762 ? -35.719 30.003 17.305 1.00 28.48 762 ASN A O 1
ATOM 5811 N N . GLY A 1 763 ? -36.752 28.093 17.844 1.00 27.45 763 GLY A N 1
ATOM 5812 C CA . GLY A 1 763 ? -36.838 28.403 19.270 1.00 27.45 763 GLY A CA 1
ATOM 5813 C C . GLY A 1 763 ? -37.992 29.341 19.646 1.00 27.45 763 GLY A C 1
ATOM 5814 O O . GLY A 1 763 ? -38.051 29.790 20.798 1.00 27.45 763 GLY A O 1
ATOM 5815 N N . GLU A 1 764 ? -38.926 29.639 18.735 1.00 27.89 764 GLU A N 1
ATOM 5816 C CA . GLU A 1 764 ? -40.103 30.444 19.062 1.00 27.89 764 GLU A CA 1
ATOM 5817 C C . GLU A 1 764 ? -41.250 29.571 19.596 1.00 27.89 764 GLU A C 1
ATOM 5819 O O . GLU A 1 764 ? -41.592 28.511 19.071 1.00 27.89 764 GLU A O 1
ATOM 5824 N N . LYS A 1 765 ? -41.861 30.021 20.701 1.00 31.94 765 LYS A N 1
ATOM 5825 C CA . LYS A 1 765 ? -42.999 29.342 21.335 1.00 31.94 765 LYS A CA 1
ATOM 5826 C C . LYS A 1 765 ? -44.246 29.522 20.472 1.00 31.94 765 LYS A C 1
ATOM 5828 O O . LYS A 1 765 ? -44.856 30.592 20.501 1.00 31.94 765 LYS A O 1
ATOM 5833 N N . ALA A 1 766 ? -44.677 28.474 19.780 1.00 30.70 766 ALA A N 1
ATOM 5834 C CA . ALA A 1 766 ? -45.941 28.485 19.058 1.00 30.70 766 ALA A CA 1
ATOM 5835 C C . ALA A 1 766 ? -47.111 28.282 20.039 1.00 30.70 766 ALA A C 1
ATOM 5837 O O . ALA A 1 766 ? -47.225 27.263 20.727 1.00 30.70 766 ALA A O 1
ATOM 5838 N N . GLN A 1 767 ? -47.995 29.277 20.126 1.00 28.02 767 GLN A N 1
ATOM 5839 C CA . GLN A 1 767 ? -49.256 29.171 20.857 1.00 28.02 767 GLN A CA 1
ATOM 5840 C C . GLN A 1 767 ? -50.281 28.482 19.946 1.00 28.02 767 GLN A C 1
ATOM 5842 O O . GLN A 1 767 ? -50.695 29.053 18.939 1.00 28.02 767 GLN A O 1
ATOM 5847 N N . VAL A 1 768 ? -50.684 27.254 20.282 1.00 30.53 768 VAL A N 1
ATOM 5848 C CA . VAL A 1 768 ? -51.683 26.506 19.503 1.00 30.53 768 VAL A CA 1
ATOM 5849 C C . VAL A 1 768 ? -53.032 27.222 19.583 1.00 30.53 768 VAL A C 1
ATOM 5851 O O . VAL A 1 768 ? -53.579 27.423 20.670 1.00 30.53 768 VAL A O 1
ATOM 5854 N N . ALA A 1 769 ? -53.547 27.628 18.422 1.00 22.86 769 ALA A N 1
ATOM 5855 C CA . ALA A 1 769 ? -54.897 28.146 18.262 1.00 22.86 769 ALA A CA 1
ATOM 5856 C C . ALA A 1 769 ? -55.928 27.029 18.490 1.00 22.86 769 ALA A C 1
ATOM 5858 O O . ALA A 1 769 ? -55.733 25.889 18.074 1.00 22.86 769 ALA A O 1
ATOM 5859 N N . GLU A 1 770 ? -57.022 27.385 19.161 1.00 25.41 770 GLU A N 1
ATOM 5860 C CA . GLU A 1 770 ? -58.160 26.519 19.469 1.00 25.41 770 GLU A CA 1
ATOM 5861 C C . GLU A 1 770 ? -58.694 25.810 18.212 1.00 25.41 770 GLU A C 1
ATOM 5863 O O . GLU A 1 770 ? -59.145 26.460 17.267 1.00 25.41 770 GLU A O 1
ATOM 5868 N N . SER A 1 771 ? -58.724 24.476 18.222 1.00 24.56 771 SER A N 1
ATOM 5869 C CA . SER A 1 771 ? -59.684 23.733 17.408 1.00 24.56 771 SER A CA 1
ATOM 5870 C C . SER A 1 771 ? -60.225 22.535 18.175 1.00 24.56 771 SER A C 1
ATOM 5872 O O . SER A 1 771 ? -59.468 21.692 18.660 1.00 24.56 771 SER A O 1
ATOM 5874 N N . ASP A 1 772 ? -61.549 22.492 18.261 1.00 26.36 772 ASP A N 1
ATOM 5875 C CA . ASP A 1 772 ? -62.351 21.413 18.817 1.00 26.36 772 ASP A CA 1
ATOM 5876 C C . ASP A 1 772 ? -62.053 20.080 18.116 1.00 26.36 772 ASP A C 1
ATOM 5878 O O . ASP A 1 772 ? -62.449 19.867 16.969 1.00 26.36 772 ASP A O 1
ATOM 5882 N N . ASN A 1 773 ? -61.345 19.194 18.816 1.00 27.67 773 ASN A N 1
ATOM 5883 C CA . ASN A 1 773 ? -61.676 17.782 19.047 1.00 27.67 773 ASN A CA 1
ATOM 5884 C C . ASN A 1 773 ? -60.398 16.976 19.327 1.00 27.67 773 ASN A C 1
ATOM 5886 O O . ASN A 1 773 ? -59.491 16.901 18.505 1.00 27.67 773 ASN A O 1
ATOM 5890 N N . ASP A 1 774 ? -60.398 16.361 20.510 1.00 32.34 774 ASP A N 1
ATOM 5891 C CA . ASP A 1 774 ? -59.580 15.236 20.971 1.00 32.34 774 ASP A CA 1
ATOM 5892 C C . ASP A 1 774 ? -58.043 15.364 20.924 1.00 32.34 774 ASP A C 1
ATOM 5894 O O . ASP A 1 774 ? -57.381 14.984 19.963 1.00 32.34 774 ASP A O 1
ATOM 5898 N N . SER A 1 775 ? -57.436 15.756 22.053 1.00 24.30 775 SER A N 1
ATOM 5899 C CA . SER A 1 775 ? -56.034 15.417 22.360 1.00 24.30 775 SER A CA 1
ATOM 5900 C C . SER A 1 775 ? -55.773 15.292 23.870 1.00 24.30 775 SER A C 1
ATOM 5902 O O . SER A 1 775 ? -56.236 16.087 24.689 1.00 24.30 775 SER A O 1
ATOM 5904 N N . TYR A 1 776 ? -55.062 14.221 24.241 1.00 23.91 776 TYR A N 1
ATOM 5905 C CA . TYR A 1 776 ? -54.808 13.781 25.617 1.00 23.91 776 TYR A CA 1
ATOM 5906 C C . TYR A 1 776 ? -53.488 14.329 26.175 1.00 23.91 776 TYR A C 1
ATOM 5908 O O . TYR A 1 776 ? -52.496 14.479 25.468 1.00 23.91 776 TYR A O 1
ATOM 5916 N N . LYS A 1 777 ? -53.465 14.538 27.494 1.00 28.47 777 LYS A N 1
ATOM 5917 C CA . LYS A 1 777 ? -52.308 14.970 28.287 1.00 28.47 777 LYS A CA 1
ATOM 5918 C C . LYS A 1 777 ? -51.438 13.775 28.711 1.00 28.47 777 LYS A C 1
ATOM 5920 O O . LYS A 1 777 ? -51.935 12.896 29.415 1.00 28.47 777 LYS A O 1
ATOM 5925 N N . ILE A 1 778 ? -50.139 13.767 28.387 1.00 28.62 778 ILE A N 1
ATOM 5926 C CA . ILE A 1 778 ? -49.173 12.828 28.991 1.00 28.62 778 ILE A CA 1
ATOM 5927 C C . ILE A 1 778 ? -48.579 13.464 30.250 1.00 28.62 778 ILE A C 1
ATOM 5929 O O . ILE A 1 778 ? -48.006 14.549 30.228 1.00 28.62 778 ILE A O 1
ATOM 5933 N N . THR A 1 779 ? -48.735 12.800 31.389 1.00 24.25 779 THR A N 1
ATOM 5934 C CA . THR A 1 779 ? -47.971 13.084 32.612 1.00 24.25 779 THR A CA 1
ATOM 5935 C C . THR A 1 779 ? -47.799 11.758 33.351 1.00 24.25 779 THR A C 1
ATOM 5937 O O . THR A 1 779 ? -48.491 11.490 34.330 1.00 24.25 779 THR A O 1
ATOM 5940 N N . LYS A 1 780 ? -46.971 10.851 32.820 1.00 25.95 780 LYS A N 1
ATOM 5941 C CA . LYS A 1 780 ? -46.593 9.608 33.509 1.00 25.95 780 LYS A CA 1
ATOM 5942 C C . LYS A 1 780 ? -45.341 8.986 32.893 1.00 25.95 780 LYS A C 1
ATOM 5944 O O . LYS A 1 780 ? -45.173 9.049 31.682 1.00 25.95 780 LYS A O 1
ATOM 5949 N N . THR A 1 781 ? -44.523 8.373 33.753 1.00 28.50 781 THR A N 1
ATOM 5950 C CA . THR A 1 781 ? -43.415 7.464 33.424 1.00 28.50 781 THR A CA 1
ATOM 5951 C C . THR A 1 781 ? -43.795 6.553 32.258 1.00 28.50 781 THR A C 1
ATOM 5953 O O . THR A 1 781 ? -44.818 5.866 32.335 1.00 28.50 781 THR A O 1
ATOM 5956 N N . LEU A 1 782 ? -42.996 6.564 31.188 1.00 31.88 782 LEU A N 1
ATOM 5957 C CA . LEU A 1 782 ? -43.143 5.615 30.091 1.00 31.88 782 LEU A CA 1
ATOM 5958 C C . LEU A 1 782 ? -42.502 4.302 30.560 1.00 31.88 782 LEU A C 1
ATOM 5960 O O . LEU A 1 782 ? -41.289 4.227 30.732 1.00 31.88 782 LEU A O 1
ATOM 5964 N N . THR A 1 783 ? -43.318 3.292 30.854 1.00 29.39 783 THR A N 1
ATOM 5965 C CA . THR A 1 783 ? -42.834 1.944 31.180 1.00 29.39 783 THR A CA 1
ATOM 5966 C C . THR A 1 783 ? -42.987 1.083 29.935 1.00 29.39 783 THR A C 1
ATOM 5968 O O . THR A 1 783 ? -44.107 0.705 29.586 1.00 29.39 783 THR A O 1
ATOM 5971 N N . MET A 1 784 ? -41.881 0.790 29.251 1.00 30.77 784 MET A N 1
ATOM 5972 C CA . MET A 1 784 ? -41.863 -0.149 28.126 1.00 30.77 784 MET A CA 1
ATOM 5973 C C . MET A 1 784 ? -41.853 -1.562 28.718 1.00 30.77 784 MET A C 1
ATOM 5975 O O . MET A 1 784 ? -40.881 -1.964 29.348 1.00 30.77 784 MET A O 1
ATOM 5979 N N . THR A 1 785 ? -42.976 -2.278 28.610 1.00 24.41 785 THR A N 1
ATOM 5980 C CA . THR A 1 785 ? -43.107 -3.653 29.128 1.00 24.41 785 THR A CA 1
ATOM 5981 C C . THR A 1 785 ? -42.998 -4.627 27.956 1.00 24.41 785 THR A C 1
ATOM 5983 O O . THR A 1 785 ? -43.767 -4.494 27.006 1.00 24.41 785 THR A O 1
ATOM 5986 N N . ALA A 1 786 ? -42.088 -5.602 28.015 1.00 26.00 786 ALA A N 1
ATOM 5987 C CA . ALA A 1 786 ? -42.089 -6.739 27.094 1.00 26.00 786 ALA A CA 1
ATOM 5988 C C . ALA A 1 786 ? -43.160 -7.752 27.540 1.00 26.00 786 ALA A C 1
ATOM 5990 O O . ALA A 1 786 ? -43.170 -8.171 28.700 1.00 26.00 786 ALA A O 1
ATOM 5991 N N . GLU A 1 787 ? -44.076 -8.148 26.653 1.00 23.77 787 GLU A N 1
ATOM 5992 C CA . GLU A 1 787 ? -44.982 -9.266 26.936 1.00 23.77 787 GLU A CA 1
ATOM 5993 C C . GLU A 1 787 ? -44.245 -10.595 26.754 1.00 23.77 787 GLU A C 1
ATOM 5995 O O . GLU A 1 787 ? -43.704 -10.896 25.693 1.00 23.77 787 GLU A O 1
ATOM 6000 N N . GLN A 1 788 ? -44.242 -11.421 27.801 1.00 25.55 788 GLN A N 1
ATOM 6001 C CA . GLN A 1 788 ? -43.660 -12.757 27.765 1.00 25.55 788 GLN A CA 1
ATOM 6002 C C . GLN A 1 788 ? -44.598 -13.713 27.008 1.00 25.55 788 GLN A C 1
ATOM 6004 O O . GLN A 1 788 ? -45.458 -14.372 27.596 1.00 25.55 788 GLN A O 1
ATOM 6009 N N . GLY A 1 789 ? -44.438 -13.785 25.687 1.00 26.58 789 GLY A N 1
ATOM 6010 C CA . GLY A 1 789 ? -45.034 -14.830 24.859 1.00 26.58 789 GLY A CA 1
ATOM 6011 C C . GLY A 1 789 ? -44.350 -16.173 25.121 1.00 26.58 789 GLY A C 1
ATOM 6012 O O . GLY A 1 789 ? -43.130 -16.295 25.069 1.00 26.58 789 GLY A O 1
ATOM 6013 N N . SER A 1 790 ? -45.128 -17.210 25.427 1.00 31.02 790 SER A N 1
ATOM 6014 C CA . SER A 1 790 ? -44.613 -18.576 25.579 1.00 31.02 790 SER A CA 1
ATOM 6015 C C . SER A 1 790 ? -44.300 -19.191 24.207 1.00 31.02 790 SER A C 1
ATOM 6017 O O . SER A 1 790 ? -45.106 -19.912 23.631 1.00 31.02 790 SER A O 1
ATOM 6019 N N . GLY A 1 791 ? -43.121 -18.888 23.671 1.00 28.38 791 GLY A N 1
ATOM 6020 C CA . GLY A 1 791 ? -42.603 -19.441 22.420 1.00 28.38 791 GLY A CA 1
ATOM 6021 C C . GLY A 1 791 ? -41.301 -18.741 22.050 1.00 28.38 791 GLY A C 1
ATOM 6022 O O . GLY A 1 791 ? -41.210 -17.528 22.158 1.00 28.38 791 GLY A O 1
ATOM 6023 N N . SER A 1 792 ? -40.272 -19.507 21.702 1.00 31.09 792 SER A N 1
ATOM 6024 C CA . SER A 1 792 ? -38.928 -19.018 21.394 1.00 31.09 792 SER A CA 1
ATOM 6025 C C . SER A 1 792 ? -38.910 -18.154 20.129 1.00 31.09 792 SER A C 1
ATOM 6027 O O . SER A 1 792 ? -38.747 -18.705 19.048 1.00 31.09 792 SER A O 1
ATOM 6029 N N . GLU A 1 793 ? -39.056 -16.840 20.263 1.00 24.50 793 GLU A N 1
ATOM 6030 C CA . GLU A 1 793 ? -38.754 -15.840 19.232 1.00 24.50 793 GLU A CA 1
ATOM 6031 C C . GLU A 1 793 ? -38.454 -14.485 19.906 1.00 24.50 793 GLU A C 1
ATOM 6033 O O . GLU A 1 793 ? -38.894 -14.213 21.023 1.00 24.50 793 GLU A O 1
ATOM 6038 N N . SER A 1 794 ? -37.598 -13.697 19.264 1.00 23.56 794 SER A N 1
ATOM 6039 C CA . SER A 1 794 ? -36.888 -12.507 19.750 1.00 23.56 794 SER A CA 1
ATOM 6040 C C . SER A 1 794 ? -37.801 -11.397 20.298 1.00 23.56 794 SER A C 1
ATOM 6042 O O . SER A 1 794 ? -38.811 -11.055 19.689 1.00 23.56 794 SER A O 1
ATOM 6044 N N . ASN A 1 795 ? -37.412 -10.773 21.416 1.00 22.67 795 ASN A N 1
ATOM 6045 C CA . ASN A 1 795 ? -38.130 -9.637 22.004 1.00 22.67 795 ASN A CA 1
ATOM 6046 C C . ASN A 1 795 ? -37.843 -8.348 21.212 1.00 22.67 795 ASN A C 1
ATOM 6048 O O . ASN A 1 795 ? -36.765 -7.777 21.349 1.00 22.67 795 ASN A O 1
ATOM 6052 N N . PHE A 1 796 ? -38.813 -7.866 20.435 1.00 25.00 796 PHE A N 1
ATOM 6053 C CA . PHE A 1 796 ? -38.807 -6.517 19.860 1.00 25.00 796 PHE A CA 1
ATOM 6054 C C . PHE A 1 796 ? -39.720 -5.601 20.680 1.00 25.00 796 PHE A C 1
ATOM 6056 O O . PHE A 1 796 ? -40.808 -6.010 21.089 1.00 25.00 796 PHE A O 1
ATOM 6063 N N . VAL A 1 797 ? -39.316 -4.347 20.894 1.00 28.25 797 VAL A N 1
ATOM 6064 C CA . VAL A 1 797 ? -40.228 -3.318 21.404 1.00 28.25 797 VAL A CA 1
ATOM 6065 C C . VAL A 1 797 ? -40.844 -2.591 20.213 1.00 28.25 797 VAL A C 1
ATOM 6067 O O . VAL A 1 797 ? -40.179 -1.795 19.562 1.00 28.25 797 VAL A O 1
ATOM 6070 N N . SER A 1 798 ? -42.113 -2.873 19.906 1.00 25.72 798 SER A N 1
ATOM 6071 C CA . SER A 1 798 ? -42.830 -2.209 18.813 1.00 25.72 798 SER A CA 1
ATOM 6072 C C . SER A 1 798 ? -43.576 -0.966 19.303 1.00 25.72 798 SER A C 1
ATOM 6074 O O . SER A 1 798 ? -44.422 -1.063 20.196 1.00 25.72 798 SER A O 1
ATOM 6076 N N . ILE A 1 799 ? -43.356 0.179 18.656 1.00 28.97 799 ILE A N 1
ATOM 6077 C CA . ILE A 1 799 ? -44.348 1.259 18.600 1.00 28.97 799 ILE A CA 1
ATOM 6078 C C . ILE A 1 799 ? -45.196 0.992 17.355 1.00 28.97 799 ILE A C 1
ATOM 6080 O O . ILE A 1 799 ? -44.780 1.283 16.238 1.00 28.97 799 ILE A O 1
ATOM 6084 N N . THR A 1 800 ? -46.368 0.386 17.528 1.00 24.56 800 THR A N 1
ATOM 6085 C CA . THR A 1 800 ? -47.263 0.048 16.413 1.00 24.56 800 THR A CA 1
ATOM 6086 C C . THR A 1 800 ? -48.259 1.176 16.147 1.00 24.56 800 THR A C 1
ATOM 6088 O O . THR A 1 800 ? -49.086 1.522 16.996 1.00 24.56 800 THR A O 1
ATOM 6091 N N . THR A 1 801 ? -48.243 1.721 14.932 1.00 25.73 801 THR A N 1
ATOM 6092 C CA . THR A 1 801 ? -49.326 2.545 14.381 1.00 25.73 801 THR A CA 1
ATOM 6093 C C . THR A 1 801 ? -50.400 1.635 13.784 1.00 25.73 801 THR A C 1
ATOM 6095 O O . THR A 1 801 ? -50.435 1.375 12.588 1.00 25.73 801 THR A O 1
ATOM 6098 N N . GLU A 1 802 ? -51.323 1.128 14.607 1.00 21.73 802 GLU A N 1
ATOM 6099 C CA . GLU A 1 802 ? -52.479 0.402 14.061 1.00 21.73 802 GLU A CA 1
ATOM 6100 C C . GLU A 1 802 ? -53.663 1.318 13.721 1.00 21.73 802 GLU A C 1
ATOM 6102 O O . GLU A 1 802 ? -54.142 2.118 14.541 1.00 21.73 802 GLU A O 1
ATOM 6107 N N . ARG A 1 803 ? -54.160 1.117 12.491 1.00 24.70 803 ARG A N 1
ATOM 6108 C CA . ARG A 1 803 ? -55.465 1.544 11.969 1.00 24.70 803 ARG A CA 1
ATOM 6109 C C . ARG A 1 803 ? -56.594 1.240 12.955 1.00 24.70 803 ARG A C 1
ATOM 6111 O O . ARG A 1 803 ? -56.668 0.158 13.524 1.00 24.70 803 ARG A O 1
ATOM 6118 N N . SER A 1 804 ? -57.569 2.138 13.029 1.00 22.64 804 SER A N 1
ATOM 6119 C CA . SER A 1 804 ? -58.933 1.779 13.426 1.00 22.64 804 SER A CA 1
ATOM 6120 C C . SER A 1 804 ? -59.916 2.358 12.407 1.00 22.64 804 SER A C 1
ATOM 6122 O O . SER A 1 804 ? -59.743 3.512 12.025 1.00 22.64 804 SER A O 1
ATOM 6124 N N . PHE A 1 805 ? -60.855 1.500 11.983 1.00 28.17 805 PHE A N 1
ATOM 6125 C CA . PHE A 1 805 ? -61.836 1.585 10.883 1.00 28.17 805 PHE A CA 1
ATOM 6126 C C . PHE A 1 805 ? -62.269 2.958 10.364 1.00 28.17 805 PHE A C 1
ATOM 6128 O O . PHE A 1 805 ? -62.687 3.803 11.186 1.00 28.17 805 PHE A O 1
#

Secondary structure (DSSP, 8-state):
----------------GGG--S-EEEEEETTEEEEEEEEPPTT-B-SS-BB-PPPHHHHHHIIIIIHHHHHHHH-S-SSS--EEEEEEEEEESS-EEEE--EETTTTEEHHHHHHHT-S-S--TT--S-EEEEEEPPTT--EE-S---SS---TTSEEHHHHHHHHHHHHTT-S-TT-EEETTEEEEEGGG--HHHHTEE-TTS-BGGGS--BTTEEEEEEE-HHHHHHHHH-TTS--TT-EEEE-HHHHTT--S-EE--HHHHHHH-TT--BPPGGG-SS--BSSEEEEEEETTEEEEEEE--TT-TTS--S----SS--HHHHHHHHHTT----GGGTEEEEE-----S-EEESSBTTTTBSSEEE-STT-EEEEE-SSS-EEEE-TT--EEE-STT-EEEEE-SSS-EEEE-TT-EEEE--TT--S--EEEEE-SSS-EEEEE-TT-EEEE-STT-EEEEE-----TT-TTT-EEETTEEEEEETTTTEEEE--TTTT-STTTSTTSTTSS-SEEEEEESSEEEEEEEEEE-TT--B-EEEE-TT-EEEEEEEE---TT-EEE-----SSS----EEE---PPTT--GGGGSEEEEE-SSEEE-S-EEEEEEEEEEE-SSEEEE--SBTTB--EEEEEEEEE-TT-EEEESSEEEE-SSS--EEE-TT-EEEE---SSSS---EEEEEEEEE-TTS-EEEEEEEE-S--EEETTEEEE--SEEEE-TT-----PPP--S------S--------EE-TTS-EE-PPP--S--PPP-S-EEEPPP--SSS-------------

Radius of gyration: 31.54 Å; chains: 1; boun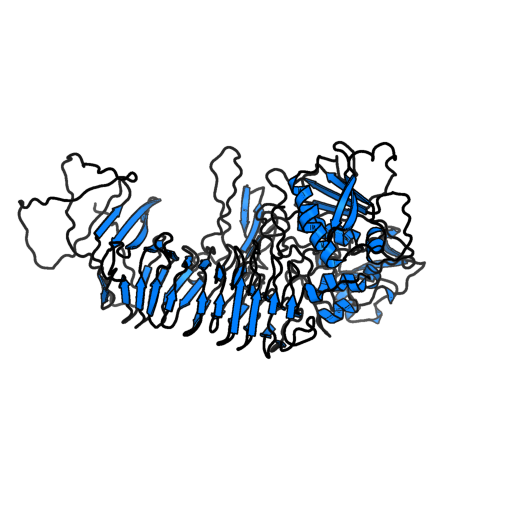ding box: 95×64×81 Å

Foldseek 3Di:
DQFQDQPPDDPDDDDDPPQQPDDWDFADEPNHTQAIEREDDAQDADPQATFDDDDPLLVCLQRPPLVNQVCQFLPGFPADHAYAYEGEHAAARQAKYKDFDQDQVLLFGQVLCRSLVDDDRDPVRDHRMYMYGYAHHPQEHADRPDQFFFAPRAFHFHSSLNRNLNVVVNSGQWAVQWDADPNWTKHQQSRHHLNQQQKAALLRHGPVQADADPRIQTEDADAPVVSVVCNVDVVPDHSRHGYFHFCVHFNQQRRMFGDDDLLCVAQDPPAFADFEFRTPRDTHSHFGFRQDSPRDGIRRARGAYLDSRHPDLFHRGSDHDLSSSSSSVSSRGDGLSLQAEQGEHRHEQAAEAEQQCSVSQVGREGEHQDANHEHYEYRYYQHEYEDDNAHEYHAAHASYEDYEYEYEQYEYEDDAQHEQEYHDPADQHEYEQYEYAWFANYAYAYAANYAGEYDYHNYELYEYYNHAGSRHVQSWDAAQLFIWHQDPVVNAIEGQPVVRHHCQQCPPNHRRVHASAAEYEFNEEAYDLASYEYDQRGFHAEYHDDANGHGYHEHEHNHAQQFRWDQSPDCPPDDRDGHTYHRNDDPPDDCNSRAYEYEDEAADEAQAEYYALHRYEYEHAYYEYEDDHPDPPDHHEYHYCEYEFHAHYEYEAAAEYENDDQRYYHHYDHNYAYFYDDDPDDDRQHWYWYWHWDQDPVGDTWTKTFTASDGFDDDPNKTWGPTPDIDTDPPDDDDDDDPDDPDDDDDDDDDDDDDDFDADPVRDTDDDDDDDDDDDDDDDIDIQDFDDDPDDDDTDRDPDPDDDD